Protein AF-0000000084819857 (afdb_homodimer)

Solvent-accessible surface area (backbone atoms only — not comparable to full-atom values): 53706 Å² total; per-residue (Å²): 134,80,64,45,78,39,84,32,80,41,81,44,63,75,41,21,24,34,29,23,31,36,30,19,53,96,88,33,72,36,30,34,29,38,13,31,47,68,47,36,47,53,42,47,65,92,36,48,79,43,61,69,42,72,61,62,89,67,51,56,64,20,39,85,42,35,44,23,53,19,67,49,33,38,26,27,37,64,51,56,93,50,94,71,74,72,68,69,86,32,48,29,71,61,9,44,12,24,25,37,42,31,53,49,61,84,57,52,96,73,26,23,24,26,37,39,38,32,52,34,41,77,47,39,36,67,60,44,66,65,61,84,64,29,53,43,48,26,43,59,70,51,73,30,67,43,31,40,35,22,47,28,42,44,26,18,63,62,8,20,49,47,32,68,55,54,42,54,51,17,57,77,70,75,48,65,52,52,39,32,24,57,47,35,49,50,44,43,50,51,41,42,49,74,46,30,53,72,76,37,26,18,49,86,36,25,24,32,24,17,35,32,38,7,7,42,45,27,51,50,52,49,49,21,39,72,69,66,40,60,78,90,72,56,58,72,43,30,35,30,21,37,48,24,28,60,61,72,68,55,31,42,58,74,64,36,32,56,42,40,53,51,52,40,46,75,71,68,43,63,87,80,50,56,53,70,56,44,51,54,55,60,54,66,50,58,69,66,61,70,40,60,54,40,76,76,43,79,56,50,53,35,49,63,51,55,68,57,62,65,44,52,76,61,50,63,54,36,34,61,73,10,52,47,19,35,52,30,50,75,69,61,42,34,38,39,36,34,44,42,70,29,31,25,57,49,50,31,63,61,82,56,50,57,81,36,65,67,35,42,52,47,51,45,44,19,72,38,35,59,69,54,44,52,51,52,47,40,71,63,26,37,94,80,62,40,82,47,86,91,43,90,46,47,48,52,42,46,7,48,51,49,24,26,55,40,25,66,19,14,32,41,28,48,51,52,15,25,42,69,20,64,38,42,43,26,71,33,37,40,44,38,38,31,53,48,64,58,73,38,43,43,86,81,43,58,70,90,45,56,26,17,61,72,51,57,53,34,66,80,34,53,16,36,87,35,70,83,30,61,49,73,67,53,47,62,57,41,45,65,58,40,46,36,51,26,27,48,55,65,68,45,86,46,88,58,74,22,72,43,87,54,36,20,22,26,38,37,69,88,52,48,73,49,69,38,76,50,87,55,47,67,61,6,39,50,54,28,44,64,60,65,44,137,134,81,63,45,78,38,84,32,82,41,80,42,64,74,40,22,24,35,29,23,30,35,30,20,54,98,87,34,70,36,30,32,29,39,13,31,46,67,47,36,48,50,43,46,66,93,35,47,80,42,60,69,42,72,61,62,90,67,50,57,65,20,38,83,44,35,46,23,53,19,68,50,33,39,26,28,37,65,52,57,93,52,93,71,75,73,69,70,86,31,47,29,70,60,9,46,13,25,27,37,41,33,55,51,60,85,59,53,96,74,26,24,24,27,38,39,39,32,52,33,41,76,46,39,38,64,62,42,67,66,63,85,64,31,52,42,48,26,45,60,70,51,73,30,67,44,32,40,35,22,48,29,44,43,26,17,63,61,7,20,49,46,33,68,55,54,42,53,52,16,57,76,70,75,48,63,53,53,40,32,24,56,47,33,49,49,44,44,49,50,39,42,48,74,46,30,52,71,75,39,25,18,49,86,34,26,25,32,23,18,35,32,38,7,7,43,45,27,51,50,53,48,50,20,38,74,69,67,40,61,77,90,72,57,58,72,43,30,35,30,20,37,48,24,27,60,63,71,67,56,28,41,59,74,63,36,32,56,42,39,52,52,52,42,46,75,71,70,42,62,87,81,50,56,54,68,56,45,52,52,55,59,56,68,50,60,68,65,59,68,38,60,55,40,79,76,43,77,55,52,51,35,49,62,52,53,70,58,61,65,42,53,76,62,49,63,53,36,34,61,73,10,53,49,18,35,53,30,51,75,70,61,41,34,38,37,35,34,41,41,70,29,31,25,57,50,50,30,63,64,82,58,48,56,81,36,66,68,36,43,53,49,53,45,43,20,72,38,33,57,70,54,43,51,51,53,48,39,70,64,25,38,94,81,61,41,82,48,86,91,41,90,45,47,48,52,41,44,6,48,53,48,23,26,54,40,25,66,20,13,32,41,29,48,50,53,15,26,42,69,20,63,38,42,44,26,71,31,37,39,43,38,37,32,53,46,65,57,74,39,44,44,86,79,43,60,69,90,47,56,26,17,61,73,50,56,52,34,66,80,35,52,18,36,86,34,69,83,31,61,50,73,67,50,47,63,54,40,43,64,59,41,43,36,51,25,28,48,54,65,67,45,86,46,88,56,74,22,73,43,87,54,36,20,24,26,40,35,70,88,52,49,75,50,67,40,75,50,87,54,46,68,62,4,40,50,52,30,44,64,61,65,45,136

InterPro domains:
  IPR002018 Carboxylesterase, type B [PF00135] (15-490)
  IPR029058 Alpha/Beta hydrolase fold [G3DSA:3.40.50.1820] (5-531)
  IPR029058 Alpha/Beta hydrolase fold [SSF53474] (15-528)

Sequence (1068 aa):
MAYQQQSYTFDAGRLGLIEGLSLSLRNEPAVRYFGGLPYALPPTGEYRFRAPRKLPKEFKYGTVSNPGRFTGGTAICPQPPARTPQNKALFDEDCLQLNMWIPAEPAPKKGWPVCVYFHGGFLQVGSANWGPASLGPLLKESAFRAIMVFPAYRLNAFGFLAGEELASEAKKNGETHSNMGLWDQRTALEWTYTNISVFGGDPSNITAAGYSAGGFSAFQQLAHELYCVPEEARIIKRIAMLSNGPGVAPKTLAEQQKQFNEYITRLGISLELPSAEKLNALRSLPYLKLVEVQRDMEIHEFRLVDDGAFLPKNLMSKVDDGDFGKKMKQAGITLLSGECKDEHTIYRTWRTPENSYDAVFSRFCAEFPESAVQKLMGHYCGADKELPSDYDDWKDFFGQTYANLQVHALQRGLHNALFRGGLVPGVDVLRYRFDKRLRCIDGTYPPELGVTHSSDVPIWFWGANFSGGLTDQEKSWLGGWNLGFAAFVKGDGVIWGPKQHKEMRRWRSDGETDVWTDDKWQMGLEIWDLLNKPMAYQQQSYTFDAGRLGLIEGLSLSLRNEPAVRYFGGLPYALPPTGEYRFRAPRKLPKEFKYGTVSNPGRFTGGTAICPQPPARTPQNKALFDEDCLQLNMWIPAEPAPKKGWPVCVYFHGGFLQVGSANWGPASLGPLLKESAFRAIMVFPAYRLNAFGFLAGEELASEAKKNGETHSNMGLWDQRTALEWTYTNISVFGGDPSNITAAGYSAGGFSAFQQLAHELYCVPEEARIIKRIAMLSNGPGVAPKTLAEQQKQFNEYITRLGISLELPSAEKLNALRSLPYLKLVEVQRDMEIHEFRLVDDGAFLPKNLMSKVDDGDFGKKMKQAGITLLSGECKDEHTIYRTWRTPENSYDAVFSRFCAEFPESAVQKLMGHYCGADKELPSDYDDWKDFFGQTYANLQVHALQRGLHNALFRGGLVPGVDVLRYRFDKRLRCIDGTYPPELGVTHSSDVPIWFWGANFSGGLTDQEKSWLGGWNLGFAAFVKGDGVIWGPKQHKEMRRWRSDGETDVWTDDKWQMGLEIWDLLNKP

Nearest PDB structures (foldseek):
  6o66-assembly1_B-2  TM=7.717E-01  e=3.064E-30  Homo sapiens
  4m0e-assembly1_B  TM=7.641E-01  e=4.035E-29  Homo sapiens
  4bc0-assembly1_A  TM=7.576E-01  e=7.577E-29  Mus musculus
  4bdt-assembly1_A  TM=7.453E-01  e=6.381E-29  Homo sapiens
  3dl4-assembly1_B  TM=7.456E-01  e=2.830E-28  Mus musculus

Structure (mmCIF, N/CA/C/O backbone):
data_AF-0000000084819857-model_v1
#
loop_
_entity.id
_entity.type
_entity.pdbx_description
1 polymer Carboxylesterase
#
loop_
_atom_site.group_PDB
_atom_site.id
_atom_site.type_symbol
_atom_site.label_atom_id
_atom_site.label_alt_id
_atom_site.label_comp_id
_atom_site.label_asym_id
_atom_site.label_entity_id
_atom_site.label_seq_id
_atom_site.pdbx_PDB_ins_code
_atom_site.Cartn_x
_atom_site.Cartn_y
_atom_site.Cartn_z
_atom_site.occupancy
_atom_site.B_iso_or_equiv
_atom_site.auth_seq_id
_atom_site.auth_comp_id
_atom_site.auth_asym_id
_atom_site.auth_atom_id
_atom_site.pdbx_PDB_model_num
ATOM 1 N N . MET A 1 1 ? -2.238 8.297 36.688 1 58.94 1 MET A N 1
ATOM 2 C CA . MET A 1 1 ? -2.348 6.852 36.531 1 58.94 1 MET A CA 1
ATOM 3 C C . MET A 1 1 ? -1.824 6.41 35.188 1 58.94 1 MET A C 1
ATOM 5 O O . MET A 1 1 ? -2.082 7.066 34.156 1 58.94 1 MET A O 1
ATOM 9 N N . ALA A 1 2 ? -1.107 5.336 35.188 1 81.12 2 ALA A N 1
ATOM 10 C CA . ALA A 1 2 ? -0.393 4.895 34 1 81.12 2 ALA A CA 1
ATOM 11 C C . ALA A 1 2 ? -1.264 3.971 33.125 1 81.12 2 ALA A C 1
ATOM 13 O O . ALA A 1 2 ? -1.899 3.053 33.656 1 81.12 2 ALA A O 1
ATOM 14 N N . TYR A 1 3 ? -1.539 4.375 31.906 1 91.38 3 TYR A N 1
ATOM 15 C CA . TYR A 1 3 ? -2.291 3.547 30.984 1 91.38 3 TYR A CA 1
ATOM 16 C C . TYR A 1 3 ? -1.487 2.314 30.578 1 91.38 3 TYR A C 1
ATOM 18 O O . TYR A 1 3 ? -0.295 2.414 30.266 1 91.38 3 TYR A O 1
ATOM 26 N N . GLN A 1 4 ? -2.121 1.183 30.703 1 94.94 4 GLN A N 1
ATOM 27 C CA . GLN A 1 4 ? -1.509 -0.047 30.219 1 94.94 4 GLN A CA 1
ATOM 28 C C . GLN A 1 4 ? -1.741 -0.218 28.719 1 94.94 4 GLN A C 1
ATOM 30 O O . GLN A 1 4 ? -2.846 0.019 28.219 1 94.94 4 GLN A O 1
ATOM 35 N N . GLN A 1 5 ? -0.672 -0.521 28.047 1 95.5 5 GLN A N 1
ATOM 36 C CA . GLN A 1 5 ? -0.746 -0.646 26.594 1 95.5 5 GLN A CA 1
ATOM 37 C C . GLN A 1 5 ? -0.718 -2.111 26.156 1 95.5 5 GLN A C 1
ATOM 39 O O . GLN A 1 5 ? 0.084 -2.896 26.672 1 95.5 5 GLN A O 1
ATOM 44 N N . GLN A 1 6 ? -1.634 -2.533 25.312 1 96.56 6 GLN A N 1
ATOM 45 C CA . GLN A 1 6 ? -1.665 -3.871 24.734 1 96.56 6 GLN A CA 1
ATOM 46 C C . GLN A 1 6 ? -1.947 -3.814 23.234 1 96.56 6 GLN A C 1
ATOM 48 O O . GLN A 1 6 ? -2.615 -2.893 22.75 1 96.56 6 GLN A O 1
ATOM 53 N N . SER A 1 7 ? -1.341 -4.781 22.562 1 96.06 7 SER A N 1
ATOM 54 C CA . SER A 1 7 ? -1.654 -4.891 21.141 1 96.06 7 SER A CA 1
ATOM 55 C C . SER A 1 7 ? -3.148 -5.102 20.906 1 96.06 7 SER A C 1
ATOM 57 O O . SER A 1 7 ? -3.814 -5.754 21.719 1 96.06 7 SER A O 1
ATOM 59 N N . TYR A 1 8 ? -3.652 -4.512 19.859 1 96.69 8 TYR A N 1
ATOM 60 C CA . TYR A 1 8 ? -5.062 -4.57 19.5 1 96.69 8 TYR A CA 1
ATOM 61 C C . TYR A 1 8 ? -5.23 -4.836 18.016 1 96.69 8 TYR A C 1
ATOM 63 O O . TYR A 1 8 ? -4.914 -3.982 17.188 1 96.69 8 TYR A O 1
ATOM 71 N N . THR A 1 9 ? -5.688 -6.035 17.625 1 96.12 9 THR A N 1
ATOM 72 C CA . THR A 1 9 ? -5.965 -6.352 16.234 1 96.12 9 THR A CA 1
ATOM 73 C C . THR A 1 9 ? -7.363 -5.875 15.836 1 96.12 9 THR A C 1
ATOM 75 O O . THR A 1 9 ? -8.352 -6.254 16.453 1 96.12 9 THR A O 1
ATOM 78 N N . PHE A 1 10 ? -7.434 -5.062 14.828 1 97.31 10 PHE A N 1
ATOM 79 C CA . PHE A 1 10 ? -8.68 -4.449 14.383 1 97.31 10 PHE A CA 1
ATOM 80 C C . PHE A 1 10 ? -9.016 -4.883 12.961 1 97.31 10 PHE A C 1
ATOM 82 O O . PHE A 1 10 ? -8.234 -4.656 12.039 1 97.31 10 PHE A O 1
ATOM 89 N N . ASP A 1 11 ? -10.133 -5.586 12.734 1 96.38 11 ASP A N 1
ATOM 90 C CA . ASP A 1 11 ? -10.648 -5.863 11.398 1 96.38 11 ASP A CA 1
ATOM 91 C C . ASP A 1 11 ? -11.32 -4.629 10.805 1 96.38 11 ASP A C 1
ATOM 93 O O . ASP A 1 11 ? -12.508 -4.383 11.047 1 96.38 11 ASP A O 1
ATOM 97 N N . ALA A 1 12 ? -10.68 -3.873 9.969 1 96.44 12 ALA A N 1
ATOM 98 C CA . ALA A 1 12 ? -11.141 -2.602 9.414 1 96.44 12 ALA A CA 1
ATOM 99 C C . ALA A 1 12 ? -11.898 -2.814 8.109 1 96.44 12 ALA A C 1
ATOM 101 O O . ALA A 1 12 ? -11.977 -1.909 7.273 1 96.44 12 ALA A O 1
ATOM 102 N N . GLY A 1 13 ? -12.336 -4.09 7.832 1 93.25 13 GLY A N 1
ATOM 103 C CA . GLY A 1 13 ? -13.117 -4.371 6.637 1 93.25 13 GLY A CA 1
ATOM 104 C C . GLY A 1 13 ? -12.359 -4.102 5.352 1 93.25 13 GLY A C 1
ATOM 105 O O . GLY A 1 13 ? -11.305 -4.688 5.113 1 93.25 13 GLY A O 1
ATOM 106 N N . ARG A 1 14 ? -12.836 -3.088 4.609 1 92.44 14 ARG A N 1
ATOM 107 C CA . ARG A 1 14 ? -12.289 -2.807 3.287 1 92.44 14 ARG A CA 1
ATOM 108 C C . ARG A 1 14 ? -10.859 -2.277 3.383 1 92.44 14 ARG A C 1
ATOM 110 O O . ARG A 1 14 ? -10.125 -2.277 2.395 1 92.44 14 ARG A O 1
ATOM 117 N N . LEU A 1 15 ? -10.469 -1.809 4.578 1 96.25 15 LEU A N 1
ATOM 118 C CA . LEU A 1 15 ? -9.125 -1.258 4.762 1 96.25 15 LEU A CA 1
ATOM 119 C C . LEU A 1 15 ? -8.156 -2.336 5.223 1 96.25 15 LEU A C 1
ATOM 121 O O . LEU A 1 15 ? -6.961 -2.07 5.395 1 96.25 15 LEU A O 1
ATOM 125 N N . GLY A 1 16 ? -8.703 -3.555 5.426 1 95.94 16 GLY A N 1
ATOM 126 C CA . GLY A 1 16 ? -7.855 -4.676 5.805 1 95.94 16 GLY A CA 1
ATOM 127 C C . GLY A 1 16 ? -7.711 -4.84 7.305 1 95.94 16 GLY A C 1
ATOM 128 O O . GLY A 1 16 ? -8.43 -4.195 8.078 1 95.94 16 GLY A O 1
ATOM 129 N N . LEU A 1 17 ? -6.762 -5.773 7.734 1 96.56 17 LEU A N 1
ATOM 130 C CA . LEU A 1 17 ? -6.492 -6.031 9.141 1 96.56 17 LEU A CA 1
ATOM 131 C C . LEU A 1 17 ? -5.348 -5.16 9.648 1 96.56 17 LEU A C 1
ATOM 133 O O . LEU A 1 17 ? -4.297 -5.07 9.008 1 96.56 17 LEU A O 1
ATOM 137 N N . ILE A 1 18 ? -5.605 -4.477 10.773 1 97.38 18 ILE A N 1
ATOM 138 C CA . ILE A 1 18 ? -4.652 -3.514 11.305 1 97.38 18 ILE A CA 1
ATOM 139 C C . ILE A 1 18 ? -4.363 -3.832 12.773 1 97.38 18 ILE A C 1
ATOM 141 O O . ILE A 1 18 ? -5.258 -4.254 13.508 1 97.38 18 ILE A O 1
ATOM 145 N N . GLU A 1 19 ? -3.141 -3.729 13.148 1 97.69 19 GLU A N 1
ATOM 146 C CA . GLU A 1 19 ? -2.738 -3.842 14.547 1 97.69 19 GLU A CA 1
ATOM 147 C C . GLU A 1 19 ? -2.439 -2.473 15.148 1 97.69 19 GLU A C 1
ATOM 149 O O . GLU A 1 19 ? -1.558 -1.756 14.672 1 97.69 19 GLU A O 1
ATOM 154 N N . GLY A 1 20 ? -3.23 -2.012 16.062 1 98.19 20 GLY A N 1
ATOM 155 C CA . GLY A 1 20 ? -2.992 -0.828 16.875 1 98.19 20 GLY A CA 1
ATOM 156 C C . GLY A 1 20 ? -2.779 -1.144 18.344 1 98.19 20 GLY A C 1
ATOM 157 O O . GLY A 1 20 ? -2.203 -2.178 18.688 1 98.19 20 GLY A O 1
ATOM 158 N N . LEU A 1 21 ? -3.066 -0.213 19.219 1 98.38 21 LEU A N 1
ATOM 159 C CA . LEU A 1 21 ? -2.928 -0.397 20.656 1 98.38 21 LEU A CA 1
ATOM 160 C C . LEU A 1 21 ? -4.262 -0.175 21.375 1 98.38 21 LEU A C 1
ATOM 162 O O . LEU A 1 21 ? -5.074 0.638 20.922 1 98.38 21 LEU A O 1
ATOM 166 N N . SER A 1 22 ? -4.48 -0.923 22.375 1 98 22 SER A N 1
ATOM 167 C CA . SER A 1 22 ? -5.516 -0.646 23.359 1 98 22 SER A CA 1
ATOM 168 C C . SER A 1 22 ? -4.918 -0.128 24.656 1 98 22 SER A C 1
ATOM 170 O O . SER A 1 22 ? -4.082 -0.794 25.266 1 98 22 SER A O 1
ATOM 172 N N . LEU A 1 23 ? -5.262 1.064 24.984 1 97.38 23 LEU A N 1
ATOM 173 C CA . LEU A 1 23 ? -4.848 1.666 26.25 1 97.38 23 LEU A CA 1
ATOM 174 C C . LEU A 1 23 ? -5.91 1.474 27.312 1 97.38 23 LEU A C 1
ATOM 176 O O . LEU A 1 23 ? -7.062 1.879 27.141 1 97.38 23 LEU A O 1
ATOM 180 N N . SER A 1 24 ? -5.551 0.865 28.422 1 96.44 24 SER A N 1
ATOM 181 C CA . SER A 1 24 ? -6.523 0.554 29.453 1 96.44 24 SER A CA 1
ATOM 182 C C . SER A 1 24 ? -6.199 1.285 30.75 1 96.44 24 SER A C 1
ATOM 184 O O . SER A 1 24 ? -5.027 1.535 31.062 1 96.44 24 SER A O 1
ATOM 186 N N . LEU A 1 25 ? -7.172 1.686 31.391 1 92.44 25 LEU A N 1
ATOM 187 C CA . LEU A 1 25 ? -7.121 2.244 32.75 1 92.44 25 LEU A CA 1
ATOM 188 C C . LEU A 1 25 ? -7.875 1.356 33.719 1 92.44 25 LEU A C 1
ATOM 190 O O . LEU A 1 25 ? -9.055 1.068 33.531 1 92.44 25 LEU A O 1
ATOM 194 N N . ARG A 1 26 ? -7.422 0.788 34.812 1 90.31 26 ARG A N 1
ATOM 195 C CA . ARG A 1 26 ? -8 -0.132 35.812 1 90.31 26 ARG A CA 1
ATOM 196 C C . ARG A 1 26 ? -8.578 -1.363 35.125 1 90.31 26 ARG A C 1
ATOM 198 O O . ARG A 1 26 ? -9.734 -1.72 35.344 1 90.31 26 ARG A O 1
ATOM 205 N N . ASN A 1 27 ? -7.793 -1.732 34.031 1 88.5 27 ASN A N 1
ATOM 206 C CA . ASN A 1 27 ? -8.078 -2.975 33.312 1 88.5 27 ASN A CA 1
ATOM 207 C C . ASN A 1 27 ? -9.297 -2.832 32.406 1 88.5 27 ASN A C 1
ATOM 209 O O . ASN A 1 27 ? -9.875 -3.832 31.969 1 88.5 27 ASN A O 1
ATOM 213 N N . GLU A 1 28 ? -9.641 -1.652 32.219 1 93.19 28 GLU A N 1
ATOM 214 C CA . GLU A 1 28 ? -10.711 -1.377 31.281 1 93.19 28 GLU A CA 1
ATOM 215 C C . GLU A 1 28 ? -10.195 -0.568 30.094 1 93.19 28 GLU A C 1
ATOM 217 O O . GLU A 1 28 ? -9.477 0.417 30.266 1 93.19 28 GLU A O 1
ATOM 222 N N . PRO A 1 29 ? -10.586 -1.015 28.906 1 94.69 29 PRO A N 1
ATOM 223 C CA . PRO A 1 29 ? -10.141 -0.253 27.734 1 94.69 29 PRO A CA 1
ATOM 224 C C . PRO A 1 29 ? -10.625 1.192 27.75 1 94.69 29 PRO A C 1
ATOM 226 O O . PRO A 1 29 ? -11.805 1.446 28.016 1 94.69 29 PRO A O 1
ATOM 229 N N . ALA A 1 30 ? -9.742 2.113 27.547 1 96.5 30 ALA A N 1
ATOM 230 C CA . ALA A 1 30 ? -10.055 3.539 27.609 1 96.5 30 ALA A CA 1
ATOM 231 C C . ALA A 1 30 ? -9.945 4.176 26.219 1 96.5 30 ALA A C 1
ATOM 233 O O . ALA A 1 30 ? -10.844 4.91 25.797 1 96.5 30 ALA A O 1
ATOM 234 N N . VAL A 1 31 ? -8.867 3.867 25.578 1 97.81 31 VAL A N 1
ATOM 235 C CA . VAL A 1 31 ? -8.586 4.496 24.281 1 97.81 31 VAL A CA 1
ATOM 236 C C . VAL A 1 31 ? -7.98 3.467 23.328 1 97.81 31 VAL A C 1
ATOM 238 O O . VAL A 1 31 ? -7.188 2.619 23.75 1 97.81 31 VAL A O 1
ATOM 241 N N . ARG A 1 32 ? -8.422 3.443 22.078 1 98.44 32 ARG A N 1
ATOM 242 C CA . ARG A 1 32 ? -7.734 2.748 21 1 98.44 32 ARG A CA 1
ATOM 243 C C . ARG A 1 32 ? -6.824 3.699 20.234 1 98.44 32 ARG A C 1
ATOM 245 O O . ARG A 1 32 ? -7.18 4.859 20 1 98.44 32 ARG A O 1
ATOM 252 N N . TYR A 1 33 ? -5.727 3.221 19.891 1 98.56 33 TYR A N 1
ATOM 253 C CA . TYR A 1 33 ? -4.73 4.051 19.219 1 98.56 33 TYR A CA 1
ATOM 254 C C . TYR A 1 33 ? -4.211 3.367 17.969 1 98.56 33 TYR A C 1
ATOM 256 O O . TYR A 1 33 ? -3.863 2.186 17.984 1 98.56 33 TYR A O 1
ATOM 264 N N . PHE A 1 34 ? -4.238 4.051 16.844 1 98.62 34 PHE A N 1
ATOM 265 C CA . PHE A 1 34 ? -3.549 3.697 15.609 1 98.62 34 PHE A CA 1
ATOM 266 C C . PHE A 1 34 ? -2.559 4.785 15.211 1 98.62 34 PHE A C 1
ATOM 268 O O . PHE A 1 34 ? -2.947 5.93 14.984 1 98.62 34 PHE A O 1
ATOM 275 N N . GLY A 1 35 ? -1.29 4.461 15.141 1 98.5 35 GLY A N 1
ATOM 276 C CA . GLY A 1 35 ? -0.261 5.453 14.867 1 98.5 35 GLY A CA 1
ATOM 277 C C . GLY A 1 35 ? 0.469 5.215 13.562 1 98.5 35 GLY A C 1
ATOM 278 O O . GLY A 1 35 ? 0.985 4.121 13.32 1 98.5 35 GLY A O 1
ATOM 279 N N . GLY A 1 36 ? 0.5 6.297 12.734 1 98.25 36 GLY A N 1
ATOM 280 C CA . GLY A 1 36 ? 1.284 6.266 11.508 1 98.25 36 GLY A CA 1
ATOM 281 C C . GLY A 1 36 ? 0.553 5.625 10.344 1 98.25 36 GLY A C 1
ATOM 282 O O . GLY A 1 36 ? 1.165 4.941 9.523 1 98.25 36 GLY A O 1
ATOM 283 N N . LEU A 1 37 ? -0.723 5.727 10.258 1 97.94 37 LEU A N 1
ATOM 284 C CA . LEU A 1 37 ? -1.486 5.262 9.109 1 97.94 37 LEU A CA 1
ATOM 285 C C . LEU A 1 37 ? -1.261 6.168 7.902 1 97.94 37 LEU A C 1
ATOM 287 O O . LEU A 1 37 ? -1.541 7.367 7.957 1 97.94 37 LEU A O 1
ATOM 291 N N . PRO A 1 38 ? -0.714 5.625 6.805 1 98.12 38 PRO A N 1
ATOM 292 C CA . PRO A 1 38 ? -0.615 6.473 5.613 1 98.12 38 PRO A CA 1
ATOM 293 C C . PRO A 1 38 ? -1.977 6.957 5.117 1 98.12 38 PRO A C 1
ATOM 295 O O . PRO A 1 38 ? -2.93 6.18 5.059 1 98.12 38 PRO A O 1
ATOM 298 N N . TYR A 1 39 ? -2.139 8.203 4.824 1 98.5 39 TYR A N 1
ATOM 299 C CA . TYR A 1 39 ? -3.369 8.719 4.23 1 98.5 39 TYR A CA 1
ATOM 300 C C . TYR A 1 39 ? -3.158 9.078 2.766 1 98.5 39 TYR A C 1
ATOM 302 O O . TYR A 1 39 ? -4.113 9.406 2.057 1 98.5 39 TYR A O 1
ATOM 310 N N . ALA A 1 40 ? -1.928 9 2.275 1 98.44 40 ALA A N 1
ATOM 311 C CA . ALA A 1 40 ? -1.536 9.289 0.899 1 98.44 40 ALA A CA 1
ATOM 312 C C . ALA A 1 40 ? -0.297 8.492 0.502 1 98.44 40 ALA A C 1
ATOM 314 O O . ALA A 1 40 ? 0.35 7.871 1.351 1 98.44 40 ALA A O 1
ATOM 315 N N . LEU A 1 41 ? 0.003 8.445 -0.82 1 97.81 41 LEU A N 1
ATOM 316 C CA . LEU A 1 41 ? 1.219 7.809 -1.319 1 97.81 41 LEU A CA 1
ATOM 317 C C . LEU A 1 41 ? 2.451 8.625 -0.948 1 97.81 41 LEU A C 1
ATOM 319 O O . LEU A 1 41 ? 2.355 9.836 -0.731 1 97.81 41 LEU A O 1
ATOM 323 N N . PRO A 1 42 ? 3.643 8.039 -0.864 1 97.12 42 PRO A N 1
ATOM 324 C CA . PRO A 1 42 ? 4.855 8.773 -0.491 1 97.12 42 PRO A CA 1
ATOM 325 C C . PRO A 1 42 ? 5.191 9.891 -1.471 1 97.12 42 PRO A C 1
ATOM 327 O O . PRO A 1 42 ? 5.199 9.68 -2.686 1 97.12 42 PRO A O 1
ATOM 330 N N . PRO A 1 43 ? 5.398 11.023 -0.957 1 97.38 43 PRO A N 1
ATOM 331 C CA . PRO A 1 43 ? 5.844 12.133 -1.808 1 97.38 43 PRO A CA 1
ATOM 332 C C . PRO A 1 43 ? 7.355 12.148 -2.012 1 97.38 43 PRO A C 1
ATOM 334 O O . PRO A 1 43 ? 7.992 13.188 -1.847 1 97.38 43 PRO A O 1
ATOM 337 N N . THR A 1 44 ? 7.969 11.102 -2.414 1 95.88 44 THR A N 1
ATOM 338 C CA . THR A 1 44 ? 9.414 10.93 -2.529 1 95.88 44 THR A CA 1
ATOM 339 C C . THR A 1 44 ? 9.82 10.75 -3.99 1 95.88 44 THR A C 1
ATOM 341 O O . THR A 1 44 ? 8.961 10.648 -4.871 1 95.88 44 THR A O 1
ATOM 344 N N . GLY A 1 45 ? 11.125 10.805 -4.273 1 94.19 45 GLY A N 1
ATOM 345 C CA . GLY A 1 45 ? 11.625 10.625 -5.629 1 94.19 45 GLY A CA 1
ATOM 346 C C . GLY A 1 45 ? 11.094 11.664 -6.598 1 94.19 45 GLY A C 1
ATOM 347 O O . GLY A 1 45 ? 11.172 12.867 -6.34 1 94.19 45 GLY A O 1
ATOM 348 N N . GLU A 1 46 ? 10.477 11.172 -7.66 1 95.38 46 GLU A N 1
ATOM 349 C CA . GLU A 1 46 ? 9.992 12.086 -8.688 1 95.38 46 GLU A CA 1
ATOM 350 C C . GLU A 1 46 ? 8.781 12.875 -8.195 1 95.38 46 GLU A C 1
ATOM 352 O O . GLU A 1 46 ? 8.383 13.867 -8.812 1 95.38 46 GLU A O 1
ATOM 357 N N . TYR A 1 47 ? 8.203 12.453 -7.023 1 96.94 47 TYR A N 1
ATOM 358 C CA . TYR A 1 47 ? 7.008 13.125 -6.516 1 96.94 47 TYR A CA 1
ATOM 359 C C . TYR A 1 47 ? 7.363 14.125 -5.422 1 96.94 47 TYR A C 1
ATOM 361 O O . TYR A 1 47 ? 6.484 14.773 -4.855 1 96.94 47 TYR A O 1
ATOM 369 N N . ARG A 1 48 ? 8.742 14.273 -5.062 1 96.94 48 ARG A N 1
ATOM 370 C CA . ARG A 1 48 ? 9.188 15.336 -4.168 1 96.94 48 ARG A CA 1
ATOM 371 C C . ARG A 1 48 ? 8.789 16.703 -4.711 1 96.94 48 ARG A C 1
ATOM 373 O O . ARG A 1 48 ? 9.008 17 -5.891 1 96.94 48 ARG A O 1
ATOM 380 N N . PHE A 1 49 ? 8.094 17.531 -3.861 1 98.12 49 PHE A N 1
ATOM 381 C CA . PHE A 1 49 ? 7.664 18.906 -4.125 1 98.12 49 PHE A CA 1
ATOM 382 C C . PHE A 1 49 ? 6.445 18.922 -5.035 1 98.12 49 PHE A C 1
ATOM 384 O O . PHE A 1 49 ? 6.117 19.953 -5.621 1 98.12 49 PHE A O 1
ATOM 391 N N . ARG A 1 50 ? 5.828 17.797 -5.238 1 97.69 50 ARG A N 1
ATOM 392 C CA . ARG A 1 50 ? 4.617 17.734 -6.051 1 97.69 50 ARG A CA 1
ATOM 393 C C . ARG A 1 50 ? 3.387 17.5 -5.184 1 97.69 50 ARG A C 1
ATOM 395 O O . ARG A 1 50 ? 3.508 17.219 -3.986 1 97.69 50 ARG A O 1
ATOM 402 N N . ALA A 1 51 ? 2.221 17.625 -5.762 1 97.81 51 ALA A N 1
ATOM 403 C CA . ALA A 1 51 ? 0.958 17.438 -5.055 1 97.81 51 ALA A CA 1
ATOM 404 C C . ALA A 1 51 ? 0.871 16.031 -4.457 1 97.81 51 ALA A C 1
ATOM 406 O O . ALA A 1 51 ? 1.373 15.07 -5.039 1 97.81 51 ALA A O 1
ATOM 407 N N . PRO A 1 52 ? 0.306 15.953 -3.25 1 98.12 52 PRO A N 1
ATOM 408 C CA . PRO A 1 52 ? 0.095 14.602 -2.709 1 98.12 52 PRO A CA 1
ATOM 409 C C . PRO A 1 52 ? -0.804 13.75 -3.596 1 98.12 52 PRO A C 1
ATOM 411 O O . PRO A 1 52 ? -1.706 14.266 -4.254 1 98.12 52 PRO A O 1
ATOM 414 N N . ARG A 1 53 ? -0.559 12.453 -3.66 1 97.56 53 ARG A N 1
ATOM 415 C CA . ARG A 1 53 ? -1.364 11.484 -4.395 1 97.56 53 ARG A CA 1
ATOM 416 C C . ARG A 1 53 ? -2.193 10.625 -3.443 1 97.56 53 ARG A C 1
ATOM 418 O O . ARG A 1 53 ? -1.659 10.047 -2.496 1 97.56 53 ARG A O 1
ATOM 425 N N . LYS A 1 54 ? -3.465 10.539 -3.682 1 97.44 54 LYS A N 1
ATOM 426 C CA . LYS A 1 54 ? -4.363 9.758 -2.838 1 97.44 54 LYS A CA 1
ATOM 427 C C . LYS A 1 54 ? -4.02 8.273 -2.9 1 97.44 54 LYS A C 1
ATOM 429 O O . LYS A 1 54 ? -3.434 7.805 -3.879 1 97.44 54 LYS A O 1
ATOM 434 N N . LEU A 1 55 ? -4.328 7.52 -1.837 1 97.31 55 LEU A N 1
ATOM 435 C CA . LEU A 1 55 ? -4.238 6.062 -1.873 1 97.31 55 LEU A CA 1
ATOM 436 C C . LEU A 1 55 ? -5.188 5.484 -2.92 1 97.31 55 LEU A C 1
ATOM 438 O O . LEU A 1 55 ? -6.277 6.02 -3.139 1 97.31 55 LEU A O 1
ATOM 442 N N . PRO A 1 56 ? -4.734 4.391 -3.613 1 94.81 56 PRO A N 1
ATOM 443 C CA . PRO A 1 56 ? -5.621 3.779 -4.605 1 94.81 56 PRO A CA 1
ATOM 444 C C . PRO A 1 56 ? -6.914 3.242 -3.992 1 94.81 56 PRO A C 1
ATOM 446 O O . PRO A 1 56 ? -6.938 2.889 -2.811 1 94.81 56 PRO A O 1
ATOM 449 N N . LYS A 1 57 ? -7.926 3.078 -4.918 1 91.38 57 LYS A N 1
ATOM 450 C CA . LYS A 1 57 ? -9.172 2.453 -4.492 1 91.38 57 LYS A CA 1
ATOM 451 C C . LYS A 1 57 ? -8.945 1.014 -4.039 1 91.38 57 LYS A C 1
ATOM 453 O O . LYS A 1 57 ? -8.172 0.279 -4.664 1 91.38 57 LYS A O 1
ATOM 458 N N . GLU A 1 58 ? -9.57 0.568 -2.943 1 90.5 58 GLU A N 1
ATOM 459 C CA . GLU A 1 58 ? -9.516 -0.77 -2.361 1 90.5 58 GLU A CA 1
ATOM 460 C C . GLU A 1 58 ? -8.148 -1.05 -1.74 1 90.5 58 GLU A C 1
ATOM 462 O O . GLU A 1 58 ? -7.766 -2.209 -1.575 1 90.5 58 GLU A O 1
ATOM 467 N N . PHE A 1 59 ? -7.367 0.116 -1.489 1 93.75 59 PHE A N 1
ATOM 468 C CA . PHE A 1 59 ? -6.125 -0.012 -0.738 1 93.75 59 PHE A CA 1
ATOM 469 C C . PHE A 1 59 ? -6.375 -0.684 0.607 1 93.75 59 PHE A C 1
ATOM 471 O O . PHE A 1 59 ? -7.379 -0.413 1.267 1 93.75 59 PHE A O 1
ATOM 478 N N . LYS A 1 60 ? -5.457 -1.57 1.053 1 95.69 60 LYS A N 1
ATOM 479 C CA . LYS A 1 60 ? -5.512 -2.213 2.361 1 95.69 60 LYS A CA 1
ATOM 480 C C . LYS A 1 60 ? -4.219 -1.984 3.143 1 95.69 60 LYS A C 1
ATOM 482 O O . LYS A 1 60 ? -3.129 -2.006 2.568 1 95.69 60 LYS A O 1
ATOM 487 N N . TYR A 1 61 ? -4.359 -1.792 4.465 1 96.69 61 TYR A N 1
ATOM 488 C CA . TYR A 1 61 ? -3.211 -1.527 5.324 1 96.69 61 TYR A CA 1
ATOM 489 C C . TYR A 1 61 ? -2.514 -2.824 5.719 1 96.69 61 TYR A C 1
ATOM 491 O O . TYR A 1 61 ? -1.352 -2.811 6.129 1 96.69 61 TYR A O 1
ATOM 499 N N . GLY A 1 62 ? -3.193 -3.902 5.691 1 95.06 62 GLY A N 1
ATOM 500 C CA . GLY A 1 62 ? -2.705 -5.219 6.059 1 95.06 62 GLY A CA 1
ATOM 501 C C . GLY A 1 62 ? -3.627 -6.344 5.625 1 95.06 62 GLY A C 1
ATOM 502 O O . GLY A 1 62 ? -4.746 -6.094 5.176 1 95.06 62 GLY A O 1
ATOM 503 N N . THR A 1 63 ? -3.115 -7.523 5.66 1 92.88 63 THR A N 1
ATOM 504 C CA . THR A 1 63 ? -3.875 -8.703 5.262 1 92.88 63 THR A CA 1
ATOM 505 C C . THR A 1 63 ? -4.113 -9.625 6.457 1 92.88 63 THR A C 1
ATOM 507 O O . THR A 1 63 ? -3.588 -9.383 7.547 1 92.88 63 THR A O 1
ATOM 510 N N . VAL A 1 64 ? -4.84 -10.625 6.215 1 91.56 64 VAL A N 1
ATOM 511 C CA . VAL A 1 64 ? -5.141 -11.594 7.262 1 91.56 64 VAL A CA 1
ATOM 512 C C . VAL A 1 64 ? -3.865 -12.328 7.668 1 91.56 64 VAL A C 1
ATOM 514 O O . VAL A 1 64 ? -3.678 -12.656 8.844 1 91.56 64 VAL A O 1
ATOM 517 N N . SER A 1 65 ? -2.975 -12.516 6.719 1 92.56 65 SER A N 1
ATOM 518 C CA . SER A 1 65 ? -1.748 -13.258 6.984 1 92.56 65 SER A CA 1
ATOM 519 C C . SER A 1 65 ? -0.678 -12.359 7.594 1 92.56 65 SER A C 1
ATOM 521 O O . SER A 1 65 ? 0.203 -12.836 8.312 1 92.56 65 SER A O 1
ATOM 523 N N . ASN A 1 66 ? -0.708 -11.102 7.258 1 94.88 66 ASN A N 1
ATOM 524 C CA . ASN A 1 66 ? 0.218 -10.094 7.77 1 94.88 66 ASN A CA 1
ATOM 525 C C . ASN A 1 66 ? -0.498 -8.789 8.094 1 94.88 66 ASN A C 1
ATOM 527 O O . ASN A 1 66 ? -0.463 -7.844 7.305 1 94.88 66 ASN A O 1
ATOM 531 N N . PRO A 1 67 ? -1.14 -8.719 9.328 1 95.81 67 PRO A N 1
ATOM 532 C CA . PRO A 1 67 ? -1.775 -7.453 9.695 1 95.81 67 PRO A CA 1
ATOM 533 C C . PRO A 1 67 ? -0.798 -6.277 9.688 1 95.81 67 PRO A C 1
ATOM 535 O O . PRO A 1 67 ? 0.361 -6.434 10.078 1 95.81 67 PRO A O 1
ATOM 538 N N . GLY A 1 68 ? -1.296 -5.078 9.141 1 96.88 68 GLY A N 1
ATOM 539 C CA . GLY A 1 68 ? -0.456 -3.889 9.172 1 96.88 68 GLY A CA 1
ATOM 540 C C . GLY A 1 68 ? -0.21 -3.373 10.578 1 96.88 68 GLY A C 1
ATOM 541 O O . GLY A 1 68 ? -1.155 -3.162 11.344 1 96.88 68 GLY A O 1
ATOM 542 N N . ARG A 1 69 ? 1.002 -3.252 10.977 1 96.38 69 ARG A N 1
ATOM 543 C CA . ARG A 1 69 ? 1.354 -2.773 12.305 1 96.38 69 ARG A CA 1
ATOM 544 C C . ARG A 1 69 ? 1.409 -1.251 12.344 1 96.38 69 ARG A C 1
ATOM 546 O O . ARG A 1 69 ? 2.188 -0.633 11.617 1 96.38 69 ARG A O 1
ATOM 553 N N . PHE A 1 70 ? 0.562 -0.635 13.164 1 98 70 PHE A N 1
ATOM 554 C CA . PHE A 1 70 ? 0.49 0.809 13.344 1 98 70 PHE A CA 1
ATOM 555 C C . PHE A 1 70 ? 0.447 1.165 14.828 1 98 70 PHE A C 1
ATOM 557 O O . PHE A 1 70 ? -0.44 1.897 15.273 1 98 70 PHE A O 1
ATOM 564 N N . THR A 1 71 ? 1.422 0.7 15.57 1 97.31 71 THR A N 1
ATOM 565 C CA . THR A 1 71 ? 1.513 0.875 17.016 1 97.31 71 THR A CA 1
ATOM 566 C C . THR A 1 71 ? 2.461 2.018 17.359 1 97.31 71 THR A C 1
ATOM 568 O O . THR A 1 71 ? 2.543 2.432 18.516 1 97.31 71 THR A O 1
ATOM 571 N N . GLY A 1 72 ? 3.219 2.531 16.391 1 96.19 72 GLY A N 1
ATOM 572 C CA . GLY A 1 72 ? 4.121 3.648 16.609 1 96.19 72 GLY A CA 1
ATOM 573 C C . GLY A 1 72 ? 3.475 4.996 16.359 1 96.19 72 GLY A C 1
ATOM 574 O O . GLY A 1 72 ? 2.398 5.281 16.891 1 96.19 72 GLY A O 1
ATOM 575 N N . GLY A 1 73 ? 4.145 5.879 15.672 1 97.75 73 GLY A N 1
ATOM 576 C CA . GLY A 1 73 ? 3.678 7.184 15.234 1 97.75 73 GLY A CA 1
ATOM 577 C C . GLY A 1 73 ? 3.951 7.449 13.766 1 97.75 73 GLY A C 1
ATOM 578 O O . GLY A 1 73 ? 4.293 6.535 13.016 1 97.75 73 GLY A O 1
ATOM 579 N N . THR A 1 74 ? 3.736 8.602 13.352 1 98.38 74 THR A N 1
ATOM 580 C CA . THR A 1 74 ? 4.07 9 11.992 1 98.38 74 THR A CA 1
ATOM 581 C C . THR A 1 74 ? 5.574 9.195 11.836 1 98.38 74 THR A C 1
ATOM 583 O O . THR A 1 74 ? 6.281 9.406 12.82 1 98.38 74 THR A O 1
ATOM 586 N N . ALA A 1 75 ? 6.055 9.102 10.609 1 97.88 75 ALA A N 1
ATOM 587 C CA . ALA A 1 75 ? 7.336 9.734 10.305 1 97.88 75 ALA A CA 1
ATOM 588 C C . ALA A 1 75 ? 7.254 11.25 10.477 1 97.88 75 ALA A C 1
ATOM 590 O O . ALA A 1 75 ? 6.16 11.82 10.516 1 97.88 75 ALA A O 1
ATOM 591 N N . ILE A 1 76 ? 8.383 11.781 10.75 1 98.12 76 ILE A N 1
ATOM 592 C CA . ILE A 1 76 ? 8.469 13.234 10.914 1 98.12 76 ILE A CA 1
ATOM 593 C C . ILE A 1 76 ? 9.086 13.859 9.672 1 98.12 76 ILE A C 1
ATOM 595 O O . ILE A 1 76 ? 10.148 13.43 9.219 1 98.12 76 ILE A O 1
ATOM 599 N N . CYS A 1 77 ? 8.367 14.797 9.039 1 98.19 77 CYS A N 1
ATOM 600 C CA . CYS A 1 77 ? 8.953 15.516 7.914 1 98.19 77 CYS A CA 1
ATOM 601 C C . CYS A 1 77 ? 10.312 16.094 8.289 1 98.19 77 CYS A C 1
ATOM 603 O O . CYS A 1 77 ? 10.453 16.75 9.328 1 98.19 77 CYS A O 1
ATOM 605 N N . PRO A 1 78 ? 11.336 15.898 7.461 1 98 78 PRO A N 1
ATOM 606 C CA . PRO A 1 78 ? 12.617 16.531 7.766 1 98 78 PRO A CA 1
ATOM 607 C C . PRO A 1 78 ? 12.508 18.031 7.957 1 98 78 PRO A C 1
ATOM 609 O O . PRO A 1 78 ? 11.828 18.719 7.18 1 98 78 PRO A O 1
ATOM 612 N N . GLN A 1 79 ? 13.148 18.547 9 1 97.75 79 GLN A N 1
ATOM 613 C CA . GLN A 1 79 ? 12.922 19.938 9.414 1 97.75 79 GLN A CA 1
ATOM 614 C C . GLN A 1 79 ? 14.133 20.484 10.156 1 97.75 79 GLN A C 1
ATOM 616 O O . GLN A 1 79 ? 14.969 19.734 10.641 1 97.75 79 GLN A O 1
ATOM 621 N N . PRO A 1 80 ? 14.266 21.859 10.195 1 96.38 80 PRO A N 1
ATOM 622 C CA . PRO A 1 80 ? 15.344 22.469 10.969 1 96.38 80 PRO A CA 1
ATOM 623 C C . PRO A 1 80 ? 15.164 22.297 12.477 1 96.38 80 PRO A C 1
ATOM 625 O O . PRO A 1 80 ? 14.109 21.844 12.93 1 96.38 80 PRO A O 1
ATOM 628 N N . PRO A 1 81 ? 16.172 22.625 13.234 1 93.81 81 PRO A N 1
ATOM 629 C CA . PRO A 1 81 ? 16.047 22.531 14.688 1 93.81 81 PRO A CA 1
ATOM 630 C C . PRO A 1 81 ? 14.938 23.422 15.25 1 93.81 81 PRO A C 1
ATOM 632 O O . PRO A 1 81 ? 14.758 24.547 14.781 1 93.81 81 PRO A O 1
ATOM 635 N N . ALA A 1 82 ? 14.211 22.891 16.156 1 90.62 82 ALA A N 1
ATOM 636 C CA . ALA A 1 82 ? 13.125 23.609 16.828 1 90.62 82 ALA A CA 1
ATOM 637 C C . ALA A 1 82 ? 13.375 23.688 18.328 1 90.62 82 ALA A C 1
ATOM 639 O O . ALA A 1 82 ? 14.352 23.141 18.844 1 90.62 82 ALA A O 1
ATOM 640 N N . ARG A 1 83 ? 12.555 24.469 18.953 1 84.44 83 ARG A N 1
ATOM 641 C CA . ARG A 1 83 ? 12.641 24.578 20.406 1 84.44 83 ARG A CA 1
ATOM 642 C C . ARG A 1 83 ? 12.484 23.219 21.062 1 84.44 83 ARG A C 1
ATOM 644 O O . ARG A 1 83 ? 13.25 22.859 21.969 1 84.44 83 ARG A O 1
ATOM 651 N N . THR A 1 84 ? 11.492 22.547 20.609 1 82.31 84 THR A N 1
ATOM 652 C CA . THR A 1 84 ? 11.352 21.156 21 1 82.31 84 THR A CA 1
ATOM 653 C C . THR A 1 84 ? 12.016 20.234 19.984 1 82.31 84 THR A C 1
ATOM 655 O O . THR A 1 84 ? 11.523 20.078 18.859 1 82.31 84 THR A O 1
ATOM 658 N N . PRO A 1 85 ? 13.078 19.703 20.391 1 88.44 85 PRO A N 1
ATOM 659 C CA . PRO A 1 85 ? 13.789 18.844 19.422 1 88.44 85 PRO A CA 1
ATOM 660 C C . PRO A 1 85 ? 12.969 17.641 19 1 88.44 85 PRO A C 1
ATOM 662 O O . PRO A 1 85 ? 12.281 17.031 19.812 1 88.44 85 PRO A O 1
ATOM 665 N N . GLN A 1 86 ? 13.031 17.359 17.75 1 92.56 86 GLN A N 1
ATOM 666 C CA . GLN A 1 86 ? 12.375 16.172 17.203 1 92.56 86 GLN A CA 1
ATOM 667 C C . GLN A 1 86 ? 13.352 15.008 17.109 1 92.56 86 GLN A C 1
ATOM 669 O O . GLN A 1 86 ? 14.562 15.211 16.969 1 92.56 86 GLN A O 1
ATOM 674 N N . ASN A 1 87 ? 12.844 13.805 17.172 1 93.88 87 ASN A N 1
ATOM 675 C CA . ASN A 1 87 ? 13.656 12.609 16.984 1 93.88 87 ASN A CA 1
ATOM 676 C C . ASN A 1 87 ? 14.07 12.43 15.531 1 93.88 87 ASN A C 1
ATOM 678 O O . ASN A 1 87 ? 13.297 11.914 14.719 1 93.88 87 ASN A O 1
ATOM 682 N N . LYS A 1 88 ? 15.328 12.695 15.273 1 94.81 88 LYS A N 1
ATOM 683 C CA . LYS A 1 88 ? 15.828 12.672 13.906 1 94.81 88 LYS A CA 1
ATOM 684 C C . LYS A 1 88 ? 15.758 11.266 13.32 1 94.81 88 LYS A C 1
ATOM 686 O O . LYS A 1 88 ? 15.711 11.094 12.102 1 94.81 88 LYS A O 1
ATOM 691 N N . ALA A 1 89 ? 15.734 10.297 14.164 1 94.5 89 ALA A N 1
ATOM 692 C CA . ALA A 1 89 ? 15.664 8.914 13.703 1 94.5 89 ALA A CA 1
ATOM 693 C C . ALA A 1 89 ? 14.352 8.641 12.984 1 94.5 89 ALA A C 1
ATOM 695 O O . ALA A 1 89 ? 14.242 7.676 12.227 1 94.5 89 ALA A O 1
ATOM 696 N N . LEU A 1 90 ? 13.344 9.516 13.164 1 96.38 90 LEU A N 1
ATOM 697 C CA . LEU A 1 90 ? 12.031 9.336 12.562 1 96.38 90 LEU A CA 1
ATOM 698 C C . LEU A 1 90 ? 11.859 10.25 11.352 1 96.38 90 LEU A C 1
ATOM 700 O O . LEU A 1 90 ? 10.789 10.289 10.742 1 96.38 90 LEU A O 1
ATOM 704 N N . PHE A 1 91 ? 12.898 11.016 10.992 1 96.81 91 PHE A N 1
ATOM 705 C CA . PHE A 1 91 ? 12.805 11.867 9.812 1 96.81 91 PHE A CA 1
ATOM 706 C C . PHE A 1 91 ? 12.641 11.023 8.555 1 96.81 91 PHE A C 1
ATOM 708 O O . PHE A 1 91 ? 13.43 10.109 8.305 1 96.81 91 PHE A O 1
ATOM 715 N N . ASP A 1 92 ? 11.633 11.281 7.832 1 96.44 92 ASP A N 1
ATOM 716 C CA . ASP A 1 92 ? 11.336 10.633 6.559 1 96.44 92 ASP A CA 1
ATOM 717 C C . ASP A 1 92 ? 10.445 11.516 5.691 1 96.44 92 ASP A C 1
ATOM 719 O O . ASP A 1 92 ? 9.445 12.055 6.168 1 96.44 92 ASP A O 1
ATOM 723 N N . GLU A 1 93 ? 10.836 11.695 4.434 1 95.94 93 GLU A N 1
ATOM 724 C CA . GLU A 1 93 ? 9.984 12.469 3.539 1 95.94 93 GLU A CA 1
ATOM 725 C C . GLU A 1 93 ? 8.633 11.797 3.34 1 95.94 93 GLU A C 1
ATOM 727 O O . GLU A 1 93 ? 7.637 12.469 3.047 1 95.94 93 GLU A O 1
ATOM 732 N N . ASP A 1 94 ? 8.617 10.445 3.488 1 96.31 94 ASP A N 1
ATOM 733 C CA . ASP A 1 94 ? 7.352 9.719 3.473 1 96.31 94 ASP A CA 1
ATOM 734 C C . ASP A 1 94 ? 6.605 9.883 4.793 1 96.31 94 ASP A C 1
ATOM 736 O O . ASP A 1 94 ? 6.406 8.914 5.527 1 96.31 94 ASP A O 1
ATOM 740 N N . CYS A 1 95 ? 6.129 11.078 5.047 1 97.81 95 CYS A N 1
ATOM 741 C CA . CYS A 1 95 ? 5.559 11.406 6.348 1 97.81 95 CYS A CA 1
ATOM 742 C C . CYS A 1 95 ? 4.051 11.617 6.246 1 97.81 95 CYS A C 1
ATOM 744 O O . CYS A 1 95 ? 3.4 11.984 7.227 1 97.81 95 CYS A O 1
ATOM 746 N N . LEU A 1 96 ? 3.43 11.422 5.047 1 98.44 96 LEU A N 1
ATOM 747 C CA . LEU A 1 96 ? 1.994 11.625 4.887 1 98.44 96 LEU A CA 1
ATOM 748 C C . LEU A 1 96 ? 1.207 10.516 5.582 1 98.44 96 LEU A C 1
ATOM 750 O O . LEU A 1 96 ? 0.599 9.672 4.922 1 98.44 96 LEU A O 1
ATOM 754 N N . GLN A 1 97 ? 1.228 10.602 6.879 1 98.69 97 GLN A N 1
ATOM 755 C CA . GLN A 1 97 ? 0.624 9.633 7.793 1 98.69 97 GLN A CA 1
ATOM 756 C C . GLN A 1 97 ? -0.146 10.344 8.906 1 98.69 97 GLN A C 1
ATOM 758 O O . GLN A 1 97 ? -0.006 11.555 9.094 1 98.69 97 GLN A O 1
ATOM 763 N N . LEU A 1 98 ? -1.027 9.57 9.562 1 98.75 98 LEU A N 1
ATOM 764 C CA . LEU A 1 98 ? -1.763 10.211 10.648 1 98.75 98 LEU A CA 1
ATOM 765 C C . LEU A 1 98 ? -1.85 9.289 11.859 1 98.75 98 LEU A C 1
ATOM 767 O O . LEU A 1 98 ? -1.692 8.07 11.734 1 98.75 98 LEU A O 1
ATOM 771 N N . ASN A 1 99 ? -1.94 9.852 13 1 98.81 99 ASN A N 1
ATOM 772 C CA . ASN A 1 99 ? -2.262 9.188 14.258 1 98.81 99 ASN A CA 1
ATOM 773 C C . ASN A 1 99 ? -3.729 9.367 14.633 1 98.81 99 ASN A C 1
ATOM 775 O O . ASN A 1 99 ? -4.301 10.438 14.406 1 98.81 99 ASN A O 1
ATOM 779 N N . MET A 1 100 ? -4.27 8.359 15.234 1 98.75 100 MET A N 1
ATOM 780 C CA . MET A 1 100 ? -5.676 8.445 15.617 1 98.75 100 MET A CA 1
ATOM 781 C C . MET A 1 100 ? -5.898 7.887 17.016 1 98.75 100 MET A C 1
ATOM 783 O O . MET A 1 100 ? -5.348 6.84 17.359 1 98.75 100 MET A O 1
ATOM 787 N N . TRP A 1 101 ? -6.562 8.586 17.828 1 98.75 101 TRP A N 1
ATOM 788 C CA . TRP A 1 101 ? -7.051 8.148 19.141 1 98.75 101 TRP A CA 1
ATOM 789 C C . TRP A 1 101 ? -8.57 8.039 19.141 1 98.75 101 TRP A C 1
ATOM 791 O O . TRP A 1 101 ? -9.266 8.977 18.75 1 98.75 101 TRP A O 1
ATOM 801 N N . ILE A 1 102 ? -9.078 6.93 19.547 1 98.69 102 ILE A N 1
ATOM 802 C CA . ILE A 1 102 ? -10.5 6.629 19.484 1 98.69 102 ILE A CA 1
ATOM 803 C C . ILE A 1 102 ? -10.992 6.203 20.875 1 98.69 102 ILE A C 1
ATOM 805 O O . ILE A 1 102 ? -10.414 5.309 21.5 1 98.69 102 ILE A O 1
ATOM 809 N N . PRO A 1 103 ? -12.07 6.844 21.359 1 98.06 103 PRO A N 1
ATOM 810 C CA . PRO A 1 103 ? -12.633 6.305 22.609 1 98.06 103 PRO A CA 1
ATOM 811 C C . PRO A 1 103 ? -12.977 4.82 22.5 1 98.06 103 PRO A C 1
ATOM 813 O O . PRO A 1 103 ? -13.5 4.375 21.469 1 98.06 103 PRO A O 1
ATOM 816 N N . ALA A 1 104 ? -12.625 4.07 23.484 1 96.75 104 ALA A N 1
ATOM 817 C CA . ALA A 1 104 ? -12.828 2.623 23.438 1 96.75 104 ALA A CA 1
ATOM 818 C C . ALA A 1 104 ? -14.281 2.258 23.734 1 96.75 104 ALA A C 1
ATOM 820 O O . ALA A 1 104 ? -14.719 1.138 23.453 1 96.75 104 ALA A O 1
ATOM 821 N N . GLU A 1 105 ? -15.023 3.145 24.328 1 95.31 105 GLU A N 1
ATOM 822 C CA . GLU A 1 105 ? -16.438 2.883 24.594 1 95.31 105 GLU A CA 1
ATOM 823 C C . GLU A 1 105 ? -17.234 2.822 23.297 1 95.31 105 GLU A C 1
ATOM 825 O O . GLU A 1 105 ? -16.766 3.26 22.25 1 95.31 105 GLU A O 1
ATOM 830 N N . PRO A 1 106 ? -18.422 2.215 23.344 1 94.81 106 PRO A N 1
ATOM 831 C CA . PRO A 1 106 ? -19.234 2.135 22.125 1 94.81 106 PRO A CA 1
ATOM 832 C C . PRO A 1 106 ? -19.547 3.508 21.547 1 94.81 106 PRO A C 1
ATOM 834 O O . PRO A 1 106 ? -19.891 4.438 22.281 1 94.81 106 PRO A O 1
ATOM 837 N N . ALA A 1 107 ? -19.359 3.607 20.328 1 95.94 107 ALA A N 1
ATOM 838 C CA . ALA A 1 107 ? -19.641 4.867 19.641 1 95.94 107 ALA A CA 1
ATOM 839 C C . ALA A 1 107 ? -21.125 5.18 19.625 1 95.94 107 ALA A C 1
ATOM 841 O O . ALA A 1 107 ? -21.953 4.273 19.688 1 95.94 107 ALA A O 1
ATOM 842 N N . PRO A 1 108 ? -21.5 6.434 19.562 1 96.31 108 PRO A N 1
ATOM 843 C CA . PRO A 1 108 ? -22.906 6.789 19.344 1 96.31 108 PRO A CA 1
ATOM 844 C C . PRO A 1 108 ? -23.438 6.258 18.016 1 96.31 108 PRO A C 1
ATOM 846 O O . PRO A 1 108 ? -22.656 5.84 17.156 1 96.31 108 PRO A O 1
ATOM 849 N N . LYS A 1 109 ? -24.75 6.191 17.828 1 95.56 109 LYS A N 1
ATOM 850 C CA . LYS A 1 109 ? -25.406 5.629 16.656 1 95.56 109 LYS A CA 1
ATOM 851 C C . LYS A 1 109 ? -24.844 6.234 15.367 1 95.56 109 LYS A C 1
ATOM 853 O O . LYS A 1 109 ? -24.547 5.516 14.414 1 95.56 109 LYS A O 1
ATOM 858 N N . LYS A 1 110 ? -24.594 7.566 15.398 1 96.25 110 LYS A N 1
ATOM 859 C CA . LYS A 1 110 ? -24.109 8.242 14.195 1 96.25 110 LYS A CA 1
ATOM 860 C C . LYS A 1 110 ? -22.578 8.195 14.125 1 96.25 110 LYS A C 1
ATOM 862 O O . LYS A 1 110 ? -21.984 8.586 13.117 1 96.25 110 LYS A O 1
ATOM 867 N N . GLY A 1 111 ? -21.906 7.742 15.172 1 98.44 111 GLY A N 1
ATOM 868 C CA . GLY A 1 111 ? -20.469 7.754 15.289 1 98.44 111 GLY A CA 1
ATOM 869 C C . GLY A 1 111 ? -19.938 8.891 16.141 1 98.44 111 GLY A C 1
ATOM 870 O O . GLY A 1 111 ? -20.672 9.852 16.422 1 98.44 111 GLY A O 1
ATOM 871 N N . TRP A 1 112 ? -18.734 8.797 16.531 1 98.75 112 TRP A N 1
ATOM 872 C CA . TRP A 1 112 ? -18.094 9.844 17.312 1 98.75 112 TRP A CA 1
ATOM 873 C C . TRP A 1 112 ? -17.891 11.102 16.469 1 98.75 112 TRP A C 1
ATOM 875 O O . TRP A 1 112 ? -17.562 11.008 15.289 1 98.75 112 TRP A O 1
ATOM 885 N N . PRO A 1 113 ? -18.062 12.32 17.125 1 98.62 113 PRO A N 1
ATOM 886 C CA . PRO A 1 113 ? -17.484 13.484 16.453 1 98.62 113 PRO A CA 1
ATOM 887 C C . PRO A 1 113 ? -15.992 13.312 16.156 1 98.62 113 PRO A C 1
ATOM 889 O O . PRO A 1 113 ? -15.32 12.516 16.812 1 98.62 113 PRO A O 1
ATOM 892 N N . VAL A 1 114 ? -15.531 13.953 15.148 1 98.88 114 VAL A N 1
ATOM 893 C CA . VAL A 1 114 ? -14.141 13.805 14.734 1 98.88 114 VAL A CA 1
ATOM 894 C C . VAL A 1 114 ? -13.445 15.164 14.758 1 98.88 114 VAL A C 1
ATOM 896 O O . VAL A 1 114 ? -13.992 16.156 14.281 1 98.88 114 VAL A O 1
ATOM 899 N N . CYS A 1 115 ? -12.32 15.234 15.367 1 98.94 115 CYS A N 1
ATOM 900 C CA . CYS A 1 115 ? -11.492 16.438 15.398 1 98.94 115 CYS A CA 1
ATOM 901 C C . CYS A 1 115 ? -10.141 16.188 14.742 1 98.94 115 CYS A C 1
ATOM 903 O O . CYS A 1 115 ? -9.328 15.414 15.25 1 98.94 115 CYS A O 1
ATOM 905 N N . VAL A 1 116 ? -9.945 16.766 13.602 1 98.94 116 VAL A N 1
ATOM 906 C CA . VAL A 1 116 ? -8.656 16.719 12.922 1 98.94 116 VAL A CA 1
ATOM 907 C C . VAL A 1 116 ? -7.785 17.891 13.391 1 98.94 116 VAL A C 1
ATOM 909 O O . VAL A 1 116 ? -8.125 19.047 13.172 1 98.94 116 VAL A O 1
ATOM 912 N N . TYR A 1 117 ? -6.691 17.547 13.984 1 98.81 117 TYR A N 1
ATOM 913 C CA . TYR A 1 117 ? -5.859 18.547 14.656 1 98.81 117 TYR A CA 1
ATOM 914 C C . TYR A 1 117 ? -4.531 18.719 13.93 1 98.81 117 TYR A C 1
ATOM 916 O O . TYR A 1 117 ? -3.729 17.781 13.852 1 98.81 117 TYR A O 1
ATOM 924 N N . PHE A 1 118 ? -4.258 19.891 13.43 1 98.75 118 PHE A N 1
ATOM 925 C CA . PHE A 1 118 ? -2.992 20.25 12.797 1 98.75 118 PHE A CA 1
ATOM 926 C C . PHE A 1 118 ? -2.025 20.844 13.812 1 98.75 118 PHE A C 1
ATOM 928 O O . PHE A 1 118 ? -2.365 21.797 14.516 1 98.75 118 PHE A O 1
ATOM 935 N N . HIS A 1 119 ? -0.848 20.297 13.906 1 97.5 119 HIS A N 1
ATOM 936 C CA . HIS A 1 119 ? 0.133 20.781 14.867 1 97.5 119 HIS A CA 1
ATOM 937 C C . HIS A 1 119 ? 0.694 22.141 14.453 1 97.5 119 HIS A C 1
ATOM 939 O O . HIS A 1 119 ? 0.58 22.531 13.289 1 97.5 119 HIS A O 1
ATOM 945 N N . GLY A 1 120 ? 1.242 22.844 15.43 1 96.88 120 GLY A N 1
ATOM 946 C CA . GLY A 1 120 ? 1.887 24.125 15.164 1 96.88 120 GLY A CA 1
ATOM 947 C C . GLY A 1 120 ? 3.338 23.984 14.75 1 96.88 120 GLY A C 1
ATOM 948 O O . GLY A 1 120 ? 3.801 22.875 14.453 1 96.88 120 GLY A O 1
ATOM 949 N N . GLY A 1 121 ? 3.99 25.141 14.641 1 96.62 121 GLY A N 1
ATOM 950 C CA . GLY A 1 121 ? 5.402 25.141 14.297 1 96.62 121 GLY A CA 1
ATOM 951 C C . GLY A 1 121 ? 5.723 26.016 13.109 1 96.62 121 GLY A C 1
ATOM 952 O O . GLY A 1 121 ? 6.605 25.703 12.305 1 96.62 121 GLY A O 1
ATOM 953 N N . PHE A 1 122 ? 4.992 27.109 12.969 1 96.31 122 PHE A N 1
ATOM 954 C CA . PHE A 1 122 ? 5.254 28.156 11.992 1 96.31 122 PHE A CA 1
ATOM 955 C C . PHE A 1 122 ? 5.195 27.609 10.578 1 96.31 122 PHE A C 1
ATOM 957 O O . PHE A 1 122 ? 5.668 28.25 9.633 1 96.31 122 PHE A O 1
ATOM 964 N N . LEU A 1 123 ? 4.766 26.297 10.406 1 97.62 123 LEU A N 1
ATOM 965 C CA . LEU A 1 123 ? 4.816 25.547 9.156 1 97.62 123 LEU A CA 1
ATOM 966 C C . LEU A 1 123 ? 6.25 25.172 8.805 1 97.62 123 LEU A C 1
ATOM 968 O O . LEU A 1 123 ? 6.531 24.766 7.668 1 97.62 123 LEU A O 1
ATOM 972 N N . GLN A 1 124 ? 7.176 25.344 9.805 1 97.75 124 GLN A N 1
ATOM 973 C CA . GLN A 1 124 ? 8.594 25.047 9.625 1 97.75 124 GLN A CA 1
ATOM 974 C C . GLN A 1 124 ? 8.977 23.75 10.344 1 97.75 124 GLN A C 1
ATOM 976 O O . GLN A 1 124 ? 9.828 23 9.875 1 97.75 124 GLN A O 1
ATOM 981 N N . VAL A 1 125 ? 8.391 23.594 11.469 1 97.5 125 VAL A N 1
ATOM 982 C CA . VAL A 1 125 ? 8.766 22.484 12.344 1 97.5 125 VAL A CA 1
ATOM 983 C C . VAL A 1 125 ? 7.527 21.906 13.008 1 97.5 125 VAL A C 1
ATOM 985 O O . VAL A 1 125 ? 6.43 22.469 12.891 1 97.5 125 VAL A O 1
ATOM 988 N N . GLY A 1 126 ? 7.711 20.781 13.625 1 97.12 126 GLY A N 1
ATOM 989 C CA . GLY A 1 126 ? 6.633 20.172 14.383 1 97.12 126 GLY A CA 1
ATOM 990 C C . GLY A 1 126 ? 6.414 18.703 14.031 1 97.12 126 GLY A C 1
ATOM 991 O O . GLY A 1 126 ? 7.121 18.156 13.188 1 97.12 126 GLY A O 1
ATOM 992 N N . SER A 1 127 ? 5.492 18.109 14.727 1 96.75 127 SER A N 1
ATOM 993 C CA . SER A 1 127 ? 5.203 16.688 14.562 1 96.75 127 SER A CA 1
ATOM 994 C C . SER A 1 127 ? 3.787 16.359 15.016 1 96.75 127 SER A C 1
ATOM 996 O O . SER A 1 127 ? 3.229 17.047 15.875 1 96.75 127 SER A O 1
ATOM 998 N N . ALA A 1 128 ? 3.242 15.328 14.391 1 97.69 128 ALA A N 1
ATOM 999 C CA . ALA A 1 128 ? 1.926 14.828 14.773 1 97.69 128 ALA A CA 1
ATOM 1000 C C . ALA A 1 128 ? 2.037 13.797 15.898 1 97.69 128 ALA A C 1
ATOM 1002 O O . ALA A 1 128 ? 1.025 13.281 16.375 1 97.69 128 ALA A O 1
ATOM 1003 N N . ASN A 1 129 ? 3.236 13.539 16.359 1 97.19 129 ASN A N 1
ATOM 1004 C CA . ASN A 1 129 ? 3.465 12.414 17.25 1 97.19 129 ASN A CA 1
ATOM 1005 C C . ASN A 1 129 ? 3.322 12.828 18.719 1 97.19 129 ASN A C 1
ATOM 1007 O O . ASN A 1 129 ? 4.07 13.688 19.203 1 97.19 129 ASN A O 1
ATOM 1011 N N . TRP A 1 130 ? 2.285 12.281 19.25 1 95 130 TRP A N 1
ATOM 1012 C CA . TRP A 1 130 ? 2.121 12.25 20.703 1 95 130 TRP A CA 1
ATOM 1013 C C . TRP A 1 130 ? 2.133 10.812 21.219 1 95 130 TRP A C 1
ATOM 1015 O O . TRP A 1 130 ? 1.905 9.867 20.453 1 95 130 TRP A O 1
ATOM 1025 N N . GLY A 1 131 ? 2.643 10.547 22.344 1 93.44 131 GLY A N 1
ATOM 1026 C CA . GLY A 1 131 ? 2.598 9.188 22.859 1 93.44 131 GLY A CA 1
ATOM 1027 C C . GLY A 1 131 ? 1.203 8.594 22.859 1 93.44 131 GLY A C 1
ATOM 1028 O O . GLY A 1 131 ? 0.215 9.312 23.047 1 93.44 131 GLY A O 1
ATOM 1029 N N . PRO A 1 132 ? 1.054 7.305 22.625 1 95.5 132 PRO A N 1
ATOM 1030 C CA . PRO A 1 132 ? -0.254 6.652 22.547 1 95.5 132 PRO A CA 1
ATOM 1031 C C . PRO A 1 132 ? -1.156 6.969 23.734 1 95.5 132 PRO A C 1
ATOM 1033 O O . PRO A 1 132 ? -2.375 7.082 23.578 1 95.5 132 PRO A O 1
ATOM 1036 N N . ALA A 1 133 ? -0.577 7.148 24.875 1 95.06 133 ALA A N 1
ATOM 1037 C CA . ALA A 1 133 ? -1.371 7.328 26.078 1 95.06 133 ALA A CA 1
ATOM 1038 C C . ALA A 1 133 ? -1.668 8.805 26.328 1 95.06 133 ALA A C 1
ATOM 1040 O O . ALA A 1 133 ? -2.443 9.141 27.234 1 95.06 133 ALA A O 1
ATOM 1041 N N . SER A 1 134 ? -1.143 9.68 25.5 1 94.75 134 SER A N 1
ATOM 1042 C CA . SER A 1 134 ? -1.144 11.109 25.766 1 94.75 134 SER A CA 1
ATOM 1043 C C . SER A 1 134 ? -2.564 11.656 25.859 1 94.75 134 SER A C 1
ATOM 1045 O O . SER A 1 134 ? -2.842 12.539 26.672 1 94.75 134 SER A O 1
ATOM 1047 N N . LEU A 1 135 ? -3.484 11.125 25.047 1 96.88 135 LEU A N 1
ATOM 1048 C CA . LEU A 1 135 ? -4.824 11.695 25.016 1 96.88 135 LEU A CA 1
ATOM 1049 C C . LEU A 1 135 ? -5.785 10.891 25.891 1 96.88 135 LEU A C 1
ATOM 1051 O O . LEU A 1 135 ? -6.992 11.148 25.891 1 96.88 135 LEU A O 1
ATOM 1055 N N . GLY A 1 136 ? -5.277 9.938 26.656 1 95 136 GLY A N 1
ATOM 1056 C CA . GLY A 1 136 ? -6.09 9.172 27.594 1 95 136 GLY A CA 1
ATOM 1057 C C . GLY A 1 136 ? -6.926 10.047 28.516 1 95 136 GLY A C 1
ATOM 1058 O O . GLY A 1 136 ? -8.148 9.898 28.578 1 95 136 GLY A O 1
ATOM 1059 N N . PRO A 1 137 ? -6.281 10.977 29.219 1 94.56 137 PRO A N 1
ATOM 1060 C CA . PRO A 1 137 ? -7.023 11.859 30.125 1 94.56 137 PRO A CA 1
ATOM 1061 C C . PRO A 1 137 ? -8.133 12.633 29.406 1 94.56 137 PRO A C 1
ATOM 1063 O O . PRO A 1 137 ? -9.242 12.758 29.938 1 94.56 137 PRO A O 1
ATOM 1066 N N . LEU A 1 138 ? -7.871 13.117 28.219 1 97.12 138 LEU A N 1
ATOM 1067 C CA . LEU A 1 138 ? -8.859 13.906 27.5 1 97.12 138 LEU A CA 1
ATOM 1068 C C . LEU A 1 138 ? -10.062 13.047 27.109 1 97.12 138 LEU A C 1
ATOM 1070 O O . LEU A 1 138 ? -11.211 13.469 27.25 1 97.12 138 LEU A O 1
ATOM 1074 N N . LEU A 1 139 ? -9.812 11.82 26.656 1 97 139 LEU A N 1
ATOM 1075 C CA . LEU A 1 139 ? -10.852 11.008 26.031 1 97 139 LEU A CA 1
ATOM 1076 C C . LEU A 1 139 ? -11.578 10.156 27.062 1 97 139 LEU A C 1
ATOM 1078 O O . LEU A 1 139 ? -12.664 9.641 26.781 1 97 139 LEU A O 1
ATOM 1082 N N . LYS A 1 140 ? -10.969 10.008 28.203 1 94.31 140 LYS A N 1
ATOM 1083 C CA . LYS A 1 140 ? -11.578 9.094 29.156 1 94.31 140 LYS A CA 1
ATOM 1084 C C . LYS A 1 140 ? -11.938 9.82 30.453 1 94.31 140 LYS A C 1
ATOM 1086 O O . LYS A 1 140 ? -12.891 9.445 31.141 1 94.31 140 LYS A O 1
ATOM 1091 N N . GLU A 1 141 ? -11.242 10.891 30.781 1 92.62 141 GLU A N 1
ATOM 1092 C CA . GLU A 1 141 ? -11.383 11.461 32.125 1 92.62 141 GLU A CA 1
ATOM 1093 C C . GLU A 1 141 ? -12.047 12.828 32.062 1 92.62 141 GLU A C 1
ATOM 1095 O O . GLU A 1 141 ? -12.195 13.492 33.094 1 92.62 141 GLU A O 1
ATOM 1100 N N . SER A 1 142 ? -12.375 13.32 30.969 1 96.19 142 SER A N 1
ATOM 1101 C CA . SER A 1 142 ? -13.039 14.609 30.812 1 96.19 142 SER A CA 1
ATOM 1102 C C . SER A 1 142 ? -14.375 14.461 30.094 1 96.19 142 SER A C 1
ATOM 1104 O O . SER A 1 142 ? -14.867 13.344 29.906 1 96.19 142 SER A O 1
ATOM 1106 N N . ALA A 1 143 ? -15.023 15.602 29.734 1 96.81 143 ALA A N 1
ATOM 1107 C CA . ALA A 1 143 ? -16.297 15.578 29.031 1 96.81 143 ALA A CA 1
ATOM 1108 C C . ALA A 1 143 ? -16.094 15.367 27.531 1 96.81 143 ALA A C 1
ATOM 1110 O O . ALA A 1 143 ? -17.031 15.047 26.797 1 96.81 143 ALA A O 1
ATOM 1111 N N . PHE A 1 144 ? -14.898 15.5 27.109 1 97.75 144 PHE A N 1
ATOM 1112 C CA . PHE A 1 144 ? -14.578 15.461 25.688 1 97.75 144 PHE A CA 1
ATOM 1113 C C . PHE A 1 144 ? -14.578 14.031 25.156 1 97.75 144 PHE A C 1
ATOM 1115 O O . PHE A 1 144 ? -13.852 13.172 25.688 1 97.75 144 PHE A O 1
ATOM 1122 N N . ARG A 1 145 ? -15.445 13.75 24.203 1 97.44 145 ARG A N 1
ATOM 1123 C CA . ARG A 1 145 ? -15.523 12.453 23.531 1 97.44 145 ARG A CA 1
ATOM 1124 C C . ARG A 1 145 ? -15.539 12.617 22.016 1 97.44 145 ARG A C 1
ATOM 1126 O O . ARG A 1 145 ? -16.578 12.969 21.453 1 97.44 145 ARG A O 1
ATOM 1133 N N . ALA A 1 146 ? -14.453 12.336 21.406 1 98.62 146 ALA A N 1
ATOM 1134 C CA . ALA A 1 146 ? -14.32 12.422 19.953 1 98.62 146 ALA A CA 1
ATOM 1135 C C . ALA A 1 146 ? -13.125 11.617 19.453 1 98.62 146 ALA A C 1
ATOM 1137 O O . ALA A 1 146 ? -12.242 11.25 20.25 1 98.62 146 ALA A O 1
ATOM 1138 N N . ILE A 1 147 ? -13.18 11.234 18.219 1 98.81 147 ILE A N 1
ATOM 1139 C CA . ILE A 1 147 ? -11.969 10.711 17.578 1 98.81 147 ILE A CA 1
ATOM 1140 C C . ILE A 1 147 ? -11.016 11.867 17.266 1 98.81 147 ILE A C 1
ATOM 1142 O O . ILE A 1 147 ? -11.422 12.875 16.688 1 98.81 147 ILE A O 1
ATOM 1146 N N . MET A 1 148 ? -9.805 11.758 17.766 1 98.88 148 MET A N 1
ATOM 1147 C CA . MET A 1 148 ? -8.758 12.727 17.453 1 98.88 148 MET A CA 1
ATOM 1148 C C . MET A 1 148 ? -7.863 12.211 16.328 1 98.88 148 MET A C 1
ATOM 1150 O O . MET A 1 148 ? -7.34 11.094 16.406 1 98.88 148 MET A O 1
ATOM 1154 N N . VAL A 1 149 ? -7.719 12.953 15.273 1 98.94 149 VAL A N 1
ATOM 1155 C CA . VAL A 1 149 ? -6.863 12.609 14.148 1 98.94 149 VAL A CA 1
ATOM 1156 C C . VAL A 1 149 ? -5.742 13.641 14.008 1 98.94 149 VAL A C 1
ATOM 1158 O O . VAL A 1 149 ? -6.008 14.828 13.812 1 98.94 149 VAL A O 1
ATOM 1161 N N . PHE A 1 150 ? -4.492 13.227 14.156 1 98.88 150 PHE A N 1
ATOM 1162 C CA . PHE A 1 150 ? -3.324 14.086 14.016 1 98.88 150 PHE A CA 1
ATOM 1163 C C . PHE A 1 150 ? -2.537 13.734 12.758 1 98.88 150 PHE A C 1
ATOM 1165 O O . PHE A 1 150 ? -1.715 12.812 12.773 1 98.88 150 PHE A O 1
ATOM 1172 N N . PRO A 1 151 ? -2.709 14.438 11.719 1 98.88 151 PRO A N 1
ATOM 1173 C CA . PRO A 1 151 ? -1.932 14.156 10.508 1 98.88 151 PRO A CA 1
ATOM 1174 C C . PRO A 1 151 ? -0.566 14.836 10.516 1 98.88 151 PRO A C 1
ATOM 1176 O O . PRO A 1 151 ? -0.447 15.984 10.961 1 98.88 151 PRO A O 1
ATOM 1179 N N . ALA A 1 152 ? 0.449 14.094 10.102 1 98.75 152 ALA A N 1
ATOM 1180 C CA . ALA A 1 152 ? 1.706 14.703 9.68 1 98.75 152 ALA A CA 1
ATOM 1181 C C . ALA A 1 152 ? 1.613 15.211 8.25 1 98.75 152 ALA A C 1
ATOM 1183 O O . ALA A 1 152 ? 0.813 14.711 7.453 1 98.75 152 ALA A O 1
ATOM 1184 N N . TYR A 1 153 ? 2.277 16.156 7.945 1 98.75 153 TYR A N 1
ATOM 1185 C CA . TYR A 1 153 ? 2.295 16.766 6.617 1 98.75 153 TYR A CA 1
ATOM 1186 C C . TYR A 1 153 ? 3.65 17.406 6.324 1 98.75 153 TYR A C 1
ATOM 1188 O O . TYR A 1 153 ? 4.48 17.547 7.227 1 98.75 153 TYR A O 1
ATOM 1196 N N . ARG A 1 154 ? 3.965 17.719 5.113 1 98.69 154 ARG A N 1
ATOM 1197 C CA . ARG A 1 154 ? 5.25 18.281 4.711 1 98.69 154 ARG A CA 1
ATOM 1198 C C . ARG A 1 154 ? 5.402 19.719 5.223 1 98.69 154 ARG A C 1
ATOM 1200 O O . ARG A 1 154 ? 4.441 20.484 5.219 1 98.69 154 ARG A O 1
ATOM 1207 N N . LEU A 1 155 ? 6.559 20.078 5.594 1 98.44 155 LEU A N 1
ATOM 1208 C CA . LEU A 1 155 ? 6.883 21.344 6.242 1 98.44 155 LEU A CA 1
ATOM 1209 C C . LEU A 1 155 ? 7.984 22.078 5.488 1 98.44 155 LEU A C 1
ATOM 1211 O O . LEU A 1 155 ? 8.602 21.516 4.578 1 98.44 155 LEU A O 1
ATOM 1215 N N . ASN A 1 156 ? 8.188 23.344 5.844 1 98 156 ASN A N 1
ATOM 1216 C CA . ASN A 1 156 ? 9.273 24.188 5.332 1 98 156 ASN A CA 1
ATOM 1217 C C . ASN A 1 156 ? 9.43 24.031 3.822 1 98 156 ASN A C 1
ATOM 1219 O O . ASN A 1 156 ? 8.445 24.125 3.08 1 98 156 ASN A O 1
ATOM 1223 N N . ALA A 1 157 ? 10.594 23.75 3.34 1 98.19 157 ALA A N 1
ATOM 1224 C CA . ALA A 1 157 ? 10.789 23.703 1.893 1 98.19 157 ALA A CA 1
ATOM 1225 C C . ALA A 1 157 ? 10.016 22.547 1.265 1 98.19 157 ALA A C 1
ATOM 1227 O O . ALA A 1 157 ? 9.531 22.656 0.134 1 98.19 157 ALA A O 1
ATOM 1228 N N . PHE A 1 158 ? 9.82 21.484 2.035 1 98.5 158 PHE A N 1
ATOM 1229 C CA . PHE A 1 158 ? 9.133 20.312 1.494 1 98.5 158 PHE A CA 1
ATOM 1230 C C . PHE A 1 158 ? 7.656 20.625 1.259 1 98.5 158 PHE A C 1
ATOM 1232 O O . PHE A 1 158 ? 7.055 20.094 0.315 1 98.5 158 PHE A O 1
ATOM 1239 N N . GLY A 1 159 ? 7.062 21.438 2.102 1 98.44 159 GLY A N 1
ATOM 1240 C CA . GLY A 1 159 ? 5.637 21.703 2.025 1 98.44 159 GLY A CA 1
ATOM 1241 C C . GLY A 1 159 ? 5.309 23.016 1.341 1 98.44 159 GLY A C 1
ATOM 1242 O O . GLY A 1 159 ? 4.188 23.219 0.868 1 98.44 159 GLY A O 1
ATOM 1243 N N . PHE A 1 160 ? 6.355 23.953 1.194 1 98.25 160 PHE A N 1
ATOM 1244 C CA . PHE A 1 160 ? 5.941 25.297 0.833 1 98.25 160 PHE A CA 1
ATOM 1245 C C . PHE A 1 160 ? 6.945 25.938 -0.119 1 98.25 160 PHE A C 1
ATOM 1247 O O . PHE A 1 160 ? 6.973 27.156 -0.274 1 98.25 160 PHE A O 1
ATOM 1254 N N . LEU A 1 161 ? 7.77 25.125 -0.707 1 98 161 LEU A N 1
ATOM 1255 C CA . LEU A 1 161 ? 8.602 25.625 -1.794 1 98 161 LEU A CA 1
ATOM 1256 C C . LEU A 1 161 ? 7.75 26.016 -2.992 1 98 161 LEU A C 1
ATOM 1258 O O . LEU A 1 161 ? 6.801 25.328 -3.346 1 98 161 LEU A O 1
ATOM 1262 N N . ALA A 1 162 ? 8.078 27.172 -3.57 1 97.81 162 ALA A N 1
ATOM 1263 C CA . ALA A 1 162 ? 7.359 27.641 -4.75 1 97.81 162 ALA A CA 1
ATOM 1264 C C . ALA A 1 162 ? 8.289 28.391 -5.691 1 97.81 162 ALA A C 1
ATOM 1266 O O . ALA A 1 162 ? 9.188 29.109 -5.246 1 97.81 162 ALA A O 1
ATOM 1267 N N . GLY A 1 163 ? 8.109 28.219 -6.926 1 97.5 163 GLY A N 1
ATOM 1268 C CA . GLY A 1 163 ? 8.859 28.875 -7.988 1 97.5 163 GLY A CA 1
ATOM 1269 C C . GLY A 1 163 ? 8.297 28.594 -9.367 1 97.5 163 GLY A C 1
ATOM 1270 O O . GLY A 1 163 ? 7.449 27.719 -9.539 1 97.5 163 GLY A O 1
ATOM 1271 N N . GLU A 1 164 ? 8.75 29.406 -10.297 1 97.44 164 GLU A N 1
ATOM 1272 C CA . GLU A 1 164 ? 8.266 29.297 -11.664 1 97.44 164 GLU A CA 1
ATOM 1273 C C . GLU A 1 164 ? 8.57 27.922 -12.242 1 97.44 164 GLU A C 1
ATOM 1275 O O . GLU A 1 164 ? 7.793 27.391 -13.047 1 97.44 164 GLU A O 1
ATOM 1280 N N . GLU A 1 165 ? 9.703 27.312 -11.883 1 98.12 165 GLU A N 1
ATOM 1281 C CA . GLU A 1 165 ? 10.094 25.984 -12.352 1 98.12 165 GLU A CA 1
ATOM 1282 C C . GLU A 1 165 ? 9.078 24.938 -11.93 1 98.12 165 GLU A C 1
ATOM 1284 O O . GLU A 1 165 ? 8.648 24.109 -12.75 1 98.12 165 GLU A O 1
ATOM 1289 N N . LEU A 1 166 ? 8.664 24.953 -10.68 1 98.12 166 LEU A N 1
ATOM 1290 C CA . LEU A 1 166 ? 7.691 24 -10.148 1 98.12 166 LEU A CA 1
ATOM 1291 C C . LEU A 1 166 ? 6.312 24.25 -10.758 1 98.12 166 LEU A C 1
ATOM 1293 O O . LEU A 1 166 ? 5.594 23.297 -11.07 1 98.12 166 LEU A O 1
ATOM 1297 N N . ALA A 1 167 ? 5.938 25.531 -10.914 1 97.44 167 ALA A N 1
ATOM 1298 C CA . ALA A 1 167 ? 4.645 25.875 -11.492 1 97.44 167 ALA A CA 1
ATOM 1299 C C . ALA A 1 167 ? 4.527 25.375 -12.93 1 97.44 167 ALA A C 1
ATOM 1301 O O . ALA A 1 167 ? 3.482 24.859 -13.336 1 97.44 167 ALA A O 1
ATOM 1302 N N . SER A 1 168 ? 5.586 25.594 -13.68 1 97.31 168 SER A N 1
ATOM 1303 C CA . SER A 1 168 ? 5.594 25.156 -15.078 1 97.31 168 SER A CA 1
ATOM 1304 C C . SER A 1 168 ? 5.477 23.641 -15.188 1 97.31 168 SER A C 1
ATOM 1306 O O . SER A 1 168 ? 4.758 23.125 -16.047 1 97.31 168 SER A O 1
ATOM 1308 N N . GLU A 1 169 ? 6.164 22.906 -14.344 1 97.81 169 GLU A N 1
ATOM 1309 C CA . GLU A 1 169 ? 6.078 21.453 -14.328 1 97.81 169 GLU A CA 1
ATOM 1310 C C . GLU A 1 169 ? 4.668 20.984 -13.977 1 97.81 169 GLU A C 1
ATOM 1312 O O . GLU A 1 169 ? 4.137 20.078 -14.609 1 97.81 169 GLU A O 1
ATOM 1317 N N . ALA A 1 170 ? 4.109 21.547 -12.969 1 97.56 170 ALA A N 1
ATOM 1318 C CA . ALA A 1 170 ? 2.764 21.172 -12.539 1 97.56 170 ALA A CA 1
ATOM 1319 C C . ALA A 1 170 ? 1.749 21.391 -13.656 1 97.56 170 ALA A C 1
ATOM 1321 O O . ALA A 1 170 ? 0.873 20.547 -13.875 1 97.56 170 ALA A O 1
ATOM 1322 N N . LYS A 1 171 ? 1.92 22.531 -14.312 1 96.44 171 LYS A N 1
ATOM 1323 C CA . LYS A 1 171 ? 1.021 22.828 -15.422 1 96.44 171 LYS A CA 1
ATOM 1324 C C . LYS A 1 171 ? 1.121 21.766 -16.516 1 96.44 171 LYS A C 1
ATOM 1326 O O . LYS A 1 171 ? 0.102 21.312 -17.031 1 96.44 171 LYS A O 1
ATOM 1331 N N . LYS A 1 172 ? 2.309 21.359 -16.859 1 96.69 172 LYS A N 1
ATOM 1332 C CA . LYS A 1 172 ? 2.543 20.344 -17.875 1 96.69 172 LYS A CA 1
ATOM 1333 C C . LYS A 1 172 ? 1.919 19.016 -17.484 1 96.69 172 LYS A C 1
ATOM 1335 O O . LYS A 1 172 ? 1.446 18.266 -18.328 1 96.69 172 LYS A O 1
ATOM 1340 N N . ASN A 1 173 ? 1.907 18.719 -16.172 1 96 173 ASN A N 1
ATOM 1341 C CA . ASN A 1 173 ? 1.43 17.438 -15.672 1 96 173 ASN A CA 1
ATOM 1342 C C . ASN A 1 173 ? -0.036 17.5 -15.258 1 96 173 ASN A C 1
ATOM 1344 O O . ASN A 1 173 ? -0.6 16.516 -14.781 1 96 173 ASN A O 1
ATOM 1348 N N . GLY A 1 174 ? -0.702 18.641 -15.375 1 95.94 174 GLY A N 1
ATOM 1349 C CA . GLY A 1 174 ? -2.07 18.812 -14.914 1 95.94 174 GLY A CA 1
ATOM 1350 C C . GLY A 1 174 ? -2.207 18.75 -13.406 1 95.94 174 GLY A C 1
ATOM 1351 O O . GLY A 1 174 ? -3.188 18.219 -12.891 1 95.94 174 GLY A O 1
ATOM 1352 N N . GLU A 1 175 ? -1.216 19.156 -12.695 1 95.94 175 GLU A N 1
ATOM 1353 C CA . GLU A 1 175 ? -1.154 19.141 -11.234 1 95.94 175 GLU A CA 1
ATOM 1354 C C . GLU A 1 175 ? -1.212 20.562 -10.672 1 95.94 175 GLU A C 1
ATOM 1356 O O . GLU A 1 175 ? -1.159 21.547 -11.414 1 95.94 175 GLU A O 1
ATOM 1361 N N . THR A 1 176 ? -1.415 20.672 -9.406 1 93.94 176 THR A N 1
ATOM 1362 C CA . THR A 1 176 ? -1.289 21.938 -8.688 1 93.94 176 THR A CA 1
ATOM 1363 C C . THR A 1 176 ? 0.165 22.203 -8.305 1 93.94 176 THR A C 1
ATOM 1365 O O . THR A 1 176 ? 0.999 21.297 -8.359 1 93.94 176 THR A O 1
ATOM 1368 N N . HIS A 1 177 ? 0.391 23.469 -8.117 1 92.25 177 HIS A N 1
ATOM 1369 C CA . HIS A 1 177 ? 1.72 23.859 -7.664 1 92.25 177 HIS A CA 1
ATOM 1370 C C . HIS A 1 177 ? 1.647 24.625 -6.348 1 92.25 177 HIS A C 1
ATOM 1372 O O . HIS A 1 177 ? 0.575 25.094 -5.953 1 92.25 177 HIS A O 1
ATOM 1378 N N . SER A 1 178 ? 2.674 24.609 -5.551 1 95.75 178 SER A N 1
ATOM 1379 C CA . SER A 1 178 ? 2.848 25.391 -4.328 1 95.75 178 SER A CA 1
ATOM 1380 C C . SER A 1 178 ? 1.926 24.891 -3.221 1 95.75 178 SER A C 1
ATOM 1382 O O . SER A 1 178 ? 0.987 24.141 -3.482 1 95.75 178 SER A O 1
ATOM 1384 N N . ASN A 1 179 ? 2.154 25.266 -1.988 1 98.44 179 ASN A N 1
ATOM 1385 C CA . ASN A 1 179 ? 1.362 25.016 -0.787 1 98.44 179 ASN A CA 1
ATOM 1386 C C . ASN A 1 179 ? 1.097 23.531 -0.578 1 98.44 179 ASN A C 1
ATOM 1388 O O . ASN A 1 179 ? -0.025 23.141 -0.254 1 98.44 179 ASN A O 1
ATOM 1392 N N . MET A 1 180 ? 2.123 22.719 -0.863 1 98.62 180 MET A N 1
ATOM 1393 C CA . MET A 1 180 ? 1.96 21.281 -0.76 1 98.62 180 MET A CA 1
ATOM 1394 C C . MET A 1 180 ? 1.607 20.875 0.667 1 98.62 180 MET A C 1
ATOM 1396 O O . MET A 1 180 ? 0.876 19.906 0.878 1 98.62 180 MET A O 1
ATOM 1400 N N . GLY A 1 181 ? 2.107 21.641 1.703 1 98.69 181 GLY A N 1
ATOM 1401 C CA . GLY A 1 181 ? 1.719 21.359 3.076 1 98.69 181 GLY A CA 1
ATOM 1402 C C . GLY A 1 181 ? 0.222 21.469 3.307 1 98.69 181 GLY A C 1
ATOM 1403 O O . GLY A 1 181 ? -0.357 20.656 4.035 1 98.69 181 GLY A O 1
ATOM 1404 N N . LEU A 1 182 ? -0.403 22.406 2.699 1 98.75 182 LEU A N 1
ATOM 1405 C CA . LEU A 1 182 ? -1.85 22.562 2.812 1 98.75 182 LEU A CA 1
ATOM 1406 C C . LEU A 1 182 ? -2.572 21.453 2.051 1 98.75 182 LEU A C 1
ATOM 1408 O O . LEU A 1 182 ? -3.6 20.953 2.508 1 98.75 182 LEU A O 1
ATOM 1412 N N . TRP A 1 183 ? -2.02 21.141 0.891 1 98.75 183 TRP A N 1
ATOM 1413 C CA . TRP A 1 183 ? -2.611 20.062 0.113 1 98.75 183 TRP A CA 1
ATOM 1414 C C . TRP A 1 183 ? -2.523 18.734 0.867 1 98.75 183 TRP A C 1
ATOM 1416 O O . TRP A 1 183 ? -3.43 17.906 0.781 1 98.75 183 TRP A O 1
ATOM 1426 N N . ASP A 1 184 ? -1.355 18.531 1.527 1 98.81 184 ASP A N 1
ATOM 1427 C CA . ASP A 1 184 ? -1.243 17.344 2.375 1 98.81 184 ASP A CA 1
ATOM 1428 C C . ASP A 1 184 ? -2.35 17.312 3.428 1 98.81 184 ASP A C 1
ATOM 1430 O O . ASP A 1 184 ? -3 16.281 3.623 1 98.81 184 ASP A O 1
ATOM 1434 N N . GLN A 1 185 ? -2.574 18.391 4.102 1 98.88 185 GLN A N 1
ATOM 1435 C CA . GLN A 1 185 ? -3.611 18.516 5.121 1 98.88 185 GLN A CA 1
ATOM 1436 C C . GLN A 1 185 ? -4.992 18.234 4.531 1 98.88 185 GLN A C 1
ATOM 1438 O O . GLN A 1 185 ? -5.816 17.562 5.152 1 98.88 185 GLN A O 1
ATOM 1443 N N . ARG A 1 186 ? -5.23 18.797 3.342 1 98.69 186 ARG A N 1
ATOM 1444 C CA . ARG A 1 186 ? -6.496 18.562 2.654 1 98.69 186 ARG A CA 1
ATOM 1445 C C . ARG A 1 186 ? -6.699 17.078 2.369 1 98.69 186 ARG A C 1
ATOM 1447 O O . ARG A 1 186 ? -7.789 16.547 2.586 1 98.69 186 ARG A O 1
ATOM 1454 N N . THR A 1 187 ? -5.637 16.469 1.906 1 98.69 187 THR A N 1
ATOM 1455 C CA . THR A 1 187 ? -5.707 15.031 1.613 1 98.69 187 THR A CA 1
ATOM 1456 C C . THR A 1 187 ? -6 14.234 2.881 1 98.69 187 THR A C 1
ATOM 1458 O O . THR A 1 187 ? -6.746 13.258 2.842 1 98.69 187 THR A O 1
ATOM 1461 N N . ALA A 1 188 ? -5.422 14.641 4.016 1 98.88 188 ALA A N 1
ATOM 1462 C CA . ALA A 1 188 ? -5.695 13.992 5.297 1 98.88 188 ALA A CA 1
ATOM 1463 C C . ALA A 1 188 ? -7.156 14.172 5.703 1 98.88 188 ALA A C 1
ATOM 1465 O O . ALA A 1 188 ? -7.785 13.234 6.203 1 98.88 188 ALA A O 1
ATOM 1466 N N . LEU A 1 189 ? -7.707 15.352 5.496 1 98.81 189 LEU A N 1
ATOM 1467 C CA . LEU A 1 189 ? -9.109 15.617 5.785 1 98.81 189 LEU A CA 1
ATOM 1468 C C . LEU A 1 189 ? -10.016 14.734 4.934 1 98.81 189 LEU A C 1
ATOM 1470 O O . LEU A 1 189 ? -10.984 14.156 5.441 1 98.81 189 LEU A O 1
ATOM 1474 N N . GLU A 1 190 ? -9.711 14.656 3.693 1 98.62 190 GLU A N 1
ATOM 1475 C CA . GLU A 1 190 ? -10.516 13.852 2.779 1 98.62 190 GLU A CA 1
ATOM 1476 C C . GLU A 1 190 ? -10.422 12.367 3.129 1 98.62 190 GLU A C 1
ATOM 1478 O O . GLU A 1 190 ? -11.422 11.648 3.057 1 98.62 190 GLU A O 1
ATOM 1483 N N . TRP A 1 191 ? -9.203 11.914 3.42 1 98.69 191 TRP A N 1
ATOM 1484 C CA . TRP A 1 191 ? -9.047 10.539 3.887 1 98.69 191 TRP A CA 1
ATOM 1485 C C . TRP A 1 191 ? -9.914 10.281 5.113 1 98.69 191 TRP A C 1
ATOM 1487 O O . TRP A 1 191 ? -10.57 9.242 5.207 1 98.69 191 TRP A O 1
ATOM 1497 N N . THR A 1 192 ? -9.859 11.203 6.098 1 98.88 192 THR A N 1
ATOM 1498 C CA . THR A 1 192 ? -10.656 11.086 7.309 1 98.88 192 THR A CA 1
ATOM 1499 C C . THR A 1 192 ? -12.148 10.992 6.973 1 98.88 192 THR A C 1
ATOM 1501 O O . THR A 1 192 ? -12.844 10.102 7.453 1 98.88 192 THR A O 1
ATOM 1504 N N . TYR A 1 193 ? -12.609 11.875 6.141 1 98.62 193 TYR A N 1
ATOM 1505 C CA . TYR A 1 193 ? -14.008 11.891 5.727 1 98.62 193 TYR A CA 1
ATOM 1506 C C . TYR A 1 193 ? -14.406 10.547 5.125 1 98.62 193 TYR A C 1
ATOM 1508 O O . TYR A 1 193 ? -15.453 9.992 5.465 1 98.62 193 TYR A O 1
ATOM 1516 N N . THR A 1 194 ? -13.547 10.016 4.316 1 98 194 THR A N 1
ATOM 1517 C CA . THR A 1 194 ? -13.852 8.812 3.547 1 98 194 THR A CA 1
ATOM 1518 C C . THR A 1 194 ? -13.812 7.574 4.434 1 98 194 THR A C 1
ATOM 1520 O O . THR A 1 194 ? -14.57 6.625 4.227 1 98 194 THR A O 1
ATOM 1523 N N . ASN A 1 195 ? -12.984 7.59 5.496 1 98.31 195 ASN A N 1
ATOM 1524 C CA . ASN A 1 195 ? -12.648 6.324 6.133 1 98.31 195 ASN A CA 1
ATOM 1525 C C . ASN A 1 195 ? -13.062 6.312 7.602 1 98.31 195 ASN A C 1
ATOM 1527 O O . ASN A 1 195 ? -13.117 5.25 8.227 1 98.31 195 ASN A O 1
ATOM 1531 N N . ILE A 1 196 ? -13.406 7.402 8.195 1 98.62 196 ILE A N 1
ATOM 1532 C CA . ILE A 1 196 ? -13.477 7.516 9.648 1 98.62 196 ILE A CA 1
ATOM 1533 C C . ILE A 1 196 ? -14.633 6.66 10.172 1 98.62 196 ILE A C 1
ATOM 1535 O O . ILE A 1 196 ? -14.633 6.262 11.344 1 98.62 196 ILE A O 1
ATOM 1539 N N . SER A 1 197 ? -15.664 6.383 9.328 1 98.38 197 SER A N 1
ATOM 1540 C CA . SER A 1 197 ? -16.781 5.551 9.75 1 98.38 197 SER A CA 1
ATOM 1541 C C . SER A 1 197 ? -16.328 4.137 10.086 1 98.38 197 SER A C 1
ATOM 1543 O O . SER A 1 197 ? -16.906 3.477 10.953 1 98.38 197 SER A O 1
ATOM 1545 N N . VAL A 1 198 ? -15.281 3.664 9.406 1 97.44 198 VAL A N 1
ATOM 1546 C CA . VAL A 1 198 ? -14.711 2.348 9.664 1 97.44 198 VAL A CA 1
ATOM 1547 C C . VAL A 1 198 ? -14.227 2.275 11.109 1 97.44 198 VAL A C 1
ATOM 1549 O O . VAL A 1 198 ? -14.273 1.214 11.742 1 97.44 198 VAL A O 1
ATOM 1552 N N . PHE A 1 199 ? -13.852 3.436 11.68 1 98.19 199 PHE A N 1
ATOM 1553 C CA . PHE A 1 199 ? -13.273 3.502 13.016 1 98.19 199 PHE A CA 1
ATOM 1554 C C . PHE A 1 199 ? -14.305 4 14.031 1 98.19 199 PHE A C 1
ATOM 1556 O O . PHE A 1 199 ? -13.953 4.344 15.156 1 98.19 199 PHE A O 1
ATOM 1563 N N . GLY A 1 200 ? -15.57 4.152 13.562 1 98.12 200 GLY A N 1
ATOM 1564 C CA . GLY A 1 200 ? -16.641 4.543 14.469 1 98.12 200 GLY A CA 1
ATOM 1565 C C . GLY A 1 200 ? -16.875 6.043 14.5 1 98.12 200 GLY A C 1
ATOM 1566 O O . GLY A 1 200 ? -17.562 6.547 15.391 1 98.12 200 GLY A O 1
ATOM 1567 N N . GLY A 1 201 ? -16.25 6.762 13.602 1 98.75 201 GLY A N 1
ATOM 1568 C CA . GLY A 1 201 ? -16.422 8.203 13.547 1 98.75 201 GLY A CA 1
ATOM 1569 C C . GLY A 1 201 ? -17.562 8.633 12.656 1 98.75 201 GLY A C 1
ATOM 1570 O O . GLY A 1 201 ? -18.016 7.871 11.797 1 98.75 201 GLY A O 1
ATOM 1571 N N . ASP A 1 202 ? -18.109 9.797 12.875 1 98.69 202 ASP A N 1
ATOM 1572 C CA . ASP A 1 202 ? -19.156 10.414 12.07 1 98.69 202 ASP A CA 1
ATOM 1573 C C . ASP A 1 202 ? -18.578 11.344 11.008 1 98.69 202 ASP A C 1
ATOM 1575 O O . ASP A 1 202 ? -18.125 12.445 11.32 1 98.69 202 ASP A O 1
ATOM 1579 N N . PRO A 1 203 ? -18.562 10.961 9.75 1 98.31 203 PRO A N 1
ATOM 1580 C CA . PRO A 1 203 ? -17.969 11.812 8.711 1 98.31 203 PRO A CA 1
ATOM 1581 C C . PRO A 1 203 ? -18.719 13.125 8.531 1 98.31 203 PRO A C 1
ATOM 1583 O O . PRO A 1 203 ? -18.203 14.055 7.902 1 98.31 203 PRO A O 1
ATOM 1586 N N . SER A 1 204 ? -19.938 13.211 9.039 1 97.88 204 SER A N 1
ATOM 1587 C CA . SER A 1 204 ? -20.719 14.43 8.891 1 97.88 204 SER A CA 1
ATOM 1588 C C . SER A 1 204 ? -20.453 15.406 10.023 1 97.88 204 SER A C 1
ATOM 1590 O O . SER A 1 204 ? -21.047 16.484 10.086 1 97.88 204 SER A O 1
ATOM 1592 N N . ASN A 1 205 ? -19.594 15.102 10.93 1 98.44 205 ASN A N 1
ATOM 1593 C CA . ASN A 1 205 ? -19.266 15.922 12.086 1 98.44 205 ASN A CA 1
ATOM 1594 C C . ASN A 1 205 ? -17.75 16.047 12.281 1 98.44 205 ASN A C 1
ATOM 1596 O O . ASN A 1 205 ? -17.203 15.5 13.234 1 98.44 205 ASN A O 1
ATOM 1600 N N . ILE A 1 206 ? -17.094 16.812 11.43 1 98.81 206 ILE A N 1
ATOM 1601 C CA . ILE A 1 206 ? -15.648 16.953 11.453 1 98.81 206 ILE A CA 1
ATOM 1602 C C . ILE A 1 206 ? -15.266 18.391 11.812 1 98.81 206 ILE A C 1
ATOM 1604 O O . ILE A 1 206 ? -15.719 19.328 11.164 1 98.81 206 ILE A O 1
ATOM 1608 N N . THR A 1 207 ? -14.523 18.562 12.859 1 98.88 207 THR A N 1
ATOM 1609 C CA . THR A 1 207 ? -13.875 19.797 13.25 1 98.88 207 THR A CA 1
ATOM 1610 C C . THR A 1 207 ? -12.43 19.844 12.742 1 98.88 207 THR A C 1
ATOM 1612 O O . THR A 1 207 ? -11.664 18.906 12.961 1 98.88 207 THR A O 1
ATOM 1615 N N . ALA A 1 208 ? -12.102 20.859 12.008 1 98.88 208 ALA A N 1
ATOM 1616 C CA . ALA A 1 208 ? -10.695 21.141 11.734 1 98.88 208 ALA A CA 1
ATOM 1617 C C . ALA A 1 208 ? -10.102 22.062 12.797 1 98.88 208 ALA A C 1
ATOM 1619 O O . ALA A 1 208 ? -10.586 23.188 12.992 1 98.88 208 ALA A O 1
ATOM 1620 N N . ALA A 1 209 ? -9.117 21.594 13.477 1 98.75 209 ALA A N 1
ATOM 1621 C CA . ALA A 1 209 ? -8.539 22.344 14.594 1 98.75 209 ALA A CA 1
ATOM 1622 C C . ALA A 1 209 ? -7.016 22.375 14.5 1 98.75 209 ALA A C 1
ATOM 1624 O O . ALA A 1 209 ? -6.414 21.562 13.797 1 98.75 209 ALA A O 1
ATOM 1625 N N . GLY A 1 210 ? -6.449 23.281 15.164 1 98.38 210 GLY A N 1
ATOM 1626 C CA . GLY A 1 210 ? -5 23.312 15.281 1 98.38 210 GLY A CA 1
ATOM 1627 C C . GLY A 1 210 ? -4.5 24.406 16.188 1 98.38 210 GLY A C 1
ATOM 1628 O O . GLY A 1 210 ? -5.285 25.234 16.672 1 98.38 210 GLY A O 1
ATOM 1629 N N . TYR A 1 211 ? -3.289 24.344 16.516 1 98 211 TYR A N 1
ATOM 1630 C CA . TYR A 1 211 ? -2.623 25.328 17.359 1 98 211 TYR A CA 1
ATOM 1631 C C . TYR A 1 211 ? -1.584 26.109 16.562 1 98 211 TYR A C 1
ATOM 1633 O O . TYR A 1 211 ? -0.835 25.531 15.773 1 98 211 TYR A O 1
ATOM 1641 N N . SER A 1 212 ? -1.562 27.438 16.812 1 97.62 212 SER A N 1
ATOM 1642 C CA . SER A 1 212 ? -0.591 28.297 16.125 1 97.62 212 SER A CA 1
ATOM 1643 C C . SER A 1 212 ? -0.686 28.125 14.617 1 97.62 212 SER A C 1
ATOM 1645 O O . SER A 1 212 ? -1.769 28.25 14.039 1 97.62 212 SER A O 1
ATOM 1647 N N . ALA A 1 213 ? 0.424 27.641 13.969 1 97.38 213 ALA A N 1
ATOM 1648 C CA . ALA A 1 213 ? 0.396 27.391 12.531 1 97.38 213 ALA A CA 1
ATOM 1649 C C . ALA A 1 213 ? -0.688 26.375 12.164 1 97.38 213 ALA A C 1
ATOM 1651 O O . ALA A 1 213 ? -1.258 26.422 11.078 1 97.38 213 ALA A O 1
ATOM 1652 N N . GLY A 1 214 ? -1.016 25.5 13.094 1 98.19 214 GLY A N 1
ATOM 1653 C CA . GLY A 1 214 ? -2.107 24.562 12.867 1 98.19 214 GLY A CA 1
ATOM 1654 C C . GLY A 1 214 ? -3.467 25.234 12.828 1 98.19 214 GLY A C 1
ATOM 1655 O O . GLY A 1 214 ? -4.34 24.828 12.055 1 98.19 214 GLY A O 1
ATOM 1656 N N . GLY A 1 215 ? -3.646 26.219 13.758 1 98.25 215 GLY A N 1
ATOM 1657 C CA . GLY A 1 215 ? -4.859 27.016 13.672 1 98.25 215 GLY A CA 1
ATOM 1658 C C . GLY A 1 215 ? -4.965 27.812 12.383 1 98.25 215 GLY A C 1
ATOM 1659 O O . GLY A 1 215 ? -6.043 27.906 11.797 1 98.25 215 GLY A O 1
ATOM 1660 N N . PHE A 1 216 ? -3.834 28.391 11.969 1 97.62 216 PHE A N 1
ATOM 1661 C CA . PHE A 1 216 ? -3.738 29.078 10.68 1 97.62 216 PHE A CA 1
ATOM 1662 C C . PHE A 1 216 ? -4.121 28.125 9.547 1 97.62 216 PHE A C 1
ATOM 1664 O O . PHE A 1 216 ? -4.855 28.516 8.633 1 97.62 216 PHE A O 1
ATOM 1671 N N . SER A 1 217 ? -3.711 26.859 9.617 1 98.31 217 SER A N 1
ATOM 1672 C CA . SER A 1 217 ? -4.031 25.828 8.625 1 98.31 217 SER A CA 1
ATOM 1673 C C . SER A 1 217 ? -5.527 25.547 8.602 1 98.31 217 SER A C 1
ATOM 1675 O O . SER A 1 217 ? -6.109 25.359 7.531 1 98.31 217 SER A O 1
ATOM 1677 N N . ALA A 1 218 ? -6.113 25.438 9.773 1 98.62 218 ALA A N 1
ATOM 1678 C CA . ALA A 1 218 ? -7.551 25.188 9.836 1 98.62 218 ALA A CA 1
ATOM 1679 C C . ALA A 1 218 ? -8.328 26.281 9.094 1 98.62 218 ALA A C 1
ATOM 1681 O O . ALA A 1 218 ? -9.273 25.984 8.359 1 98.62 218 ALA A O 1
ATOM 1682 N N . PHE A 1 219 ? -7.898 27.516 9.266 1 98.25 219 PHE A N 1
ATOM 1683 C CA . PHE A 1 219 ? -8.516 28.641 8.562 1 98.25 219 PHE A CA 1
ATOM 1684 C C . PHE A 1 219 ? -8.352 28.484 7.055 1 98.25 219 PHE A C 1
ATOM 1686 O O . PHE A 1 219 ? -9.312 28.672 6.301 1 98.25 219 PHE A O 1
ATOM 1693 N N . GLN A 1 220 ? -7.133 28.172 6.621 1 98.25 220 GLN A N 1
ATOM 1694 C CA . GLN A 1 220 ? -6.875 28.031 5.195 1 98.25 220 GLN A CA 1
ATOM 1695 C C . GLN A 1 220 ? -7.707 26.891 4.598 1 98.25 220 GLN A C 1
ATOM 1697 O O . GLN A 1 220 ? -8.188 27 3.467 1 98.25 220 GLN A O 1
ATOM 1702 N N . GLN A 1 221 ? -7.832 25.828 5.32 1 98.56 221 GLN A N 1
ATOM 1703 C CA . GLN A 1 221 ? -8.641 24.703 4.859 1 98.56 221 GLN A CA 1
ATOM 1704 C C . GLN A 1 221 ? -10.094 25.109 4.672 1 98.56 221 GLN A C 1
ATOM 1706 O O . GLN A 1 221 ? -10.742 24.703 3.697 1 98.56 221 GLN A O 1
ATOM 1711 N N . LEU A 1 222 ? -10.617 25.859 5.609 1 98.5 222 LEU A N 1
ATOM 1712 C CA . LEU A 1 222 ? -11.992 26.312 5.484 1 98.5 222 LEU A CA 1
ATOM 1713 C C . LEU A 1 222 ? -12.148 27.25 4.293 1 98.5 222 LEU A C 1
ATOM 1715 O O . LEU A 1 222 ? -13.125 27.156 3.543 1 98.5 222 LEU A O 1
ATOM 1719 N N . ALA A 1 223 ? -11.203 28.203 4.16 1 98.12 223 ALA A N 1
ATOM 1720 C CA . ALA A 1 223 ? -11.25 29.125 3.021 1 98.12 223 ALA A CA 1
ATOM 1721 C C . ALA A 1 223 ? -11.266 28.359 1.702 1 98.12 223 ALA A C 1
ATOM 1723 O O . ALA A 1 223 ? -12.039 28.688 0.796 1 98.12 223 ALA A O 1
ATOM 1724 N N . HIS A 1 224 ? -10.383 27.391 1.641 1 98.19 224 HIS A N 1
ATOM 1725 C CA . HIS A 1 224 ? -10.352 26.531 0.462 1 98.19 224 HIS A CA 1
ATOM 1726 C C . HIS A 1 224 ? -11.711 25.891 0.202 1 98.19 224 HIS A C 1
ATOM 1728 O O . HIS A 1 224 ? -12.203 25.906 -0.93 1 98.19 224 HIS A O 1
ATOM 1734 N N . GLU A 1 225 ? -12.328 25.391 1.224 1 97.31 225 GLU A N 1
ATOM 1735 C CA . GLU A 1 225 ? -13.594 24.688 1.082 1 97.31 225 GLU A CA 1
ATOM 1736 C C . GLU A 1 225 ? -14.719 25.641 0.674 1 97.31 225 GLU A C 1
ATOM 1738 O O . GLU A 1 225 ? -15.602 25.266 -0.1 1 97.31 225 GLU A O 1
ATOM 1743 N N . LEU A 1 226 ? -14.711 26.781 1.188 1 97.75 226 LEU A N 1
ATOM 1744 C CA . LEU A 1 226 ? -15.797 27.719 0.961 1 97.75 226 LEU A CA 1
ATOM 1745 C C . LEU A 1 226 ? -15.719 28.312 -0.442 1 97.75 226 LEU A C 1
ATOM 1747 O O . LEU A 1 226 ? -16.75 28.703 -1.014 1 97.75 226 LEU A O 1
ATOM 1751 N N . TYR A 1 227 ? -14.523 28.359 -0.993 1 97.81 227 TYR A N 1
ATOM 1752 C CA . TYR A 1 227 ? -14.391 29.141 -2.219 1 97.81 227 TYR A CA 1
ATOM 1753 C C . TYR A 1 227 ? -13.93 28.266 -3.377 1 97.81 227 TYR A C 1
ATOM 1755 O O . TYR A 1 227 ? -14.156 28.594 -4.543 1 97.81 227 TYR A O 1
ATOM 1763 N N . CYS A 1 228 ? -13.211 27.156 -3.082 1 96.81 228 CYS A N 1
ATOM 1764 C CA . CYS A 1 228 ? -12.547 26.438 -4.164 1 96.81 228 CYS A CA 1
ATOM 1765 C C . CYS A 1 228 ? -13.117 25.031 -4.32 1 96.81 228 CYS A C 1
ATOM 1767 O O . CYS A 1 228 ? -12.695 24.281 -5.195 1 96.81 228 CYS A O 1
ATOM 1769 N N . VAL A 1 229 ? -13.992 24.688 -3.475 1 95.81 229 VAL A N 1
ATOM 1770 C CA . VAL A 1 229 ? -14.594 23.359 -3.492 1 95.81 229 VAL A CA 1
ATOM 1771 C C . VAL A 1 229 ? -16.109 23.484 -3.633 1 95.81 229 VAL A C 1
ATOM 1773 O O . VAL A 1 229 ? -16.734 24.375 -3.029 1 95.81 229 VAL A O 1
ATOM 1776 N N . PRO A 1 230 ? -16.781 22.609 -4.457 1 96.19 230 PRO A N 1
ATOM 1777 C CA . PRO A 1 230 ? -18.25 22.609 -4.516 1 96.19 230 PRO A CA 1
ATOM 1778 C C . PRO A 1 230 ? -18.891 22.328 -3.158 1 96.19 230 PRO A C 1
ATOM 1780 O O . PRO A 1 230 ? -18.344 21.578 -2.355 1 96.19 230 PRO A O 1
ATOM 1783 N N . GLU A 1 231 ? -20.062 22.828 -2.963 1 95.12 231 GLU A N 1
ATOM 1784 C CA . GLU A 1 231 ? -20.75 22.766 -1.677 1 95.12 231 GLU A CA 1
ATOM 1785 C C . GLU A 1 231 ? -20.953 21.312 -1.231 1 95.12 231 GLU A C 1
ATOM 1787 O O . GLU A 1 231 ? -20.797 21 -0.05 1 95.12 231 GLU A O 1
ATOM 1792 N N . GLU A 1 232 ? -21.219 20.453 -2.174 1 94 232 GLU A N 1
ATOM 1793 C CA . GLU A 1 232 ? -21.562 19.062 -1.861 1 94 232 GLU A CA 1
ATOM 1794 C C . GLU A 1 232 ? -20.328 18.297 -1.378 1 94 232 GLU A C 1
ATOM 1796 O O . GLU A 1 232 ? -20.469 17.234 -0.774 1 94 232 GLU A O 1
ATOM 1801 N N . ALA A 1 233 ? -19.156 18.859 -1.589 1 94.56 233 ALA A N 1
ATOM 1802 C CA . ALA A 1 233 ? -17.922 18.172 -1.244 1 94.56 233 ALA A CA 1
ATOM 1803 C C . ALA A 1 233 ? -17.312 18.734 0.037 1 94.56 233 ALA A C 1
ATOM 1805 O O . ALA A 1 233 ? -16.234 18.312 0.455 1 94.56 233 ALA A O 1
ATOM 1806 N N . ARG A 1 234 ? -18 19.656 0.694 1 96.88 234 ARG A N 1
ATOM 1807 C CA . ARG A 1 234 ? -17.469 20.266 1.904 1 96.88 234 ARG A CA 1
ATOM 1808 C C . ARG A 1 234 ? -17.5 19.297 3.078 1 96.88 234 ARG A C 1
ATOM 1810 O O . ARG A 1 234 ? -18.469 18.547 3.234 1 96.88 234 ARG A O 1
ATOM 1817 N N . ILE A 1 235 ? -16.422 19.312 3.881 1 97.81 235 ILE A N 1
ATOM 1818 C CA . ILE A 1 235 ? -16.203 18.328 4.945 1 97.81 235 ILE A CA 1
ATOM 1819 C C . ILE A 1 235 ? -16.234 19.031 6.301 1 97.81 235 ILE A C 1
ATOM 1821 O O . ILE A 1 235 ? -16.781 18.5 7.273 1 97.81 235 ILE A O 1
ATOM 1825 N N . ILE A 1 236 ? -15.805 20.234 6.43 1 98.62 236 ILE A N 1
ATOM 1826 C CA . ILE A 1 236 ? -15.547 20.922 7.691 1 98.62 236 ILE A CA 1
ATOM 1827 C C . ILE A 1 236 ? -16.844 21.516 8.234 1 98.62 236 ILE A C 1
ATOM 1829 O O . ILE A 1 236 ? -17.547 22.234 7.516 1 98.62 236 ILE A O 1
ATOM 1833 N N . LYS A 1 237 ? -17.156 21.234 9.484 1 98 237 LYS A N 1
ATOM 1834 C CA . LYS A 1 237 ? -18.375 21.766 10.094 1 98 237 LYS A CA 1
ATOM 1835 C C . LYS A 1 237 ? -18.062 22.906 11.055 1 98 237 LYS A C 1
ATOM 1837 O O . LYS A 1 237 ? -18.906 23.766 11.312 1 98 237 LYS A O 1
ATOM 1842 N N . ARG A 1 238 ? -16.938 22.922 11.609 1 98 238 ARG A N 1
ATOM 1843 C CA . ARG A 1 238 ? -16.469 23.984 12.492 1 98 238 ARG A CA 1
ATOM 1844 C C . ARG A 1 238 ? -14.945 24.016 12.555 1 98 238 ARG A C 1
ATOM 1846 O O . ARG A 1 238 ? -14.281 23.047 12.18 1 98 238 ARG A O 1
ATOM 1853 N N . ILE A 1 239 ? -14.312 25.141 12.992 1 98.56 239 ILE A N 1
ATOM 1854 C CA . ILE A 1 239 ? -12.859 25.234 13.07 1 98.56 239 ILE A CA 1
ATOM 1855 C C . ILE A 1 239 ? -12.461 25.766 14.445 1 98.56 239 ILE A C 1
ATOM 1857 O O . ILE A 1 239 ? -13.156 26.609 15.023 1 98.56 239 ILE A O 1
ATOM 1861 N N . ALA A 1 240 ? -11.422 25.266 14.992 1 98.75 240 ALA A N 1
ATOM 1862 C CA . ALA A 1 240 ? -10.734 25.812 16.156 1 98.75 240 ALA A CA 1
ATOM 1863 C C . ALA A 1 240 ? -9.359 26.359 15.797 1 98.75 240 ALA A C 1
ATOM 1865 O O . ALA A 1 240 ? -8.477 25.609 15.391 1 98.75 240 ALA A O 1
ATOM 1866 N N . MET A 1 241 ? -9.219 27.641 15.859 1 98.44 241 MET A N 1
ATOM 1867 C CA . MET A 1 241 ? -7.961 28.344 15.625 1 98.44 241 MET A CA 1
ATOM 1868 C C . MET A 1 241 ? -7.312 28.75 16.938 1 98.44 241 MET A C 1
ATOM 1870 O O . MET A 1 241 ? -7.418 29.906 17.359 1 98.44 241 MET A O 1
ATOM 1874 N N . LEU A 1 242 ? -6.527 27.875 17.484 1 98.56 242 LEU A N 1
ATOM 1875 C CA . LEU A 1 242 ? -5.98 28.094 18.812 1 98.56 242 LEU A CA 1
ATOM 1876 C C . LEU A 1 242 ? -4.699 28.922 18.734 1 98.56 242 LEU A C 1
ATOM 1878 O O . LEU A 1 242 ? -3.697 28.469 18.172 1 98.56 242 LEU A O 1
ATOM 1882 N N . SER A 1 243 ? -4.742 30.109 19.266 1 97.69 243 SER A N 1
ATOM 1883 C CA . SER A 1 243 ? -3.604 31 19.438 1 97.69 243 SER A CA 1
ATOM 1884 C C . SER A 1 243 ? -2.979 31.375 18.094 1 97.69 243 SER A C 1
ATOM 1886 O O . SER A 1 243 ? -1.767 31.234 17.922 1 97.69 243 SER A O 1
ATOM 1888 N N . ASN A 1 244 ? -3.803 31.734 17.141 1 95.12 244 ASN A N 1
ATOM 1889 C CA . ASN A 1 244 ? -3.332 32.219 15.852 1 95.12 244 ASN A CA 1
ATOM 1890 C C . ASN A 1 244 ? -4.426 33 15.109 1 95.12 244 ASN A C 1
ATOM 1892 O O . ASN A 1 244 ? -5.59 32.969 15.5 1 95.12 244 ASN A O 1
ATOM 1896 N N . GLY A 1 245 ? -4.043 33.812 14.117 1 90.06 245 GLY A N 1
ATOM 1897 C CA . GLY A 1 245 ? -4.988 34.531 13.281 1 90.06 245 GLY A CA 1
ATOM 1898 C C . GLY A 1 245 ? -4.43 34.875 11.906 1 90.06 245 GLY A C 1
ATOM 1899 O O . GLY A 1 245 ? -3.225 35.094 11.758 1 90.06 245 GLY A O 1
ATOM 1900 N N . PRO A 1 246 ? -5.215 34.75 10.945 1 92 246 PRO A N 1
ATOM 1901 C CA . PRO A 1 246 ? -4.809 35.25 9.625 1 92 246 PRO A CA 1
ATOM 1902 C C . PRO A 1 246 ? -4.836 36.781 9.531 1 92 246 PRO A C 1
ATOM 1904 O O . PRO A 1 246 ? -5.273 37.438 10.469 1 92 246 PRO A O 1
ATOM 1907 N N . GLY A 1 247 ? -4.191 37.344 8.453 1 92.81 247 GLY A N 1
ATOM 1908 C CA . GLY A 1 247 ? -4.418 38.75 8.312 1 92.81 247 GLY A CA 1
ATOM 1909 C C . GLY A 1 247 ? -3.439 39.438 7.363 1 92.81 247 GLY A C 1
ATOM 1910 O O . GLY A 1 247 ? -3.637 40.594 6.973 1 92.81 247 GLY A O 1
ATOM 1911 N N . VAL A 1 248 ? -2.373 38.75 7.125 1 94.75 248 VAL A N 1
ATOM 1912 C CA . VAL A 1 248 ? -1.442 39.25 6.117 1 94.75 248 VAL A CA 1
ATOM 1913 C C . VAL A 1 248 ? -1.544 38.406 4.855 1 94.75 248 VAL A C 1
ATOM 1915 O O . VAL A 1 248 ? -1.474 37.156 4.922 1 94.75 248 VAL A O 1
ATOM 1918 N N . ALA A 1 249 ? -1.797 39.062 3.734 1 94.56 249 ALA A N 1
ATOM 1919 C CA . ALA A 1 249 ? -1.839 38.312 2.475 1 94.56 249 ALA A CA 1
ATOM 1920 C C . ALA A 1 249 ? -0.518 37.594 2.217 1 94.56 249 ALA A C 1
ATOM 1922 O O . ALA A 1 249 ? 0.555 38.156 2.492 1 94.56 249 ALA A O 1
ATOM 1923 N N . PRO A 1 250 ? -0.585 36.344 1.691 1 95.31 250 PRO A N 1
ATOM 1924 C CA . PRO A 1 250 ? 0.661 35.656 1.377 1 95.31 250 PRO A CA 1
ATOM 1925 C C . PRO A 1 250 ? 1.436 36.312 0.235 1 95.31 250 PRO A C 1
ATOM 1927 O O . PRO A 1 250 ? 0.864 37.062 -0.542 1 95.31 250 PRO A O 1
ATOM 1930 N N . LYS A 1 251 ? 2.686 35.969 0.161 1 95.62 251 LYS A N 1
ATOM 1931 C CA . LYS A 1 251 ? 3.521 36.438 -0.948 1 95.62 251 LYS A CA 1
ATOM 1932 C C . LYS A 1 251 ? 3.014 35.875 -2.279 1 95.62 251 LYS A C 1
ATOM 1934 O O . LYS A 1 251 ? 2.475 34.75 -2.332 1 95.62 251 LYS A O 1
ATOM 1939 N N . THR A 1 252 ? 3.193 36.656 -3.328 1 94.31 252 THR A N 1
ATOM 1940 C CA . THR A 1 252 ? 2.914 36.188 -4.676 1 94.31 252 THR A CA 1
ATOM 1941 C C . THR A 1 252 ? 4.008 35.219 -5.148 1 94.31 252 THR A C 1
ATOM 1943 O O . THR A 1 252 ? 5.07 35.125 -4.527 1 94.31 252 THR A O 1
ATOM 1946 N N . LEU A 1 253 ? 3.725 34.5 -6.223 1 94.88 253 LEU A N 1
ATOM 1947 C CA . LEU A 1 253 ? 4.73 33.594 -6.785 1 94.88 253 LEU A CA 1
ATOM 1948 C C . LEU A 1 253 ? 5.973 34.375 -7.207 1 94.88 253 LEU A C 1
ATOM 1950 O O . LEU A 1 253 ? 7.094 33.875 -7.059 1 94.88 253 LEU A O 1
ATOM 1954 N N . ALA A 1 254 ? 5.766 35.562 -7.703 1 92.12 254 ALA A N 1
ATOM 1955 C CA . ALA A 1 254 ? 6.879 36.406 -8.133 1 92.12 254 ALA A CA 1
ATOM 1956 C C . ALA A 1 254 ? 7.773 36.781 -6.957 1 92.12 254 ALA A C 1
ATOM 1958 O O . ALA A 1 254 ? 9 36.781 -7.078 1 92.12 254 ALA A O 1
ATOM 1959 N N . GLU A 1 255 ? 7.137 37.094 -5.863 1 92.19 255 GLU A N 1
ATOM 1960 C CA . GLU A 1 255 ? 7.891 37.438 -4.656 1 92.19 255 GLU A CA 1
ATOM 1961 C C . GLU A 1 255 ? 8.625 36.219 -4.121 1 92.19 255 GLU A C 1
ATOM 1963 O O . GLU A 1 255 ? 9.75 36.312 -3.613 1 92.19 255 GLU A O 1
ATOM 1968 N N . GLN A 1 256 ? 7.996 35.094 -4.266 1 95.06 256 GLN A N 1
ATOM 1969 C CA . GLN A 1 256 ? 8.562 33.875 -3.744 1 95.06 256 GLN A CA 1
ATOM 1970 C C . GLN A 1 256 ? 9.719 33.375 -4.617 1 95.06 256 GLN A C 1
ATOM 1972 O O . GLN A 1 256 ? 10.555 32.594 -4.168 1 95.06 256 GLN A O 1
ATOM 1977 N N . GLN A 1 257 ? 9.742 33.844 -5.941 1 97.31 257 GLN A N 1
ATOM 1978 C CA . GLN A 1 257 ? 10.805 33.406 -6.852 1 97.31 257 GLN A CA 1
ATOM 1979 C C . GLN A 1 257 ? 12.18 33.781 -6.305 1 97.31 257 GLN A C 1
ATOM 1981 O O . GLN A 1 257 ? 13.148 33.062 -6.52 1 97.31 257 GLN A O 1
ATOM 1986 N N . LYS A 1 258 ? 12.258 34.906 -5.582 1 96.19 258 LYS A N 1
ATOM 1987 C CA . LYS A 1 258 ? 13.516 35.312 -4.973 1 96.19 258 LYS A CA 1
ATOM 1988 C C . LYS A 1 258 ? 14.008 34.281 -3.971 1 96.19 258 LYS A C 1
ATOM 1990 O O . LYS A 1 258 ? 15.203 33.969 -3.928 1 96.19 258 LYS A O 1
ATOM 1995 N N . GLN A 1 259 ? 13.125 33.812 -3.158 1 97.31 259 GLN A N 1
ATOM 1996 C CA . GLN A 1 259 ? 13.461 32.75 -2.186 1 97.31 259 GLN A CA 1
ATOM 1997 C C . GLN A 1 259 ? 13.891 31.469 -2.879 1 97.31 259 GLN A C 1
ATOM 1999 O O . GLN A 1 259 ? 14.859 30.828 -2.461 1 97.31 259 GLN A O 1
ATOM 2004 N N . PHE A 1 260 ? 13.18 31.062 -3.951 1 98.31 260 PHE A N 1
ATOM 2005 C CA . PHE A 1 260 ? 13.508 29.875 -4.715 1 98.31 260 PHE A CA 1
ATOM 2006 C C . PHE A 1 260 ? 14.922 29.969 -5.289 1 98.31 260 PHE A C 1
ATOM 2008 O O . PHE A 1 260 ? 15.711 29.031 -5.168 1 98.31 260 PHE A O 1
ATOM 2015 N N . ASN A 1 261 ? 15.203 31.156 -5.902 1 98.5 261 ASN A N 1
ATOM 2016 C CA . ASN A 1 261 ? 16.516 31.391 -6.504 1 98.5 261 ASN A CA 1
ATOM 2017 C C . ASN A 1 261 ? 17.625 31.312 -5.461 1 98.5 261 ASN A C 1
ATOM 2019 O O . ASN A 1 261 ? 18.672 30.719 -5.707 1 98.5 261 ASN A O 1
ATOM 2023 N N . GLU A 1 262 ? 17.328 31.953 -4.324 1 98.12 262 GLU A N 1
ATOM 2024 C CA . GLU A 1 262 ? 18.328 31.891 -3.254 1 98.12 262 GLU A CA 1
ATOM 2025 C C . GLU A 1 262 ? 18.562 30.453 -2.801 1 98.12 262 GLU A C 1
ATOM 2027 O O . GLU A 1 262 ? 19.703 30.031 -2.617 1 98.12 262 GLU A O 1
ATOM 2032 N N . TYR A 1 263 ? 17.516 29.688 -2.639 1 98.31 263 TYR A N 1
ATOM 2033 C CA . TYR A 1 263 ? 17.547 28.312 -2.146 1 98.31 263 TYR A CA 1
ATOM 2034 C C . TYR A 1 263 ? 18.375 27.422 -3.068 1 98.31 263 TYR A C 1
ATOM 2036 O O . TYR A 1 263 ? 19.312 26.75 -2.621 1 98.31 263 TYR A O 1
ATOM 2044 N N . ILE A 1 264 ? 18.062 27.422 -4.398 1 98.38 264 ILE A N 1
ATOM 2045 C CA . ILE A 1 264 ? 18.734 26.484 -5.301 1 98.38 264 ILE A CA 1
ATOM 2046 C C . ILE A 1 264 ? 20.188 26.922 -5.516 1 98.38 264 ILE A C 1
ATOM 2048 O O . ILE A 1 264 ? 21.078 26.078 -5.676 1 98.38 264 ILE A O 1
ATOM 2052 N N . THR A 1 265 ? 20.469 28.281 -5.484 1 98.44 265 THR A N 1
ATOM 2053 C CA . THR A 1 265 ? 21.844 28.766 -5.617 1 98.44 265 THR A CA 1
ATOM 2054 C C . THR A 1 265 ? 22.688 28.312 -4.438 1 98.44 265 THR A C 1
ATOM 2056 O O . THR A 1 265 ? 23.828 27.859 -4.621 1 98.44 265 THR A O 1
ATOM 2059 N N . ARG A 1 266 ? 22.141 28.422 -3.258 1 98.19 266 ARG A N 1
ATOM 2060 C CA . ARG A 1 266 ? 22.875 28 -2.064 1 98.19 266 ARG A CA 1
ATOM 2061 C C . ARG A 1 266 ? 23.094 26.484 -2.057 1 98.19 266 ARG A C 1
ATOM 2063 O O . ARG A 1 266 ? 24.047 26 -1.447 1 98.19 266 ARG A O 1
ATOM 2070 N N . LEU A 1 267 ? 22.281 25.734 -2.752 1 98.44 267 LEU A N 1
ATOM 2071 C CA . LEU A 1 267 ? 22.422 24.281 -2.859 1 98.44 267 LEU A CA 1
ATOM 2072 C C . LEU A 1 267 ? 23.391 23.906 -3.977 1 98.44 267 LEU A C 1
ATOM 2074 O O . LEU A 1 267 ? 23.594 22.719 -4.246 1 98.44 267 LEU A O 1
ATOM 2078 N N . GLY A 1 268 ? 23.891 24.875 -4.668 1 97.94 268 GLY A N 1
ATOM 2079 C CA . GLY A 1 268 ? 24.891 24.656 -5.703 1 97.94 268 GLY A CA 1
ATOM 2080 C C . GLY A 1 268 ? 24.297 24.406 -7.07 1 97.94 268 GLY A C 1
ATOM 2081 O O . GLY A 1 268 ? 24.953 23.875 -7.965 1 97.94 268 GLY A O 1
ATOM 2082 N N . ILE A 1 269 ? 23.078 24.703 -7.266 1 98.56 269 ILE A N 1
ATOM 2083 C CA . ILE A 1 269 ? 22.406 24.516 -8.547 1 98.56 269 ILE A CA 1
ATOM 2084 C C . ILE A 1 269 ? 22.391 25.828 -9.32 1 98.56 269 ILE A C 1
ATOM 2086 O O . ILE A 1 269 ? 21.875 26.844 -8.828 1 98.56 269 ILE A O 1
ATOM 2090 N N . SER A 1 270 ? 22.844 25.875 -10.523 1 98.12 270 SER A N 1
ATOM 2091 C CA . SER A 1 270 ? 22.969 27.094 -11.328 1 98.12 270 SER A CA 1
ATOM 2092 C C . SER A 1 270 ? 21.594 27.578 -11.789 1 98.12 270 SER A C 1
ATOM 2094 O O . SER A 1 270 ? 20.766 26.781 -12.234 1 98.12 270 SER A O 1
ATOM 2096 N N . LEU A 1 271 ? 21.375 28.844 -11.719 1 97.69 271 LEU A N 1
ATOM 2097 C CA . LEU A 1 271 ? 20.141 29.453 -12.188 1 97.69 271 LEU A CA 1
ATOM 2098 C C . LEU A 1 271 ? 20.031 29.391 -13.703 1 97.69 271 LEU A C 1
ATOM 2100 O O . LEU A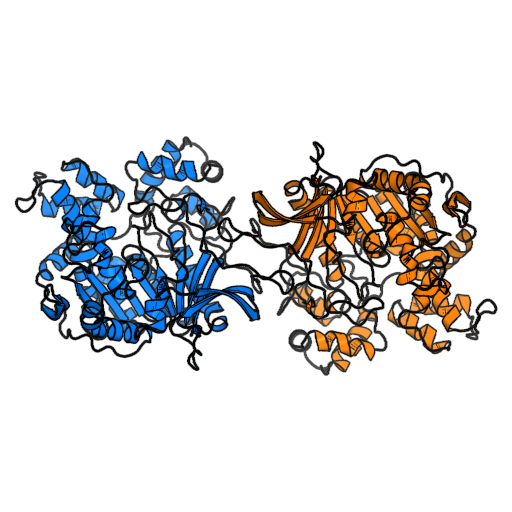 1 271 ? 18.953 29.594 -14.266 1 97.69 271 LEU A O 1
ATOM 2104 N N . GLU A 1 272 ? 21.125 29.031 -14.352 1 97.62 272 GLU A N 1
ATOM 2105 C CA . GLU A 1 272 ? 21.188 29.047 -15.812 1 97.62 272 GLU A CA 1
ATOM 2106 C C . GLU A 1 272 ? 20.688 27.719 -16.391 1 97.62 272 GLU A C 1
ATOM 2108 O O . GLU A 1 272 ? 20.391 27.641 -17.594 1 97.62 272 GLU A O 1
ATOM 2113 N N . LEU A 1 273 ? 20.594 26.734 -15.602 1 97.88 273 LEU A N 1
ATOM 2114 C CA . LEU A 1 273 ? 20.109 25.438 -16.078 1 97.88 273 LEU A CA 1
ATOM 2115 C C . LEU A 1 273 ? 18.641 25.547 -16.5 1 97.88 273 LEU A C 1
ATOM 2117 O O . LEU A 1 273 ? 17.891 26.344 -15.953 1 97.88 273 LEU A O 1
ATOM 2121 N N . PRO A 1 274 ? 18.297 24.672 -17.5 1 97.81 274 PRO A N 1
ATOM 2122 C CA . PRO A 1 274 ? 16.859 24.578 -17.797 1 97.81 274 PRO A CA 1
ATOM 2123 C C . PRO A 1 274 ? 16.047 24.141 -16.594 1 97.81 274 PRO A C 1
ATOM 2125 O O . PRO A 1 274 ? 16.547 23.391 -15.734 1 97.81 274 PRO A O 1
ATOM 2128 N N . SER A 1 275 ? 14.805 24.562 -16.578 1 97.69 275 SER A N 1
ATOM 2129 C CA . SER A 1 275 ? 13.906 24.328 -15.445 1 97.69 275 SER A CA 1
ATOM 2130 C C . SER A 1 275 ? 13.891 22.859 -15.039 1 97.69 275 SER A C 1
ATOM 2132 O O . SER A 1 275 ? 14 22.531 -13.859 1 97.69 275 SER A O 1
ATOM 2134 N N . ALA A 1 276 ? 13.742 22 -16.031 1 97.44 276 ALA A N 1
ATOM 2135 C CA . ALA A 1 276 ? 13.648 20.578 -15.758 1 97.44 276 ALA A CA 1
ATOM 2136 C C . ALA A 1 276 ? 14.922 20.047 -15.102 1 97.44 276 ALA A C 1
ATOM 2138 O O . ALA A 1 276 ? 14.867 19.188 -14.227 1 97.44 276 ALA A O 1
ATOM 2139 N N . GLU A 1 277 ? 16.062 20.531 -15.508 1 98.06 277 GLU A N 1
ATOM 2140 C CA . GLU A 1 277 ? 17.344 20.109 -14.953 1 98.06 277 GLU A CA 1
ATOM 2141 C C . GLU A 1 277 ? 17.531 20.641 -13.531 1 98.06 277 GLU A C 1
ATOM 2143 O O . GLU A 1 277 ? 18.109 19.953 -12.68 1 98.06 277 GLU A O 1
ATOM 2148 N N . LYS A 1 278 ? 17.109 21.906 -13.305 1 98.44 278 LYS A N 1
ATOM 2149 C CA . LYS A 1 278 ? 17.125 22.453 -11.953 1 98.44 278 LYS A CA 1
ATOM 2150 C C . LYS A 1 278 ? 16.344 21.578 -10.984 1 98.44 278 LYS A C 1
ATOM 2152 O O . LYS A 1 278 ? 16.844 21.25 -9.906 1 98.44 278 LYS A O 1
ATOM 2157 N N . LEU A 1 279 ? 15.141 21.156 -11.43 1 98.38 279 LEU A N 1
ATOM 2158 C CA . LEU A 1 279 ? 14.266 20.359 -10.57 1 98.38 279 LEU A CA 1
ATOM 2159 C C . LEU A 1 279 ? 14.828 18.969 -10.359 1 98.38 279 LEU A C 1
ATOM 2161 O O . LEU A 1 279 ? 14.734 18.406 -9.266 1 98.38 279 LEU A O 1
ATOM 2165 N N . ASN A 1 280 ? 15.367 18.344 -11.422 1 98.12 280 ASN A N 1
ATOM 2166 C CA . ASN A 1 280 ? 16 17.031 -11.281 1 98.12 280 ASN A CA 1
ATOM 2167 C C . ASN A 1 280 ? 17.156 17.078 -10.289 1 98.12 280 ASN A C 1
ATOM 2169 O O . ASN A 1 280 ? 17.328 16.156 -9.477 1 98.12 280 ASN A O 1
ATOM 2173 N N . ALA A 1 281 ? 17.984 18.156 -10.406 1 98.12 281 ALA A N 1
ATOM 2174 C CA . ALA A 1 281 ? 19.094 18.328 -9.477 1 98.12 281 ALA A CA 1
ATOM 2175 C C . ALA A 1 281 ? 18.609 18.484 -8.039 1 98.12 281 ALA A C 1
ATOM 2177 O O . ALA A 1 281 ? 19.156 17.875 -7.117 1 98.12 281 ALA A O 1
ATOM 2178 N N . LEU A 1 282 ? 17.594 19.266 -7.852 1 98.19 282 LEU A N 1
ATOM 2179 C CA . LEU A 1 282 ? 17 19.516 -6.539 1 98.19 282 LEU A CA 1
ATOM 2180 C C . LEU A 1 282 ? 16.469 18.219 -5.934 1 98.19 282 LEU A C 1
ATOM 2182 O O . LEU A 1 282 ? 16.672 17.953 -4.746 1 98.19 282 LEU A O 1
ATOM 2186 N N . ARG A 1 283 ? 15.773 17.375 -6.695 1 97.81 283 ARG A N 1
ATOM 2187 C CA . ARG A 1 283 ? 15.148 16.141 -6.238 1 97.81 283 ARG A CA 1
ATOM 2188 C C . ARG A 1 283 ? 16.203 15.07 -5.945 1 97.81 283 ARG A C 1
ATOM 2190 O O . ARG A 1 283 ? 15.938 14.117 -5.215 1 97.81 283 ARG A O 1
ATOM 2197 N N . SER A 1 284 ? 17.375 15.227 -6.48 1 97 284 SER A N 1
ATOM 2198 C CA . SER A 1 284 ? 18.422 14.219 -6.316 1 97 284 SER A CA 1
ATOM 2199 C C . SER A 1 284 ? 19.188 14.43 -5.016 1 97 284 SER A C 1
ATOM 2201 O O . SER A 1 284 ? 19.938 13.547 -4.582 1 97 284 SER A O 1
ATOM 2203 N N . LEU A 1 285 ? 19.016 15.57 -4.348 1 97.94 285 LEU A N 1
ATOM 2204 C CA . LEU A 1 285 ? 19.781 15.898 -3.154 1 97.94 285 LEU A CA 1
ATOM 2205 C C . LEU A 1 285 ? 19.234 15.164 -1.935 1 97.94 285 LEU A C 1
ATOM 2207 O O . LEU A 1 285 ? 18.031 14.984 -1.801 1 97.94 285 LEU A O 1
ATOM 2211 N N . PRO A 1 286 ? 20.125 14.758 -0.966 1 96.81 286 PRO A N 1
ATOM 2212 C CA . PRO A 1 286 ? 19.641 14.227 0.311 1 96.81 286 PRO A CA 1
ATOM 2213 C C . PRO A 1 286 ? 18.812 15.25 1.09 1 96.81 286 PRO A C 1
ATOM 2215 O O . PRO A 1 286 ? 19.141 16.438 1.09 1 96.81 286 PRO A O 1
ATOM 2218 N N . TYR A 1 287 ? 17.797 14.781 1.75 1 96.44 287 TYR A N 1
ATOM 2219 C CA . TYR A 1 287 ? 16.875 15.703 2.389 1 96.44 287 TYR A CA 1
ATOM 2220 C C . TYR A 1 287 ? 17.562 16.516 3.48 1 96.44 287 TYR A C 1
ATOM 2222 O O . TYR A 1 287 ? 17.156 17.641 3.775 1 96.44 287 TYR A O 1
ATOM 2230 N N . LEU A 1 288 ? 18.625 16.031 4.086 1 96.44 288 LEU A N 1
ATOM 2231 C CA . LEU A 1 288 ? 19.312 16.781 5.129 1 96.44 288 LEU A CA 1
ATOM 2232 C C . LEU A 1 288 ? 19.984 18.031 4.555 1 96.44 288 LEU A C 1
ATOM 2234 O O . LEU A 1 288 ? 20.047 19.062 5.219 1 96.44 288 LEU A O 1
ATOM 2238 N N . LYS A 1 289 ? 20.484 17.906 3.365 1 97.81 289 LYS A N 1
ATOM 2239 C CA . LYS A 1 289 ? 21.078 19.062 2.707 1 97.81 289 LYS A CA 1
ATOM 2240 C C . LYS A 1 289 ? 20.031 20.141 2.436 1 97.81 289 LYS A C 1
ATOM 2242 O O . LYS A 1 289 ? 20.312 21.328 2.572 1 97.81 289 LYS A O 1
ATOM 2247 N N . LEU A 1 290 ? 18.875 19.672 2.051 1 98.31 290 LEU A N 1
ATOM 2248 C CA . LEU A 1 290 ? 17.781 20.578 1.758 1 98.31 290 LEU A CA 1
ATOM 2249 C C . LEU A 1 290 ? 17.375 21.359 3.004 1 98.31 290 LEU A C 1
ATOM 2251 O O . LEU A 1 290 ? 16.922 22.516 2.908 1 98.31 290 LEU A O 1
ATOM 2255 N N . VAL A 1 291 ? 17.531 20.766 4.191 1 98 291 VAL A N 1
ATOM 2256 C CA . VAL A 1 291 ? 17.141 21.375 5.453 1 98 291 VAL A CA 1
ATOM 2257 C C . VAL A 1 291 ? 18.266 22.281 5.961 1 98 291 VAL A C 1
ATOM 2259 O O . VAL A 1 291 ? 18.016 23.422 6.352 1 98 291 VAL A O 1
ATOM 2262 N N . GLU A 1 292 ? 19.484 21.844 5.895 1 97.25 292 GLU A N 1
ATOM 2263 C CA . GLU A 1 292 ? 20.625 22.516 6.5 1 97.25 292 GLU A CA 1
ATOM 2264 C C . GLU A 1 292 ? 20.891 23.859 5.828 1 97.25 292 GLU A C 1
ATOM 2266 O O . GLU A 1 292 ? 21.266 24.828 6.488 1 97.25 292 GLU A O 1
ATOM 2271 N N . VAL A 1 293 ? 20.656 23.938 4.578 1 98.06 293 VAL A N 1
ATOM 2272 C CA . VAL A 1 293 ? 20.984 25.125 3.807 1 98.06 293 VAL A CA 1
ATOM 2273 C C . VAL A 1 293 ? 20.094 26.297 4.234 1 98.06 293 VAL A C 1
ATOM 2275 O O . VAL A 1 293 ? 20.453 27.453 4.043 1 98.06 293 VAL A O 1
ATOM 2278 N N . GLN A 1 294 ? 18.969 26.016 4.848 1 96.94 294 GLN A N 1
ATOM 2279 C CA . GLN A 1 294 ? 17.984 27.031 5.195 1 96.94 294 GLN A CA 1
ATOM 2280 C C . GLN A 1 294 ? 18.531 28 6.238 1 96.94 294 GLN A C 1
ATOM 2282 O O . GLN A 1 294 ? 18.156 29.172 6.277 1 96.94 294 GLN A O 1
ATOM 2287 N N . ARG A 1 295 ? 19.453 27.609 7.043 1 93.5 295 ARG A N 1
ATOM 2288 C CA . ARG A 1 295 ? 20.031 28.422 8.102 1 93.5 295 ARG A CA 1
ATOM 2289 C C . ARG A 1 295 ? 20.844 29.578 7.52 1 93.5 295 ARG A C 1
ATOM 2291 O O . ARG A 1 295 ? 20.984 30.625 8.148 1 93.5 295 ARG A O 1
ATOM 2298 N N . ASP A 1 296 ? 21.297 29.359 6.352 1 94.12 296 ASP A N 1
ATOM 2299 C CA . ASP A 1 296 ? 22.188 30.328 5.73 1 94.12 296 ASP A CA 1
ATOM 2300 C C . ASP A 1 296 ? 21.422 31.25 4.789 1 94.12 296 ASP A C 1
ATOM 2302 O O . ASP A 1 296 ? 22.016 32.094 4.117 1 94.12 296 ASP A O 1
ATOM 2306 N N . MET A 1 297 ? 20.156 31.078 4.746 1 96.75 297 MET A N 1
ATOM 2307 C CA . MET A 1 297 ? 19.344 31.875 3.826 1 96.75 297 MET A CA 1
ATOM 2308 C C . MET A 1 297 ? 18.922 33.188 4.473 1 96.75 297 MET A C 1
ATOM 2310 O O . MET A 1 297 ? 18.703 33.25 5.68 1 96.75 297 MET A O 1
ATOM 2314 N N . GLU A 1 298 ? 18.719 34.188 3.609 1 94.69 298 GLU A N 1
ATOM 2315 C CA . GLU A 1 298 ? 18.109 35.469 4.039 1 94.69 298 GLU A CA 1
ATOM 2316 C C . GLU A 1 298 ? 16.594 35.312 4.164 1 94.69 298 GLU A C 1
ATOM 2318 O O . GLU A 1 298 ? 16.016 35.719 5.168 1 94.69 298 GLU A O 1
ATOM 2323 N N . ILE A 1 299 ? 15.984 34.812 3.168 1 95.62 299 ILE A N 1
ATOM 2324 C CA . ILE A 1 299 ? 14.547 34.531 3.195 1 95.62 299 ILE A CA 1
ATOM 2325 C C . ILE A 1 299 ? 14.305 33.094 3.611 1 95.62 299 ILE A C 1
ATOM 2327 O O . ILE A 1 299 ? 13.938 32.25 2.781 1 95.62 299 ILE A O 1
ATOM 2331 N N . HIS A 1 300 ? 14.422 32.812 4.84 1 94.88 300 HIS A N 1
ATOM 2332 C CA . HIS A 1 300 ? 14.602 31.453 5.352 1 94.88 300 HIS A CA 1
ATOM 2333 C C . HIS A 1 300 ? 13.266 30.828 5.75 1 94.88 300 HIS A C 1
ATOM 2335 O O . HIS A 1 300 ? 13.203 29.656 6.102 1 94.88 300 HIS A O 1
ATOM 2341 N N . GLU A 1 301 ? 12.117 31.609 5.781 1 95.75 301 GLU A N 1
ATOM 2342 C CA . GLU A 1 301 ? 10.812 31.047 6.152 1 95.75 301 GLU A CA 1
ATOM 2343 C C . GLU A 1 301 ? 10.023 30.625 4.918 1 95.75 301 GLU A C 1
ATOM 2345 O O . GLU A 1 301 ? 9.602 31.484 4.129 1 95.75 301 GLU A O 1
ATOM 2350 N N . PHE A 1 302 ? 9.82 29.344 4.738 1 96.88 302 PHE A N 1
ATOM 2351 C CA . PHE A 1 302 ? 8.969 28.844 3.666 1 96.88 302 PHE A CA 1
ATOM 2352 C C . PHE A 1 302 ? 7.512 28.812 4.102 1 96.88 302 PHE A C 1
ATOM 2354 O O . PHE A 1 302 ? 7.129 28 4.949 1 96.88 302 PHE A O 1
ATOM 2361 N N . ARG A 1 303 ? 6.703 29.641 3.525 1 94.56 303 ARG A N 1
ATOM 2362 C CA . ARG A 1 303 ? 5.309 29.797 3.922 1 94.56 303 ARG A CA 1
ATOM 2363 C C . ARG A 1 303 ? 4.391 29.797 2.703 1 94.56 303 ARG A C 1
ATOM 2365 O O . ARG A 1 303 ? 4.832 29.531 1.586 1 94.56 303 ARG A O 1
ATOM 2372 N N . LEU A 1 304 ? 3.156 30.125 2.883 1 95.31 304 LEU A N 1
ATOM 2373 C CA . LEU A 1 304 ? 2.119 30.062 1.858 1 95.31 304 LEU A CA 1
ATOM 2374 C C . LEU A 1 304 ? 2.396 31.062 0.743 1 95.31 304 LEU A C 1
ATOM 2376 O O . LEU A 1 304 ? 2.994 32.125 0.981 1 95.31 304 LEU A O 1
ATOM 2380 N N . VAL A 1 305 ? 1.979 30.656 -0.357 1 95.31 305 VAL A N 1
ATOM 2381 C CA . VAL A 1 305 ? 2.002 31.516 -1.541 1 95.31 305 VAL A CA 1
ATOM 2382 C C . VAL A 1 305 ? 0.579 31.719 -2.055 1 95.31 305 VAL A C 1
ATOM 2384 O O . VAL A 1 305 ? -0.254 30.812 -1.98 1 95.31 305 VAL A O 1
ATOM 2387 N N . ASP A 1 306 ? 0.36 32.969 -2.453 1 94.56 306 ASP A N 1
ATOM 2388 C CA . ASP A 1 306 ? -0.914 33.25 -3.105 1 94.56 306 ASP A CA 1
ATOM 2389 C C . ASP A 1 306 ? -0.965 32.625 -4.504 1 94.56 306 ASP A C 1
ATOM 2391 O O . ASP A 1 306 ? -0.703 33.312 -5.496 1 94.56 306 ASP A O 1
ATOM 2395 N N . ASP A 1 307 ? -1.411 31.391 -4.605 1 91.38 307 ASP A N 1
ATOM 2396 C CA . ASP A 1 307 ? -1.27 30.625 -5.836 1 91.38 307 ASP A CA 1
ATOM 2397 C C . ASP A 1 307 ? -2.568 30.625 -6.641 1 91.38 307 ASP A C 1
ATOM 2399 O O . ASP A 1 307 ? -2.58 30.266 -7.816 1 91.38 307 ASP A O 1
ATOM 2403 N N . GLY A 1 308 ? -3.691 31.047 -5.988 1 91.5 308 GLY A N 1
ATOM 2404 C CA . GLY A 1 308 ? -4.969 31.109 -6.684 1 91.5 308 GLY A CA 1
ATOM 2405 C C . GLY A 1 308 ? -5.578 29.734 -6.914 1 91.5 308 GLY A C 1
ATOM 2406 O O . GLY A 1 308 ? -6.535 29.594 -7.68 1 91.5 308 GLY A O 1
ATOM 2407 N N . ALA A 1 309 ? -5.016 28.719 -6.379 1 94.19 309 ALA A N 1
ATOM 2408 C CA . ALA A 1 309 ? -5.508 27.359 -6.516 1 94.19 309 ALA A CA 1
ATOM 2409 C C . ALA A 1 309 ? -6.008 26.812 -5.176 1 94.19 309 ALA A C 1
ATOM 2411 O O . ALA A 1 309 ? -7.215 26.641 -4.98 1 94.19 309 ALA A O 1
ATOM 2412 N N . PHE A 1 310 ? -5.176 26.688 -4.262 1 97.19 310 PHE A N 1
ATOM 2413 C CA . PHE A 1 310 ? -5.625 26.297 -2.93 1 97.19 310 PHE A CA 1
ATOM 2414 C C . PHE A 1 310 ? -6.289 27.484 -2.225 1 97.19 310 PHE A C 1
ATOM 2416 O O . PHE A 1 310 ? -7.32 27.312 -1.569 1 97.19 310 PHE A O 1
ATOM 2423 N N . LEU A 1 311 ? -5.594 28.594 -2.27 1 95.94 311 LEU A N 1
ATOM 2424 C CA . LEU A 1 311 ? -6.133 29.828 -1.709 1 95.94 311 LEU A CA 1
ATOM 2425 C C . LEU A 1 311 ? -6.941 30.594 -2.754 1 95.94 311 LEU A C 1
ATOM 2427 O O . LEU A 1 311 ? -6.465 30.812 -3.869 1 95.94 311 LEU A O 1
ATOM 2431 N N . PRO A 1 312 ? -8.102 31 -2.373 1 94.75 312 PRO A N 1
ATOM 2432 C CA . PRO A 1 312 ? -8.859 31.828 -3.314 1 94.75 312 PRO A CA 1
ATOM 2433 C C . PRO A 1 312 ? -8.195 33.188 -3.586 1 94.75 312 PRO A C 1
ATOM 2435 O O . PRO A 1 312 ? -7.527 33.719 -2.707 1 94.75 312 PRO A O 1
ATOM 2438 N N . LYS A 1 313 ? -8.422 33.688 -4.781 1 91.56 313 LYS A N 1
ATOM 2439 C CA . LYS A 1 313 ? -7.914 35 -5.113 1 91.56 313 LYS A CA 1
ATOM 2440 C C . LYS A 1 313 ? -8.5 36.062 -4.188 1 91.56 313 LYS A C 1
ATOM 2442 O O . LYS A 1 313 ? -9.688 36.031 -3.879 1 91.56 313 LYS A O 1
ATOM 2447 N N . ASN A 1 314 ? -7.652 36.938 -3.664 1 93 314 ASN A N 1
ATOM 2448 C CA . ASN A 1 314 ? -8.055 38.062 -2.84 1 93 314 ASN A CA 1
ATOM 2449 C C . ASN A 1 314 ? -8.727 37.594 -1.548 1 93 314 ASN A C 1
ATOM 2451 O O . ASN A 1 314 ? -9.75 38.156 -1.146 1 93 314 ASN A O 1
ATOM 2455 N N . LEU A 1 315 ? -8.211 36.562 -0.974 1 96 315 LEU A N 1
ATOM 2456 C CA . LEU A 1 315 ? -8.797 35.969 0.23 1 96 315 LEU A CA 1
ATOM 2457 C C . LEU A 1 315 ? -8.961 37.031 1.322 1 96 315 LEU A C 1
ATOM 2459 O O . LEU A 1 315 ? -10.031 37.125 1.924 1 96 315 LEU A O 1
ATOM 2463 N N . MET A 1 316 ? -7.938 37.875 1.616 1 95.25 316 MET A N 1
ATOM 2464 C CA . MET A 1 316 ? -8.008 38.812 2.74 1 95.25 316 MET A CA 1
ATOM 2465 C C . MET A 1 316 ? -9 39.906 2.461 1 95.25 316 MET A C 1
ATOM 2467 O O . MET A 1 316 ? -9.656 40.406 3.381 1 95.25 316 MET A O 1
ATOM 2471 N N . SER A 1 317 ? -9.125 40.25 1.185 1 95 317 SER A N 1
ATOM 2472 C CA . SER A 1 317 ? -10.18 41.188 0.829 1 95 317 SER A CA 1
ATOM 2473 C C . SER A 1 317 ? -11.562 40.594 1.079 1 95 317 SER A C 1
ATOM 2475 O O . SER A 1 317 ? -12.461 41.281 1.553 1 95 317 SER A O 1
ATOM 2477 N N . LYS A 1 318 ? -11.711 39.312 0.772 1 96.5 318 LYS A N 1
ATOM 2478 C CA . LYS A 1 318 ? -12.977 38.625 0.991 1 96.5 318 LYS A CA 1
ATOM 2479 C C . LYS A 1 318 ? -13.289 38.5 2.48 1 96.5 318 LYS A C 1
ATOM 2481 O O . LYS A 1 318 ? -14.453 38.438 2.873 1 96.5 318 LYS A O 1
ATOM 2486 N N . VAL A 1 319 ? -12.281 38.375 3.27 1 97.5 319 VAL A N 1
ATOM 2487 C CA . VAL A 1 319 ? -12.469 38.344 4.719 1 97.5 319 VAL A CA 1
ATOM 2488 C C . VAL A 1 319 ? -12.859 39.75 5.211 1 97.5 319 VAL A C 1
ATOM 2490 O O . VAL A 1 319 ? -13.852 39.906 5.918 1 97.5 319 VAL A O 1
ATOM 2493 N N . ASP A 1 320 ? -12.086 40.719 4.816 1 96.19 320 ASP A N 1
ATOM 2494 C CA . ASP A 1 320 ? -12.234 42.062 5.32 1 96.19 320 ASP A CA 1
ATOM 2495 C C . ASP A 1 320 ? -13.617 42.625 4.996 1 96.19 320 ASP A C 1
ATOM 2497 O O . ASP A 1 320 ? -14.211 43.344 5.805 1 96.19 320 ASP A O 1
ATOM 2501 N N . ASP A 1 321 ? -14.086 42.344 3.842 1 95.25 321 ASP A N 1
ATOM 2502 C CA . ASP A 1 321 ? -15.344 42.938 3.414 1 95.25 321 ASP A CA 1
ATOM 2503 C C . ASP A 1 321 ? -16.547 42.156 3.961 1 95.25 321 ASP A C 1
ATOM 2505 O O . ASP A 1 321 ? -17.688 42.5 3.652 1 95.25 321 ASP A O 1
ATOM 2509 N N . GLY A 1 322 ? -16.344 41.094 4.707 1 96.88 322 GLY A N 1
ATOM 2510 C CA . GLY A 1 322 ? -17.406 40.375 5.391 1 96.88 322 GLY A CA 1
ATOM 2511 C C . GLY A 1 322 ? -17.922 39.188 4.605 1 96.88 322 GLY A C 1
ATOM 2512 O O . GLY A 1 322 ? -18.719 38.406 5.117 1 96.88 322 GLY A O 1
ATOM 2513 N N . ASP A 1 323 ? -17.469 39 3.383 1 98.06 323 ASP A N 1
ATOM 2514 C CA . ASP A 1 323 ? -17.938 37.906 2.541 1 98.06 323 ASP A CA 1
ATOM 2515 C C . ASP A 1 323 ? -17.609 36.531 3.172 1 98.06 323 ASP A C 1
ATOM 2517 O O . ASP A 1 323 ? -18.438 35.625 3.131 1 98.06 323 ASP A O 1
ATOM 2521 N N . PHE A 1 324 ? -16.438 36.375 3.668 1 98 324 PHE A N 1
ATOM 2522 C CA . PHE A 1 324 ? -16.047 35.125 4.336 1 98 324 PHE A CA 1
ATOM 2523 C C . PHE A 1 324 ? -16.984 34.812 5.484 1 98 324 PHE A C 1
ATOM 2525 O O . PHE A 1 324 ? -17.422 33.656 5.629 1 98 324 PHE A O 1
ATOM 2532 N N . GLY A 1 325 ? -17.297 35.812 6.328 1 98.31 325 GLY A N 1
ATOM 2533 C CA . GLY A 1 325 ? -18.25 35.625 7.422 1 98.31 325 GLY A CA 1
ATOM 2534 C C . GLY A 1 325 ? -19.625 35.25 6.949 1 98.31 325 GLY A C 1
ATOM 2535 O O . GLY A 1 325 ? -20.281 34.406 7.57 1 98.31 325 GLY A O 1
ATOM 2536 N N . LYS A 1 326 ? -20.047 35.844 5.879 1 98.5 326 LYS A N 1
ATOM 2537 C CA . LYS A 1 326 ? -21.359 35.531 5.309 1 98.5 326 LYS A CA 1
ATOM 2538 C C . LYS A 1 326 ? -21.406 34.062 4.871 1 98.5 326 LYS A C 1
ATOM 2540 O O . LYS A 1 326 ? -22.391 33.375 5.117 1 98.5 326 LYS A O 1
ATOM 2545 N N . LYS A 1 327 ? -20.344 33.625 4.199 1 98 327 LYS A N 1
ATOM 2546 C CA . LYS A 1 327 ? -20.281 32.25 3.74 1 98 327 LYS A CA 1
ATOM 2547 C C . LYS A 1 327 ? -20.234 31.266 4.918 1 98 327 LYS A C 1
ATOM 2549 O O . LYS A 1 327 ? -20.797 30.172 4.855 1 98 327 LYS A O 1
ATOM 2554 N N . MET A 1 328 ? -19.5 31.641 5.949 1 98.44 328 MET A N 1
ATOM 2555 C CA . MET A 1 328 ? -19.469 30.812 7.156 1 98.44 328 MET A CA 1
ATOM 2556 C C . MET A 1 328 ? -20.875 30.672 7.754 1 98.44 328 MET A C 1
ATOM 2558 O O . MET A 1 328 ? -21.297 29.578 8.117 1 98.44 328 MET A O 1
ATOM 2562 N N . LYS A 1 329 ? -21.516 31.812 7.832 1 97.88 329 LYS A N 1
ATOM 2563 C CA . LYS A 1 329 ? -22.859 31.828 8.406 1 97.88 329 LYS A CA 1
ATOM 2564 C C . LYS A 1 329 ? -23.812 30.953 7.602 1 97.88 329 LYS A C 1
ATOM 2566 O O . LYS A 1 329 ? -24.562 30.156 8.172 1 97.88 329 LYS A O 1
ATOM 2571 N N . GLN A 1 330 ? -23.75 31.094 6.312 1 97.25 330 GLN A N 1
ATOM 2572 C CA . GLN A 1 330 ? -24.594 30.312 5.422 1 97.25 330 GLN A CA 1
ATOM 2573 C C . GLN A 1 330 ? -24.312 28.812 5.566 1 97.25 330 GLN A C 1
ATOM 2575 O O . GLN A 1 330 ? -25.219 27.984 5.488 1 97.25 330 GLN A O 1
ATOM 2580 N N . ALA A 1 331 ? -23.078 28.469 5.773 1 96.88 331 ALA A N 1
ATOM 2581 C CA . ALA A 1 331 ? -22.672 27.078 5.859 1 96.88 331 ALA A CA 1
ATOM 2582 C C . ALA A 1 331 ? -22.828 26.531 7.281 1 96.88 331 ALA A C 1
ATOM 2584 O O . ALA A 1 331 ? -22.625 25.344 7.531 1 96.88 331 ALA A O 1
ATOM 2585 N N . GLY A 1 332 ? -23.156 27.406 8.234 1 96.31 332 GLY A N 1
ATOM 2586 C CA . GLY A 1 332 ? -23.344 26.984 9.617 1 96.31 332 GLY A CA 1
ATOM 2587 C C . GLY A 1 332 ? -22.047 26.672 10.328 1 96.31 332 GLY A C 1
ATOM 2588 O O . GLY A 1 332 ? -22 25.797 11.188 1 96.31 332 GLY A O 1
ATOM 2589 N N . ILE A 1 333 ? -20.984 27.375 9.914 1 97.88 333 ILE A N 1
ATOM 2590 C CA . ILE A 1 333 ? -19.656 27.109 10.461 1 97.88 333 ILE A CA 1
ATOM 2591 C C . ILE A 1 333 ? -19.422 27.969 11.703 1 97.88 333 ILE A C 1
ATOM 2593 O O . ILE A 1 333 ? -19.625 29.188 11.672 1 97.88 333 ILE A O 1
ATOM 2597 N N . THR A 1 334 ? -18.969 27.328 12.797 1 98.12 334 THR A N 1
ATOM 2598 C CA . THR A 1 334 ? -18.594 28.047 14.016 1 98.12 334 THR A CA 1
ATOM 2599 C C . THR A 1 334 ? -17.094 28.047 14.219 1 98.12 334 THR A C 1
ATOM 2601 O O . THR A 1 334 ? -16.391 27.203 13.648 1 98.12 334 THR A O 1
ATOM 2604 N N . LEU A 1 335 ? -16.594 29.031 14.977 1 98.56 335 LEU A N 1
ATOM 2605 C CA . LEU A 1 335 ? -15.164 29.25 15.18 1 98.56 335 LEU A CA 1
ATOM 2606 C C . LEU A 1 335 ? -14.844 29.375 16.656 1 98.56 335 LEU A C 1
ATOM 2608 O O . LEU A 1 335 ? -15.523 30.109 17.391 1 98.56 335 LEU A O 1
ATOM 2612 N N . LEU A 1 336 ? -13.922 28.594 17.141 1 98.75 336 LEU A N 1
ATOM 2613 C CA . LEU A 1 336 ? -13.273 28.781 18.438 1 98.75 336 LEU A CA 1
ATOM 2614 C C . LEU A 1 336 ? -11.867 29.359 18.25 1 98.75 336 LEU A C 1
ATOM 2616 O O . LEU A 1 336 ? -11.047 28.797 17.531 1 98.75 336 LEU A O 1
ATOM 2620 N N . SER A 1 337 ? -11.586 30.531 18.812 1 98.25 337 SER A N 1
ATOM 2621 C CA . SER A 1 337 ? -10.297 31.188 18.609 1 98.25 337 SER A CA 1
ATOM 2622 C C . SER A 1 337 ? -9.938 32.062 19.797 1 98.25 337 SER A C 1
ATOM 2624 O O . SER A 1 337 ? -10.82 32.562 20.484 1 98.25 337 SER A O 1
ATOM 2626 N N . GLY A 1 338 ? -8.688 32.25 20.047 1 97.69 338 GLY A N 1
ATOM 2627 C CA . GLY A 1 338 ? -8.305 33.125 21.141 1 97.69 338 GLY A CA 1
ATOM 2628 C C . GLY A 1 338 ? -6.805 33.219 21.312 1 97.69 338 GLY A C 1
ATOM 2629 O O . GLY A 1 338 ? -6.051 33.125 20.344 1 97.69 338 GLY A O 1
ATOM 2630 N N . GLU A 1 339 ? -6.375 33.625 22.531 1 98.06 339 GLU A N 1
ATOM 2631 C CA . GLU A 1 339 ? -4.992 34.062 22.734 1 98.06 339 GLU A CA 1
ATOM 2632 C C . GLU A 1 339 ? -4.559 33.812 24.188 1 98.06 339 GLU A C 1
ATOM 2634 O O . GLU A 1 339 ? -5.398 33.656 25.078 1 98.06 339 GLU A O 1
ATOM 2639 N N . CYS A 1 340 ? -3.264 33.75 24.359 1 98.25 340 CYS A N 1
ATOM 2640 C CA . CYS A 1 340 ? -2.621 33.875 25.656 1 98.25 340 CYS A CA 1
ATOM 2641 C C . CYS A 1 340 ? -2.129 35.281 25.922 1 98.25 340 CYS A C 1
ATOM 2643 O O . CYS A 1 340 ? -1.709 35.969 25 1 98.25 340 CYS A O 1
ATOM 2645 N N . LYS A 1 341 ? -2.068 35.625 27.141 1 97.62 341 LYS A N 1
ATOM 2646 C CA . LYS A 1 341 ? -1.76 37 27.562 1 97.62 341 LYS A CA 1
ATOM 2647 C C . LYS A 1 341 ? -0.382 37.406 27.062 1 97.62 341 LYS A C 1
ATOM 2649 O O . LYS A 1 341 ? -0.195 38.562 26.641 1 97.62 341 LYS A O 1
ATOM 2654 N N . ASP A 1 342 ? 0.579 36.562 27.094 1 97.94 342 ASP A N 1
ATOM 2655 C CA . ASP A 1 342 ? 1.973 36.938 26.859 1 97.94 342 ASP A CA 1
ATOM 2656 C C . ASP A 1 342 ? 2.535 36.188 25.656 1 97.94 342 ASP A C 1
ATOM 2658 O O . ASP A 1 342 ? 3.654 35.656 25.703 1 97.94 342 ASP A O 1
ATOM 2662 N N . GLU A 1 343 ? 1.779 36.188 24.547 1 97.69 343 GLU A N 1
ATOM 2663 C CA . GLU A 1 343 ? 2.191 35.469 23.328 1 97.69 343 GLU A CA 1
ATOM 2664 C C . GLU A 1 343 ? 3.598 35.875 22.906 1 97.69 343 GLU A C 1
ATOM 2666 O O . GLU A 1 343 ? 4.375 35.031 22.438 1 97.69 343 GLU A O 1
ATOM 2671 N N . HIS A 1 344 ? 4.047 37.125 23.078 1 97.31 344 HIS A N 1
ATOM 2672 C CA . HIS A 1 344 ? 5.227 37.75 22.5 1 97.31 344 HIS A CA 1
ATOM 2673 C C . HIS A 1 344 ? 6.508 37.188 23.078 1 97.31 344 HIS A C 1
ATOM 2675 O O . HIS A 1 344 ? 7.57 37.25 22.453 1 97.31 344 HIS A O 1
ATOM 2681 N N . THR A 1 345 ? 6.402 36.5 24.25 1 96.81 345 THR A N 1
ATOM 2682 C CA . THR A 1 345 ? 7.621 36.031 24.906 1 96.81 345 THR A CA 1
ATOM 2683 C C . THR A 1 345 ? 8.211 34.844 24.156 1 96.81 345 THR A C 1
ATOM 2685 O O . THR A 1 345 ? 9.438 34.719 24.062 1 96.81 345 THR A O 1
ATOM 2688 N N . ILE A 1 346 ? 7.348 34 23.641 1 94.94 346 ILE A N 1
ATOM 2689 C CA . ILE A 1 346 ? 7.844 32.875 22.844 1 94.94 346 ILE A CA 1
ATOM 2690 C C . ILE A 1 346 ? 8.07 33.312 21.406 1 94.94 346 ILE A C 1
ATOM 2692 O O . ILE A 1 346 ? 9.031 32.875 20.766 1 94.94 346 ILE A O 1
ATOM 2696 N N . TYR A 1 347 ? 7.203 34.156 20.828 1 95.56 347 TYR A N 1
ATOM 2697 C CA . TYR A 1 347 ? 7.375 34.625 19.453 1 95.56 347 TYR A CA 1
ATOM 2698 C C . TYR A 1 347 ? 8.711 35.344 19.281 1 95.56 347 TYR A C 1
ATOM 2700 O O . TYR A 1 347 ? 9.336 35.25 18.234 1 95.56 347 TYR A O 1
ATOM 2708 N N . ARG A 1 348 ? 9.188 35.969 20.344 1 95.81 348 ARG A N 1
ATOM 2709 C CA . ARG A 1 348 ? 10.445 36.688 20.297 1 95.81 348 ARG A CA 1
ATOM 2710 C C . ARG A 1 348 ? 11.625 35.75 20.094 1 95.81 348 ARG A C 1
ATOM 2712 O O . ARG A 1 348 ? 12.68 36.156 19.609 1 95.81 348 ARG A O 1
ATOM 2719 N N . THR A 1 349 ? 11.398 34.531 20.391 1 93.25 349 THR A N 1
ATOM 2720 C CA . THR A 1 349 ? 12.531 33.594 20.469 1 93.25 349 THR A CA 1
ATOM 2721 C C . THR A 1 349 ? 12.719 32.875 19.141 1 93.25 349 THR A C 1
ATOM 2723 O O . THR A 1 349 ? 13.727 32.188 18.953 1 93.25 349 THR A O 1
ATOM 2726 N N . TRP A 1 350 ? 11.805 32.906 18.219 1 93.12 350 TRP A N 1
ATOM 2727 C CA . TRP A 1 350 ? 11.945 32.219 16.938 1 93.12 350 TRP A CA 1
ATOM 2728 C C . TRP A 1 350 ? 12.766 33.031 15.953 1 93.12 350 TRP A C 1
ATOM 2730 O O . TRP A 1 350 ? 12.289 34.062 15.43 1 93.12 350 TRP A O 1
ATOM 2740 N N . ARG A 1 351 ? 13.977 32.594 15.664 1 93.44 351 ARG A N 1
ATOM 2741 C CA . ARG A 1 351 ? 14.906 33.25 14.766 1 93.44 351 ARG A CA 1
ATOM 2742 C C . ARG A 1 351 ? 14.953 34.75 15.055 1 93.44 351 ARG A C 1
ATOM 2744 O O . ARG A 1 351 ? 14.75 35.562 14.164 1 93.44 351 ARG A O 1
ATOM 2751 N N . THR A 1 352 ? 15.289 35.062 16.234 1 96 352 THR A N 1
ATOM 2752 C CA . THR A 1 352 ? 15.344 36.438 16.719 1 96 352 THR A CA 1
ATOM 2753 C C . THR A 1 352 ? 16.359 37.219 15.914 1 96 352 THR A C 1
ATOM 2755 O O . THR A 1 352 ? 17.531 36.844 15.805 1 96 352 THR A O 1
ATOM 2758 N N . PRO A 1 353 ? 15.891 38.312 15.32 1 97.31 353 PRO A N 1
ATOM 2759 C CA . PRO A 1 353 ? 16.828 39.156 14.57 1 97.31 353 PRO A CA 1
ATOM 2760 C C . PRO A 1 353 ? 17.812 39.875 15.477 1 97.31 353 PRO A C 1
ATOM 2762 O O . PRO A 1 353 ? 17.594 39.969 16.688 1 97.31 353 PRO A O 1
ATOM 2765 N N . GLU A 1 354 ? 18.922 40.438 14.852 1 97.5 354 GLU A N 1
ATOM 2766 C CA . GLU A 1 354 ? 19.812 41.344 15.555 1 97.5 354 GLU A CA 1
ATOM 2767 C C . GLU A 1 354 ? 19.094 42.594 16.031 1 97.5 354 GLU A C 1
ATOM 2769 O O . GLU A 1 354 ? 18 42.906 15.539 1 97.5 354 GLU A O 1
ATOM 2774 N N . ASN A 1 355 ? 19.703 43.281 17.047 1 98.06 355 ASN A N 1
ATOM 2775 C CA . ASN A 1 355 ? 19.078 44.438 17.703 1 98.06 355 ASN A CA 1
ATOM 2776 C C . ASN A 1 355 ? 19.203 45.719 16.859 1 98.06 355 ASN A C 1
ATOM 2778 O O . ASN A 1 355 ? 19.812 46.688 17.297 1 98.06 355 ASN A O 1
ATOM 2782 N N . SER A 1 356 ? 18.609 45.688 15.672 1 98.31 356 SER A N 1
ATOM 2783 C CA . SER A 1 356 ? 18.625 46.844 14.789 1 98.31 356 SER A CA 1
ATOM 2784 C C . SER A 1 356 ? 17.375 46.906 13.922 1 98.31 356 SER A C 1
ATOM 2786 O O . SER A 1 356 ? 16.719 45.875 13.711 1 98.31 356 SER A O 1
ATOM 2788 N N . TYR A 1 357 ? 17.078 48.094 13.43 1 98.19 357 TYR A N 1
ATOM 2789 C CA . TYR A 1 357 ? 15.953 48.281 12.531 1 98.19 357 TYR A CA 1
ATOM 2790 C C . TYR A 1 357 ? 16.047 47.375 11.312 1 98.19 357 TYR A C 1
ATOM 2792 O O . TYR A 1 357 ? 15.086 46.719 10.953 1 98.19 357 TYR A O 1
ATOM 2800 N N . ASP A 1 358 ? 17.203 47.375 10.695 1 98 358 ASP A N 1
ATOM 2801 C CA . ASP A 1 358 ? 17.406 46.688 9.438 1 98 358 ASP A CA 1
ATOM 2802 C C . ASP A 1 358 ? 17.234 45.156 9.633 1 98 358 ASP A C 1
ATOM 2804 O O . ASP A 1 358 ? 16.703 44.469 8.766 1 98 358 ASP A O 1
ATOM 2808 N N . ALA A 1 359 ? 17.688 44.719 10.734 1 98.06 359 ALA A N 1
ATOM 2809 C CA . ALA A 1 359 ? 17.562 43.281 11.016 1 98.06 359 ALA A CA 1
ATOM 2810 C C . ALA A 1 359 ? 16.109 42.875 11.227 1 98.06 359 ALA A C 1
ATOM 2812 O O . ALA A 1 359 ? 15.68 41.812 10.758 1 98.06 359 ALA A O 1
ATOM 2813 N N . VAL A 1 360 ? 15.383 43.656 11.922 1 98.5 360 VAL A N 1
ATOM 2814 C CA . VAL A 1 360 ? 13.977 43.375 12.164 1 98.5 360 VAL A CA 1
ATOM 2815 C C . VAL A 1 360 ? 13.203 43.438 10.844 1 98.5 360 VAL A C 1
ATOM 2817 O O . VAL A 1 360 ? 12.359 42.594 10.57 1 98.5 360 VAL A O 1
ATOM 2820 N N . PHE A 1 361 ? 13.516 44.469 10.031 1 98.12 361 PHE A N 1
ATOM 2821 C CA . PHE A 1 361 ? 12.883 44.625 8.727 1 98.12 361 PHE A CA 1
ATOM 2822 C C . PHE A 1 361 ? 13.125 43.375 7.863 1 98.12 361 PHE A C 1
ATOM 2824 O O . PHE A 1 361 ? 12.18 42.812 7.301 1 98.12 361 PHE A O 1
ATOM 2831 N N . SER A 1 362 ? 14.352 42.969 7.812 1 97.38 362 SER A N 1
ATOM 2832 C CA . SER A 1 362 ? 14.727 41.812 7.016 1 97.38 362 SER A CA 1
ATOM 2833 C C . SER A 1 362 ? 14.055 40.531 7.535 1 97.38 362 SER A C 1
ATOM 2835 O O . SER A 1 362 ? 13.641 39.688 6.75 1 97.38 362 SER A O 1
ATOM 2837 N N . ARG A 1 363 ? 13.969 40.438 8.812 1 97.69 363 ARG A N 1
ATOM 2838 C CA . ARG A 1 363 ? 13.336 39.281 9.438 1 97.69 363 ARG A CA 1
ATOM 2839 C C . ARG A 1 363 ? 11.859 39.219 9.078 1 97.69 363 ARG A C 1
ATOM 2841 O O . ARG A 1 363 ? 11.344 38.125 8.766 1 97.69 363 ARG A O 1
ATOM 2848 N N . PHE A 1 364 ? 11.148 40.281 9.125 1 97.94 364 PHE A N 1
ATOM 2849 C CA . PHE A 1 364 ? 9.742 40.281 8.75 1 97.94 364 PHE A CA 1
ATOM 2850 C C . PHE A 1 364 ? 9.578 40 7.262 1 97.94 364 PHE A C 1
ATOM 2852 O O . PHE A 1 364 ? 8.641 39.312 6.859 1 97.94 364 PHE A O 1
ATOM 2859 N N . CYS A 1 365 ? 10.547 40.438 6.457 1 96.62 365 CYS A N 1
ATOM 2860 C CA . CYS A 1 365 ? 10.469 40.219 5.016 1 96.62 365 CYS A CA 1
ATOM 2861 C C . CYS A 1 365 ? 10.711 38.781 4.672 1 96.62 365 CYS A C 1
ATOM 2863 O O . CYS A 1 365 ? 10.352 38.312 3.584 1 96.62 365 CYS A O 1
ATOM 2865 N N . ALA A 1 366 ? 11.328 38.062 5.598 1 95.88 366 ALA A N 1
ATOM 2866 C CA . ALA A 1 366 ? 11.516 36.625 5.379 1 95.88 366 ALA A CA 1
ATOM 2867 C C . ALA A 1 366 ? 10.195 35.875 5.469 1 95.88 366 ALA A C 1
ATOM 2869 O O . ALA A 1 366 ? 10.062 34.75 4.945 1 95.88 366 ALA A O 1
ATOM 2870 N N . GLU A 1 367 ? 9.188 36.438 6.082 1 95 367 GLU A N 1
ATOM 2871 C CA . GLU A 1 367 ? 7.918 35.75 6.305 1 95 367 GLU A CA 1
ATOM 2872 C C . GLU A 1 367 ? 6.785 36.438 5.535 1 95 367 GLU A C 1
ATOM 2874 O O . GLU A 1 367 ? 5.895 35.75 5.02 1 95 367 GLU A O 1
ATOM 2879 N N . PHE A 1 368 ? 6.816 37.75 5.422 1 96.19 368 PHE A N 1
ATOM 2880 C CA . PHE A 1 368 ? 5.695 38.5 4.883 1 96.19 368 PHE A CA 1
ATOM 2881 C C . PHE A 1 368 ? 6.109 39.281 3.627 1 96.19 368 PHE A C 1
ATOM 2883 O O . PHE A 1 368 ? 7.301 39.469 3.385 1 96.19 368 PHE A O 1
ATOM 2890 N N . PRO A 1 369 ? 5.141 39.625 2.818 1 95.75 369 PRO A N 1
ATOM 2891 C CA . PRO A 1 369 ? 5.473 40.469 1.671 1 95.75 369 PRO A CA 1
ATOM 2892 C C . PRO A 1 369 ? 6.148 41.781 2.08 1 95.75 369 PRO A C 1
ATOM 2894 O O . PRO A 1 369 ? 5.77 42.406 3.082 1 95.75 369 PRO A O 1
ATOM 2897 N N . GLU A 1 370 ? 7.086 42.188 1.284 1 96.25 370 GLU A N 1
ATOM 2898 C CA . GLU A 1 370 ? 7.855 43.375 1.589 1 96.25 370 GLU A CA 1
ATOM 2899 C C . GLU A 1 370 ? 6.945 44.594 1.72 1 96.25 370 GLU A C 1
ATOM 2901 O O . GLU A 1 370 ? 7.176 45.469 2.568 1 96.25 370 GLU A O 1
ATOM 2906 N N . SER A 1 371 ? 5.941 44.688 0.894 1 95.94 371 SER A N 1
ATOM 2907 C CA . SER A 1 371 ? 5.02 45.812 0.937 1 95.94 371 SER A CA 1
ATOM 2908 C C . SER A 1 371 ? 4.301 45.906 2.279 1 95.94 371 SER A C 1
ATOM 2910 O O . SER A 1 371 ? 4.117 46.969 2.83 1 95.94 371 SER A O 1
ATOM 2912 N N . ALA A 1 372 ? 3.871 44.781 2.824 1 96.69 372 ALA A N 1
ATOM 2913 C CA . ALA A 1 372 ? 3.223 44.75 4.133 1 96.69 372 ALA A CA 1
ATOM 2914 C C . ALA A 1 372 ? 4.191 45.156 5.238 1 96.69 372 ALA A C 1
ATOM 2916 O O . ALA A 1 372 ? 3.811 45.875 6.172 1 96.69 372 ALA A O 1
ATOM 2917 N N . VAL A 1 373 ? 5.441 44.75 5.094 1 97.75 373 VAL A N 1
ATOM 2918 C CA . VAL A 1 373 ? 6.457 45.062 6.094 1 97.75 373 VAL A CA 1
ATOM 2919 C C . VAL A 1 373 ? 6.75 46.562 6.082 1 97.75 373 VAL A C 1
ATOM 2921 O O . VAL A 1 373 ? 6.918 47.188 7.137 1 97.75 373 VAL A O 1
ATOM 2924 N N . GLN A 1 374 ? 6.836 47.062 4.902 1 97.38 374 GLN A N 1
ATOM 2925 C CA . GLN A 1 374 ? 7.062 48.5 4.773 1 97.38 374 GLN A CA 1
ATOM 2926 C C . GLN A 1 374 ? 5.953 49.312 5.461 1 97.38 374 GLN A C 1
ATOM 2928 O O . GLN A 1 374 ? 6.23 50.25 6.191 1 97.38 374 GLN A O 1
ATOM 2933 N N . LYS A 1 375 ? 4.734 48.875 5.234 1 97.5 375 LYS A N 1
ATOM 2934 C CA . LYS A 1 375 ? 3.607 49.562 5.883 1 97.5 375 LYS A CA 1
ATOM 2935 C C . LYS A 1 375 ? 3.695 49.438 7.402 1 97.5 375 LYS A C 1
ATOM 2937 O O . LYS A 1 375 ? 3.506 50.406 8.125 1 97.5 375 LYS A O 1
ATOM 2942 N N . LEU A 1 376 ? 3.977 48.312 7.902 1 97.81 376 LEU A N 1
ATOM 2943 C CA . LEU A 1 376 ? 4.027 48 9.328 1 97.81 376 LEU A CA 1
ATOM 2944 C C . LEU A 1 376 ? 5.133 48.781 10.016 1 97.81 376 LEU A C 1
ATOM 2946 O O . LEU A 1 376 ? 4.895 49.438 11.031 1 97.81 376 LEU A O 1
ATOM 2950 N N . MET A 1 377 ? 6.34 48.688 9.438 1 98.12 377 MET A N 1
ATOM 2951 C CA . MET A 1 377 ? 7.496 49.375 10.016 1 98.12 377 MET A CA 1
ATOM 2952 C C . MET A 1 377 ? 7.336 50.875 9.93 1 98.12 377 MET A C 1
ATOM 2954 O O . MET A 1 377 ? 7.758 51.594 10.836 1 98.12 377 MET A O 1
ATOM 2958 N N . GLY A 1 378 ? 6.766 51.281 8.797 1 97.44 378 GLY A N 1
ATOM 2959 C CA . GLY A 1 378 ? 6.473 52.719 8.688 1 97.44 378 GLY A CA 1
ATOM 2960 C C . GLY A 1 378 ? 5.508 53.219 9.75 1 97.44 378 GLY A C 1
ATOM 2961 O O . GLY A 1 378 ? 5.668 54.312 10.273 1 97.44 378 GLY A O 1
ATOM 2962 N N . HIS A 1 379 ? 4.516 52.469 10.031 1 96.62 379 HIS A N 1
ATOM 2963 C CA . HIS A 1 379 ? 3.508 52.812 11.031 1 96.62 379 HIS A CA 1
ATOM 2964 C C . HIS A 1 379 ? 4.125 52.906 12.422 1 96.62 379 HIS A C 1
ATOM 2966 O O . HIS A 1 379 ? 3.824 53.844 13.164 1 96.62 379 HIS A O 1
ATOM 2972 N N . TYR A 1 380 ? 4.988 52 12.836 1 96.88 380 TYR A N 1
ATOM 2973 C CA . TYR A 1 380 ? 5.527 51.969 14.195 1 96.88 380 TYR A CA 1
ATOM 2974 C C . TYR A 1 380 ? 6.723 52.906 14.344 1 96.88 380 TYR A C 1
ATOM 2976 O O . TYR A 1 380 ? 6.883 53.562 15.375 1 96.88 380 TYR A O 1
ATOM 2984 N N . CYS A 1 381 ? 7.543 53 13.289 1 97.56 381 CYS A N 1
ATOM 2985 C CA . CYS A 1 381 ? 8.867 53.562 13.461 1 97.56 381 CYS A CA 1
ATOM 2986 C C . CYS A 1 381 ? 8.969 54.906 12.742 1 97.56 381 CYS A C 1
ATOM 2988 O O . CYS A 1 381 ? 9.883 55.688 13.016 1 97.56 381 CYS A O 1
ATOM 2990 N N . GLY A 1 382 ? 8.078 55.156 11.828 1 95.75 382 GLY A N 1
ATOM 2991 C CA . GLY A 1 382 ? 8.094 56.406 11.07 1 95.75 382 GLY A CA 1
ATOM 2992 C C . GLY A 1 382 ? 9.18 56.438 10.016 1 95.75 382 GLY A C 1
ATOM 2993 O O . GLY A 1 382 ? 9.867 55.438 9.781 1 95.75 382 GLY A O 1
ATOM 2994 N N . ALA A 1 383 ? 9.266 57.625 9.461 1 94.12 383 ALA A N 1
ATOM 2995 C CA . ALA A 1 383 ? 10.219 57.812 8.375 1 94.12 383 ALA A CA 1
ATOM 2996 C C . ALA A 1 383 ? 11.656 57.75 8.883 1 94.12 383 ALA A C 1
ATOM 2998 O O . ALA A 1 383 ? 12.562 57.344 8.156 1 94.12 383 ALA A O 1
ATOM 2999 N N . ASP A 1 384 ? 11.836 58.031 10.109 1 95.25 384 ASP A N 1
ATOM 3000 C CA . ASP A 1 384 ? 13.188 58.125 10.672 1 95.25 384 ASP A CA 1
ATOM 3001 C C . ASP A 1 384 ? 13.664 56.75 11.188 1 95.25 384 ASP A C 1
ATOM 3003 O O . ASP A 1 384 ? 14.773 56.656 11.703 1 95.25 384 ASP A O 1
ATOM 3007 N N . LYS A 1 385 ? 12.812 55.719 11.141 1 96.94 385 LYS A N 1
ATOM 3008 C CA . LYS A 1 385 ? 13.172 54.344 11.5 1 96.94 385 LYS A CA 1
ATOM 3009 C C . LYS A 1 385 ? 13.633 54.281 12.953 1 96.94 385 LYS A C 1
ATOM 3011 O O . LYS A 1 385 ? 14.641 53.625 13.25 1 96.94 385 LYS A O 1
ATOM 3016 N N . GLU A 1 386 ? 12.906 54.969 13.797 1 96.94 386 GLU A N 1
ATOM 3017 C CA . GLU A 1 386 ? 13.258 55 15.211 1 96.94 386 GLU A CA 1
ATOM 3018 C C . GLU A 1 386 ? 12.484 53.938 16 1 96.94 386 GLU A C 1
ATOM 3020 O O . GLU A 1 386 ? 11.328 53.656 15.695 1 96.94 386 GLU A O 1
ATOM 3025 N N . LEU A 1 387 ? 13.188 53.406 16.969 1 97.69 387 LEU A N 1
ATOM 3026 C CA . LEU A 1 387 ? 12.5 52.5 17.875 1 97.69 387 LEU A CA 1
ATOM 3027 C C . LEU A 1 387 ? 11.398 53.219 18.641 1 97.69 387 LEU A C 1
ATOM 3029 O O . LEU A 1 387 ? 11.664 54.219 19.312 1 97.69 387 LEU A O 1
ATOM 3033 N N . PRO A 1 388 ? 10.188 52.781 18.562 1 96.31 388 PRO A N 1
ATOM 3034 C CA . PRO A 1 388 ? 9.156 53.438 19.344 1 96.31 388 PRO A CA 1
ATOM 3035 C C . PRO A 1 388 ? 9.438 53.438 20.844 1 96.31 388 PRO A C 1
ATOM 3037 O O . PRO A 1 388 ? 9.969 52.438 21.359 1 96.31 388 PRO A O 1
ATOM 3040 N N . SER A 1 389 ? 8.992 54.375 21.609 1 95 389 SER A N 1
ATOM 3041 C CA . SER A 1 389 ? 9.359 54.594 23 1 95 389 SER A CA 1
ATOM 3042 C C . SER A 1 389 ? 8.805 53.5 23.906 1 95 389 SER A C 1
ATOM 3044 O O . SER A 1 389 ? 9.328 53.281 25 1 95 389 SER A O 1
ATOM 3046 N N . ASP A 1 390 ? 7.836 52.875 23.5 1 94.31 390 ASP A N 1
ATOM 3047 C CA . ASP A 1 390 ? 7.152 51.906 24.344 1 94.31 390 ASP A CA 1
ATOM 3048 C C . ASP A 1 390 ? 7.895 50.562 24.359 1 94.31 390 ASP A C 1
ATOM 3050 O O . ASP A 1 390 ? 7.516 49.656 25.078 1 94.31 390 ASP A O 1
ATOM 3054 N N . TYR A 1 391 ? 8.938 50.438 23.594 1 97.19 391 TYR A N 1
ATOM 3055 C CA . TYR A 1 391 ? 9.672 49.188 23.5 1 97.19 391 TYR A CA 1
ATOM 3056 C C . TYR A 1 391 ? 11.078 49.312 24.062 1 97.19 391 TYR A C 1
ATOM 3058 O O . TYR A 1 391 ? 11.711 50.375 23.922 1 97.19 391 TYR A O 1
ATOM 3066 N N . ASP A 1 392 ? 11.609 48.25 24.656 1 97.31 392 ASP A N 1
ATOM 3067 C CA . ASP A 1 392 ? 12.906 48.281 25.312 1 97.31 392 ASP A CA 1
ATOM 3068 C C . ASP A 1 392 ? 14.039 48.281 24.281 1 97.31 392 ASP A C 1
ATOM 3070 O O . ASP A 1 392 ? 15.047 48.969 24.469 1 97.31 392 ASP A O 1
ATOM 3074 N N . ASP A 1 393 ? 14.008 47.469 23.344 1 98.06 393 ASP A N 1
ATOM 3075 C CA . ASP A 1 393 ? 14.961 47.344 22.234 1 98.06 393 ASP A CA 1
ATOM 3076 C C . ASP A 1 393 ? 14.32 46.719 21.016 1 98.06 393 ASP A C 1
ATOM 3078 O O . ASP A 1 393 ? 13.102 46.5 20.984 1 98.06 393 ASP A O 1
ATOM 3082 N N . TRP A 1 394 ? 15.055 46.5 20 1 98.06 394 TRP A N 1
ATOM 3083 C CA . TRP A 1 394 ? 14.5 46 18.734 1 98.06 394 TRP A CA 1
ATOM 3084 C C . TRP A 1 394 ? 14.039 44.562 18.875 1 98.06 394 TRP A C 1
ATOM 3086 O O . TRP A 1 394 ? 13.125 44.125 18.172 1 98.06 394 TRP A O 1
ATOM 3096 N N . LYS A 1 395 ? 14.648 43.812 19.75 1 97.88 395 LYS A N 1
ATOM 3097 C CA . LYS A 1 395 ? 14.219 42.438 19.984 1 97.88 395 LYS A CA 1
ATOM 3098 C C . LYS A 1 395 ? 12.859 42.406 20.672 1 97.88 395 LYS A C 1
ATOM 3100 O O . LYS A 1 395 ? 12.023 41.531 20.359 1 97.88 395 LYS A O 1
ATOM 3105 N N . ASP A 1 396 ? 12.75 43.312 21.609 1 97.62 396 ASP A N 1
ATOM 3106 C CA . ASP A 1 396 ? 11.453 43.438 22.266 1 97.62 396 ASP A CA 1
ATOM 3107 C C . ASP A 1 396 ? 10.391 43.875 21.25 1 97.62 396 ASP A C 1
ATOM 3109 O O . ASP A 1 396 ? 9.273 43.344 21.25 1 97.62 396 ASP A O 1
ATOM 3113 N N . PHE A 1 397 ? 10.758 44.875 20.406 1 98.38 397 PHE A N 1
ATOM 3114 C CA . PHE A 1 397 ? 9.867 45.344 19.344 1 98.38 397 PHE A CA 1
ATOM 3115 C C . PHE A 1 397 ? 9.469 44.188 18.422 1 98.38 397 PHE A C 1
ATOM 3117 O O . PHE A 1 397 ? 8.289 44 18.125 1 98.38 397 PHE A O 1
ATOM 3124 N N . PHE A 1 398 ? 10.414 43.375 18.031 1 98.06 398 PHE A N 1
ATOM 3125 C CA . PHE A 1 398 ? 10.18 42.219 17.172 1 98.06 398 PHE A CA 1
ATOM 3126 C C . PHE A 1 398 ? 9.18 41.281 17.812 1 98.06 398 PHE A C 1
ATOM 3128 O O . PHE A 1 398 ? 8.18 40.906 17.188 1 98.06 398 PHE A O 1
ATOM 3135 N N . GLY A 1 399 ? 9.414 40.844 19.047 1 98.06 399 GLY A N 1
ATOM 3136 C CA . GLY A 1 399 ? 8.555 39.875 19.719 1 98.06 399 GLY A CA 1
ATOM 3137 C C . GLY A 1 399 ? 7.113 40.344 19.828 1 98.06 399 GLY A C 1
ATOM 3138 O O . GLY A 1 399 ? 6.191 39.562 19.562 1 98.06 399 GLY A O 1
ATOM 3139 N N . GLN A 1 400 ? 6.93 41.594 20.203 1 97.62 400 GLN A N 1
ATOM 3140 C CA . GLN A 1 400 ? 5.586 42.156 20.375 1 97.62 400 GLN A CA 1
ATOM 3141 C C . GLN A 1 400 ? 4.871 42.281 19.031 1 97.62 400 GLN A C 1
ATOM 3143 O O . GLN A 1 400 ? 3.699 41.938 18.906 1 97.62 400 GLN A O 1
ATOM 3148 N N . THR A 1 401 ? 5.605 42.812 18.062 1 97.88 401 THR A N 1
ATOM 3149 C CA . THR A 1 401 ? 5 43.031 16.75 1 97.88 401 THR A CA 1
ATOM 3150 C C . THR A 1 401 ? 4.695 41.719 16.062 1 97.88 401 THR A C 1
ATOM 3152 O O . THR A 1 401 ? 3.648 41.562 15.43 1 97.88 401 THR A O 1
ATOM 3155 N N . TYR A 1 402 ? 5.629 40.781 16.25 1 97.75 402 TYR A N 1
ATOM 3156 C CA . TYR A 1 402 ? 5.418 39.469 15.688 1 97.75 402 TYR A CA 1
ATOM 3157 C C . TYR A 1 402 ? 4.184 38.812 16.297 1 97.75 402 TYR A C 1
ATOM 3159 O O . TYR A 1 402 ? 3.375 38.219 15.57 1 97.75 402 TYR A O 1
ATOM 3167 N N . ALA A 1 403 ? 3.979 38.875 17.562 1 97.94 403 ALA A N 1
ATOM 3168 C CA . ALA A 1 403 ? 2.801 38.344 18.234 1 97.94 403 ALA A CA 1
ATOM 3169 C C . ALA A 1 403 ? 1.532 39.062 17.781 1 97.94 403 ALA A C 1
ATOM 3171 O O . ALA A 1 403 ? 0.468 38.438 17.688 1 97.94 403 ALA A O 1
ATOM 3172 N N . ASN A 1 404 ? 1.653 40.375 17.547 1 97.44 404 ASN A N 1
ATOM 3173 C CA . ASN A 1 404 ? 0.518 41.125 17.016 1 97.44 404 ASN A CA 1
ATOM 3174 C C . ASN A 1 404 ? 0.095 40.625 15.648 1 97.44 404 ASN A C 1
ATOM 3176 O O . ASN A 1 404 ? -1.098 40.469 15.375 1 97.44 404 ASN A O 1
ATOM 3180 N N . LEU A 1 405 ? 1.056 40.312 14.852 1 97.31 405 LEU A N 1
ATOM 3181 C CA . LEU A 1 405 ? 0.776 39.875 13.492 1 97.31 405 LEU A CA 1
ATOM 3182 C C . LEU A 1 405 ? 0.243 38.438 13.5 1 97.31 405 LEU A C 1
ATOM 3184 O O . LEU A 1 405 ? -0.584 38.062 12.656 1 97.31 405 LEU A O 1
ATOM 3188 N N . GLN A 1 406 ? 0.701 37.656 14.445 1 97 406 GLN A N 1
ATOM 3189 C CA . GLN A 1 406 ? 0.362 36.219 14.461 1 97 406 GLN A CA 1
ATOM 3190 C C . GLN A 1 406 ? -0.927 35.969 15.234 1 97 406 GLN A C 1
ATOM 3192 O O . GLN A 1 406 ? -1.662 35.031 14.945 1 97 406 GLN A O 1
ATOM 3197 N N . VAL A 1 407 ? -1.173 36.781 16.266 1 98.06 407 VAL A N 1
ATOM 3198 C CA . VAL A 1 407 ? -2.268 36.438 17.172 1 98.06 407 VAL A CA 1
ATOM 3199 C C . VAL A 1 407 ? -3.029 37.688 17.578 1 98.06 407 VAL A C 1
ATOM 3201 O O . VAL A 1 407 ? -4.094 37.969 17.031 1 98.06 407 VAL A O 1
ATOM 3204 N N . HIS A 1 408 ? -2.385 38.594 18.328 1 97.44 408 HIS A N 1
ATOM 3205 C CA . HIS A 1 408 ? -3.08 39.625 19.125 1 97.44 408 HIS A CA 1
ATOM 3206 C C . HIS A 1 408 ? -3.852 40.594 18.234 1 97.44 408 HIS A C 1
ATOM 3208 O O . HIS A 1 408 ? -5.066 40.719 18.359 1 97.44 408 HIS A O 1
ATOM 3214 N N . ALA A 1 409 ? -3.203 41.188 17.266 1 97 409 ALA A N 1
ATOM 3215 C CA . ALA A 1 409 ? -3.852 42.219 16.5 1 97 409 ALA A CA 1
ATOM 3216 C C . ALA A 1 409 ? -4.719 41.656 15.391 1 97 409 ALA A C 1
ATOM 3218 O O . ALA A 1 409 ? -5.91 41.969 15.297 1 97 409 ALA A O 1
ATOM 3219 N N . LEU A 1 410 ? -4.188 40.781 14.688 1 95.31 410 LEU A N 1
ATOM 3220 C CA . LEU A 1 410 ? -4.855 40.375 13.453 1 95.31 410 LEU A CA 1
ATOM 3221 C C . LEU A 1 410 ? -6.051 39.469 13.75 1 95.31 410 LEU A C 1
ATOM 3223 O O . LEU A 1 410 ? -7 39.406 12.969 1 95.31 410 LEU A O 1
ATOM 3227 N N . GLN A 1 411 ? -6.055 38.75 14.844 1 97 411 GLN A N 1
ATOM 3228 C CA . GLN A 1 411 ? -7.246 38 15.242 1 97 411 GLN A CA 1
ATOM 3229 C C . GLN A 1 411 ? -8.445 38.938 15.406 1 97 411 GLN A C 1
ATOM 3231 O O . GLN A 1 411 ? -9.57 38.562 15.07 1 97 411 GLN A O 1
ATOM 3236 N N . ARG A 1 412 ? -8.203 40.094 15.945 1 97.88 412 ARG A N 1
ATOM 3237 C CA . ARG A 1 412 ? -9.273 41.031 16.203 1 97.88 412 ARG A CA 1
ATOM 3238 C C . ARG A 1 412 ? -9.844 41.594 14.898 1 97.88 412 ARG A C 1
ATOM 3240 O O . ARG A 1 412 ? -11.047 41.812 14.781 1 97.88 412 ARG A O 1
ATOM 3247 N N . GLY A 1 413 ? -8.945 41.812 13.93 1 97.12 413 GLY A N 1
ATOM 3248 C CA . GLY A 1 413 ? -9.43 42.188 12.617 1 97.12 413 GLY A CA 1
ATOM 3249 C C . GLY A 1 413 ? -10.289 41.125 11.961 1 97.12 413 GLY A C 1
ATOM 3250 O O . GLY A 1 413 ? -11.32 41.438 11.359 1 97.12 413 GLY A O 1
ATOM 3251 N N . LEU A 1 414 ? -9.875 39.875 12.086 1 98.06 414 LEU A N 1
ATOM 3252 C CA . LEU A 1 414 ? -10.656 38.75 11.57 1 98.06 414 LEU A CA 1
ATOM 3253 C C . LEU A 1 414 ? -12.031 38.719 12.219 1 98.06 414 LEU A C 1
ATOM 3255 O O . LEU A 1 414 ? -13.047 38.625 11.531 1 98.06 414 LEU A O 1
ATOM 3259 N N . HIS A 1 415 ? -12.078 38.75 13.578 1 98.19 415 HIS A N 1
ATOM 3260 C CA . HIS A 1 415 ? -13.344 38.656 14.305 1 98.19 415 HIS A CA 1
ATOM 3261 C C . HIS A 1 415 ? -14.289 39.781 13.914 1 98.19 415 HIS A C 1
ATOM 3263 O O . HIS A 1 415 ? -15.484 39.562 13.711 1 98.19 415 HIS A O 1
ATOM 3269 N N . ASN A 1 416 ? -13.703 40.938 13.828 1 97.81 416 ASN A N 1
ATOM 3270 C CA . ASN A 1 416 ? -14.523 42.094 13.406 1 97.81 416 ASN A CA 1
ATOM 3271 C C . ASN A 1 416 ? -15.164 41.844 12.047 1 97.81 416 ASN A C 1
ATOM 3273 O O . ASN A 1 416 ? -16.344 42.125 11.844 1 97.81 416 ASN A O 1
ATOM 3277 N N . ALA A 1 417 ? -14.375 41.375 11.125 1 97.69 417 ALA A N 1
ATOM 3278 C CA . ALA A 1 417 ? -14.859 41.094 9.781 1 97.69 417 ALA A CA 1
ATOM 3279 C C . ALA A 1 417 ? -15.93 40 9.805 1 97.69 417 ALA A C 1
ATOM 3281 O O . ALA A 1 417 ? -16.906 40.062 9.055 1 97.69 417 ALA A O 1
ATOM 3282 N N . LEU A 1 418 ? -15.758 38.969 10.617 1 98.38 418 LEU A N 1
ATOM 3283 C CA . LEU A 1 418 ? -16.734 37.906 10.727 1 98.38 418 LEU A CA 1
ATOM 3284 C C . LEU A 1 418 ? -18.062 38.406 11.266 1 98.38 418 LEU A C 1
ATOM 3286 O O . LEU A 1 418 ? -19.125 38 10.789 1 98.38 418 LEU A O 1
ATOM 3290 N N . PHE A 1 419 ? -17.984 39.281 12.266 1 98.12 419 PHE A N 1
ATOM 3291 C CA . PHE A 1 419 ? -19.188 39.875 12.82 1 98.12 419 PHE A CA 1
ATOM 3292 C C . PHE A 1 419 ? -19.891 40.719 11.789 1 98.12 419 PHE A C 1
ATOM 3294 O O . PHE A 1 419 ? -21.125 40.75 11.703 1 98.12 419 PHE A O 1
ATOM 3301 N N . ARG A 1 420 ? -19.125 41.438 11 1 96.38 420 ARG A N 1
ATOM 3302 C CA . ARG A 1 420 ? -19.688 42.188 9.898 1 96.38 420 ARG A CA 1
ATOM 3303 C C . ARG A 1 420 ? -20.406 41.281 8.914 1 96.38 420 ARG A C 1
ATOM 3305 O O . ARG A 1 420 ? -21.375 41.688 8.273 1 96.38 420 ARG A O 1
ATOM 3312 N N . GLY A 1 421 ? -19.891 40.125 8.805 1 97.44 421 GLY A N 1
ATOM 3313 C CA . GLY A 1 421 ? -20.484 39.156 7.914 1 97.44 421 GLY A CA 1
ATOM 3314 C C . GLY A 1 421 ? -21.719 38.469 8.5 1 97.44 421 GLY A C 1
ATOM 3315 O O . GLY A 1 421 ? -22.344 37.656 7.832 1 97.44 421 GLY A O 1
ATOM 3316 N N . GLY A 1 422 ? -22 38.719 9.727 1 97.88 422 GLY A N 1
ATOM 3317 C CA . GLY A 1 422 ? -23.25 38.25 10.281 1 97.88 422 GLY A CA 1
ATOM 3318 C C . GLY A 1 422 ? -23.078 37.219 11.375 1 97.88 422 GLY A C 1
ATOM 3319 O O . GLY A 1 422 ? -24.062 36.75 11.969 1 97.88 422 GLY A O 1
ATOM 3320 N N . LEU A 1 423 ? -21.906 36.844 11.672 1 98.38 423 LEU A N 1
ATOM 3321 C CA . LEU A 1 423 ? -21.688 35.875 12.742 1 98.38 423 LEU A CA 1
ATOM 3322 C C . LEU A 1 423 ? -21.938 36.5 14.109 1 98.38 423 LEU A C 1
ATOM 3324 O O . LEU A 1 423 ? -21.641 37.656 14.32 1 98.38 423 LEU A O 1
ATOM 3328 N N . VAL A 1 424 ? -22.406 35.688 15.062 1 98.19 424 VAL A N 1
ATOM 3329 C CA . VAL A 1 424 ? -22.859 36.188 16.359 1 98.19 424 VAL A CA 1
ATOM 3330 C C . VAL A 1 424 ? -21.828 35.875 17.438 1 98.19 424 VAL A C 1
ATOM 3332 O O . VAL A 1 424 ? -21.469 34.719 17.609 1 98.19 424 VAL A O 1
ATOM 3335 N N . PRO A 1 425 ? -21.344 36.938 18.156 1 97.94 425 PRO A N 1
ATOM 3336 C CA . PRO A 1 425 ? -20.406 36.688 19.25 1 97.94 425 PRO A CA 1
ATOM 3337 C C . PRO A 1 425 ? -20.984 35.75 20.312 1 97.94 425 PRO A C 1
ATOM 3339 O O . PRO A 1 425 ? -22.141 35.906 20.703 1 97.94 425 PRO A O 1
ATOM 3342 N N . GLY A 1 426 ? -20.188 34.812 20.703 1 97.25 426 GLY A N 1
ATOM 3343 C CA . GLY A 1 426 ? -20.578 33.906 21.766 1 97.25 426 GLY A CA 1
ATOM 3344 C C . GLY A 1 426 ? -21.422 32.75 21.281 1 97.25 426 GLY A C 1
ATOM 3345 O O . GLY A 1 426 ? -21.688 31.812 22.031 1 97.25 426 GLY A O 1
ATOM 3346 N N . VAL A 1 427 ? -21.812 32.812 20.031 1 97.5 427 VAL A N 1
ATOM 3347 C CA . VAL A 1 427 ? -22.625 31.75 19.438 1 97.5 427 VAL A CA 1
ATOM 3348 C C . VAL A 1 427 ? -21.891 31.141 18.25 1 97.5 427 VAL A C 1
ATOM 3350 O O . VAL A 1 427 ? -21.469 29.984 18.297 1 97.5 427 VAL A O 1
ATOM 3353 N N . ASP A 1 428 ? -21.609 31.984 17.234 1 98 428 ASP A N 1
ATOM 3354 C CA . ASP A 1 428 ? -20.906 31.516 16.047 1 98 428 ASP A CA 1
ATOM 3355 C C . ASP A 1 428 ? -19.391 31.625 16.234 1 98 428 ASP A C 1
ATOM 3357 O O . ASP A 1 428 ? -18.625 30.875 15.609 1 98 428 ASP A O 1
ATOM 3361 N N . VAL A 1 429 ? -18.953 32.625 17 1 98.44 429 VAL A N 1
ATOM 3362 C CA . VAL A 1 429 ? -17.547 32.875 17.266 1 98.44 429 VAL A CA 1
ATOM 3363 C C . VAL A 1 429 ? -17.281 32.875 18.766 1 98.44 429 VAL A C 1
ATOM 3365 O O . VAL A 1 429 ? -17.781 33.719 19.5 1 98.44 429 VAL A O 1
ATOM 3368 N N . LEU A 1 430 ? -16.578 31.906 19.172 1 98.69 430 LEU A N 1
ATOM 3369 C CA . LEU A 1 430 ? -16.219 31.719 20.578 1 98.69 430 LEU A CA 1
ATOM 3370 C C . LEU A 1 430 ? -14.797 32.188 20.844 1 98.69 430 LEU A C 1
ATOM 3372 O O . LEU A 1 430 ? -13.844 31.453 20.594 1 98.69 430 LEU A O 1
ATOM 3376 N N . ARG A 1 431 ? -14.641 33.344 21.453 1 98.5 431 ARG A N 1
ATOM 3377 C CA . ARG A 1 431 ? -13.328 33.938 21.703 1 98.5 431 ARG A CA 1
ATOM 3378 C C . ARG A 1 431 ? -12.867 33.625 23.125 1 98.5 431 ARG A C 1
ATOM 3380 O O . ARG A 1 431 ? -13.672 33.594 24.062 1 98.5 431 ARG A O 1
ATOM 3387 N N . TYR A 1 432 ? -11.547 33.469 23.297 1 98.44 432 TYR A N 1
ATOM 3388 C CA . TYR A 1 432 ? -11.031 33.188 24.641 1 98.44 432 TYR A CA 1
ATOM 3389 C C . TYR A 1 432 ? -9.75 33.969 24.891 1 98.44 432 TYR A C 1
ATOM 3391 O O . TYR A 1 432 ? -9.062 34.375 23.953 1 98.44 432 TYR A O 1
ATOM 3399 N N . ARG A 1 433 ? -9.461 34.188 26.109 1 98.19 433 ARG A N 1
ATOM 3400 C CA . ARG A 1 433 ? -8.219 34.781 26.625 1 98.19 433 ARG A CA 1
ATOM 3401 C C . ARG A 1 433 ? -7.773 34.062 27.891 1 98.19 433 ARG A C 1
ATOM 3403 O O . ARG A 1 433 ? -8.578 33.844 28.812 1 98.19 433 ARG A O 1
ATOM 3410 N N . PHE A 1 434 ? -6.527 33.625 27.906 1 98.56 434 PHE A N 1
ATOM 3411 C CA . PHE A 1 434 ? -5.98 33 29.109 1 98.56 434 PHE A CA 1
ATOM 3412 C C . PHE A 1 434 ? -4.988 33.938 29.797 1 98.56 434 PHE A C 1
ATOM 3414 O O . PHE A 1 434 ? -4.016 34.375 29.188 1 98.56 434 PHE A O 1
ATOM 3421 N N . ASP A 1 435 ? -5.191 34.188 31.047 1 98.12 435 ASP A N 1
ATOM 3422 C CA . ASP A 1 435 ? -4.328 35.031 31.859 1 98.12 435 ASP A CA 1
ATOM 3423 C C . ASP A 1 435 ? -3.633 34.25 32.969 1 98.12 435 ASP A C 1
ATOM 3425 O O . ASP A 1 435 ? -2.971 34.812 33.812 1 98.12 435 ASP A O 1
ATOM 3429 N N . LYS A 1 436 ? -3.795 32.938 32.875 1 97.06 436 LYS A N 1
ATOM 3430 C CA . LYS A 1 436 ? -3.15 32.062 33.844 1 97.06 436 LYS A CA 1
ATOM 3431 C C . LYS A 1 436 ? -2.393 30.938 33.156 1 97.06 436 LYS A C 1
ATOM 3433 O O . LYS A 1 436 ? -2.76 30.516 32.062 1 97.06 436 LYS A O 1
ATOM 3438 N N . ARG A 1 437 ? -1.362 30.562 33.875 1 94.94 437 ARG A N 1
ATOM 3439 C CA . ARG A 1 437 ? -0.508 29.484 33.375 1 94.94 437 ARG A CA 1
ATOM 3440 C C . ARG A 1 437 ? -0.661 28.219 34.219 1 94.94 437 ARG A C 1
ATOM 3442 O O . ARG A 1 437 ? -0.767 28.297 35.438 1 94.94 437 ARG A O 1
ATOM 3449 N N . LEU A 1 438 ? -0.671 27.094 33.594 1 95.38 438 LEU A N 1
ATOM 3450 C CA . LEU A 1 438 ? -0.741 25.812 34.281 1 95.38 438 LEU A CA 1
ATOM 3451 C C . LEU A 1 438 ? 0.619 25.422 34.844 1 95.38 438 LEU A C 1
ATOM 3453 O O . LEU A 1 438 ? 1.655 25.719 34.25 1 95.38 438 LEU A O 1
ATOM 3457 N N . ARG A 1 439 ? 0.637 24.625 35.812 1 94 439 ARG A N 1
ATOM 3458 C CA . ARG A 1 439 ? 1.867 24.203 36.469 1 94 439 ARG A CA 1
ATOM 3459 C C . ARG A 1 439 ? 2.625 23.203 35.625 1 94 439 ARG A C 1
ATOM 3461 O O . ARG A 1 439 ? 3.857 23.172 35.594 1 94 439 ARG A O 1
ATOM 3468 N N . CYS A 1 440 ? 1.915 22.375 34.906 1 94.31 440 CYS A N 1
ATOM 3469 C CA . CYS A 1 440 ? 2.533 21.281 34.156 1 94.31 440 CYS A CA 1
ATOM 3470 C C . CYS A 1 440 ? 3.408 21.797 33.031 1 94.31 440 CYS A C 1
ATOM 3472 O O . CYS A 1 440 ? 4.238 21.062 32.5 1 94.31 440 CYS A O 1
ATOM 3474 N N . ILE A 1 441 ? 3.305 23.078 32.656 1 93.75 441 ILE A N 1
ATOM 3475 C CA . ILE A 1 441 ? 4.055 23.641 31.547 1 93.75 441 ILE A CA 1
ATOM 3476 C C . ILE A 1 441 ? 5.414 24.141 32.031 1 93.75 441 ILE A C 1
ATOM 3478 O O . ILE A 1 441 ? 6.309 24.422 31.234 1 93.75 441 ILE A O 1
ATOM 3482 N N . ASP A 1 442 ? 5.605 24.203 33.312 1 92.25 442 ASP A N 1
ATOM 3483 C CA . ASP A 1 442 ? 6.773 24.844 33.906 1 92.25 442 ASP A CA 1
ATOM 3484 C C . ASP A 1 442 ? 8.055 24.125 33.531 1 92.25 442 ASP A C 1
ATOM 3486 O O . ASP A 1 442 ? 9.117 24.734 33.406 1 92.25 442 ASP A O 1
ATOM 3490 N N . GLY A 1 443 ? 7.957 22.844 33.375 1 87 443 GLY A N 1
ATOM 3491 C CA . GLY A 1 443 ? 9.133 22.078 33 1 87 443 GLY A CA 1
ATOM 3492 C C . GLY A 1 443 ? 9.547 22.328 31.547 1 87 443 GLY A C 1
ATOM 3493 O O . GLY A 1 443 ? 10.719 22.172 31.203 1 87 443 GLY A O 1
ATOM 3494 N N . THR A 1 444 ? 8.68 22.719 30.703 1 88.06 444 THR A N 1
ATOM 3495 C CA . THR A 1 444 ? 8.93 22.953 29.281 1 88.06 444 THR A CA 1
ATOM 3496 C C . THR A 1 444 ? 9.219 24.422 29 1 88.06 444 THR A C 1
ATOM 3498 O O . THR A 1 444 ? 10.109 24.75 28.219 1 88.06 444 THR A O 1
ATOM 3501 N N . TYR A 1 445 ? 8.43 25.266 29.625 1 90.19 445 TYR A N 1
ATOM 3502 C CA . TYR A 1 445 ? 8.586 26.719 29.484 1 90.19 445 TYR A CA 1
ATOM 3503 C C . TYR A 1 445 ? 8.852 27.375 30.828 1 90.19 445 TYR A C 1
ATOM 3505 O O . TYR A 1 445 ? 8.016 27.297 31.734 1 90.19 445 TYR A O 1
ATOM 3513 N N . PRO A 1 446 ? 9.945 28.047 30.875 1 91.5 446 PRO A N 1
ATOM 3514 C CA . PRO A 1 446 ? 10.258 28.734 32.125 1 91.5 446 PRO A CA 1
ATOM 3515 C C . PRO A 1 446 ? 9.156 29.688 32.594 1 91.5 446 PRO A C 1
ATOM 3517 O O . PRO A 1 446 ? 8.578 30.391 31.75 1 91.5 446 PRO A O 1
ATOM 3520 N N . PRO A 1 447 ? 8.875 29.719 33.875 1 93.81 447 PRO A N 1
ATOM 3521 C CA . PRO A 1 447 ? 7.801 30.562 34.406 1 93.81 447 PRO A CA 1
ATOM 3522 C C . PRO A 1 447 ? 7.969 32.031 34.031 1 93.81 447 PRO A C 1
ATOM 3524 O O . PRO A 1 447 ? 6.98 32.75 33.906 1 93.81 447 PRO A O 1
ATOM 3527 N N . GLU A 1 448 ? 9.172 32.5 33.781 1 93.38 448 GLU A N 1
ATOM 3528 C CA . GLU A 1 448 ? 9.461 33.906 33.438 1 93.38 448 GLU A CA 1
ATOM 3529 C C . GLU A 1 448 ? 8.844 34.312 32.125 1 93.38 448 GLU A C 1
ATOM 3531 O O . GLU A 1 448 ? 8.656 35.5 31.828 1 93.38 448 GLU A O 1
ATOM 3536 N N . LEU A 1 449 ? 8.469 33.344 31.344 1 95.25 449 LEU A N 1
ATOM 3537 C CA . LEU A 1 449 ? 7.879 33.625 30.047 1 95.25 449 LEU A CA 1
ATOM 3538 C C . LEU A 1 449 ? 6.398 33.969 30.188 1 95.25 449 LEU A C 1
ATOM 3540 O O . LEU A 1 449 ? 5.773 34.438 29.219 1 95.25 449 LEU A O 1
ATOM 3544 N N . GLY A 1 450 ? 5.793 33.75 31.422 1 96.81 450 GLY A N 1
ATOM 3545 C CA . GLY A 1 450 ? 4.406 34.094 31.672 1 96.81 450 GLY A CA 1
ATOM 3546 C C . GLY A 1 450 ? 3.422 33.156 31 1 96.81 450 GLY A C 1
ATOM 3547 O O . GLY A 1 450 ? 3.693 31.969 30.844 1 96.81 450 GLY A O 1
ATOM 3548 N N . VAL A 1 451 ? 2.201 33.719 30.734 1 97.88 451 VAL A N 1
ATOM 3549 C CA . VAL A 1 451 ? 1.182 32.969 30 1 97.88 451 VAL A CA 1
ATOM 3550 C C . VAL A 1 451 ? 1.456 33.094 28.5 1 97.88 451 VAL A C 1
ATOM 3552 O O . VAL A 1 451 ? 0.772 33.844 27.797 1 97.88 451 VAL A O 1
ATOM 3555 N N . THR A 1 452 ? 2.379 32.344 28.047 1 96.12 452 THR A N 1
ATOM 3556 C CA . THR A 1 452 ? 2.992 32.5 26.734 1 96.12 452 THR A CA 1
ATOM 3557 C C . THR A 1 452 ? 2.367 31.562 25.719 1 96.12 452 THR A C 1
ATOM 3559 O O . THR A 1 452 ? 1.475 30.781 26.047 1 96.12 452 THR A O 1
ATOM 3562 N N . HIS A 1 453 ? 2.83 31.75 24.469 1 95.5 453 HIS A N 1
ATOM 3563 C CA . HIS A 1 453 ? 2.391 30.891 23.375 1 95.5 453 HIS A CA 1
ATOM 3564 C C . HIS A 1 453 ? 2.615 29.422 23.703 1 95.5 453 HIS A C 1
ATOM 3566 O O . HIS A 1 453 ? 3.695 29.031 24.156 1 95.5 453 HIS A O 1
ATOM 3572 N N . SER A 1 454 ? 1.619 28.531 23.562 1 93.44 454 SER A N 1
ATOM 3573 C CA . SER A 1 454 ? 1.612 27.094 23.766 1 93.44 454 SER A CA 1
ATOM 3574 C C . SER A 1 454 ? 1.35 26.734 25.234 1 93.44 454 SER A C 1
ATOM 3576 O O . SER A 1 454 ? 1.138 25.562 25.562 1 93.44 454 SER A O 1
ATOM 3578 N N . SER A 1 455 ? 1.361 27.75 26.094 1 94.56 455 SER A N 1
ATOM 3579 C CA . SER A 1 455 ? 1.137 27.453 27.516 1 94.56 455 SER A CA 1
ATOM 3580 C C . SER A 1 455 ? -0.288 26.969 27.75 1 94.56 455 SER A C 1
ATOM 3582 O O . SER A 1 455 ? -0.582 26.391 28.797 1 94.56 455 SER A O 1
ATOM 3584 N N . ASP A 1 456 ? -1.19 27.172 26.828 1 96.38 456 ASP A N 1
ATOM 3585 C CA . ASP A 1 456 ? -2.592 26.797 27 1 96.38 456 ASP A CA 1
ATOM 3586 C C . ASP A 1 456 ? -2.898 25.469 26.344 1 96.38 456 ASP A C 1
ATOM 3588 O O . ASP A 1 456 ? -4.016 24.953 26.438 1 96.38 456 ASP A O 1
ATOM 3592 N N . VAL A 1 457 ? -1.917 24.844 25.641 1 95.69 457 VAL A N 1
ATOM 3593 C CA . VAL A 1 457 ? -2.148 23.578 24.953 1 95.69 457 VAL A CA 1
ATOM 3594 C C . VAL A 1 457 ? -2.713 22.547 25.922 1 95.69 457 VAL A C 1
ATOM 3596 O O . VAL A 1 457 ? -3.729 21.906 25.641 1 95.69 457 VAL A O 1
ATOM 3599 N N . PRO A 1 458 ? -2.135 22.375 27.141 1 96.25 458 PRO A N 1
ATOM 3600 C CA . PRO A 1 458 ? -2.664 21.359 28.062 1 96.25 458 PRO A CA 1
ATOM 3601 C C . PRO A 1 458 ? -4.055 21.703 28.578 1 96.25 458 PRO A C 1
ATOM 3603 O O . PRO A 1 458 ? -4.734 20.844 29.141 1 96.25 458 PRO A O 1
ATOM 3606 N N . ILE A 1 459 ? -4.5 22.953 28.469 1 97.31 459 ILE A N 1
ATOM 3607 C CA . ILE A 1 459 ? -5.867 23.297 28.844 1 97.31 459 ILE A CA 1
ATOM 3608 C C . ILE A 1 459 ? -6.848 22.594 27.906 1 97.31 459 ILE A C 1
ATOM 3610 O O . ILE A 1 459 ? -7.801 21.953 28.359 1 97.31 459 ILE A O 1
ATOM 3614 N N . TRP A 1 460 ? -6.582 22.625 26.641 1 97.62 460 TRP A N 1
ATOM 3615 C CA . TRP A 1 460 ? -7.469 22.062 25.625 1 97.62 460 TRP A CA 1
ATOM 3616 C C . TRP A 1 460 ? -7.379 20.531 25.594 1 97.62 460 TRP A C 1
ATOM 3618 O O . TRP A 1 460 ? -8.352 19.859 25.25 1 97.62 460 TRP A O 1
ATOM 3628 N N . PHE A 1 461 ? -6.242 20 26.031 1 97.5 461 PHE A N 1
ATOM 3629 C CA . PHE A 1 461 ? -6.035 18.562 25.922 1 97.5 461 PHE A CA 1
ATOM 3630 C C . PHE A 1 461 ? -5.984 17.906 27.297 1 97.5 461 PHE A C 1
ATOM 3632 O O . PHE A 1 461 ? -5.473 16.797 27.438 1 97.5 461 PHE A O 1
ATOM 3639 N N . TRP A 1 462 ? -6.41 18.609 28.266 1 97.31 462 TRP A N 1
ATOM 3640 C CA . TRP A 1 462 ? -6.625 18.125 29.625 1 97.31 462 TRP A CA 1
ATOM 3641 C C . TRP A 1 462 ? -5.332 17.562 30.203 1 97.31 462 TRP A C 1
ATOM 3643 O O . TRP A 1 462 ? -5.309 16.422 30.703 1 97.31 462 TRP A O 1
ATOM 3653 N N . GLY A 1 463 ? -4.254 18.297 29.969 1 94.69 463 GLY A N 1
ATOM 3654 C CA . GLY A 1 463 ? -2.967 17.953 30.547 1 94.69 463 GLY A CA 1
ATOM 3655 C C . GLY A 1 463 ? -2.131 17.047 29.688 1 94.69 463 GLY A C 1
ATOM 3656 O O . GLY A 1 463 ? -1.016 16.672 30.047 1 94.69 463 GLY A O 1
ATOM 3657 N N . ALA A 1 464 ? -2.574 16.656 28.5 1 89.62 464 ALA A N 1
ATOM 3658 C CA . ALA A 1 464 ? -1.911 15.68 27.656 1 89.62 464 ALA A CA 1
ATOM 3659 C C . ALA A 1 464 ? -0.48 16.109 27.344 1 89.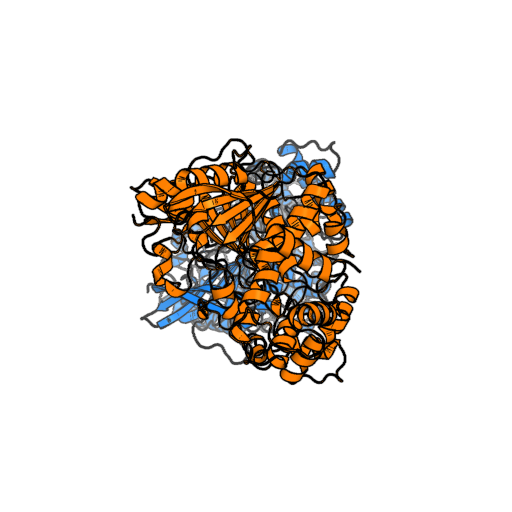62 464 ALA A C 1
ATOM 3661 O O . ALA A 1 464 ? -0.206 17.297 27.156 1 89.62 464 ALA A O 1
ATOM 3662 N N . ASN A 1 465 ? 0.457 15.102 27.234 1 81.88 465 ASN A N 1
ATOM 3663 C CA . ASN A 1 465 ? 1.831 15.203 26.75 1 81.88 465 ASN A CA 1
ATOM 3664 C C . ASN A 1 465 ? 2.705 16.016 27.703 1 81.88 465 ASN A C 1
ATOM 3666 O O . ASN A 1 465 ? 3.809 16.422 27.344 1 81.88 465 ASN A O 1
ATOM 3670 N N . PHE A 1 466 ? 2.137 16.391 28.938 1 88 466 PHE A N 1
ATOM 3671 C CA . PHE A 1 466 ? 2.953 17.125 29.891 1 88 466 PHE A CA 1
ATOM 3672 C C . PHE A 1 466 ? 3.029 16.391 31.219 1 88 466 PHE A C 1
ATOM 3674 O O . PHE A 1 466 ? 2.027 15.859 31.703 1 88 466 PHE A O 1
ATOM 3681 N N . SER A 1 467 ? 4.242 16.406 31.75 1 84 467 SER A N 1
ATOM 3682 C CA . SER A 1 467 ? 4.504 15.672 33 1 84 467 SER A CA 1
ATOM 3683 C C . SER A 1 467 ? 3.65 16.203 34.125 1 84 467 SER A C 1
ATOM 3685 O O . SER A 1 467 ? 3.555 17.406 34.344 1 84 467 SER A O 1
ATOM 3687 N N . GLY A 1 468 ? 2.984 15.32 34.781 1 87.31 468 GLY A N 1
ATOM 3688 C CA . GLY A 1 468 ? 2.191 15.648 35.969 1 87.31 468 GLY A CA 1
ATOM 3689 C C . GLY A 1 468 ? 0.749 15.984 35.625 1 87.31 468 GLY A C 1
ATOM 3690 O O . GLY A 1 468 ? -0.113 15.984 36.5 1 87.31 468 GLY A O 1
ATOM 3691 N N . GLY A 1 469 ? 0.454 16.375 34.375 1 93.12 469 GLY A N 1
ATOM 3692 C CA . GLY A 1 469 ? -0.901 16.703 33.938 1 93.12 469 GLY A CA 1
ATOM 3693 C C . GLY A 1 469 ? -1.527 17.812 34.781 1 93.12 469 GLY A C 1
ATOM 3694 O O . GLY A 1 469 ? -0.823 18.688 35.281 1 93.12 469 GLY A O 1
ATOM 3695 N N . LEU A 1 470 ? -2.859 17.891 34.781 1 96.38 470 LEU A N 1
ATOM 3696 C CA . LEU A 1 470 ? -3.598 18.891 35.531 1 96.38 470 LEU A CA 1
ATOM 3697 C C . LEU A 1 470 ? -3.729 18.484 37 1 96.38 470 LEU A C 1
ATOM 3699 O O . LEU A 1 470 ? -3.965 17.312 37.312 1 96.38 470 LEU A O 1
ATOM 3703 N N . THR A 1 471 ? -3.539 19.375 37.906 1 95.56 471 THR A N 1
ATOM 3704 C CA . THR A 1 471 ? -3.857 19.141 39.281 1 95.56 471 THR A CA 1
ATOM 3705 C C . THR A 1 471 ? -5.367 19.078 39.5 1 95.56 471 THR A C 1
ATOM 3707 O O . THR A 1 471 ? -6.137 19.5 38.625 1 95.56 471 THR A O 1
ATOM 3710 N N . ASP A 1 472 ? -5.781 18.594 40.688 1 96 472 ASP A N 1
ATOM 3711 C CA . ASP A 1 472 ? -7.207 18.547 41 1 96 472 ASP A CA 1
ATOM 3712 C C . ASP A 1 472 ? -7.82 19.938 41 1 96 472 ASP A C 1
ATOM 3714 O O . ASP A 1 472 ? -8.945 20.141 40.562 1 96 472 ASP A O 1
ATOM 3718 N N . GLN A 1 473 ? -7.145 20.844 41.531 1 96.94 473 GLN A N 1
ATOM 3719 C CA . GLN A 1 473 ? -7.617 22.219 41.562 1 96.94 473 GLN A CA 1
ATOM 3720 C C . GLN A 1 473 ? -7.777 22.766 40.156 1 96.94 473 GLN A C 1
ATOM 3722 O O . GLN A 1 473 ? -8.766 23.453 39.844 1 96.94 473 GLN A O 1
ATOM 3727 N N . GLU A 1 474 ? -6.809 22.547 39.312 1 97.12 474 GLU A N 1
ATOM 3728 C CA . GLU A 1 474 ? -6.871 23.016 37.938 1 97.12 474 GLU A CA 1
ATOM 3729 C C . GLU A 1 474 ? -8.016 22.344 37.188 1 97.12 474 GLU A C 1
ATOM 3731 O O . GLU A 1 474 ? -8.68 22.984 36.375 1 97.12 474 GLU A O 1
ATOM 3736 N N . LYS A 1 475 ? -8.211 21.062 37.406 1 97.31 475 LYS A N 1
ATOM 3737 C CA . LYS A 1 475 ? -9.352 20.391 36.812 1 97.31 475 LYS A CA 1
ATOM 3738 C C . LYS A 1 475 ? -10.664 21.047 37.219 1 97.31 475 LYS A C 1
ATOM 3740 O O . LYS A 1 475 ? -11.578 21.188 36.406 1 97.31 475 LYS A O 1
ATOM 3745 N N . SER A 1 476 ? -10.711 21.406 38.469 1 97.12 476 SER A N 1
ATOM 3746 C CA . SER A 1 476 ? -11.906 22.094 38.969 1 97.12 476 SER A CA 1
ATOM 3747 C C . SER A 1 476 ? -12.086 23.438 38.281 1 97.12 476 SER A C 1
ATOM 3749 O O . SER A 1 476 ? -13.188 23.797 37.875 1 97.12 476 SER A O 1
ATOM 3751 N N . TRP A 1 477 ? -11.023 24.234 38.156 1 97.62 477 TRP A N 1
ATOM 3752 C CA . TRP A 1 477 ? -11.062 25.547 37.531 1 97.62 477 TRP A CA 1
ATOM 3753 C C . TRP A 1 477 ? -11.469 25.438 36.062 1 97.62 477 TRP A C 1
ATOM 3755 O O . TRP A 1 477 ? -12.203 26.297 35.562 1 97.62 477 TRP A O 1
ATOM 3765 N N . LEU A 1 478 ? -11.031 24.344 35.375 1 97.75 478 LEU A N 1
ATOM 3766 C CA . LEU A 1 478 ? -11.086 24.281 33.938 1 97.75 478 LEU A CA 1
ATOM 3767 C C . LEU A 1 478 ? -12.25 23.406 33.469 1 97.75 478 LEU A C 1
ATOM 3769 O O . LEU A 1 478 ? -12.438 23.203 32.281 1 97.75 478 LEU A O 1
ATOM 3773 N N . GLY A 1 479 ? -13.023 22.844 34.438 1 97.44 479 GLY A N 1
ATOM 3774 C CA . GLY A 1 479 ? -14.148 21.984 34.094 1 97.44 479 GLY A CA 1
ATOM 3775 C C . GLY A 1 479 ? -15.086 22.625 33.094 1 97.44 479 GLY A C 1
ATOM 3776 O O . GLY A 1 479 ? -15.477 21.969 32.125 1 97.44 479 GLY A O 1
ATOM 3777 N N . GLY A 1 480 ? -15.453 23.875 33.312 1 97.06 480 GLY A N 1
ATOM 3778 C CA . GLY A 1 480 ? -16.344 24.578 32.406 1 97.06 480 GLY A CA 1
ATOM 3779 C C . GLY A 1 480 ? -15.742 24.797 31.031 1 97.06 480 GLY A C 1
ATOM 3780 O O . GLY A 1 480 ? -16.453 24.766 30.016 1 97.06 480 GLY A O 1
ATOM 3781 N N . TRP A 1 481 ? -14.469 25.062 30.938 1 98 481 TRP A N 1
ATOM 3782 C CA . TRP A 1 481 ? -13.773 25.219 29.672 1 98 481 TRP A CA 1
ATOM 3783 C C . TRP A 1 481 ? -13.805 23.906 28.875 1 98 481 TRP A C 1
ATOM 3785 O O . TRP A 1 481 ? -14.039 23.922 27.672 1 98 481 TRP A O 1
ATOM 3795 N N . ASN A 1 482 ? -13.555 22.797 29.578 1 97.94 482 ASN A N 1
ATOM 3796 C CA . ASN A 1 482 ? -13.586 21.469 28.953 1 97.94 482 ASN A CA 1
ATOM 3797 C C . ASN A 1 482 ? -14.984 21.141 28.438 1 97.94 482 ASN A C 1
ATOM 3799 O O . ASN A 1 482 ? -15.141 20.594 27.344 1 97.94 482 ASN A O 1
ATOM 3803 N N . LEU A 1 483 ? -16.016 21.406 29.234 1 97.94 483 LEU A N 1
ATOM 3804 C CA . LEU A 1 483 ? -17.391 21.172 28.828 1 97.94 483 LEU A CA 1
ATOM 3805 C C . LEU A 1 483 ? -17.734 21.953 27.578 1 97.94 483 LEU A C 1
ATOM 3807 O O . LEU A 1 483 ? -18.406 21.438 26.672 1 97.94 483 LEU A O 1
ATOM 3811 N N . GLY A 1 484 ? -17.328 23.219 27.562 1 97.81 484 GLY A N 1
ATOM 3812 C CA . GLY A 1 484 ? -17.562 24.047 26.391 1 97.81 484 GLY A CA 1
ATOM 3813 C C . GLY A 1 484 ? -16.875 23.516 25.141 1 97.81 484 GLY A C 1
ATOM 3814 O O . GLY A 1 484 ? -17.484 23.469 24.078 1 97.81 484 GLY A O 1
ATOM 3815 N N . PHE A 1 485 ? -15.648 23.156 25.297 1 98.12 485 PHE A N 1
ATOM 3816 C CA . PHE A 1 485 ? -14.883 22.625 24.172 1 98.12 485 PHE A CA 1
ATOM 3817 C C . PHE A 1 485 ? -15.492 21.312 23.672 1 98.12 485 PHE A C 1
ATOM 3819 O O . PHE A 1 485 ? -15.594 21.109 22.453 1 98.12 485 PHE A O 1
ATOM 3826 N N . ALA A 1 486 ? -15.867 20.406 24.547 1 98.31 486 ALA A N 1
ATOM 3827 C CA . ALA A 1 486 ? -16.516 19.141 24.203 1 98.31 486 ALA A CA 1
ATOM 3828 C C . ALA A 1 486 ? -17.797 19.391 23.422 1 98.31 486 ALA A C 1
ATOM 3830 O O . ALA A 1 486 ? -18.031 18.75 22.391 1 98.31 486 ALA A O 1
ATOM 3831 N N . ALA A 1 487 ? -18.625 20.328 23.922 1 98.31 487 ALA A N 1
ATOM 3832 C CA . ALA A 1 487 ? -19.875 20.656 23.234 1 98.31 487 ALA A CA 1
ATOM 3833 C C . ALA A 1 487 ? -19.594 21.234 21.844 1 98.31 487 ALA A C 1
ATOM 3835 O O . ALA A 1 487 ? -20.312 20.938 20.891 1 98.31 487 ALA A O 1
ATOM 3836 N N . PHE A 1 488 ? -18.641 22.078 21.75 1 98.25 488 PHE A N 1
ATOM 3837 C CA . PHE A 1 488 ? -18.234 22.688 20.484 1 98.25 488 PHE A CA 1
ATOM 3838 C C . PHE A 1 488 ? -17.891 21.609 19.469 1 98.25 488 PHE A C 1
ATOM 3840 O O . PHE A 1 488 ? -18.438 21.594 18.359 1 98.25 488 PHE A O 1
ATOM 3847 N N . VAL A 1 489 ? -16.984 20.625 19.812 1 98.56 489 VAL A N 1
ATOM 3848 C CA . VAL A 1 489 ? -16.531 19.578 18.891 1 98.56 489 VAL A CA 1
ATOM 3849 C C . VAL A 1 489 ? -17.672 18.625 18.578 1 98.56 489 VAL A C 1
ATOM 3851 O O . VAL A 1 489 ? -17.766 18.125 17.453 1 98.56 489 VAL A O 1
ATOM 3854 N N . LYS A 1 490 ? -18.562 18.453 19.516 1 97.44 490 LYS A N 1
ATOM 3855 C CA . LYS A 1 490 ? -19.734 17.594 19.297 1 97.44 490 LYS A CA 1
ATOM 3856 C C . LYS A 1 490 ? -20.719 18.25 18.328 1 97.44 490 LYS A C 1
ATOM 3858 O O . LYS A 1 490 ? -21.484 17.562 17.656 1 97.44 490 LYS A O 1
ATOM 3863 N N . GLY A 1 491 ? -20.688 19.594 18.266 1 96.31 491 GLY A N 1
ATOM 3864 C CA . GLY A 1 491 ? -21.609 20.344 17.422 1 96.31 491 GLY A CA 1
ATOM 3865 C C . GLY A 1 491 ? -22.828 20.828 18.156 1 96.31 491 GLY A C 1
ATOM 3866 O O . GLY A 1 491 ? -23.828 21.203 17.531 1 96.31 491 GLY A O 1
ATOM 3867 N N . ASP A 1 492 ? -22.719 20.859 19.453 1 95.56 492 ASP A N 1
ATOM 3868 C CA . ASP A 1 492 ? -23.828 21.344 20.266 1 95.56 492 ASP A CA 1
ATOM 3869 C C . ASP A 1 492 ? -23.703 22.844 20.531 1 95.56 492 ASP A C 1
ATOM 3871 O O . ASP A 1 492 ? -22.641 23.438 20.297 1 95.56 492 ASP A O 1
ATOM 3875 N N . GLY A 1 493 ? -24.828 23.391 20.953 1 94.62 493 GLY A N 1
ATOM 3876 C CA . GLY A 1 493 ? -24.734 24.75 21.453 1 94.62 493 GLY A CA 1
ATOM 3877 C C . GLY A 1 493 ? -23.859 24.875 22.688 1 94.62 493 GLY A C 1
ATOM 3878 O O . GLY A 1 493 ? -23.859 24 23.547 1 94.62 493 GLY A O 1
ATOM 3879 N N . VAL A 1 494 ? -23.078 25.969 22.719 1 96 494 VAL A N 1
ATOM 3880 C CA . VAL A 1 494 ? -22.125 26.172 23.812 1 96 494 VAL A CA 1
ATOM 3881 C C . VAL A 1 494 ? -22.531 27.406 24.609 1 96 494 VAL A C 1
ATOM 3883 O O . VAL A 1 494 ? -22.828 28.453 24.031 1 96 494 VAL A O 1
ATOM 3886 N N . ILE A 1 495 ? -22.578 27.281 25.859 1 94.25 495 ILE A N 1
ATOM 3887 C CA . ILE A 1 495 ? -22.688 28.453 26.719 1 94.25 495 ILE A CA 1
ATOM 3888 C C . ILE A 1 495 ? -21.297 29.031 26.969 1 94.25 495 ILE A C 1
ATOM 3890 O O . ILE A 1 495 ? -20.641 28.672 27.953 1 94.25 495 ILE A O 1
ATOM 3894 N N . TRP A 1 496 ? -20.969 30.078 26.172 1 97.31 496 TRP A N 1
ATOM 3895 C CA . TRP A 1 496 ? -19.578 30.531 26.172 1 97.31 496 TRP A CA 1
ATOM 3896 C C . TRP A 1 496 ? -19.438 31.797 27 1 97.31 496 TRP A C 1
ATOM 3898 O O . TRP A 1 496 ? -18.375 32.031 27.578 1 97.31 496 TRP A O 1
ATOM 3908 N N . GLY A 1 497 ? -20.531 32.594 27.094 1 96.19 497 GLY A N 1
ATOM 3909 C CA . GLY A 1 497 ? -20.5 33.781 27.953 1 96.19 497 GLY A CA 1
ATOM 3910 C C . GLY A 1 497 ? -20.578 35.062 27.203 1 96.19 497 GLY A C 1
ATOM 3911 O O . GLY A 1 497 ? -21.531 35.844 27.375 1 96.19 497 GLY A O 1
ATOM 3912 N N . PRO A 1 498 ? -19.562 35.5 26.344 1 97.25 498 PRO A N 1
ATOM 3913 C CA . PRO A 1 498 ? -19.562 36.781 25.609 1 97.25 498 PRO A CA 1
ATOM 3914 C C . PRO A 1 498 ? -20.812 36.969 24.75 1 97.25 498 PRO A C 1
ATOM 3916 O O . PRO A 1 498 ? -21.312 36.031 24.156 1 97.25 498 PRO A O 1
ATOM 3919 N N . LYS A 1 499 ? -21.344 38.219 24.703 1 96.75 499 LYS A N 1
ATOM 3920 C CA . LYS A 1 499 ? -22.531 38.531 23.922 1 96.75 499 LYS A CA 1
ATOM 3921 C C . LYS A 1 499 ? -22.266 39.719 22.984 1 96.75 499 LYS A C 1
ATOM 3923 O O . LYS A 1 499 ? -23.062 39.969 22.078 1 96.75 499 LYS A O 1
ATOM 3928 N N . GLN A 1 500 ? -21.156 40.344 23.281 1 97.06 500 GLN A N 1
ATOM 3929 C CA . GLN A 1 500 ? -20.797 41.531 22.484 1 97.06 500 GLN A CA 1
ATOM 3930 C C . GLN A 1 500 ? -19.516 41.281 21.703 1 97.06 500 GLN A C 1
ATOM 3932 O O . GLN A 1 500 ? -18.688 40.469 22.078 1 97.06 500 GLN A O 1
ATOM 3937 N N . HIS A 1 501 ? -19.328 42.062 20.625 1 96.5 501 HIS A N 1
ATOM 3938 C CA . HIS A 1 501 ? -18.234 41.844 19.672 1 96.5 501 HIS A CA 1
ATOM 3939 C C . HIS A 1 501 ? -16.875 42.031 20.359 1 96.5 501 HIS A C 1
ATOM 3941 O O . HIS A 1 501 ? -15.906 41.375 19.953 1 96.5 501 HIS A O 1
ATOM 3947 N N . LYS A 1 502 ? -16.797 42.812 21.406 1 97.19 502 LYS A N 1
ATOM 3948 C CA . LYS A 1 502 ? -15.492 43.094 22 1 97.19 502 LYS A CA 1
ATOM 3949 C C . LYS A 1 502 ? -15.25 42.219 23.234 1 97.19 502 LYS A C 1
ATOM 3951 O O . LYS A 1 502 ? -14.289 42.438 23.969 1 97.19 502 LYS A O 1
ATOM 3956 N N . GLU A 1 503 ? -16.094 41.312 23.438 1 97.94 503 GLU A N 1
ATOM 3957 C CA . GLU A 1 503 ? -15.969 40.5 24.641 1 97.94 503 GLU A CA 1
ATOM 3958 C C . GLU A 1 503 ? -15.305 39.156 24.328 1 97.94 503 GLU A C 1
ATOM 3960 O O . GLU A 1 503 ? -15.383 38.656 23.203 1 97.94 503 GLU A O 1
ATOM 3965 N N . MET A 1 504 ? -14.641 38.625 25.344 1 97.81 504 MET A N 1
ATOM 3966 C CA . MET A 1 504 ? -14.023 37.281 25.312 1 97.81 504 MET A CA 1
ATOM 3967 C C . MET A 1 504 ? -14.195 36.562 26.641 1 97.81 504 MET A C 1
ATOM 3969 O O . MET A 1 504 ? -14.242 37.219 27.688 1 97.81 504 MET A O 1
ATOM 3973 N N . ARG A 1 505 ? -14.344 35.25 26.531 1 98.5 505 ARG A N 1
ATOM 3974 C CA . ARG A 1 505 ? -14.234 34.438 27.75 1 98.5 505 ARG A CA 1
ATOM 3975 C C . ARG A 1 505 ? -12.805 34.438 28.281 1 98.5 505 ARG A C 1
ATOM 3977 O O . ARG A 1 505 ? -11.859 34.188 27.516 1 98.5 505 ARG A O 1
ATOM 3984 N N . ARG A 1 506 ? -12.609 34.688 29.594 1 98.69 506 ARG A N 1
ATOM 3985 C CA . ARG A 1 506 ? -11.25 34.781 30.094 1 98.69 506 ARG A CA 1
ATOM 3986 C C . ARG A 1 506 ? -11.047 33.906 31.328 1 98.69 506 ARG A C 1
ATOM 3988 O O . ARG A 1 506 ? -11.898 33.875 32.219 1 98.69 506 ARG A O 1
ATOM 3995 N N . TRP A 1 507 ? -9.992 33.125 31.312 1 98.62 507 TRP A N 1
ATOM 3996 C CA . TRP A 1 507 ? -9.484 32.5 32.531 1 98.62 507 TRP A CA 1
ATOM 3997 C C . TRP A 1 507 ? -8.5 33.406 33.25 1 98.62 507 TRP A C 1
ATOM 3999 O O . TRP A 1 507 ? -7.363 33.562 32.781 1 98.62 507 TRP A O 1
ATOM 4009 N N . ARG A 1 508 ? -8.859 33.844 34.375 1 98 508 ARG A N 1
ATOM 4010 C CA . ARG A 1 508 ? -8.125 34.906 35.094 1 98 508 ARG A CA 1
ATOM 4011 C C . ARG A 1 508 ? -6.957 34.312 35.875 1 98 508 ARG A C 1
ATOM 4013 O O . ARG A 1 508 ? -6.938 33.125 36.156 1 98 508 ARG A O 1
ATOM 4020 N N . SER A 1 509 ? -6.086 35.188 36.281 1 96.62 509 SER A N 1
ATOM 4021 C CA . SER A 1 509 ? -4.879 34.812 37.031 1 96.62 509 SER A CA 1
ATOM 4022 C C . SER A 1 509 ? -5.219 34.156 38.375 1 96.62 509 SER A C 1
ATOM 4024 O O . SER A 1 509 ? -4.43 33.375 38.906 1 96.62 509 SER A O 1
ATOM 4026 N N . ASP A 1 510 ? -6.355 34.438 38.938 1 96.19 510 ASP A N 1
ATOM 4027 C CA . ASP A 1 510 ? -6.727 33.906 40.25 1 96.19 510 ASP A CA 1
ATOM 4028 C C . ASP A 1 510 ? -7.477 32.562 40.094 1 96.19 510 ASP A C 1
ATOM 4030 O O . ASP A 1 510 ? -7.941 32 41.094 1 96.19 510 ASP A O 1
ATOM 4034 N N . GLY A 1 511 ? -7.727 32.156 38.875 1 96.31 511 GLY A N 1
ATOM 4035 C CA . GLY A 1 511 ? -8.336 30.859 38.656 1 96.31 511 GLY A CA 1
ATOM 4036 C C . GLY A 1 511 ? -9.812 30.953 38.281 1 96.31 511 GLY A C 1
ATOM 4037 O O . GLY A 1 511 ? -10.414 29.953 37.875 1 96.31 511 GLY A O 1
ATOM 4038 N N . GLU A 1 512 ? -10.344 32.125 38.344 1 97.19 512 GLU A N 1
ATOM 4039 C CA . GLU A 1 512 ? -11.75 32.281 38 1 97.19 512 GLU A CA 1
ATOM 4040 C C . GLU A 1 512 ? -11.914 32.594 36.531 1 97.19 512 GLU A C 1
ATOM 4042 O O . GLU A 1 512 ? -10.961 33 35.844 1 97.19 512 GLU A O 1
ATOM 4047 N N . THR A 1 513 ? -13.102 32.281 36 1 98.06 513 THR A N 1
ATOM 4048 C CA . THR A 1 513 ? -13.453 32.594 34.625 1 98.06 513 THR A CA 1
ATOM 4049 C C . THR A 1 513 ? -14.453 33.75 34.531 1 98.06 513 THR A C 1
ATOM 4051 O O . THR A 1 513 ? -15.383 33.812 35.344 1 98.06 513 THR A O 1
ATOM 4054 N N . ASP A 1 514 ? -14.234 34.656 33.656 1 98.06 514 ASP A N 1
ATOM 4055 C CA . ASP A 1 514 ? -15.172 35.75 33.469 1 98.06 514 ASP A CA 1
ATOM 4056 C C . ASP A 1 514 ? -15.25 36.156 31.984 1 98.06 514 ASP A C 1
ATOM 4058 O O . ASP A 1 514 ? -14.742 35.438 31.109 1 98.06 514 ASP A O 1
ATOM 4062 N N . VAL A 1 515 ? -16.094 37.156 31.641 1 98.25 515 VAL A N 1
ATOM 4063 C CA . VAL A 1 515 ? -16.141 37.812 30.328 1 98.25 515 VAL A CA 1
ATOM 4064 C C . VAL A 1 515 ? -15.336 39.094 30.359 1 98.25 515 VAL A C 1
ATOM 4066 O O . VAL A 1 515 ? -15.633 40 31.141 1 98.25 515 VAL A O 1
ATOM 4069 N N . TRP A 1 516 ? -14.336 39.125 29.609 1 97.44 516 TRP A N 1
ATOM 4070 C CA . TRP A 1 516 ? -13.422 40.281 29.562 1 97.44 516 TRP A CA 1
ATOM 4071 C C . TRP A 1 516 ? -13.766 41.188 28.375 1 97.44 516 TRP A C 1
ATOM 4073 O O . TRP A 1 516 ? -13.969 40.719 27.266 1 97.44 516 TRP A O 1
ATOM 4083 N N . THR A 1 517 ? -13.883 42.5 28.672 1 97.69 517 THR A N 1
ATOM 4084 C CA . THR A 1 517 ? -13.953 43.469 27.578 1 97.69 517 THR A CA 1
ATOM 4085 C C . THR A 1 517 ? -12.578 43.719 26.984 1 97.69 517 THR A C 1
ATOM 4087 O O . THR A 1 517 ? -11.688 44.25 27.656 1 97.69 517 THR A O 1
ATOM 4090 N N . ASP A 1 518 ? -12.398 43.406 25.781 1 97.06 518 ASP A N 1
ATOM 4091 C CA . ASP A 1 518 ? -11.125 43.406 25.047 1 97.06 518 ASP A CA 1
ATOM 4092 C C . ASP A 1 518 ? -10.594 44.812 24.891 1 97.06 518 ASP A C 1
ATOM 4094 O O . ASP A 1 518 ? -10.969 45.531 23.953 1 97.06 518 ASP A O 1
ATOM 4098 N N . ASP A 1 519 ? -9.633 45.188 25.641 1 94.94 519 ASP A N 1
ATOM 4099 C CA . ASP A 1 519 ? -9.109 46.531 25.625 1 94.94 519 ASP A CA 1
ATOM 4100 C C . ASP A 1 519 ? -8.086 46.719 24.516 1 94.94 519 ASP A C 1
ATOM 4102 O O . ASP A 1 519 ? -7.504 47.812 24.375 1 94.94 519 ASP A O 1
ATOM 4106 N N . LYS A 1 520 ? -7.816 45.75 23.719 1 96.19 520 LYS A N 1
ATOM 4107 C CA . LYS A 1 520 ? -6.887 45.844 22.594 1 96.19 520 LYS A CA 1
ATOM 4108 C C . LYS A 1 520 ? -7.629 45.812 21.25 1 96.19 520 LYS A C 1
ATOM 4110 O O . LYS A 1 520 ? -7.008 45.719 20.203 1 96.19 520 LYS A O 1
ATOM 4115 N N . TRP A 1 521 ? -8.945 45.875 21.312 1 97.31 521 TRP A N 1
ATOM 4116 C CA . TRP A 1 521 ? -9.789 45.719 20.125 1 97.31 521 TRP A CA 1
ATOM 4117 C C . TRP A 1 521 ? -9.438 46.781 19.078 1 97.31 521 TRP A C 1
ATOM 4119 O O . TRP A 1 521 ? -9.18 46.469 17.922 1 97.31 521 TRP A O 1
ATOM 4129 N N . GLN A 1 522 ? -9.336 48.062 19.516 1 96.62 522 GLN A N 1
ATOM 4130 C CA . GLN A 1 522 ? -9.086 49.156 18.594 1 96.62 522 GLN A CA 1
ATOM 4131 C C . GLN A 1 522 ? -7.68 49.062 18 1 96.62 522 GLN A C 1
ATOM 4133 O O . GLN A 1 522 ? -7.484 49.344 16.812 1 96.62 522 GLN A O 1
ATOM 4138 N N . MET A 1 523 ? -6.766 48.781 18.812 1 95.38 523 MET A N 1
ATOM 4139 C CA . MET A 1 523 ? -5.402 48.594 18.312 1 95.38 523 MET A CA 1
ATOM 4140 C C . MET A 1 523 ? -5.355 47.5 17.234 1 95.38 523 MET A C 1
ATOM 4142 O O . MET A 1 523 ? -4.688 47.656 16.219 1 95.38 523 MET A O 1
ATOM 4146 N N . GLY A 1 524 ? -6.043 46.375 17.5 1 96.81 524 GLY A N 1
ATOM 4147 C CA . GLY A 1 524 ? -6.105 45.312 16.531 1 96.81 524 GLY A CA 1
ATOM 4148 C C . GLY A 1 524 ? -6.707 45.719 15.203 1 96.81 524 GLY A C 1
ATOM 4149 O O . GLY A 1 524 ? -6.191 45.375 14.141 1 96.81 524 GLY A O 1
ATOM 4150 N N . LEU A 1 525 ? -7.766 46.5 15.242 1 97.44 525 LEU A N 1
ATOM 4151 C CA . LEU A 1 525 ? -8.43 46.938 14.023 1 97.44 525 LEU A CA 1
ATOM 4152 C C . LEU A 1 525 ? -7.527 47.875 13.227 1 97.44 525 LEU A C 1
ATOM 4154 O O . LEU A 1 525 ? -7.531 47.844 12 1 97.44 525 LEU A O 1
ATOM 4158 N N . GLU A 1 526 ? -6.766 48.656 13.914 1 97.19 526 GLU A N 1
ATOM 4159 C CA . GLU A 1 526 ? -5.852 49.594 13.242 1 97.19 526 GLU A CA 1
ATOM 4160 C C . GLU A 1 526 ? -4.781 48.844 12.461 1 97.19 526 GLU A C 1
ATOM 4162 O O . GLU A 1 526 ? -4.477 49.188 11.32 1 97.19 526 GLU A O 1
ATOM 4167 N N . ILE A 1 527 ? -4.223 47.906 13.094 1 97.12 527 ILE A N 1
ATOM 4168 C CA . ILE A 1 527 ? -3.189 47.094 12.43 1 97.12 527 ILE A CA 1
ATOM 4169 C C . ILE A 1 527 ? -3.801 46.344 11.266 1 97.12 527 ILE A C 1
ATOM 4171 O O . ILE A 1 527 ? -3.193 46.219 10.195 1 97.12 527 ILE A O 1
ATOM 4175 N N . TRP A 1 528 ? -5 45.719 11.453 1 97.69 528 TRP A N 1
ATOM 4176 C CA . TRP A 1 528 ? -5.703 45 10.383 1 97.69 528 TRP A CA 1
ATOM 4177 C C . TRP A 1 528 ? -5.934 45.938 9.188 1 97.69 528 TRP A C 1
ATOM 4179 O O . TRP A 1 528 ? -5.664 45.562 8.047 1 97.69 528 TRP A O 1
ATOM 4189 N N . ASP A 1 529 ? -6.43 47.125 9.477 1 97.19 529 ASP A N 1
ATOM 4190 C CA . ASP A 1 529 ? -6.723 48.094 8.422 1 97.19 529 ASP A CA 1
ATOM 4191 C C . ASP A 1 529 ? -5.445 48.5 7.691 1 97.19 529 ASP A C 1
ATOM 4193 O O . ASP A 1 529 ? -5.449 48.688 6.473 1 97.19 529 ASP A O 1
ATOM 4197 N N . LEU A 1 530 ? -4.41 48.719 8.469 1 97 530 LEU A N 1
ATOM 4198 C CA . LEU A 1 530 ? -3.117 49.094 7.902 1 97 530 LEU A CA 1
ATOM 4199 C C . LEU A 1 530 ? -2.68 48.094 6.844 1 97 530 LEU A C 1
ATOM 4201 O O . LEU A 1 530 ? -2.145 48.469 5.801 1 97 530 LEU A O 1
ATOM 4205 N N . LEU A 1 531 ? -2.914 46.812 7.078 1 96.38 531 LEU A N 1
ATOM 4206 C CA . LEU A 1 531 ? -2.342 45.75 6.254 1 96.38 531 LEU A CA 1
ATOM 4207 C C . LEU A 1 531 ? -3.322 45.312 5.172 1 96.38 531 LEU A C 1
ATOM 4209 O O . LEU A 1 531 ? -2.918 44.719 4.16 1 96.38 531 LEU A O 1
ATOM 4213 N N . ASN A 1 532 ? -4.652 45.469 5.348 1 94.62 532 ASN A N 1
ATOM 4214 C CA . ASN A 1 532 ? -5.621 44.875 4.445 1 94.62 532 ASN A CA 1
ATOM 4215 C C . ASN A 1 532 ? -6.465 45.906 3.727 1 94.62 532 ASN A C 1
ATOM 4217 O O . ASN A 1 532 ? -7.254 45.562 2.842 1 94.62 532 ASN A O 1
ATOM 4221 N N . LYS A 1 533 ? -6.309 47.125 4.086 1 90.38 533 LYS A N 1
ATOM 4222 C CA . LYS A 1 533 ? -7.012 48.188 3.369 1 90.38 533 LYS A CA 1
ATOM 4223 C C . LYS A 1 533 ? -6.047 49 2.533 1 90.38 533 LYS A C 1
ATOM 4225 O O . LYS A 1 533 ? -4.859 49.094 2.854 1 90.38 533 LYS A O 1
ATOM 4230 N N . PRO A 1 534 ? -6.578 49.594 1.372 1 79.75 534 PRO A N 1
ATOM 4231 C CA . PRO A 1 534 ? -5.719 50.406 0.515 1 79.75 534 PRO A CA 1
ATOM 4232 C C . PRO A 1 534 ? -5.207 51.688 1.221 1 79.75 534 PRO A C 1
ATOM 4234 O O . PRO A 1 534 ? -5.867 52.188 2.123 1 79.75 534 PRO A O 1
ATOM 4237 N N . MET B 1 1 ? 18.141 -30.766 11.328 1 58.38 1 MET B N 1
ATOM 4238 C CA . MET B 1 1 ? 18.484 -29.703 12.258 1 58.38 1 MET B CA 1
ATOM 4239 C C . MET B 1 1 ? 17.484 -28.562 12.164 1 58.38 1 MET B C 1
ATOM 4241 O O . MET B 1 1 ? 17.016 -28.219 11.078 1 58.38 1 MET B O 1
ATOM 4245 N N . ALA B 1 2 ? 17.062 -28.078 13.328 1 81.38 2 ALA B N 1
ATOM 4246 C CA . ALA B 1 2 ? 15.984 -27.094 13.406 1 81.38 2 ALA B CA 1
ATOM 4247 C C . ALA B 1 2 ? 16.531 -25.672 13.211 1 81.38 2 ALA B C 1
ATOM 4249 O O . ALA B 1 2 ? 17.547 -25.312 13.812 1 81.38 2 ALA B O 1
ATOM 4250 N N . TYR B 1 3 ? 16.094 -24.969 12.117 1 91.31 3 TYR B N 1
ATOM 4251 C CA . TYR B 1 3 ? 16.453 -23.578 11.875 1 91.31 3 TYR B CA 1
ATOM 4252 C C . TYR B 1 3 ? 15.867 -22.672 12.945 1 91.31 3 TYR B C 1
ATOM 4254 O O . TYR B 1 3 ? 14.695 -22.797 13.305 1 91.31 3 TYR B O 1
ATOM 4262 N N . GLN B 1 4 ? 16.75 -21.906 13.539 1 94.81 4 GLN B N 1
ATOM 4263 C CA . GLN B 1 4 ? 16.281 -20.875 14.469 1 94.81 4 GLN B CA 1
ATOM 4264 C C . GLN B 1 4 ? 15.789 -19.641 13.734 1 94.81 4 GLN B C 1
ATOM 4266 O O . GLN B 1 4 ? 16.422 -19.188 12.773 1 94.81 4 GLN B O 1
ATOM 4271 N N . GLN B 1 5 ? 14.641 -19.188 14.125 1 95.5 5 GLN B N 1
ATOM 4272 C CA . GLN B 1 5 ? 14.031 -18.047 13.453 1 95.5 5 GLN B CA 1
ATOM 4273 C C . GLN B 1 5 ? 14.141 -16.781 14.297 1 95.5 5 GLN B C 1
ATOM 4275 O O . GLN B 1 5 ? 13.891 -16.812 15.508 1 95.5 5 GLN B O 1
ATOM 4280 N N . GLN B 1 6 ? 14.609 -15.68 13.742 1 96.5 6 GLN B N 1
ATOM 4281 C CA . GLN B 1 6 ? 14.672 -14.375 14.398 1 96.5 6 GLN B CA 1
ATOM 4282 C C . GLN B 1 6 ? 14.164 -13.273 13.477 1 96.5 6 GLN B C 1
ATOM 4284 O O . GLN B 1 6 ? 14.289 -13.375 12.25 1 96.5 6 GLN B O 1
ATOM 4289 N N . SER B 1 7 ? 13.555 -12.305 14.141 1 96.06 7 SER B N 1
ATOM 4290 C CA . SER B 1 7 ? 13.156 -11.141 13.352 1 96.06 7 SER B CA 1
ATOM 4291 C C . SER B 1 7 ? 14.352 -10.492 12.672 1 96.06 7 SER B C 1
ATOM 4293 O O . SER B 1 7 ? 15.461 -10.484 13.219 1 96.06 7 SER B O 1
ATOM 4295 N N . TYR B 1 8 ? 14.148 -10 11.484 1 96.56 8 TYR B N 1
ATOM 4296 C CA . TYR B 1 8 ? 15.172 -9.375 10.656 1 96.56 8 TYR B CA 1
ATOM 4297 C C . TYR B 1 8 ? 14.641 -8.094 10.023 1 96.56 8 TYR B C 1
ATOM 4299 O O . TYR B 1 8 ? 13.766 -8.133 9.156 1 96.56 8 TYR B O 1
ATOM 4307 N N . THR B 1 9 ? 15.102 -6.922 10.469 1 96.06 9 THR B N 1
ATOM 4308 C CA . THR B 1 9 ? 14.727 -5.652 9.859 1 96.06 9 THR B CA 1
ATOM 4309 C C . THR B 1 9 ? 15.602 -5.355 8.641 1 96.06 9 THR B C 1
ATOM 4311 O O . THR B 1 9 ? 16.828 -5.312 8.75 1 96.06 9 THR B O 1
ATOM 4314 N N . PHE B 1 10 ? 14.992 -5.152 7.523 1 97.38 10 PHE B N 1
ATOM 4315 C CA . PHE B 1 10 ? 15.68 -4.945 6.258 1 97.38 10 PHE B CA 1
ATOM 4316 C C . PHE B 1 10 ? 15.375 -3.559 5.695 1 97.38 10 PHE B C 1
ATOM 4318 O O . PHE B 1 10 ? 14.219 -3.227 5.449 1 97.38 10 PHE B O 1
ATOM 4325 N N . ASP B 1 11 ? 16.359 -2.676 5.547 1 96.31 11 ASP B N 1
ATOM 4326 C CA . ASP B 1 11 ? 16.219 -1.416 4.824 1 96.31 11 ASP B CA 1
ATOM 4327 C C . ASP B 1 11 ? 16.219 -1.646 3.316 1 96.31 11 ASP B C 1
ATOM 4329 O O . ASP B 1 11 ? 17.266 -1.713 2.689 1 96.31 11 ASP B O 1
ATOM 4333 N N . ALA B 1 12 ? 15.086 -1.69 2.668 1 96.44 12 ALA B N 1
ATOM 4334 C CA . ALA B 1 12 ? 14.914 -2.021 1.255 1 96.44 12 ALA B CA 1
ATOM 4335 C C . ALA B 1 12 ? 14.961 -0.768 0.387 1 96.44 12 ALA B C 1
ATOM 4337 O O . ALA B 1 12 ? 14.398 -0.743 -0.711 1 96.44 12 ALA B O 1
ATOM 4338 N N . GLY B 1 13 ? 15.5 0.36 0.947 1 93.25 13 GLY B N 1
ATOM 4339 C CA . GLY B 1 13 ? 15.641 1.581 0.172 1 93.25 13 GLY B CA 1
ATOM 4340 C C . GLY B 1 13 ? 14.32 2.152 -0.293 1 93.25 13 GLY B C 1
ATOM 4341 O O . GLY B 1 13 ? 13.453 2.465 0.525 1 93.25 13 GLY B O 1
ATOM 4342 N N . ARG B 1 14 ? 14.117 2.127 -1.613 1 92.5 14 ARG B N 1
ATOM 4343 C CA . ARG B 1 14 ? 12.945 2.766 -2.211 1 92.5 14 ARG B CA 1
ATOM 4344 C C . ARG B 1 14 ? 11.672 2.018 -1.847 1 92.5 14 ARG B C 1
ATOM 4346 O O . ARG B 1 14 ? 10.57 2.559 -1.978 1 92.5 14 ARG B O 1
ATOM 4353 N N . LEU B 1 15 ? 11.812 0.757 -1.395 1 96.31 15 LEU B N 1
ATOM 4354 C CA . LEU B 1 15 ? 10.641 -0.045 -1.048 1 96.31 15 LEU B CA 1
ATOM 4355 C C . LEU B 1 15 ? 10.297 0.107 0.431 1 96.31 15 LEU B C 1
ATOM 4357 O O . LEU B 1 15 ? 9.32 -0.471 0.907 1 96.31 15 LEU B O 1
ATOM 4361 N N . GLY B 1 16 ? 11.141 0.886 1.132 1 95.94 16 GLY B N 1
ATOM 4362 C CA . GLY B 1 16 ? 10.875 1.16 2.535 1 95.94 16 GLY B CA 1
ATOM 4363 C C . GLY B 1 16 ? 11.523 0.157 3.473 1 95.94 16 GLY B C 1
ATOM 4364 O O . GLY B 1 16 ? 12.367 -0.632 3.055 1 95.94 16 GLY B O 1
ATOM 4365 N N . LEU B 1 17 ? 11.133 0.235 4.82 1 96.56 17 LEU B N 1
ATOM 4366 C CA . LEU B 1 17 ? 11.648 -0.667 5.84 1 96.56 17 LEU B CA 1
ATOM 4367 C C . LEU B 1 17 ? 10.734 -1.872 6.02 1 96.56 17 LEU B C 1
ATOM 4369 O O . LEU B 1 17 ? 9.516 -1.718 6.145 1 96.56 17 LEU B O 1
ATOM 4373 N N . ILE B 1 18 ? 11.352 -3.072 5.957 1 97.44 18 ILE B N 1
ATOM 4374 C CA . ILE B 1 18 ? 10.594 -4.316 5.988 1 97.44 18 ILE B CA 1
ATOM 4375 C C . ILE B 1 18 ? 11.125 -5.223 7.094 1 97.44 18 ILE B C 1
ATOM 4377 O O . ILE B 1 18 ? 12.336 -5.285 7.324 1 97.44 18 ILE B O 1
ATOM 4381 N N . GLU B 1 19 ? 10.242 -5.82 7.816 1 97.69 19 GLU B N 1
ATOM 4382 C CA . GLU B 1 19 ? 10.609 -6.848 8.789 1 97.69 19 GLU B CA 1
ATOM 4383 C C . GLU B 1 19 ? 10.336 -8.242 8.25 1 97.69 19 GLU B C 1
ATOM 4385 O O . GLU B 1 19 ? 9.195 -8.578 7.918 1 97.69 19 GLU B O 1
ATOM 4390 N N . GLY B 1 20 ? 11.336 -9.016 7.984 1 98.25 20 GLY B N 1
ATOM 4391 C CA . GLY B 1 20 ? 11.258 -10.43 7.656 1 98.25 20 GLY B CA 1
ATOM 4392 C C . GLY B 1 20 ? 11.867 -11.328 8.719 1 98.25 20 GLY B C 1
ATOM 4393 O O . GLY B 1 20 ? 11.789 -11.023 9.914 1 98.25 20 GLY B O 1
ATOM 4394 N N . LEU B 1 21 ? 12.32 -12.508 8.352 1 98.38 21 LEU B N 1
ATOM 4395 C CA . LEU B 1 21 ? 12.945 -13.453 9.266 1 98.38 21 LEU B CA 1
ATOM 4396 C C . LEU B 1 21 ? 14.359 -13.797 8.812 1 98.38 21 LEU B C 1
ATOM 4398 O O . LEU B 1 21 ? 14.641 -13.828 7.613 1 98.38 21 LEU B O 1
ATOM 4402 N N . SER B 1 22 ? 15.211 -13.977 9.734 1 98 22 SER B N 1
ATOM 4403 C CA . SER B 1 22 ? 16.5 -14.633 9.531 1 98 22 SER B CA 1
ATOM 4404 C C . SER B 1 22 ? 16.5 -16.047 10.102 1 98 22 SER B C 1
ATOM 4406 O O . SER B 1 22 ? 16.25 -16.234 11.289 1 98 22 SER B O 1
ATOM 4408 N N . LEU B 1 23 ? 16.656 -16.969 9.234 1 97.38 23 LEU B N 1
ATOM 4409 C CA . LEU B 1 23 ? 16.781 -18.375 9.633 1 97.38 23 LEU B CA 1
ATOM 4410 C C . LEU B 1 23 ? 18.234 -18.766 9.789 1 97.38 23 LEU B C 1
ATOM 4412 O O . LEU B 1 23 ? 19.031 -18.641 8.852 1 97.38 23 LEU B O 1
ATOM 4416 N N . SER B 1 24 ? 18.609 -19.234 10.953 1 96.38 24 SER B N 1
ATOM 4417 C CA . SER B 1 24 ? 20.016 -19.547 11.227 1 96.38 24 SER B CA 1
ATOM 4418 C C . SER B 1 24 ? 20.188 -21.031 11.508 1 96.38 24 SER B C 1
ATOM 4420 O O . SER B 1 24 ? 19.297 -21.688 12.047 1 96.38 24 SER B O 1
ATOM 4422 N N . LEU B 1 25 ? 21.234 -21.547 11.078 1 92.31 25 LEU B N 1
ATOM 4423 C CA . LEU B 1 25 ? 21.719 -22.891 11.383 1 92.31 25 LEU B CA 1
ATOM 4424 C C . LEU B 1 25 ? 23.031 -22.828 12.148 1 92.31 25 LEU B C 1
ATOM 4426 O O . LEU B 1 25 ? 24 -22.234 11.688 1 92.31 25 LEU B O 1
ATOM 4430 N N . ARG B 1 26 ? 23.312 -23.344 13.32 1 90 26 ARG B N 1
ATOM 4431 C CA . ARG B 1 26 ? 24.484 -23.297 14.195 1 90 26 ARG B CA 1
ATOM 4432 C C . ARG B 1 26 ? 24.938 -21.875 14.445 1 90 26 ARG B C 1
ATOM 4434 O O . ARG B 1 26 ? 26.109 -21.531 14.258 1 90 26 ARG B O 1
ATOM 4441 N N . ASN B 1 27 ? 23.844 -21.016 14.531 1 88.06 27 ASN B N 1
ATOM 4442 C CA . ASN B 1 27 ? 24.016 -19.625 14.922 1 88.06 27 ASN B CA 1
ATOM 4443 C C . ASN B 1 27 ? 24.578 -18.797 13.773 1 88.06 27 ASN B C 1
ATOM 4445 O O . ASN B 1 27 ? 25.094 -17.688 13.992 1 88.06 27 ASN B O 1
ATOM 4449 N N . GLU B 1 28 ? 24.5 -19.375 12.68 1 93 28 GLU B N 1
ATOM 4450 C CA . GLU B 1 28 ? 24.875 -18.625 11.477 1 93 28 GLU B CA 1
ATOM 4451 C C . GLU B 1 28 ? 23.672 -18.422 10.562 1 93 28 GLU B C 1
ATOM 4453 O O . GLU B 1 28 ? 22.922 -19.359 10.289 1 93 28 GLU B O 1
ATOM 4458 N N . PRO B 1 29 ? 23.531 -17.188 10.094 1 94.62 29 PRO B N 1
ATOM 4459 C CA . PRO B 1 29 ? 22.406 -16.953 9.18 1 94.62 29 PRO B CA 1
ATOM 4460 C C . PRO B 1 29 ? 22.484 -17.797 7.914 1 94.62 29 PRO B C 1
ATOM 4462 O O . PRO B 1 29 ? 23.547 -17.875 7.281 1 94.62 29 PRO B O 1
ATOM 4465 N N . ALA B 1 30 ? 21.438 -18.469 7.59 1 96.44 30 ALA B N 1
ATOM 4466 C CA . ALA B 1 30 ? 21.391 -19.375 6.441 1 96.44 30 ALA B CA 1
ATOM 4467 C C . ALA B 1 30 ? 20.484 -18.828 5.344 1 96.44 30 ALA B C 1
ATOM 4469 O O . ALA B 1 30 ? 20.859 -18.797 4.172 1 96.44 30 ALA B O 1
ATOM 4470 N N . VAL B 1 31 ? 19.328 -18.406 5.762 1 97.81 31 VAL B N 1
ATOM 4471 C CA . VAL B 1 31 ? 18.312 -17.953 4.809 1 97.81 31 VAL B CA 1
ATOM 4472 C C . VAL B 1 31 ? 17.594 -16.734 5.363 1 97.81 31 VAL B C 1
ATOM 4474 O O . VAL B 1 31 ? 17.312 -16.656 6.566 1 97.81 31 VAL B O 1
ATOM 4477 N N . ARG B 1 32 ? 17.375 -15.719 4.547 1 98.44 32 ARG B N 1
ATOM 4478 C CA . ARG B 1 32 ? 16.422 -14.648 4.84 1 98.44 32 ARG B CA 1
ATOM 4479 C C . ARG B 1 32 ? 15.07 -14.93 4.215 1 98.44 32 ARG B C 1
ATOM 4481 O O . ARG B 1 32 ? 14.984 -15.445 3.098 1 98.44 32 ARG B O 1
ATOM 4488 N N . TYR B 1 33 ? 14.078 -14.625 4.934 1 98.56 33 TYR B N 1
ATOM 4489 C CA . TYR B 1 33 ? 12.727 -14.922 4.488 1 98.56 33 TYR B CA 1
ATOM 4490 C C . TYR B 1 33 ? 11.828 -13.695 4.602 1 98.56 33 TYR B C 1
ATOM 4492 O O . TYR B 1 33 ? 11.828 -13.016 5.633 1 98.56 33 TYR B O 1
ATOM 4500 N N . PHE B 1 34 ? 11.156 -13.336 3.541 1 98.62 34 PHE B N 1
ATOM 4501 C CA . PHE B 1 34 ? 10.055 -12.383 3.518 1 98.62 34 PHE B CA 1
ATOM 4502 C C . PHE B 1 34 ? 8.773 -13.039 3.023 1 98.62 34 PHE B C 1
ATOM 4504 O O . PHE B 1 34 ? 8.719 -13.539 1.896 1 98.62 34 PHE B O 1
ATOM 4511 N N . GLY B 1 35 ? 7.742 -13.07 3.84 1 98.44 35 GLY B N 1
ATOM 4512 C CA . GLY B 1 35 ? 6.512 -13.773 3.496 1 98.44 35 GLY B CA 1
ATOM 4513 C C . GLY B 1 35 ? 5.316 -12.852 3.367 1 98.44 35 GLY B C 1
ATOM 4514 O O . GLY B 1 35 ? 5.008 -12.094 4.293 1 98.44 35 GLY B O 1
ATOM 4515 N N . GLY B 1 36 ? 4.648 -12.953 2.188 1 98.25 36 GLY B N 1
ATOM 4516 C CA . GLY B 1 36 ? 3.398 -12.242 1.978 1 98.25 36 GLY B CA 1
ATOM 4517 C C . GLY B 1 36 ? 3.596 -10.82 1.5 1 98.25 36 GLY B C 1
ATOM 4518 O O . GLY B 1 36 ? 2.832 -9.922 1.87 1 98.25 36 GLY B O 1
ATOM 4519 N N . LEU B 1 37 ? 4.609 -10.523 0.764 1 98 37 LEU B N 1
ATOM 4520 C CA . LEU B 1 37 ? 4.797 -9.211 0.15 1 98 37 LEU B CA 1
ATOM 4521 C C . LEU B 1 37 ? 3.807 -9 -0.991 1 98 37 LEU B C 1
ATOM 4523 O O . LEU B 1 37 ? 3.791 -9.766 -1.956 1 98 37 LEU B O 1
ATOM 4527 N N . PRO B 1 38 ? 2.936 -7.984 -0.89 1 98.12 38 PRO B N 1
ATOM 4528 C CA . PRO B 1 38 ? 2.076 -7.715 -2.045 1 98.12 38 PRO B CA 1
ATOM 4529 C C . PRO B 1 38 ? 2.869 -7.363 -3.301 1 98.12 38 PRO B C 1
ATOM 4531 O O . PRO B 1 38 ? 3.826 -6.59 -3.236 1 98.12 38 PRO B O 1
ATOM 4534 N N . TYR B 1 39 ? 2.572 -7.93 -4.418 1 98.5 39 TYR B N 1
ATOM 4535 C CA . TYR B 1 39 ? 3.199 -7.555 -5.68 1 98.5 39 TYR B CA 1
ATOM 4536 C C . TYR B 1 39 ? 2.223 -6.789 -6.566 1 98.5 39 TYR B C 1
ATOM 4538 O O . TYR B 1 39 ? 2.605 -6.27 -7.617 1 98.5 39 TYR B O 1
ATOM 4546 N N . ALA B 1 40 ? 0.96 -6.676 -6.152 1 98.44 40 ALA B N 1
ATOM 4547 C CA . ALA B 1 40 ? -0.109 -5.973 -6.855 1 98.44 40 ALA B CA 1
ATOM 4548 C C . ALA B 1 40 ? -1.163 -5.461 -5.879 1 98.44 40 ALA B C 1
ATOM 4550 O O . ALA B 1 40 ? -1.147 -5.809 -4.699 1 98.44 40 ALA B O 1
ATOM 4551 N N . LEU B 1 41 ? -2.049 -4.547 -6.355 1 97.88 41 LEU B N 1
ATOM 4552 C CA . LEU B 1 41 ? -3.168 -4.059 -5.559 1 97.88 41 LEU B CA 1
ATOM 4553 C C . LEU B 1 41 ? -4.211 -5.152 -5.363 1 97.88 41 LEU B C 1
ATOM 4555 O O . LEU B 1 41 ? -4.309 -6.078 -6.172 1 97.88 41 LEU B O 1
ATOM 4559 N N . PRO B 1 42 ? -5.043 -5.105 -4.316 1 97.12 42 PRO B N 1
ATOM 4560 C CA . PRO B 1 42 ? -6.051 -6.137 -4.07 1 97.12 42 PRO B CA 1
ATOM 4561 C C . PRO B 1 42 ? -7.074 -6.246 -5.199 1 97.12 42 PRO B C 1
ATOM 4563 O O . PRO B 1 42 ? -7.625 -5.234 -5.637 1 97.12 42 PRO B O 1
ATOM 4566 N N . PRO B 1 43 ? -7.266 -7.41 -5.66 1 97.38 43 PRO B N 1
ATOM 4567 C CA . PRO B 1 43 ? -8.312 -7.625 -6.66 1 97.38 43 PRO B CA 1
ATOM 4568 C C . PRO B 1 43 ? -9.688 -7.848 -6.039 1 97.38 43 PRO B C 1
ATOM 4570 O O . PRO B 1 43 ? -10.383 -8.805 -6.391 1 97.38 43 PRO B O 1
ATOM 4573 N N . THR B 1 44 ? -10.164 -7.016 -5.191 1 95.81 44 THR B N 1
ATOM 4574 C CA . THR B 1 44 ? -11.398 -7.16 -4.426 1 95.81 44 THR B CA 1
ATOM 4575 C C . THR B 1 44 ? -12.414 -6.094 -4.828 1 95.81 44 THR B C 1
ATOM 4577 O O . THR B 1 44 ? -12.094 -5.191 -5.605 1 95.81 44 THR B O 1
ATOM 4580 N N . GLY B 1 45 ? -13.656 -6.23 -4.375 1 94.06 45 GLY B N 1
ATOM 4581 C CA . GLY B 1 45 ? -14.695 -5.262 -4.684 1 94.06 45 GLY B CA 1
ATOM 4582 C C . GLY B 1 45 ? -14.961 -5.121 -6.168 1 94.06 45 GLY B C 1
ATOM 4583 O O . GLY B 1 45 ? -15.18 -6.117 -6.863 1 94.06 45 GLY B O 1
ATOM 4584 N N . GLU B 1 46 ? -14.844 -3.893 -6.645 1 95.25 46 GLU B N 1
ATOM 4585 C CA . GLU B 1 46 ? -15.141 -3.645 -8.055 1 95.25 46 GLU B CA 1
ATOM 4586 C C . GLU B 1 46 ? -14.062 -4.23 -8.961 1 95.25 46 GLU B C 1
ATOM 4588 O O . GLU B 1 46 ? -14.258 -4.348 -10.172 1 95.25 46 GLU B O 1
ATOM 4593 N N . TYR B 1 47 ? -12.914 -4.652 -8.352 1 96.88 47 TYR B N 1
ATOM 4594 C CA . TYR B 1 47 ? -11.812 -5.176 -9.156 1 96.88 47 TYR B CA 1
ATOM 4595 C C . TYR B 1 47 ? -11.812 -6.699 -9.148 1 96.88 47 TYR B C 1
ATOM 4597 O O . TYR B 1 47 ? -10.938 -7.324 -9.758 1 96.88 47 TYR B O 1
ATOM 4605 N N . ARG B 1 48 ? -12.844 -7.375 -8.414 1 96.94 48 ARG B N 1
ATOM 4606 C CA . ARG B 1 48 ? -13.016 -8.82 -8.523 1 96.94 48 ARG B CA 1
ATOM 4607 C C . ARG B 1 48 ? -13.266 -9.234 -9.969 1 96.94 48 ARG B C 1
ATOM 4609 O O . ARG B 1 48 ? -14.094 -8.641 -10.656 1 96.94 48 ARG B O 1
ATOM 4616 N N . PHE B 1 49 ? -12.445 -10.219 -10.484 1 98.12 49 PHE B N 1
ATOM 4617 C CA . PHE B 1 49 ? -12.531 -10.828 -11.805 1 98.12 49 PHE B CA 1
ATOM 4618 C C . PHE B 1 49 ? -11.953 -9.906 -12.867 1 98.12 49 PHE B C 1
ATOM 4620 O O . PHE B 1 49 ? -12.211 -10.086 -14.062 1 98.12 49 PHE B O 1
ATOM 4627 N N . ARG B 1 50 ? -11.273 -8.891 -12.453 1 97.69 50 ARG B N 1
ATOM 4628 C CA . ARG B 1 50 ? -10.633 -7.977 -13.398 1 97.69 50 ARG B CA 1
ATOM 4629 C C . ARG B 1 50 ? -9.117 -8.156 -13.398 1 97.69 50 ARG B C 1
ATOM 4631 O O . ARG B 1 50 ? -8.57 -8.859 -12.547 1 97.69 50 ARG B O 1
ATOM 4638 N N . ALA B 1 51 ? -8.453 -7.559 -14.352 1 97.75 51 ALA B N 1
ATOM 4639 C CA . ALA B 1 51 ? -6.996 -7.641 -14.469 1 97.75 51 ALA B CA 1
ATOM 4640 C C . ALA B 1 51 ? -6.309 -7.129 -13.211 1 97.75 51 ALA B C 1
ATOM 4642 O O . ALA B 1 51 ? -6.793 -6.191 -12.57 1 97.75 51 ALA B O 1
ATOM 4643 N N . PRO B 1 52 ? -5.227 -7.809 -12.82 1 98.12 52 PRO B N 1
ATOM 4644 C CA . PRO B 1 52 ? -4.473 -7.266 -11.688 1 98.12 52 PRO B CA 1
ATOM 4645 C C . PRO B 1 52 ? -3.947 -5.855 -11.945 1 98.12 52 PRO B C 1
ATOM 4647 O O . PRO B 1 52 ? -3.627 -5.512 -13.086 1 98.12 52 PRO B O 1
ATOM 4650 N N . ARG B 1 53 ? -3.891 -5.012 -10.922 1 97.5 53 ARG B N 1
ATOM 4651 C CA . ARG B 1 53 ? -3.346 -3.658 -10.984 1 97.5 53 ARG B CA 1
ATOM 4652 C C . ARG B 1 53 ? -1.984 -3.586 -10.297 1 97.5 53 ARG B C 1
ATOM 4654 O O . ARG B 1 53 ? -1.838 -4.008 -9.148 1 97.5 53 ARG B O 1
ATOM 4661 N N . LYS B 1 54 ? -1.016 -3.068 -10.984 1 97.44 54 LYS B N 1
ATOM 4662 C CA . LYS B 1 54 ? 0.333 -2.945 -10.438 1 97.44 54 LYS B CA 1
ATOM 4663 C C . LYS B 1 54 ? 0.355 -2.002 -9.234 1 97.44 54 LYS B C 1
ATOM 4665 O O . LYS B 1 54 ? -0.51 -1.135 -9.102 1 97.44 54 LYS B O 1
ATOM 4670 N N . LEU B 1 55 ? 1.312 -2.195 -8.305 1 97.31 55 LEU B N 1
ATOM 4671 C CA . LEU B 1 55 ? 1.553 -1.233 -7.238 1 97.31 55 LEU B CA 1
ATOM 4672 C C . LEU B 1 55 ? 1.971 0.119 -7.805 1 97.31 55 LEU B C 1
ATOM 4674 O O . LEU B 1 55 ? 2.652 0.183 -8.828 1 97.31 55 LEU B O 1
ATOM 4678 N N . PRO B 1 56 ? 1.52 1.229 -7.137 1 94.88 56 PRO B N 1
ATOM 4679 C CA . PRO B 1 56 ? 1.924 2.549 -7.625 1 94.88 56 PRO B CA 1
ATOM 4680 C C . PRO B 1 56 ? 3.434 2.764 -7.57 1 94.88 56 PRO B C 1
ATOM 4682 O O . PRO B 1 56 ? 4.117 2.148 -6.746 1 94.88 56 PRO B O 1
ATOM 4685 N N . LYS B 1 57 ? 3.877 3.768 -8.406 1 91.25 57 LYS B N 1
ATOM 4686 C CA . LYS B 1 57 ? 5.281 4.16 -8.359 1 91.25 57 LYS B CA 1
ATOM 4687 C C . LYS B 1 57 ? 5.648 4.723 -6.992 1 91.25 57 LYS B C 1
ATOM 4689 O O . LYS B 1 57 ? 4.871 5.465 -6.391 1 91.25 57 LYS B O 1
ATOM 4694 N N . GLU B 1 58 ? 6.816 4.367 -6.434 1 90.56 58 GLU B N 1
ATOM 4695 C CA . GLU B 1 58 ? 7.379 4.816 -5.164 1 90.56 58 GLU B CA 1
ATOM 4696 C C . GLU B 1 58 ? 6.605 4.238 -3.982 1 90.56 58 GLU B C 1
ATOM 4698 O O . GLU B 1 58 ? 6.637 4.789 -2.881 1 90.56 58 GLU B O 1
ATOM 4703 N N . PHE B 1 59 ? 5.789 3.111 -4.309 1 93.81 59 PHE B N 1
ATOM 4704 C CA . PHE B 1 59 ? 5.141 2.367 -3.236 1 93.81 59 PHE B CA 1
ATOM 4705 C C . PHE B 1 59 ? 6.164 1.907 -2.203 1 93.81 59 PHE B C 1
ATOM 4707 O O . PHE B 1 59 ? 7.27 1.495 -2.557 1 93.81 59 PHE B O 1
ATOM 4714 N N . LYS B 1 60 ? 5.816 1.961 -0.909 1 95.69 60 LYS B N 1
ATOM 4715 C CA . LYS B 1 60 ? 6.652 1.463 0.18 1 95.69 60 LYS B CA 1
ATOM 4716 C C . LYS B 1 60 ? 5.895 0.451 1.035 1 95.69 60 LYS B C 1
ATOM 4718 O O . LYS B 1 60 ? 4.703 0.621 1.297 1 95.69 60 LYS B O 1
ATOM 4723 N N . TYR B 1 61 ? 6.602 -0.601 1.496 1 96.69 61 TYR B N 1
ATOM 4724 C CA . TYR B 1 61 ? 6 -1.66 2.295 1 96.69 61 TYR B CA 1
ATOM 4725 C C . TYR B 1 61 ? 5.898 -1.249 3.76 1 96.69 61 TYR B C 1
ATOM 4727 O O . TYR B 1 61 ? 5.113 -1.821 4.52 1 96.69 61 TYR B O 1
ATOM 4735 N N . GLY B 1 62 ? 6.699 -0.353 4.188 1 94.88 62 GLY B N 1
ATOM 4736 C CA . GLY B 1 62 ? 6.77 0.137 5.555 1 94.88 62 GLY B CA 1
ATOM 4737 C C . GLY B 1 62 ? 7.594 1.403 5.695 1 94.88 62 GLY B C 1
ATOM 4738 O O . GLY B 1 62 ? 8.266 1.82 4.746 1 94.88 62 GLY B O 1
ATOM 4739 N N . THR B 1 63 ? 7.449 2.033 6.812 1 92.69 63 THR B N 1
ATOM 4740 C CA . THR B 1 63 ? 8.172 3.27 7.09 1 92.69 63 THR B CA 1
ATOM 4741 C C . THR B 1 63 ? 9.164 3.074 8.234 1 92.69 63 THR B C 1
ATOM 4743 O O . THR B 1 63 ? 9.188 2.016 8.867 1 92.69 63 THR B O 1
ATOM 4746 N N . VAL B 1 64 ? 9.891 4.07 8.469 1 91.56 64 VAL B N 1
ATOM 4747 C CA . VAL B 1 64 ? 10.883 4.027 9.539 1 91.56 64 VAL B CA 1
ATOM 4748 C C . VAL B 1 64 ? 10.18 3.92 10.891 1 91.56 64 VAL B C 1
ATOM 4750 O O . VAL B 1 64 ? 10.664 3.244 11.797 1 91.56 64 VAL B O 1
ATOM 4753 N N . SER B 1 65 ? 9.008 4.512 10.992 1 92.31 65 SER B N 1
ATOM 4754 C CA . SER B 1 65 ? 8.281 4.52 12.25 1 92.31 65 SER B CA 1
ATOM 4755 C C . SER B 1 65 ? 7.465 3.244 12.43 1 92.31 65 SER B C 1
ATOM 4757 O O . SER B 1 65 ? 7.188 2.83 13.562 1 92.31 65 SER B O 1
ATOM 4759 N N . ASN B 1 66 ? 7.027 2.676 11.344 1 94.69 66 ASN B N 1
ATOM 4760 C CA . ASN B 1 66 ? 6.262 1.433 11.32 1 94.69 66 ASN B CA 1
ATOM 4761 C C . ASN B 1 66 ? 6.723 0.508 10.195 1 94.69 66 ASN B C 1
ATOM 4763 O O . ASN B 1 66 ? 6.09 0.442 9.148 1 94.69 66 ASN B O 1
ATOM 4767 N N . PRO B 1 67 ? 7.859 -0.27 10.461 1 95.81 67 PRO B N 1
ATOM 4768 C CA . PRO B 1 67 ? 8.273 -1.216 9.422 1 95.81 67 PRO B CA 1
ATOM 4769 C C . PRO B 1 67 ? 7.18 -2.211 9.055 1 95.81 67 PRO B C 1
ATOM 4771 O O . PRO B 1 67 ? 6.438 -2.666 9.93 1 95.81 67 PRO B O 1
ATOM 4774 N N . GLY B 1 68 ? 7.035 -2.494 7.68 1 96.88 68 GLY B N 1
ATOM 4775 C CA . GLY B 1 68 ? 6.07 -3.5 7.262 1 96.88 68 GLY B CA 1
ATOM 4776 C C . GLY B 1 68 ? 6.438 -4.902 7.711 1 96.88 68 GLY B C 1
ATOM 4777 O O . GLY B 1 68 ? 7.559 -5.359 7.48 1 96.88 68 GLY B O 1
ATOM 4778 N N . ARG B 1 69 ? 5.59 -5.551 8.406 1 96.44 69 ARG B N 1
ATOM 4779 C CA . ARG B 1 69 ? 5.84 -6.902 8.906 1 96.44 69 ARG B CA 1
ATOM 4780 C C . ARG B 1 69 ? 5.449 -7.949 7.863 1 96.44 69 ARG B C 1
ATOM 4782 O O . ARG B 1 69 ? 4.289 -8.023 7.457 1 96.44 69 ARG B O 1
ATOM 4789 N N . PHE B 1 70 ? 6.414 -8.734 7.406 1 98.06 70 PHE B N 1
ATOM 4790 C CA . PHE B 1 70 ? 6.223 -9.797 6.426 1 98.06 70 PHE B CA 1
ATOM 4791 C C . PHE B 1 70 ? 6.898 -11.086 6.887 1 98.06 70 PHE B C 1
ATOM 4793 O O . PHE B 1 70 ? 7.688 -11.68 6.145 1 98.06 70 PHE B O 1
ATOM 4800 N N . THR B 1 71 ? 6.551 -11.539 8.062 1 97.31 71 THR B N 1
ATOM 4801 C CA . THR B 1 71 ? 7.137 -12.719 8.695 1 97.31 71 THR B CA 1
ATOM 4802 C C . THR B 1 71 ? 6.238 -13.938 8.516 1 97.31 71 THR B C 1
ATOM 4804 O O . THR B 1 71 ? 6.633 -15.055 8.828 1 97.31 71 THR B O 1
ATOM 4807 N N . GLY B 1 72 ? 5.008 -13.758 8.023 1 96.25 72 GLY B N 1
ATOM 4808 C CA . GLY B 1 72 ? 4.094 -14.852 7.777 1 96.25 72 GLY B CA 1
ATOM 4809 C C . GLY B 1 72 ? 4.203 -15.414 6.371 1 96.25 72 GLY B C 1
ATOM 4810 O O . GLY B 1 72 ? 5.297 -15.742 5.91 1 96.25 72 GLY B O 1
ATOM 4811 N N . GLY B 1 73 ? 3.092 -15.633 5.723 1 97.69 73 GLY B N 1
ATOM 4812 C CA . GLY B 1 73 ? 2.967 -16.078 4.34 1 97.69 73 GLY B CA 1
ATOM 4813 C C . GLY B 1 73 ? 1.961 -15.266 3.547 1 97.69 73 GLY B C 1
ATOM 4814 O O . GLY B 1 73 ? 1.524 -14.195 3.99 1 97.69 73 GLY B O 1
ATOM 4815 N N . THR B 1 74 ? 1.677 -15.672 2.408 1 98.38 74 THR B N 1
ATOM 4816 C CA . THR B 1 74 ? 0.638 -15.039 1.602 1 98.38 74 THR B CA 1
ATOM 4817 C C . THR B 1 74 ? -0.749 -15.406 2.117 1 98.38 74 THR B C 1
ATOM 4819 O O . THR B 1 74 ? -0.912 -16.422 2.803 1 98.38 74 THR B O 1
ATOM 4822 N N . ALA B 1 75 ? -1.723 -14.586 1.811 1 97.88 75 ALA B N 1
ATOM 4823 C CA . ALA B 1 75 ? -3.096 -15.086 1.83 1 97.88 75 ALA B CA 1
ATOM 4824 C C . ALA B 1 75 ? -3.295 -16.188 0.792 1 97.88 75 ALA B C 1
ATOM 4826 O O . ALA B 1 75 ? -2.484 -16.344 -0.124 1 97.88 75 ALA B O 1
ATOM 4827 N N . ILE B 1 76 ? -4.25 -17 1.087 1 98.12 76 ILE B N 1
ATOM 4828 C CA . ILE B 1 76 ? -4.574 -18.078 0.174 1 98.12 76 ILE B CA 1
ATOM 4829 C C . ILE B 1 76 ? -5.852 -17.75 -0.596 1 98.12 76 ILE B C 1
ATOM 4831 O O . ILE B 1 76 ? -6.867 -17.391 0.002 1 98.12 76 ILE B O 1
ATOM 4835 N N . CYS B 1 77 ? -5.766 -17.75 -1.938 1 98.19 77 CYS B N 1
ATOM 4836 C CA . CYS B 1 77 ? -6.977 -17.547 -2.727 1 98.19 77 CYS B CA 1
ATOM 4837 C C . CYS B 1 77 ? -8.07 -18.516 -2.305 1 98.19 77 CYS B C 1
ATOM 4839 O O . CYS B 1 77 ? -7.832 -19.719 -2.184 1 98.19 77 CYS B O 1
ATOM 4841 N N . PRO B 1 78 ? -9.289 -18.016 -2.074 1 98 78 PRO B N 1
ATOM 4842 C CA . PRO B 1 78 ? -10.375 -18.953 -1.752 1 98 78 PRO B CA 1
ATOM 4843 C C . PRO B 1 78 ? -10.531 -20.062 -2.799 1 98 78 PRO B C 1
ATOM 4845 O O . PRO B 1 78 ? -10.5 -19.781 -4 1 98 78 PRO B O 1
ATOM 4848 N N . GLN B 1 79 ? -10.68 -21.297 -2.34 1 97.69 79 GLN B N 1
ATOM 4849 C CA . GLN B 1 79 ? -10.602 -22.453 -3.234 1 97.69 79 GLN B CA 1
ATOM 4850 C C . GLN B 1 79 ? -11.398 -23.625 -2.678 1 97.69 79 GLN B C 1
ATOM 4852 O O . GLN B 1 79 ? -11.688 -23.672 -1.48 1 97.69 79 GLN B O 1
ATOM 4857 N N . PRO B 1 80 ? -11.797 -24.578 -3.578 1 96.25 80 PRO B N 1
ATOM 4858 C CA . PRO B 1 80 ? -12.477 -25.781 -3.1 1 96.25 80 PRO B CA 1
ATOM 4859 C C . PRO B 1 80 ? -11.547 -26.703 -2.314 1 96.25 80 PRO B C 1
ATOM 4861 O O . PRO B 1 80 ? -10.336 -26.484 -2.273 1 96.25 80 PRO B O 1
ATOM 4864 N N . PRO B 1 81 ? -12.109 -27.703 -1.684 1 93.75 81 PRO B N 1
ATOM 4865 C CA . PRO B 1 81 ? -11.273 -28.656 -0.949 1 93.75 81 PRO B CA 1
ATOM 4866 C C . PRO B 1 81 ? -10.281 -29.391 -1.85 1 93.75 81 PRO B C 1
ATOM 4868 O O . PRO B 1 81 ? -10.617 -29.75 -2.98 1 93.75 81 PRO B O 1
ATOM 4871 N N . ALA B 1 82 ? -9.102 -29.547 -1.379 1 90.62 82 ALA B N 1
ATOM 4872 C CA . ALA B 1 82 ? -8.031 -30.234 -2.088 1 90.62 82 ALA B CA 1
ATOM 4873 C C . ALA B 1 82 ? -7.512 -31.422 -1.276 1 90.62 82 ALA B C 1
ATOM 4875 O O . ALA B 1 82 ? -7.957 -31.656 -0.149 1 90.62 82 ALA B O 1
ATOM 4876 N N . ARG B 1 83 ? -6.691 -32.156 -1.921 1 84.5 83 ARG B N 1
ATOM 4877 C CA . ARG B 1 83 ? -6.066 -33.312 -1.234 1 84.5 83 ARG B CA 1
ATOM 4878 C C . ARG B 1 83 ? -5.301 -32.844 -0.002 1 84.5 83 ARG B C 1
ATOM 4880 O O . ARG B 1 83 ? -5.414 -33.438 1.07 1 84.5 83 ARG B O 1
ATOM 4887 N N . THR B 1 84 ? -4.539 -31.828 -0.247 1 82.69 84 THR B N 1
ATOM 4888 C CA . THR B 1 84 ? -3.902 -31.156 0.881 1 82.69 84 THR B CA 1
ATOM 4889 C C . THR B 1 84 ? -4.754 -29.984 1.361 1 82.69 84 THR B C 1
ATOM 4891 O O . THR B 1 84 ? -4.859 -28.969 0.674 1 82.69 84 THR B O 1
ATOM 4894 N N . PRO B 1 85 ? -5.324 -30.172 2.471 1 88.69 85 PRO B N 1
ATOM 4895 C CA . PRO B 1 85 ? -6.191 -29.094 2.953 1 88.69 85 PRO B CA 1
ATOM 4896 C C . PRO B 1 85 ? -5.434 -27.797 3.217 1 88.69 85 PRO B C 1
ATOM 4898 O O . PRO B 1 85 ? -4.312 -27.828 3.723 1 88.69 85 PRO B O 1
ATOM 4901 N N . GLN B 1 86 ? -6.047 -26.75 2.826 1 92.56 86 GLN B N 1
ATOM 4902 C CA . GLN B 1 86 ? -5.48 -25.438 3.094 1 92.56 86 GLN B CA 1
ATOM 4903 C C . GLN B 1 86 ? -6.078 -24.828 4.355 1 92.56 86 GLN B C 1
ATOM 4905 O O . GLN B 1 86 ? -7.207 -25.156 4.73 1 92.56 86 GLN B O 1
ATOM 4910 N N . ASN B 1 87 ? -5.34 -23.953 5.004 1 93.88 87 ASN B N 1
ATOM 4911 C CA . ASN B 1 87 ? -5.832 -23.234 6.168 1 93.88 87 ASN B CA 1
ATOM 4912 C C . ASN B 1 87 ? -6.852 -22.172 5.773 1 93.88 87 ASN B C 1
ATOM 4914 O O . ASN B 1 87 ? -6.484 -21.062 5.352 1 93.88 87 ASN B O 1
ATOM 4918 N N . LYS B 1 88 ? -8.109 -22.453 6.066 1 94.75 88 LYS B N 1
ATOM 4919 C CA . LYS B 1 88 ? -9.188 -21.578 5.645 1 94.75 88 LYS B CA 1
ATOM 4920 C C . LYS B 1 88 ? -9.094 -20.203 6.324 1 94.75 88 LYS B C 1
ATOM 4922 O O . LYS B 1 88 ? -9.617 -19.219 5.82 1 94.75 88 LYS B O 1
ATOM 4927 N N . ALA B 1 89 ? -8.422 -20.172 7.43 1 94.5 89 ALA B N 1
ATOM 4928 C CA . ALA B 1 89 ? -8.273 -18.922 8.156 1 94.5 89 ALA B CA 1
ATOM 4929 C C . ALA B 1 89 ? -7.445 -17.922 7.352 1 94.5 89 ALA B C 1
ATOM 4931 O O . ALA B 1 89 ? -7.5 -16.719 7.613 1 94.5 89 ALA B O 1
ATOM 4932 N N . LEU B 1 90 ? -6.723 -18.391 6.332 1 96.25 90 LEU B N 1
ATOM 4933 C CA . LEU B 1 90 ? -5.867 -17.531 5.516 1 96.25 90 LEU B CA 1
ATOM 4934 C C . LEU B 1 90 ? -6.527 -17.219 4.176 1 96.25 90 LEU B C 1
ATOM 4936 O O . LEU B 1 90 ? -5.934 -16.562 3.324 1 96.25 90 LEU B O 1
ATOM 4940 N N . PHE B 1 91 ? -7.758 -17.719 3.945 1 96.81 91 PHE B N 1
ATOM 4941 C CA . PHE B 1 91 ? -8.445 -17.406 2.699 1 96.81 91 PHE B CA 1
ATOM 4942 C C . PHE B 1 91 ? -8.734 -15.906 2.594 1 96.81 91 PHE B C 1
ATOM 4944 O O . PHE B 1 91 ? -9.305 -15.312 3.508 1 96.81 91 PHE B O 1
ATOM 4951 N N . ASP B 1 92 ? -8.281 -15.336 1.559 1 96.44 92 ASP B N 1
ATOM 4952 C CA . ASP B 1 92 ? -8.508 -13.93 1.242 1 96.44 92 ASP B CA 1
ATOM 4953 C C . ASP B 1 92 ? -8.375 -13.672 -0.259 1 96.44 92 ASP B C 1
ATOM 4955 O O . ASP B 1 92 ? -7.426 -14.141 -0.893 1 96.44 92 ASP B O 1
ATOM 4959 N N . GLU B 1 93 ? -9.367 -12.984 -0.82 1 96 93 GLU B N 1
ATOM 4960 C CA . GLU B 1 93 ? -9.273 -12.656 -2.238 1 96 93 GLU B CA 1
ATOM 4961 C C . GLU B 1 93 ? -8.07 -11.758 -2.516 1 96 93 GLU B C 1
ATOM 4963 O O . GLU B 1 93 ? -7.531 -11.75 -3.623 1 96 93 GLU B O 1
ATOM 4968 N N . ASP B 1 94 ? -7.668 -10.969 -1.47 1 96.25 94 ASP B N 1
ATOM 4969 C CA . ASP B 1 94 ? -6.438 -10.188 -1.57 1 96.25 94 ASP B CA 1
ATOM 4970 C C . ASP B 1 94 ? -5.207 -11.07 -1.384 1 96.25 94 ASP B C 1
ATOM 4972 O O . ASP B 1 94 ? -4.465 -10.914 -0.413 1 96.25 94 ASP B O 1
ATOM 4976 N N . CYS B 1 95 ? -4.957 -11.922 -2.35 1 97.88 95 CYS B N 1
ATOM 4977 C CA . CYS B 1 95 ? -3.914 -12.93 -2.209 1 97.88 95 CYS B CA 1
ATOM 4978 C C . CYS B 1 95 ? -2.742 -12.641 -3.139 1 97.88 95 CYS B C 1
ATOM 4980 O O . CYS B 1 95 ? -1.797 -13.43 -3.221 1 97.88 95 CYS B O 1
ATOM 4982 N N . LEU B 1 96 ? -2.76 -11.516 -3.904 1 98.44 96 LEU B N 1
ATOM 4983 C CA . LEU B 1 96 ? -1.677 -11.195 -4.828 1 98.44 96 LEU B CA 1
ATOM 4984 C C . LEU B 1 96 ? -0.42 -10.781 -4.07 1 98.44 96 LEU B C 1
ATOM 4986 O O . LEU B 1 96 ? -0.031 -9.609 -4.098 1 98.44 96 LEU B O 1
ATOM 4990 N N . GLN B 1 97 ? 0.175 -11.766 -3.463 1 98.69 97 GLN B N 1
ATOM 4991 C CA . GLN B 1 97 ? 1.357 -11.641 -2.617 1 98.69 97 GLN B CA 1
ATOM 4992 C C . GLN B 1 97 ? 2.379 -12.727 -2.941 1 98.69 97 GLN B C 1
ATOM 4994 O O . GLN B 1 97 ? 2.066 -13.695 -3.639 1 98.69 97 GLN B O 1
ATOM 4999 N N . LEU B 1 98 ? 3.617 -12.484 -2.49 1 98.75 98 LEU B N 1
ATOM 5000 C CA . LEU B 1 98 ? 4.617 -13.516 -2.766 1 98.75 98 LEU B CA 1
ATOM 5001 C C . LEU B 1 98 ? 5.496 -13.758 -1.543 1 98.75 98 LEU B C 1
ATOM 5003 O O . LEU B 1 98 ? 5.582 -12.906 -0.656 1 98.75 98 LEU B O 1
ATOM 5007 N N . ASN B 1 99 ? 6 -14.922 -1.426 1 98.81 99 ASN B N 1
ATOM 5008 C CA . ASN B 1 99 ? 7.039 -15.312 -0.477 1 98.81 99 ASN B CA 1
ATOM 5009 C C . ASN B 1 99 ? 8.414 -15.359 -1.137 1 98.81 99 ASN B C 1
ATOM 5011 O O . ASN B 1 99 ? 8.539 -15.758 -2.295 1 98.81 99 ASN B O 1
ATOM 5015 N N . MET B 1 100 ? 9.391 -15 -0.37 1 98.75 100 MET B N 1
ATOM 5016 C CA . MET B 1 100 ? 10.742 -14.992 -0.927 1 98.75 100 MET B CA 1
ATOM 5017 C C . MET B 1 100 ? 11.742 -15.578 0.062 1 98.75 100 MET B C 1
ATOM 5019 O O . MET B 1 100 ? 11.695 -15.266 1.255 1 98.75 100 MET B O 1
ATOM 5023 N N . TRP B 1 101 ? 12.539 -16.469 -0.358 1 98.75 101 TRP B N 1
ATOM 5024 C CA . TRP B 1 101 ? 13.688 -17 0.367 1 98.75 101 TRP B CA 1
ATOM 5025 C C . TRP B 1 101 ? 14.992 -16.578 -0.291 1 98.75 101 TRP B C 1
ATOM 5027 O O . TRP B 1 101 ? 15.172 -16.75 -1.499 1 98.75 101 TRP B O 1
ATOM 5037 N N . ILE B 1 102 ? 15.875 -16.016 0.461 1 98.69 102 ILE B N 1
ATOM 5038 C CA . ILE B 1 102 ? 17.125 -15.453 -0.04 1 98.69 102 ILE B CA 1
ATOM 5039 C C . ILE B 1 102 ? 18.297 -16.062 0.717 1 98.69 102 ILE B C 1
ATOM 5041 O O . ILE B 1 102 ? 18.328 -16.047 1.95 1 98.69 102 ILE B O 1
ATOM 5045 N N . PRO B 1 103 ? 19.297 -16.594 -0.018 1 98.06 103 PRO B N 1
ATOM 5046 C CA . PRO B 1 103 ? 20.5 -16.984 0.711 1 98.06 103 PRO B CA 1
ATOM 5047 C C . PRO B 1 103 ? 21.094 -15.859 1.559 1 98.06 103 PRO B C 1
ATOM 5049 O O . PRO B 1 103 ? 21.141 -14.711 1.111 1 98.06 103 PRO B O 1
ATOM 5052 N N . ALA B 1 104 ? 21.438 -16.156 2.764 1 96.75 104 ALA B N 1
ATOM 5053 C CA . ALA B 1 104 ? 21.922 -15.125 3.678 1 96.75 104 ALA B CA 1
ATOM 5054 C C . ALA B 1 104 ? 23.375 -14.766 3.391 1 96.75 104 ALA B C 1
ATOM 5056 O O . ALA B 1 104 ? 23.875 -13.742 3.854 1 96.75 104 ALA B O 1
ATOM 5057 N N . GLU B 1 105 ? 24.078 -15.594 2.686 1 95.31 105 GLU B N 1
ATOM 5058 C CA . GLU B 1 105 ? 25.469 -15.289 2.324 1 95.31 105 GLU B CA 1
ATOM 5059 C C . GLU B 1 105 ? 25.531 -14.133 1.332 1 95.31 105 GLU B C 1
ATOM 5061 O O . GLU B 1 105 ? 24.531 -13.766 0.727 1 95.31 105 GLU B O 1
ATOM 5066 N N . PRO B 1 106 ? 26.703 -13.492 1.215 1 94.81 106 PRO B N 1
ATOM 5067 C CA . PRO B 1 106 ? 26.812 -12.375 0.272 1 94.81 106 PRO B CA 1
ATOM 5068 C C . PRO B 1 106 ? 26.469 -12.773 -1.16 1 94.81 106 PRO B C 1
ATOM 5070 O O . PRO B 1 106 ? 26.906 -13.828 -1.633 1 94.81 106 PRO B O 1
ATOM 5073 N N . ALA B 1 107 ? 25.703 -12.016 -1.749 1 95.88 107 ALA B N 1
ATOM 5074 C CA . ALA B 1 107 ? 25.297 -12.281 -3.127 1 95.88 107 ALA B CA 1
ATOM 5075 C C . ALA B 1 107 ? 26.469 -12.133 -4.082 1 95.88 107 ALA B C 1
ATOM 5077 O O . ALA B 1 107 ? 27.406 -11.375 -3.809 1 95.88 107 ALA B O 1
ATOM 5078 N N . PRO B 1 108 ? 26.469 -12.812 -5.199 1 96.31 108 PRO B N 1
ATOM 5079 C CA . PRO B 1 108 ? 27.453 -12.547 -6.25 1 96.31 108 PRO B CA 1
ATOM 5080 C C . PRO B 1 108 ? 27.375 -11.125 -6.789 1 96.31 108 PRO B C 1
ATOM 5082 O O . PRO B 1 108 ? 26.391 -10.414 -6.535 1 96.31 108 PRO B O 1
ATOM 5085 N N . LYS B 1 109 ? 28.406 -10.648 -7.465 1 95.5 109 LYS B N 1
ATOM 5086 C CA . LYS B 1 109 ? 28.516 -9.281 -7.965 1 95.5 109 LYS B CA 1
ATOM 5087 C C . LYS B 1 109 ? 27.281 -8.891 -8.773 1 95.5 109 LYS B C 1
ATOM 5089 O O . LYS B 1 109 ? 26.734 -7.801 -8.594 1 95.5 109 LYS B O 1
ATOM 5094 N N . LYS B 1 110 ? 26.766 -9.844 -9.594 1 96.19 110 LYS B N 1
ATOM 5095 C CA . LYS B 1 110 ? 25.625 -9.539 -10.438 1 96.19 110 LYS B CA 1
ATOM 5096 C C . LYS B 1 110 ? 24.312 -9.812 -9.695 1 96.19 110 LYS B C 1
ATOM 5098 O O . LYS B 1 110 ? 23.234 -9.477 -10.188 1 96.19 110 LYS B O 1
ATOM 5103 N N . GLY B 1 111 ? 24.359 -10.422 -8.523 1 98.38 111 GLY B N 1
ATOM 5104 C CA . GLY B 1 111 ? 23.203 -10.852 -7.773 1 98.38 111 GLY B CA 1
ATOM 5105 C C . GLY B 1 111 ? 22.906 -12.336 -7.918 1 98.38 111 GLY B C 1
ATOM 5106 O O . GLY B 1 111 ? 23.438 -12.992 -8.82 1 98.38 111 GLY B O 1
ATOM 5107 N N . TRP B 1 112 ? 22.109 -12.828 -7.059 1 98.75 112 TRP B N 1
ATOM 5108 C CA . TRP B 1 112 ? 21.703 -14.234 -7.113 1 98.75 112 TRP B CA 1
ATOM 5109 C C . TRP B 1 112 ? 20.828 -14.492 -8.336 1 98.75 112 TRP B C 1
ATOM 5111 O O . TRP B 1 112 ? 20 -13.656 -8.703 1 98.75 112 TRP B O 1
ATOM 5121 N N . PRO B 1 113 ? 21.016 -15.727 -8.977 1 98.69 113 PRO B N 1
ATOM 5122 C CA . PRO B 1 113 ? 19.922 -16.141 -9.867 1 98.69 113 PRO B CA 1
ATOM 5123 C C . PRO B 1 113 ? 18.562 -16.172 -9.164 1 98.69 113 PRO B C 1
ATOM 5125 O O . PRO B 1 113 ? 18.5 -16.281 -7.938 1 98.69 113 PRO B O 1
ATOM 5128 N N . VAL B 1 114 ? 17.547 -15.977 -9.906 1 98.88 114 VAL B N 1
ATOM 5129 C CA . VAL B 1 114 ? 16.203 -15.906 -9.328 1 98.88 114 VAL B CA 1
ATOM 5130 C C . VAL B 1 114 ? 15.32 -16.984 -9.953 1 98.88 114 VAL B C 1
ATOM 5132 O O . VAL B 1 114 ? 15.32 -17.172 -11.172 1 98.88 114 VAL B O 1
ATOM 5135 N N . CYS B 1 115 ? 14.641 -17.734 -9.148 1 98.88 115 CYS B N 1
ATOM 5136 C CA . CYS B 1 115 ? 13.68 -18.734 -9.594 1 98.88 115 CYS B CA 1
ATOM 5137 C C . CYS B 1 115 ? 12.281 -18.406 -9.086 1 98.88 115 CYS B C 1
ATOM 5139 O O . CYS B 1 115 ? 12.023 -18.453 -7.883 1 98.88 115 CYS B O 1
ATOM 5141 N N . VAL B 1 116 ? 11.43 -18.016 -9.984 1 98.94 116 VAL B N 1
ATOM 5142 C CA . VAL B 1 116 ? 10.023 -17.812 -9.664 1 98.94 116 VAL B CA 1
ATOM 5143 C C . VAL B 1 116 ? 9.25 -19.109 -9.844 1 98.94 116 VAL B C 1
ATOM 5145 O O . VAL B 1 116 ? 9.148 -19.641 -10.953 1 98.94 116 VAL B O 1
ATOM 5148 N N . TYR B 1 117 ? 8.695 -19.562 -8.766 1 98.81 117 TYR B N 1
ATOM 5149 C CA . TYR B 1 117 ? 8.086 -20.891 -8.742 1 98.81 117 TYR B CA 1
ATOM 5150 C C . TYR B 1 117 ? 6.574 -20.797 -8.586 1 98.81 117 TYR B C 1
ATOM 5152 O O . TYR B 1 117 ? 6.082 -20.312 -7.562 1 98.81 117 TYR B O 1
ATOM 5160 N N . PHE B 1 118 ? 5.832 -21.281 -9.555 1 98.75 118 PHE B N 1
ATOM 5161 C CA . PHE B 1 118 ? 4.375 -21.359 -9.508 1 98.75 118 PHE B CA 1
ATOM 5162 C C . PHE B 1 118 ? 3.916 -22.703 -8.961 1 98.75 118 PHE B C 1
ATOM 5164 O O . PHE B 1 118 ? 4.324 -23.75 -9.461 1 98.75 118 PHE B O 1
ATOM 5171 N N . HIS B 1 119 ? 3.094 -22.688 -7.941 1 97.5 119 HIS B N 1
ATOM 5172 C CA . HIS B 1 119 ? 2.623 -23.922 -7.332 1 97.5 119 HIS B CA 1
ATOM 5173 C C . HIS B 1 119 ? 1.638 -24.641 -8.242 1 97.5 119 HIS B C 1
ATOM 5175 O O . HIS B 1 119 ? 1.082 -24.047 -9.164 1 97.5 119 HIS B O 1
ATOM 5181 N N . GLY B 1 120 ? 1.484 -25.938 -8 1 96.88 120 GLY B N 1
ATOM 5182 C CA . GLY B 1 120 ? 0.521 -26.734 -8.734 1 96.88 120 GLY B CA 1
ATOM 5183 C C . GLY B 1 120 ? -0.875 -26.688 -8.141 1 96.88 120 GLY B C 1
ATOM 5184 O O . GLY B 1 120 ? -1.155 -25.859 -7.27 1 96.88 120 GLY B O 1
ATOM 5185 N N . GLY B 1 121 ? -1.741 -27.516 -8.703 1 96.62 121 GLY B N 1
ATOM 5186 C CA . GLY B 1 121 ? -3.102 -27.609 -8.195 1 96.62 121 GLY B CA 1
ATOM 5187 C C . GLY B 1 121 ? -4.152 -27.406 -9.273 1 96.62 121 GLY B C 1
ATOM 5188 O O . GLY B 1 121 ? -5.211 -26.828 -9.016 1 96.62 121 GLY B O 1
ATOM 5189 N N . PHE B 1 122 ? -3.852 -27.844 -10.477 1 96.38 122 PHE B N 1
ATOM 5190 C CA . PHE B 1 122 ? -4.785 -27.891 -11.594 1 96.38 122 PHE B CA 1
ATOM 5191 C C . PHE B 1 122 ? -5.305 -26.5 -11.93 1 96.38 122 PHE B C 1
ATOM 5193 O O . PHE B 1 122 ? -6.312 -26.359 -12.625 1 96.38 122 PHE B O 1
ATOM 5200 N N . LEU B 1 123 ? -4.719 -25.406 -11.273 1 97.62 123 LEU B N 1
ATOM 5201 C CA . LEU B 1 123 ? -5.199 -24.031 -11.344 1 97.62 123 LEU B CA 1
ATOM 5202 C C . LEU B 1 123 ? -6.492 -23.875 -10.547 1 97.62 123 LEU B C 1
ATOM 5204 O O . LEU B 1 123 ? -7.188 -22.859 -10.695 1 97.62 123 LEU B O 1
ATOM 5208 N N . GLN B 1 124 ? -6.832 -24.938 -9.734 1 97.69 124 GLN B N 1
ATOM 5209 C CA . GLN B 1 124 ? -8.039 -24.938 -8.914 1 97.69 124 GLN B CA 1
ATOM 5210 C C . GLN B 1 124 ? -7.715 -24.703 -7.445 1 97.69 124 GLN B C 1
ATOM 5212 O O . GLN B 1 124 ? -8.492 -24.078 -6.727 1 97.69 124 GLN B O 1
ATOM 5217 N N . VAL B 1 125 ? -6.629 -25.25 -7.051 1 97.5 125 VAL B N 1
ATOM 5218 C CA . VAL B 1 125 ? -6.27 -25.25 -5.637 1 97.5 125 VAL B CA 1
ATOM 5219 C C . VAL B 1 125 ? -4.762 -25.062 -5.488 1 97.5 125 VAL B C 1
ATOM 5221 O O . VAL B 1 125 ? -4.027 -25.062 -6.477 1 97.5 125 VAL B O 1
ATOM 5224 N N . GLY B 1 126 ? -4.359 -24.812 -4.277 1 97.12 126 GLY B N 1
ATOM 5225 C CA . GLY B 1 126 ? -2.939 -24.688 -3.982 1 97.12 126 GLY B CA 1
ATOM 5226 C C . GLY B 1 126 ? -2.586 -23.422 -3.221 1 97.12 126 GLY B C 1
ATOM 5227 O O . GLY B 1 126 ? -3.463 -22.625 -2.91 1 97.12 126 GLY B O 1
ATOM 5228 N N . SER B 1 127 ? -1.331 -23.328 -2.885 1 96.81 127 SER B N 1
ATOM 5229 C CA . SER B 1 127 ? -0.843 -22.203 -2.094 1 96.81 127 SER B CA 1
ATOM 5230 C C . SER B 1 127 ? 0.649 -21.984 -2.311 1 96.81 127 SER B C 1
ATOM 5232 O O . SER B 1 127 ? 1.381 -22.922 -2.641 1 96.81 127 SER B O 1
ATOM 5234 N N . ALA B 1 128 ? 1.045 -20.734 -2.156 1 97.69 128 ALA B N 1
ATOM 5235 C CA . ALA B 1 128 ? 2.459 -20.375 -2.242 1 97.69 128 ALA B CA 1
ATOM 5236 C C . ALA B 1 128 ? 3.15 -20.531 -0.892 1 97.69 128 ALA B C 1
ATOM 5238 O O . ALA B 1 128 ? 4.355 -20.312 -0.773 1 97.69 128 ALA B O 1
ATOM 5239 N N . ASN B 1 129 ? 2.422 -20.953 0.105 1 97.19 129 ASN B N 1
ATOM 5240 C CA . ASN B 1 129 ? 2.928 -20.906 1.473 1 97.19 129 ASN B CA 1
ATOM 5241 C C . ASN B 1 129 ? 3.656 -22.203 1.836 1 97.19 129 ASN B C 1
ATOM 5243 O O . ASN B 1 129 ? 3.057 -23.281 1.843 1 97.19 129 ASN B O 1
ATOM 5247 N N . TRP B 1 130 ? 4.93 -21.953 1.971 1 94.69 130 TRP B N 1
ATOM 5248 C CA . TRP B 1 130 ? 5.777 -22.953 2.627 1 94.69 130 TRP B CA 1
ATOM 5249 C C . TRP B 1 130 ? 6.355 -22.391 3.928 1 94.69 130 TRP B C 1
ATOM 5251 O O . TRP B 1 130 ? 6.414 -21.172 4.117 1 94.69 130 TRP B O 1
ATOM 5261 N N . GLY B 1 131 ? 6.492 -23.141 4.953 1 93.19 131 GLY B N 1
ATOM 5262 C CA . GLY B 1 131 ? 7.098 -22.625 6.172 1 93.19 131 GLY B CA 1
ATOM 5263 C C . GLY B 1 131 ? 8.414 -21.922 5.926 1 93.19 131 GLY B C 1
ATOM 5264 O O . GLY B 1 131 ? 9.164 -22.281 5.02 1 93.19 131 GLY B O 1
ATOM 5265 N N . PRO B 1 132 ? 8.734 -20.859 6.645 1 95.38 132 PRO B N 1
ATOM 5266 C CA . PRO B 1 132 ? 9.945 -20.062 6.441 1 95.38 132 PRO B CA 1
ATOM 5267 C C . PRO B 1 132 ? 11.203 -20.922 6.367 1 95.38 132 PRO B C 1
ATOM 5269 O O . PRO B 1 132 ? 12.133 -20.609 5.617 1 95.38 132 PRO B O 1
ATOM 5272 N N . ALA B 1 133 ? 11.234 -21.984 7.086 1 95 133 ALA B N 1
ATOM 5273 C CA . ALA B 1 133 ? 12.445 -22.797 7.18 1 95 133 ALA B CA 1
ATOM 5274 C C . ALA B 1 133 ? 12.477 -23.875 6.102 1 95 133 ALA B C 1
ATOM 5276 O O . ALA B 1 133 ? 13.484 -24.562 5.934 1 95 133 ALA B O 1
ATOM 5277 N N . SER B 1 134 ? 11.438 -23.969 5.297 1 94.75 134 SER B N 1
ATOM 5278 C CA . SER B 1 134 ? 11.234 -25.094 4.402 1 94.75 134 SER B CA 1
ATOM 5279 C C . SER B 1 134 ? 12.359 -25.188 3.373 1 94.75 134 SER B C 1
ATOM 5281 O O . SER B 1 134 ? 12.781 -26.297 3.01 1 94.75 134 SER B O 1
ATOM 5283 N N . LEU B 1 135 ? 12.867 -24.047 2.912 1 96.81 135 LEU B N 1
ATOM 5284 C CA . LEU B 1 135 ? 13.852 -24.078 1.833 1 96.81 135 LEU B CA 1
ATOM 5285 C C . LEU B 1 135 ? 15.266 -23.953 2.381 1 96.81 135 LEU B C 1
ATOM 5287 O O . LEU B 1 135 ? 16.219 -23.844 1.615 1 96.81 135 LEU B O 1
ATOM 5291 N N . GLY B 1 136 ? 15.43 -24.016 3.705 1 94.94 136 GLY B N 1
ATOM 5292 C CA . GLY B 1 136 ? 16.75 -24 4.332 1 94.94 136 GLY B CA 1
ATOM 5293 C C . GLY B 1 136 ? 17.688 -25.031 3.76 1 94.94 136 GLY B C 1
ATOM 5294 O O . GLY B 1 136 ? 18.781 -24.703 3.307 1 94.94 136 GLY B O 1
ATOM 5295 N N . PRO B 1 137 ? 17.266 -26.297 3.742 1 94.56 137 PRO B N 1
ATOM 5296 C CA . PRO B 1 137 ? 18.141 -27.344 3.205 1 94.56 137 PRO B CA 1
ATOM 5297 C C . PRO B 1 137 ? 18.547 -27.094 1.758 1 94.56 137 PRO B C 1
ATOM 5299 O O . PRO B 1 137 ? 19.719 -27.297 1.398 1 94.56 137 PRO B O 1
ATOM 5302 N N . LEU B 1 138 ? 17.641 -26.625 0.94 1 97.06 138 LEU B N 1
ATOM 5303 C CA . LEU B 1 138 ? 17.953 -26.391 -0.467 1 97.06 138 LEU B CA 1
ATOM 5304 C C . LEU B 1 138 ? 18.969 -25.266 -0.621 1 97.06 138 LEU B C 1
ATOM 5306 O O . LEU B 1 138 ? 19.922 -25.375 -1.401 1 97.06 138 LEU B O 1
ATOM 5310 N N . LEU B 1 139 ? 18.812 -24.188 0.163 1 97 139 LEU B N 1
ATOM 5311 C CA . LEU B 1 139 ? 19.578 -22.969 -0.074 1 97 139 LEU B CA 1
ATOM 5312 C C . LEU B 1 139 ? 20.891 -22.984 0.701 1 97 139 LEU B C 1
ATOM 5314 O O . LEU B 1 139 ? 21.797 -22.188 0.413 1 97 139 LEU B O 1
ATOM 5318 N N . LYS B 1 140 ? 20.953 -23.844 1.662 1 94.38 140 LYS B N 1
ATOM 5319 C CA . LYS B 1 140 ? 22.156 -23.797 2.504 1 94.38 140 LYS B CA 1
ATOM 5320 C C . LYS B 1 140 ? 22.906 -25.125 2.463 1 94.38 140 LYS B C 1
ATOM 5322 O O . LYS B 1 140 ? 24.141 -25.141 2.615 1 94.38 140 LYS B O 1
ATOM 5327 N N . GLU B 1 141 ? 22.234 -26.219 2.18 1 92.75 141 GLU B N 1
ATOM 5328 C CA . GLU B 1 141 ? 22.875 -27.516 2.367 1 92.75 141 GLU B CA 1
ATOM 5329 C C . GLU B 1 141 ? 23.094 -28.219 1.033 1 92.75 141 GLU B C 1
ATOM 5331 O O . GLU B 1 141 ? 23.547 -29.359 0.998 1 92.75 141 GLU B O 1
ATOM 5336 N N . SER B 1 142 ? 22.719 -27.672 -0.035 1 96.19 142 SER B N 1
ATOM 5337 C CA . SER B 1 142 ? 22.922 -28.25 -1.36 1 96.19 142 SER B CA 1
ATOM 5338 C C . SER B 1 142 ? 23.734 -27.328 -2.258 1 96.19 142 SER B C 1
ATOM 5340 O O . SER B 1 142 ? 24.312 -26.344 -1.785 1 96.19 142 SER B O 1
ATOM 5342 N N . ALA B 1 143 ? 23.828 -27.656 -3.572 1 96.75 143 ALA B N 1
ATOM 5343 C CA . ALA B 1 143 ? 24.562 -26.828 -4.531 1 96.75 143 ALA B CA 1
ATOM 5344 C C . ALA B 1 143 ? 23.703 -25.672 -5.023 1 96.75 143 ALA B C 1
ATOM 5346 O O . ALA B 1 143 ? 24.219 -24.719 -5.609 1 96.75 143 ALA B O 1
ATOM 5347 N N . PHE B 1 144 ? 22.469 -25.719 -4.742 1 97.75 144 PHE B N 1
ATOM 5348 C CA . PHE B 1 144 ? 21.516 -24.75 -5.27 1 97.75 144 PHE B CA 1
ATOM 5349 C C . PHE B 1 144 ? 21.594 -23.438 -4.5 1 97.75 144 PHE B C 1
ATOM 5351 O O . PHE B 1 144 ? 21.438 -23.422 -3.275 1 97.75 144 PHE B O 1
ATOM 5358 N N . ARG B 1 145 ? 21.922 -22.375 -5.191 1 97.44 145 ARG B N 1
ATOM 5359 C CA . ARG B 1 145 ? 21.953 -21.016 -4.633 1 97.44 145 ARG B CA 1
ATOM 5360 C C . ARG B 1 145 ? 21.188 -20.047 -5.523 1 97.44 145 ARG B C 1
ATOM 5362 O O . ARG B 1 145 ? 21.703 -19.625 -6.562 1 97.44 145 ARG B O 1
ATOM 5369 N N . ALA B 1 146 ? 20.047 -19.656 -5.098 1 98.62 146 ALA B N 1
ATOM 5370 C CA . ALA B 1 146 ? 19.219 -18.703 -5.824 1 98.62 146 ALA B CA 1
ATOM 5371 C C . ALA B 1 146 ? 18.156 -18.094 -4.91 1 98.62 146 ALA B C 1
ATOM 5373 O O . ALA B 1 146 ? 17.875 -18.625 -3.834 1 98.62 146 ALA B O 1
ATOM 5374 N N . ILE B 1 147 ? 17.672 -16.953 -5.273 1 98.81 147 ILE B N 1
ATOM 5375 C CA . ILE B 1 147 ? 16.469 -16.438 -4.629 1 98.81 147 ILE B CA 1
ATOM 5376 C C . ILE B 1 147 ? 15.25 -17.188 -5.148 1 98.81 147 ILE B C 1
ATOM 5378 O O . ILE B 1 147 ? 15.078 -17.344 -6.359 1 98.81 147 ILE B O 1
ATOM 5382 N N . MET B 1 148 ? 14.492 -17.75 -4.234 1 98.88 148 MET B N 1
ATOM 5383 C CA . MET B 1 148 ? 13.234 -18.406 -4.582 1 98.88 148 MET B CA 1
ATOM 5384 C C . MET B 1 148 ? 12.055 -17.469 -4.332 1 98.88 148 MET B C 1
ATOM 5386 O O . MET B 1 148 ? 11.906 -16.922 -3.238 1 98.88 148 MET B O 1
ATOM 5390 N N . VAL B 1 149 ? 11.25 -17.234 -5.32 1 98.94 149 VAL B N 1
ATOM 5391 C CA . VAL B 1 149 ? 10.055 -16.406 -5.223 1 98.94 149 VAL B CA 1
ATOM 5392 C C . VAL B 1 149 ? 8.812 -17.25 -5.488 1 98.94 149 VAL B C 1
ATOM 5394 O O . VAL B 1 149 ? 8.664 -17.812 -6.566 1 98.94 149 VAL B O 1
ATOM 5397 N N . PHE B 1 150 ? 7.926 -17.359 -4.512 1 98.88 150 PHE B N 1
ATOM 5398 C CA . PHE B 1 150 ? 6.672 -18.109 -4.629 1 98.88 150 PHE B CA 1
ATOM 5399 C C . PHE B 1 150 ? 5.48 -17.156 -4.617 1 98.88 150 PHE B C 1
ATOM 5401 O O . PHE B 1 150 ? 5.008 -16.75 -3.551 1 98.88 150 PHE B O 1
ATOM 5408 N N . PRO B 1 151 ? 4.961 -16.828 -5.73 1 98.88 151 PRO B N 1
ATOM 5409 C CA . PRO B 1 151 ? 3.781 -15.961 -5.75 1 98.88 151 PRO B CA 1
ATOM 5410 C C . PRO B 1 151 ? 2.475 -16.734 -5.574 1 98.88 151 PRO B C 1
ATOM 5412 O O . PRO B 1 151 ? 2.324 -17.828 -6.117 1 98.88 151 PRO B O 1
ATOM 5415 N N . ALA B 1 152 ? 1.594 -16.188 -4.742 1 98.75 152 ALA B N 1
ATOM 5416 C CA . ALA B 1 152 ? 0.188 -16.578 -4.781 1 98.75 152 ALA B CA 1
ATOM 5417 C C . ALA B 1 152 ? -0.552 -15.859 -5.906 1 98.75 152 ALA B C 1
ATOM 5419 O O . ALA B 1 152 ? -0.153 -14.766 -6.32 1 98.75 152 ALA B O 1
ATOM 5420 N N . TYR B 1 153 ? -1.477 -16.422 -6.422 1 98.75 153 TYR B N 1
ATOM 5421 C CA . TYR B 1 153 ? -2.277 -15.875 -7.512 1 98.75 153 TYR B CA 1
ATOM 5422 C C . TYR B 1 153 ? -3.707 -16.391 -7.453 1 98.75 153 TYR B C 1
ATOM 5424 O O . TYR B 1 153 ? -4.004 -17.328 -6.711 1 98.75 153 TYR B O 1
ATOM 5432 N N . ARG B 1 154 ? -4.633 -15.812 -8.141 1 98.69 154 ARG B N 1
ATOM 5433 C CA . ARG B 1 154 ? -6.043 -16.203 -8.117 1 98.69 154 ARG B CA 1
ATOM 5434 C C . ARG B 1 154 ? -6.25 -17.547 -8.82 1 98.69 154 ARG B C 1
ATOM 5436 O O . ARG B 1 154 ? -5.617 -17.812 -9.836 1 98.69 154 ARG B O 1
ATOM 5443 N N . LEU B 1 155 ? -7.133 -18.312 -8.328 1 98.44 155 LEU B N 1
ATOM 5444 C CA . LEU B 1 155 ? -7.379 -19.672 -8.758 1 98.44 155 LEU B CA 1
ATOM 5445 C C . LEU B 1 155 ? -8.844 -19.875 -9.125 1 98.44 155 LEU B C 1
ATOM 5447 O O . LEU B 1 155 ? -9.68 -19 -8.867 1 98.44 155 LEU B O 1
ATOM 5451 N N . ASN B 1 156 ? -9.141 -21.016 -9.766 1 97.88 156 ASN B N 1
ATOM 5452 C CA . ASN B 1 156 ? -10.492 -21.453 -10.094 1 97.88 156 ASN B CA 1
ATOM 5453 C C . ASN B 1 156 ? -11.328 -20.312 -10.664 1 97.88 156 ASN B C 1
ATOM 5455 O O . ASN B 1 156 ? -10.883 -19.609 -11.578 1 97.88 156 ASN B O 1
ATOM 5459 N N . ALA B 1 157 ? -12.477 -20.047 -10.125 1 98.12 157 ALA B N 1
ATOM 5460 C CA . ALA B 1 157 ? -13.336 -19.031 -10.727 1 98.12 157 ALA B CA 1
ATOM 5461 C C . ALA B 1 157 ? -12.727 -17.641 -10.586 1 98.12 157 ALA B C 1
ATOM 5463 O O . ALA B 1 157 ? -12.898 -16.797 -11.461 1 98.12 157 ALA B O 1
ATOM 5464 N N . PHE B 1 158 ? -11.938 -17.453 -9.539 1 98.5 158 PHE B N 1
ATOM 5465 C CA . PHE B 1 158 ? -11.352 -16.125 -9.305 1 98.5 158 PHE B CA 1
ATOM 5466 C C . PHE B 1 158 ? -10.289 -15.812 -10.352 1 98.5 158 PHE B C 1
ATOM 5468 O O . PHE B 1 158 ? -10.125 -14.656 -10.742 1 98.5 158 PHE B O 1
ATOM 5475 N N . GLY B 1 159 ? -9.57 -16.812 -10.805 1 98.38 159 GLY B N 1
ATOM 5476 C CA . GLY B 1 159 ? -8.469 -16.594 -11.727 1 98.38 159 GLY B CA 1
ATOM 5477 C C . GLY B 1 159 ? -8.828 -16.891 -13.172 1 98.38 159 GLY B C 1
ATOM 5478 O O . GLY B 1 159 ? -8.164 -16.422 -14.094 1 98.38 159 GLY B O 1
ATOM 5479 N N . PHE B 1 160 ? -10 -17.656 -13.406 1 98.25 160 PHE B N 1
ATOM 5480 C CA . PHE B 1 160 ? -10.141 -18.188 -14.758 1 98.25 160 PHE B CA 1
ATOM 5481 C C . PHE B 1 160 ? -11.594 -18.156 -15.203 1 98.25 160 PHE B C 1
ATOM 5483 O O . PHE B 1 160 ? -11.977 -18.859 -16.141 1 98.25 160 PHE B O 1
ATOM 5490 N N . LEU B 1 161 ? -12.391 -17.391 -14.508 1 98 161 LEU B N 1
ATOM 5491 C CA . LEU B 1 161 ? -13.734 -17.141 -15 1 98 161 LEU B CA 1
ATOM 5492 C C . LEU B 1 161 ? -13.695 -16.344 -16.312 1 98 161 LEU B C 1
ATOM 5494 O O . LEU B 1 161 ? -12.906 -15.406 -16.453 1 98 161 LEU B O 1
ATOM 5498 N N . ALA B 1 162 ? -14.523 -16.766 -17.266 1 97.81 162 ALA B N 1
ATOM 5499 C CA . ALA B 1 162 ? -14.602 -16.062 -18.547 1 97.81 162 ALA B CA 1
ATOM 5500 C C . ALA B 1 162 ? -16.016 -16.094 -19.094 1 97.81 162 ALA B C 1
ATOM 5502 O O . ALA B 1 162 ? -16.719 -17.094 -18.953 1 97.81 162 ALA B O 1
ATOM 5503 N N . GLY B 1 163 ? -16.422 -15.055 -19.672 1 97.5 163 GLY B N 1
ATOM 5504 C CA . GLY B 1 163 ? -17.734 -14.898 -20.312 1 97.5 163 GLY B CA 1
ATOM 5505 C C . GLY B 1 163 ? -17.875 -13.594 -21.078 1 97.5 163 GLY B C 1
ATOM 5506 O O . GLY B 1 163 ? -17.031 -12.695 -20.938 1 97.5 163 GLY B O 1
ATOM 5507 N N . GLU B 1 164 ? -18.875 -13.586 -21.906 1 97.44 164 GLU B N 1
ATOM 5508 C CA . GLU B 1 164 ? -19.109 -12.414 -22.75 1 97.44 164 GLU B CA 1
ATOM 5509 C C . GLU B 1 164 ? -19.328 -11.164 -21.891 1 97.44 164 GLU B C 1
ATOM 5511 O O . GLU B 1 164 ? -18.953 -10.062 -22.297 1 97.44 164 GLU B O 1
ATOM 5516 N N . GLU B 1 165 ? -19.984 -11.289 -20.734 1 98.12 165 GLU B N 1
ATOM 5517 C CA . GLU B 1 165 ? -20.234 -10.172 -19.828 1 98.12 165 GLU B CA 1
ATOM 5518 C C . GLU B 1 165 ? -18.922 -9.539 -19.344 1 98.12 165 GLU B C 1
ATOM 5520 O O . GLU B 1 165 ? -18.781 -8.32 -19.375 1 98.12 165 GLU B O 1
ATOM 5525 N N . LEU B 1 166 ? -17.969 -10.352 -18.938 1 98.12 166 LEU B N 1
ATOM 5526 C CA . LEU B 1 166 ? -16.672 -9.883 -18.469 1 98.12 166 LEU B CA 1
ATOM 5527 C C . LEU B 1 166 ? -15.867 -9.289 -19.609 1 98.12 166 LEU B C 1
ATOM 5529 O O . LEU B 1 166 ? -15.195 -8.266 -19.438 1 98.12 166 LEU B O 1
ATOM 5533 N N . ALA B 1 167 ? -15.922 -9.922 -20.797 1 97.5 167 ALA B N 1
ATOM 5534 C CA . ALA B 1 167 ? -15.195 -9.438 -21.969 1 97.5 167 ALA B CA 1
ATOM 5535 C C . ALA B 1 167 ? -15.688 -8.047 -22.375 1 97.5 167 ALA B C 1
ATOM 5537 O O . ALA B 1 167 ? -14.883 -7.176 -22.719 1 97.5 167 ALA B O 1
ATOM 5538 N N . SER B 1 168 ? -16.984 -7.898 -22.391 1 97.31 168 SER B N 1
ATOM 5539 C CA . SER B 1 168 ? -17.578 -6.617 -22.766 1 97.31 168 SER B CA 1
ATOM 5540 C C . SER B 1 168 ? -17.188 -5.516 -21.781 1 97.31 168 SER B C 1
ATOM 5542 O O . SER B 1 168 ? -16.875 -4.395 -22.203 1 97.31 168 SER B O 1
ATOM 5544 N N . GLU B 1 169 ? -17.188 -5.809 -20.5 1 97.81 169 GLU B N 1
ATOM 5545 C CA . GLU B 1 169 ? -16.766 -4.836 -19.5 1 97.81 169 GLU B CA 1
ATOM 5546 C C . GLU B 1 169 ? -15.305 -4.453 -19.672 1 97.81 169 GLU B C 1
ATOM 5548 O O . GLU B 1 169 ? -14.953 -3.275 -19.594 1 97.81 169 GLU B O 1
ATOM 5553 N N . ALA B 1 170 ? -14.469 -5.41 -19.844 1 97.56 170 ALA B N 1
ATOM 5554 C CA . ALA B 1 170 ? -13.047 -5.168 -20.016 1 97.56 170 ALA B CA 1
ATOM 5555 C C . ALA B 1 170 ? -12.781 -4.266 -21.219 1 97.56 170 ALA B C 1
ATOM 5557 O O . ALA B 1 170 ? -11.961 -3.35 -21.156 1 97.56 170 ALA B O 1
ATOM 5558 N N . LYS B 1 171 ? -13.5 -4.574 -22.281 1 96.44 171 LYS B N 1
ATOM 5559 C CA . LYS B 1 17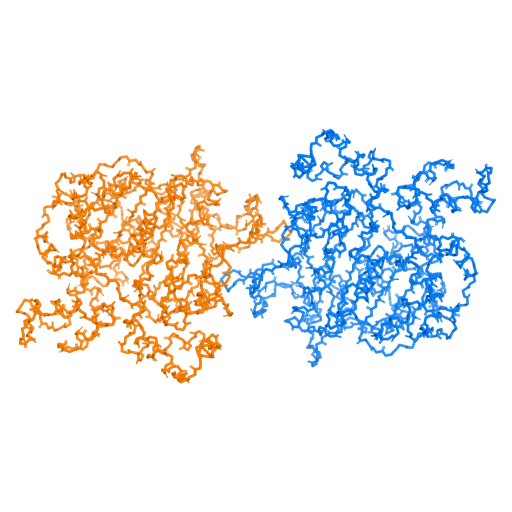1 ? -13.359 -3.768 -23.484 1 96.44 171 LYS B CA 1
ATOM 5560 C C . LYS B 1 171 ? -13.727 -2.311 -23.219 1 96.44 171 LYS B C 1
ATOM 5562 O O . LYS B 1 171 ? -13.016 -1.397 -23.641 1 96.44 171 LYS B O 1
ATOM 5567 N N . LYS B 1 172 ? -14.805 -2.074 -22.516 1 96.62 172 LYS B N 1
ATOM 5568 C CA . LYS B 1 172 ? -15.258 -0.729 -22.188 1 96.62 172 LYS B CA 1
ATOM 5569 C C . LYS B 1 172 ? -14.227 0.004 -21.328 1 96.62 172 LYS B C 1
ATOM 5571 O O . LYS B 1 172 ? -14.07 1.222 -21.453 1 96.62 172 LYS B O 1
ATOM 5576 N N . ASN B 1 173 ? -13.508 -0.74 -20.484 1 95.94 173 ASN B N 1
ATOM 5577 C CA . ASN B 1 173 ? -12.562 -0.143 -19.547 1 95.94 173 ASN B CA 1
ATOM 5578 C C . ASN B 1 173 ? -11.141 -0.149 -20.094 1 95.94 173 ASN B C 1
ATOM 5580 O O . ASN B 1 173 ? -10.211 0.293 -19.422 1 95.94 173 ASN B O 1
ATOM 5584 N N . GLY B 1 174 ? -10.906 -0.654 -21.297 1 95.88 174 GLY B N 1
ATOM 5585 C CA . GLY B 1 174 ? -9.562 -0.777 -21.859 1 95.88 174 GLY B CA 1
ATOM 5586 C C . GLY B 1 174 ? -8.703 -1.79 -21.125 1 95.88 174 GLY B C 1
ATOM 5587 O O . GLY B 1 174 ? -7.5 -1.582 -20.953 1 95.88 174 GLY B O 1
ATOM 5588 N N . GLU B 1 175 ? -9.289 -2.801 -20.578 1 95.88 175 GLU B N 1
ATOM 5589 C CA . GLU B 1 175 ? -8.633 -3.852 -19.812 1 95.88 175 GLU B CA 1
ATOM 5590 C C . GLU B 1 175 ? -8.641 -5.176 -20.562 1 95.88 175 GLU B C 1
ATOM 5592 O O . GLU B 1 175 ? -9.281 -5.301 -21.609 1 95.88 175 GLU B O 1
ATOM 5597 N N . THR B 1 176 ? -7.867 -6.109 -20.109 1 93.81 176 THR B N 1
ATOM 5598 C CA . THR B 1 176 ? -7.93 -7.484 -20.594 1 93.81 176 THR B CA 1
ATOM 5599 C C . THR B 1 176 ? -9.031 -8.266 -19.891 1 93.81 176 THR B C 1
ATOM 5601 O O . THR B 1 176 ? -9.523 -7.832 -18.844 1 93.81 176 THR B O 1
ATOM 5604 N N . HIS B 1 177 ? -9.43 -9.273 -20.609 1 91.94 177 HIS B N 1
ATOM 5605 C CA . HIS B 1 177 ? -10.422 -10.156 -20.016 1 91.94 177 HIS B CA 1
ATOM 5606 C C . HIS B 1 177 ? -9.906 -11.594 -19.938 1 91.94 177 HIS B C 1
ATOM 5608 O O . HIS B 1 177 ? -8.922 -11.938 -20.594 1 91.94 177 HIS B O 1
ATOM 5614 N N . SER B 1 178 ? -10.344 -12.383 -19.016 1 95.69 178 SER B N 1
ATOM 5615 C CA . SER B 1 178 ? -10.078 -13.805 -18.875 1 95.69 178 SER B CA 1
ATOM 5616 C C . SER B 1 178 ? -8.648 -14.062 -18.422 1 95.69 178 SER B C 1
ATOM 5618 O O . SER B 1 178 ? -7.805 -13.164 -18.484 1 95.69 178 SER B O 1
ATOM 5620 N N . ASN B 1 179 ? -8.32 -15.242 -17.984 1 98.44 179 ASN B N 1
ATOM 5621 C CA . ASN B 1 179 ? -7.016 -15.766 -17.594 1 98.44 179 ASN B CA 1
ATOM 5622 C C . ASN B 1 179 ? -6.344 -14.875 -16.547 1 98.44 179 ASN B C 1
ATOM 5624 O O . ASN B 1 179 ? -5.148 -14.586 -16.641 1 98.44 179 ASN B O 1
ATOM 5628 N N . MET B 1 180 ? -7.152 -14.383 -15.602 1 98.62 180 MET B N 1
ATOM 5629 C CA . MET B 1 180 ? -6.629 -13.469 -14.594 1 98.62 180 MET B CA 1
ATOM 5630 C C . MET B 1 180 ? -5.543 -14.141 -13.758 1 98.62 180 MET B C 1
ATOM 5632 O O . MET B 1 180 ? -4.602 -13.477 -13.312 1 98.62 180 MET B O 1
ATOM 5636 N N . GLY B 1 181 ? -5.641 -15.5 -13.555 1 98.69 181 GLY B N 1
ATOM 5637 C CA . GLY B 1 181 ? -4.578 -16.203 -12.859 1 98.69 181 GLY B CA 1
ATOM 5638 C C . GLY B 1 181 ? -3.232 -16.094 -13.547 1 98.69 181 GLY B C 1
ATOM 5639 O O . GLY B 1 181 ? -2.203 -15.945 -12.883 1 98.69 181 GLY B O 1
ATOM 5640 N N . LEU B 1 182 ? -3.219 -16.141 -14.836 1 98.75 182 LEU B N 1
ATOM 5641 C CA . LEU B 1 182 ? -1.98 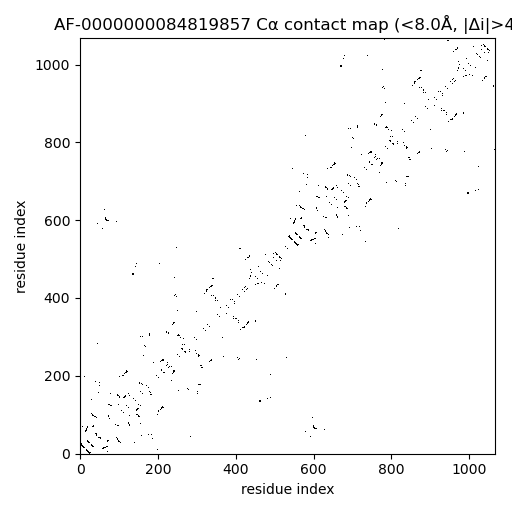-15.977 -15.594 1 98.75 182 LEU B CA 1
ATOM 5642 C C . LEU B 1 182 ? -1.487 -14.539 -15.531 1 98.75 182 LEU B C 1
ATOM 5644 O O . LEU B 1 182 ? -0.282 -14.289 -15.438 1 98.75 182 LEU B O 1
ATOM 5648 N N . TRP B 1 183 ? -2.443 -13.633 -15.617 1 98.75 183 TRP B N 1
ATOM 5649 C CA . TRP B 1 183 ? -2.072 -12.227 -15.516 1 98.75 183 TRP B CA 1
ATOM 5650 C C . TRP B 1 183 ? -1.476 -11.922 -14.141 1 98.75 183 TRP B C 1
ATOM 5652 O O . TRP B 1 183 ? -0.562 -11.102 -14.031 1 98.75 183 TRP B O 1
ATOM 5662 N N . ASP B 1 184 ? -2.088 -12.523 -13.094 1 98.81 184 ASP B N 1
ATOM 5663 C CA . ASP B 1 184 ? -1.496 -12.383 -11.766 1 98.81 184 ASP B CA 1
ATOM 5664 C C . ASP B 1 184 ? -0.046 -12.859 -11.758 1 98.81 184 ASP B C 1
ATOM 5666 O O . ASP B 1 184 ? 0.836 -12.172 -11.234 1 98.81 184 ASP B O 1
ATOM 5670 N N . GLN B 1 185 ? 0.223 -14 -12.305 1 98.88 185 GLN B N 1
ATOM 5671 C CA . GLN B 1 185 ? 1.567 -14.555 -12.383 1 98.88 185 GLN B CA 1
ATOM 5672 C C . GLN B 1 185 ? 2.506 -13.633 -13.156 1 98.88 185 GLN B C 1
ATOM 5674 O O . GLN B 1 185 ? 3.656 -13.438 -12.766 1 98.88 185 GLN B O 1
ATOM 5679 N N . ARG B 1 186 ? 2.004 -13.086 -14.266 1 98.69 186 ARG B N 1
ATOM 5680 C CA . ARG B 1 186 ? 2.787 -12.148 -15.055 1 98.69 186 ARG B CA 1
ATOM 5681 C C . ARG B 1 186 ? 3.166 -10.922 -14.234 1 98.69 186 ARG B C 1
ATOM 5683 O O . ARG B 1 186 ? 4.312 -10.469 -14.266 1 98.69 186 ARG B O 1
ATOM 5690 N N . THR B 1 187 ? 2.186 -10.445 -13.5 1 98.69 187 THR B N 1
ATOM 5691 C CA . THR B 1 187 ? 2.43 -9.281 -12.656 1 98.69 187 THR B CA 1
ATOM 5692 C C . THR B 1 187 ? 3.479 -9.594 -11.594 1 98.69 187 THR B C 1
ATOM 5694 O O . THR B 1 187 ? 4.312 -8.75 -11.273 1 98.69 187 THR B O 1
ATOM 5697 N N . ALA B 1 188 ? 3.451 -10.805 -11.039 1 98.88 188 ALA B N 1
ATOM 5698 C CA . ALA B 1 188 ? 4.453 -11.234 -10.07 1 98.88 188 ALA B CA 1
ATOM 5699 C C . ALA B 1 188 ? 5.84 -11.297 -10.703 1 98.88 188 ALA B C 1
ATOM 5701 O O . ALA B 1 188 ? 6.828 -10.891 -10.086 1 98.88 188 ALA B O 1
ATOM 5702 N N . LEU B 1 189 ? 5.934 -11.797 -11.922 1 98.81 189 LEU B N 1
ATOM 5703 C CA . LEU B 1 189 ? 7.195 -11.844 -12.648 1 98.81 189 LEU B CA 1
ATOM 5704 C C . LEU B 1 189 ? 7.746 -10.445 -12.883 1 98.81 189 LEU B C 1
ATOM 5706 O O . LEU B 1 189 ? 8.938 -10.203 -12.68 1 98.81 189 LEU B O 1
ATOM 5710 N N . GLU B 1 190 ? 6.906 -9.578 -13.297 1 98.62 190 GLU B N 1
ATOM 5711 C CA . GLU B 1 190 ? 7.32 -8.203 -13.562 1 98.62 190 GLU B CA 1
ATOM 5712 C C . GLU B 1 190 ? 7.758 -7.5 -12.281 1 98.62 190 GLU B C 1
ATOM 5714 O O . GLU B 1 190 ? 8.734 -6.742 -12.281 1 98.62 190 GLU B O 1
ATOM 5719 N N . TRP B 1 191 ? 6.98 -7.707 -11.211 1 98.69 191 TRP B N 1
ATOM 5720 C CA . TRP B 1 191 ? 7.398 -7.176 -9.922 1 98.69 191 TRP B CA 1
ATOM 5721 C C . TRP B 1 191 ? 8.781 -7.684 -9.539 1 98.69 191 TRP B C 1
ATOM 5723 O O . TRP B 1 191 ? 9.625 -6.918 -9.062 1 98.69 191 TRP B O 1
ATOM 5733 N N . THR B 1 192 ? 9 -9 -9.688 1 98.88 192 THR B N 1
ATOM 5734 C CA . THR B 1 192 ? 10.289 -9.602 -9.383 1 98.88 192 THR B CA 1
ATOM 5735 C C . THR B 1 192 ? 11.398 -8.953 -10.211 1 98.88 192 THR B C 1
ATOM 5737 O O . THR B 1 192 ? 12.43 -8.555 -9.672 1 98.88 192 THR B O 1
ATOM 5740 N N . TYR B 1 193 ? 11.18 -8.836 -11.492 1 98.62 193 TYR B N 1
ATOM 5741 C CA . TYR B 1 193 ? 12.156 -8.219 -12.383 1 98.62 193 TYR B CA 1
ATOM 5742 C C . TYR B 1 193 ? 12.508 -6.809 -11.914 1 98.62 193 TYR B C 1
ATOM 5744 O O . TYR B 1 193 ? 13.688 -6.445 -11.852 1 98.62 193 TYR B O 1
ATOM 5752 N N . THR B 1 194 ? 11.523 -6.086 -11.516 1 98 194 THR B N 1
ATOM 5753 C CA . THR B 1 194 ? 11.68 -4.676 -11.18 1 98 194 THR B CA 1
ATOM 5754 C C . THR B 1 194 ? 12.359 -4.512 -9.828 1 98 194 THR B C 1
ATOM 5756 O O . THR B 1 194 ? 13.125 -3.562 -9.625 1 98 194 THR B O 1
ATOM 5759 N N . ASN B 1 195 ? 12.18 -5.465 -8.906 1 98.31 195 ASN B N 1
ATOM 5760 C CA . ASN B 1 195 ? 12.5 -5.168 -7.52 1 98.31 195 ASN B CA 1
ATOM 5761 C C . ASN B 1 195 ? 13.57 -6.117 -6.977 1 98.31 195 ASN B C 1
ATOM 5763 O O . ASN B 1 195 ? 14.164 -5.859 -5.93 1 98.31 195 ASN B O 1
ATOM 5767 N N . ILE B 1 196 ? 13.883 -7.18 -7.641 1 98.62 196 ILE B N 1
ATOM 5768 C CA . ILE B 1 196 ? 14.625 -8.281 -7.027 1 98.62 196 ILE B CA 1
ATOM 5769 C C . ILE B 1 196 ? 16.047 -7.828 -6.711 1 98.62 196 ILE B C 1
ATOM 5771 O O . ILE B 1 196 ? 16.703 -8.406 -5.84 1 98.62 196 ILE B O 1
ATOM 5775 N N . SER B 1 197 ? 16.578 -6.801 -7.434 1 98.38 197 SER B N 1
ATOM 5776 C CA . SER B 1 197 ? 17.922 -6.297 -7.168 1 98.38 197 SER B CA 1
ATOM 5777 C C . SER B 1 197 ? 18.016 -5.715 -5.762 1 98.38 197 SER B C 1
ATOM 5779 O O . SER B 1 197 ? 19.078 -5.762 -5.141 1 98.38 197 SER B O 1
ATOM 5781 N N . VAL B 1 198 ? 16.922 -5.164 -5.258 1 97.5 198 VAL B N 1
ATOM 5782 C CA . VAL B 1 198 ? 16.875 -4.621 -3.904 1 97.5 198 VAL B CA 1
ATOM 5783 C C . VAL B 1 198 ? 17.188 -5.727 -2.895 1 97.5 198 VAL B C 1
ATOM 5785 O O . VAL B 1 198 ? 17.781 -5.465 -1.845 1 97.5 198 VAL B O 1
ATOM 5788 N N . PHE B 1 199 ? 16.875 -6.973 -3.26 1 98.19 199 PHE B N 1
ATOM 5789 C CA . PHE B 1 199 ? 17.031 -8.109 -2.361 1 98.19 199 PHE B CA 1
ATOM 5790 C C . PHE B 1 199 ? 18.266 -8.922 -2.715 1 98.19 199 PHE B C 1
ATOM 5792 O O . PHE B 1 199 ? 18.438 -10.039 -2.225 1 98.19 199 PHE B O 1
ATOM 5799 N N . GLY B 1 200 ? 19.078 -8.398 -3.67 1 98.12 200 GLY B N 1
ATOM 5800 C CA . GLY B 1 200 ? 20.328 -9.055 -4.023 1 98.12 200 GLY B CA 1
ATOM 5801 C C . GLY B 1 200 ? 20.188 -10.008 -5.191 1 98.12 200 GLY B C 1
ATOM 5802 O O . GLY B 1 200 ? 21.078 -10.82 -5.445 1 98.12 200 GLY B O 1
ATOM 5803 N N . GLY B 1 201 ? 19.062 -9.977 -5.855 1 98.75 201 GLY B N 1
ATOM 5804 C CA . GLY B 1 201 ? 18.844 -10.844 -7.004 1 98.75 201 GLY B CA 1
ATOM 5805 C C . GLY B 1 201 ? 19.281 -10.219 -8.312 1 98.75 201 GLY B C 1
ATOM 5806 O O . GLY B 1 201 ? 19.406 -8.992 -8.414 1 98.75 201 GLY B O 1
ATOM 5807 N N . ASP B 1 202 ? 19.562 -11.008 -9.305 1 98.69 202 ASP B N 1
ATOM 5808 C CA . ASP B 1 202 ? 19.922 -10.594 -10.656 1 98.69 202 ASP B CA 1
ATOM 5809 C C . ASP B 1 202 ? 18.703 -10.578 -11.57 1 98.69 202 ASP B C 1
ATOM 5811 O O . ASP B 1 202 ? 18.219 -11.625 -11.984 1 98.69 202 ASP B O 1
ATOM 5815 N N . PRO B 1 203 ? 18.172 -9.438 -11.922 1 98.31 203 PRO B N 1
ATOM 5816 C CA . PRO B 1 203 ? 16.969 -9.383 -12.766 1 98.31 203 PRO B CA 1
ATOM 5817 C C . PRO B 1 203 ? 17.219 -9.938 -14.164 1 98.31 203 PRO B C 1
ATOM 5819 O O . PRO B 1 203 ? 16.266 -10.219 -14.898 1 98.31 203 PRO B O 1
ATOM 5822 N N . SER B 1 204 ? 18.469 -10.07 -14.562 1 97.88 204 SER B N 1
ATOM 5823 C CA . SER B 1 204 ? 18.766 -10.578 -15.891 1 97.88 204 SER B CA 1
ATOM 5824 C C . SER B 1 204 ? 18.859 -12.094 -15.898 1 97.88 204 SER B C 1
ATOM 5826 O O . SER B 1 204 ? 19.156 -12.703 -16.938 1 97.88 204 SER B O 1
ATOM 5828 N N . ASN B 1 205 ? 18.641 -12.742 -14.797 1 98.44 205 ASN B N 1
ATOM 5829 C CA . ASN B 1 205 ? 18.75 -14.195 -14.648 1 98.44 205 ASN B CA 1
ATOM 5830 C C . ASN B 1 205 ? 17.547 -14.773 -13.914 1 98.44 205 ASN B C 1
ATOM 5832 O O . ASN B 1 205 ? 17.656 -15.219 -12.773 1 98.44 205 ASN B O 1
ATOM 5836 N N . ILE B 1 206 ? 16.391 -14.82 -14.578 1 98.81 206 ILE B N 1
ATOM 5837 C CA . ILE B 1 206 ? 15.148 -15.266 -13.961 1 98.81 206 ILE B CA 1
ATOM 5838 C C . ILE B 1 206 ? 14.664 -16.547 -14.625 1 98.81 206 ILE B C 1
ATOM 5840 O O . ILE B 1 206 ? 14.516 -16.609 -15.852 1 98.81 206 ILE B O 1
ATOM 5844 N N . THR B 1 207 ? 14.5 -17.594 -13.852 1 98.88 207 THR B N 1
ATOM 5845 C CA . THR B 1 207 ? 13.852 -18.828 -14.242 1 98.88 207 THR B CA 1
ATOM 5846 C C . THR B 1 207 ? 12.383 -18.828 -13.828 1 98.88 207 THR B C 1
ATOM 5848 O O . THR B 1 207 ? 12.062 -18.547 -12.672 1 98.88 207 THR B O 1
ATOM 5851 N N . ALA B 1 208 ? 11.516 -19.062 -14.773 1 98.88 208 ALA B N 1
ATOM 5852 C CA . ALA B 1 208 ? 10.133 -19.375 -14.422 1 98.88 208 ALA B CA 1
ATOM 5853 C C . ALA B 1 208 ? 9.93 -20.875 -14.273 1 98.88 208 ALA B C 1
ATOM 5855 O O . ALA B 1 208 ? 10.172 -21.641 -15.219 1 98.88 208 ALA B O 1
ATOM 5856 N N . ALA B 1 209 ? 9.547 -21.297 -13.109 1 98.75 209 ALA B N 1
ATOM 5857 C CA . ALA B 1 209 ? 9.43 -22.719 -12.82 1 98.75 209 ALA B CA 1
ATOM 5858 C C . ALA B 1 209 ? 8.102 -23.031 -12.141 1 98.75 209 ALA B C 1
ATOM 5860 O O . ALA B 1 209 ? 7.438 -22.125 -11.617 1 98.75 209 ALA B O 1
ATOM 5861 N N . GLY B 1 210 ? 7.734 -24.234 -12.188 1 98.38 210 GLY B N 1
ATOM 5862 C CA . GLY B 1 210 ? 6.566 -24.688 -11.445 1 98.38 210 GLY B CA 1
ATOM 5863 C C . GLY B 1 210 ? 6.336 -26.172 -11.539 1 98.38 210 GLY B C 1
ATOM 5864 O O . GLY B 1 210 ? 7.035 -26.875 -12.281 1 98.38 210 GLY B O 1
ATOM 5865 N N . TYR B 1 211 ? 5.492 -26.641 -10.727 1 98.06 211 TYR B N 1
ATOM 5866 C CA . TYR B 1 211 ? 5.113 -28.047 -10.695 1 98.06 211 TYR B CA 1
ATOM 5867 C C . TYR B 1 211 ? 3.672 -28.234 -11.148 1 98.06 211 TYR B C 1
ATOM 5869 O O . TYR B 1 211 ? 2.787 -27.469 -10.758 1 98.06 211 TYR B O 1
ATOM 5877 N N . SER B 1 212 ? 3.467 -29.297 -11.977 1 97.62 212 SER B N 1
ATOM 5878 C CA . SER B 1 212 ? 2.119 -29.578 -12.453 1 97.62 212 SER B CA 1
ATOM 5879 C C . SER B 1 212 ? 1.498 -28.375 -13.133 1 97.62 212 SER B C 1
ATOM 5881 O O . SER B 1 212 ? 2.098 -27.781 -14.039 1 97.62 212 SER B O 1
ATOM 5883 N N . ALA B 1 213 ? 0.365 -27.844 -12.57 1 97.38 213 ALA B N 1
ATOM 5884 C CA . ALA B 1 213 ? -0.255 -26.641 -13.125 1 97.38 213 ALA B CA 1
ATOM 5885 C C . ALA B 1 213 ? 0.717 -25.453 -13.102 1 97.38 213 ALA B C 1
ATOM 5887 O O . ALA B 1 213 ? 0.649 -24.578 -13.961 1 97.38 213 ALA B O 1
ATOM 5888 N N . GLY B 1 214 ? 1.648 -25.484 -12.172 1 98.19 214 GLY B N 1
ATOM 5889 C CA . GLY B 1 214 ? 2.674 -24.453 -12.141 1 98.19 214 GLY B CA 1
ATOM 5890 C C . GLY B 1 214 ? 3.645 -24.547 -13.305 1 98.19 214 GLY B C 1
ATOM 5891 O O . GLY B 1 214 ? 4.094 -23.516 -13.828 1 98.19 214 GLY B O 1
ATOM 5892 N N . GLY B 1 215 ? 4.016 -25.797 -13.641 1 98.25 215 GLY B N 1
ATOM 5893 C CA . GLY B 1 215 ? 4.809 -25.984 -14.844 1 98.25 215 GLY B CA 1
ATOM 5894 C C . GLY B 1 215 ? 4.086 -25.562 -16.109 1 98.25 215 GLY B C 1
ATOM 5895 O O . GLY B 1 215 ? 4.684 -24.953 -17 1 98.25 215 GLY B O 1
ATOM 5896 N N . PHE B 1 216 ? 2.795 -25.906 -16.188 1 97.62 216 PHE B N 1
ATOM 5897 C CA . PHE B 1 216 ? 1.928 -25.453 -17.266 1 97.62 216 PHE B CA 1
ATOM 5898 C C . PHE B 1 216 ? 1.921 -23.922 -17.344 1 97.62 216 PHE B C 1
ATOM 5900 O O . PHE B 1 216 ? 2.006 -23.359 -18.422 1 97.62 216 PHE B O 1
ATOM 5907 N N . SER B 1 217 ? 1.905 -23.25 -16.188 1 98.31 217 SER B N 1
ATOM 5908 C CA . SER B 1 217 ? 1.932 -21.797 -16.109 1 98.31 217 SER B CA 1
ATOM 5909 C C . SER B 1 217 ? 3.25 -21.234 -16.641 1 98.31 217 SER B C 1
ATOM 5911 O O . SER B 1 217 ? 3.264 -20.203 -17.328 1 98.31 217 SER B O 1
ATOM 5913 N N . ALA B 1 218 ? 4.332 -21.859 -16.266 1 98.62 218 ALA B N 1
ATOM 5914 C CA . ALA B 1 218 ? 5.633 -21.422 -16.75 1 98.62 218 ALA B CA 1
ATOM 5915 C C . ALA B 1 218 ? 5.676 -21.422 -18.281 1 98.62 218 ALA B C 1
ATOM 5917 O O . ALA B 1 218 ? 6.188 -20.484 -18.891 1 98.62 218 ALA B O 1
ATOM 5918 N N . PHE B 1 219 ? 5.109 -22.453 -18.875 1 98.25 219 PHE B N 1
ATOM 5919 C CA . PHE B 1 219 ? 5.02 -22.531 -20.328 1 98.25 219 PHE B CA 1
ATOM 5920 C C . PHE B 1 219 ? 4.191 -21.391 -20.891 1 98.25 219 PHE B C 1
ATOM 5922 O O . PHE B 1 219 ? 4.586 -20.75 -21.875 1 98.25 219 PHE B O 1
ATOM 5929 N N . GLN B 1 220 ? 3.025 -21.156 -20.297 1 98.25 220 GLN B N 1
ATOM 5930 C CA . GLN B 1 220 ? 2.148 -20.094 -20.781 1 98.25 220 GLN B CA 1
ATOM 5931 C C . GLN B 1 220 ? 2.82 -18.734 -20.656 1 98.25 220 GLN B C 1
ATOM 5933 O O . GLN B 1 220 ? 2.654 -17.875 -21.531 1 98.25 220 GLN B O 1
ATOM 5938 N N . GLN B 1 221 ? 3.527 -18.531 -19.594 1 98.56 221 GLN B N 1
ATOM 5939 C CA . GLN B 1 221 ? 4.242 -17.266 -19.406 1 98.56 221 GLN B CA 1
ATOM 5940 C C . GLN B 1 221 ? 5.285 -17.062 -20.5 1 98.56 221 GLN B C 1
ATOM 5942 O O . GLN B 1 221 ? 5.449 -15.953 -21.016 1 98.56 221 GLN B O 1
ATOM 5947 N N . LEU B 1 222 ? 6.004 -18.094 -20.828 1 98.56 222 LEU B N 1
ATOM 5948 C CA . LEU B 1 222 ? 7 -17.984 -21.891 1 98.56 222 LEU B CA 1
ATOM 5949 C C . LEU B 1 222 ? 6.336 -17.703 -23.234 1 98.56 222 LEU B C 1
ATOM 5951 O O . LEU B 1 222 ? 6.816 -16.875 -24 1 98.56 222 LEU B O 1
ATOM 5955 N N . ALA B 1 223 ? 5.254 -18.469 -23.516 1 98.12 223 ALA B N 1
ATOM 5956 C CA . ALA B 1 223 ? 4.531 -18.234 -24.766 1 98.12 223 ALA B CA 1
ATOM 5957 C C . ALA B 1 223 ? 4.078 -16.781 -24.875 1 98.12 223 ALA B C 1
ATOM 5959 O O . ALA B 1 223 ? 4.215 -16.172 -25.938 1 98.12 223 ALA B O 1
ATOM 5960 N N . HIS B 1 224 ? 3.527 -16.312 -23.781 1 98.19 224 HIS B N 1
ATOM 5961 C CA . HIS B 1 224 ? 3.121 -14.914 -23.734 1 98.19 224 HIS B CA 1
ATOM 5962 C C . HIS B 1 224 ? 4.289 -13.992 -24.078 1 98.19 224 HIS B C 1
ATOM 5964 O O . HIS B 1 224 ? 4.148 -13.07 -24.875 1 98.19 224 HIS B O 1
ATOM 5970 N N . GLU B 1 225 ? 5.406 -14.258 -23.5 1 97.31 225 GLU B N 1
ATOM 5971 C CA . GLU B 1 225 ? 6.57 -13.391 -23.672 1 97.31 225 GLU B CA 1
ATOM 5972 C C . GLU B 1 225 ? 7.094 -13.453 -25.094 1 97.31 225 GLU B C 1
ATOM 5974 O O . GLU B 1 225 ? 7.539 -12.445 -25.641 1 97.31 225 GLU B O 1
ATOM 5979 N N . LEU B 1 226 ? 7.086 -14.562 -25.656 1 97.81 226 LEU B N 1
ATOM 5980 C CA . LEU B 1 226 ? 7.68 -14.766 -26.984 1 97.81 226 LEU B CA 1
ATOM 5981 C C . LEU B 1 226 ? 6.793 -14.172 -28.062 1 97.81 226 LEU B C 1
ATOM 5983 O O . LEU B 1 226 ? 7.285 -13.773 -29.125 1 97.81 226 LEU B O 1
ATOM 5987 N N . TYR B 1 227 ? 5.504 -14.094 -27.797 1 97.88 227 TYR B N 1
ATOM 5988 C CA . TYR B 1 227 ? 4.617 -13.758 -28.906 1 97.88 227 TYR B CA 1
ATOM 5989 C C . TYR B 1 227 ? 3.869 -12.461 -28.641 1 97.88 227 TYR B C 1
ATOM 5991 O O . TYR B 1 227 ? 3.418 -11.789 -29.562 1 97.88 227 TYR B O 1
ATOM 5999 N N . CYS B 1 228 ? 3.656 -12.109 -27.344 1 96.88 228 CYS B N 1
ATOM 6000 C CA . CYS B 1 228 ? 2.738 -11.016 -27.031 1 96.88 228 CYS B CA 1
ATOM 6001 C C . CYS B 1 228 ? 3.475 -9.852 -26.391 1 96.88 228 CYS B C 1
ATOM 6003 O O . CYS B 1 228 ? 2.867 -8.82 -26.078 1 96.88 228 CYS B O 1
ATOM 6005 N N . VAL B 1 229 ? 4.703 -10.039 -26.156 1 95.94 229 VAL B N 1
ATOM 6006 C CA . VAL B 1 229 ? 5.512 -9.016 -25.5 1 95.94 229 VAL B CA 1
ATOM 6007 C C . VAL B 1 229 ? 6.691 -8.641 -26.391 1 95.94 229 VAL B C 1
ATOM 6009 O O . VAL B 1 229 ? 7.305 -9.508 -27.016 1 95.94 229 VAL B O 1
ATOM 6012 N N . PRO B 1 230 ? 7.066 -7.312 -26.484 1 96.25 230 PRO B N 1
ATOM 6013 C CA . PRO B 1 230 ? 8.273 -6.926 -27.234 1 96.25 230 PRO B CA 1
ATOM 6014 C C . PRO B 1 230 ? 9.539 -7.562 -26.672 1 96.25 230 PRO B C 1
ATOM 6016 O O . PRO B 1 230 ? 9.641 -7.77 -25.453 1 96.25 230 PRO B O 1
ATOM 6019 N N . GLU B 1 231 ? 10.5 -7.754 -27.5 1 95.19 231 GLU B N 1
ATOM 6020 C CA . GLU B 1 231 ? 11.719 -8.469 -27.141 1 95.19 231 GLU B CA 1
ATOM 6021 C C . GLU B 1 231 ? 12.438 -7.793 -25.984 1 95.19 231 GLU B C 1
ATOM 6023 O O . GLU B 1 231 ? 12.961 -8.469 -25.094 1 95.19 231 GLU B O 1
ATOM 6028 N N . GLU B 1 232 ? 12.414 -6.48 -25.953 1 94 232 GLU B N 1
ATOM 6029 C CA . GLU B 1 232 ? 13.172 -5.715 -24.969 1 94 232 GLU B CA 1
ATOM 6030 C C . GLU B 1 232 ? 12.555 -5.836 -23.578 1 94 232 GLU B C 1
ATOM 6032 O O . GLU B 1 232 ? 13.203 -5.527 -22.578 1 94 232 GLU B O 1
ATOM 6037 N N . ALA B 1 233 ? 11.328 -6.344 -23.516 1 94.56 233 ALA B N 1
ATOM 6038 C CA . ALA B 1 233 ? 10.617 -6.422 -22.25 1 94.56 233 ALA B CA 1
ATOM 6039 C C . ALA B 1 233 ? 10.602 -7.852 -21.719 1 94.56 233 ALA B C 1
ATOM 6041 O O . ALA B 1 233 ? 9.984 -8.125 -20.688 1 94.56 233 ALA B O 1
ATOM 6042 N N . ARG B 1 234 ? 11.273 -8.758 -22.391 1 96.81 234 ARG B N 1
ATOM 6043 C CA . ARG B 1 234 ? 11.273 -10.156 -21.969 1 96.81 234 ARG B CA 1
ATOM 6044 C C . ARG B 1 234 ? 12.102 -10.359 -20.703 1 96.81 234 ARG B C 1
ATOM 6046 O O . ARG B 1 234 ? 13.156 -9.75 -20.547 1 96.81 234 ARG B O 1
ATOM 6053 N N . ILE B 1 235 ? 11.586 -11.195 -19.797 1 97.75 235 ILE B N 1
ATOM 6054 C CA . ILE B 1 235 ? 12.141 -11.367 -18.469 1 97.75 235 ILE B CA 1
ATOM 6055 C C . ILE B 1 235 ? 12.664 -12.797 -18.297 1 97.75 235 ILE B C 1
ATOM 6057 O O . ILE B 1 235 ? 13.703 -13.016 -17.688 1 97.75 235 ILE B O 1
ATOM 6061 N N . ILE B 1 236 ? 12.094 -13.773 -18.891 1 98.62 236 ILE B N 1
ATOM 6062 C CA . ILE B 1 236 ? 12.32 -15.188 -18.625 1 98.62 236 ILE B CA 1
ATOM 6063 C C . ILE B 1 236 ? 13.539 -15.672 -19.422 1 98.62 236 ILE B C 1
ATOM 6065 O O . ILE B 1 236 ? 13.617 -15.461 -20.625 1 98.62 236 ILE B O 1
ATOM 6069 N N . LYS B 1 237 ? 14.477 -16.297 -18.734 1 98 237 LYS B N 1
ATOM 6070 C CA . LYS B 1 237 ? 15.68 -16.797 -19.391 1 98 237 LYS B CA 1
ATOM 6071 C C . LYS B 1 237 ? 15.617 -18.312 -19.578 1 98 237 LYS B C 1
ATOM 6073 O O . LYS B 1 237 ? 16.25 -18.859 -20.484 1 98 237 LYS B O 1
ATOM 6078 N N . ARG B 1 238 ? 14.93 -18.984 -18.766 1 98 238 ARG B N 1
ATOM 6079 C CA . ARG B 1 238 ? 14.719 -20.422 -18.875 1 98 238 ARG B CA 1
ATOM 6080 C C . ARG B 1 238 ? 13.453 -20.844 -18.125 1 98 238 ARG B C 1
ATOM 6082 O O . ARG B 1 238 ? 12.938 -20.109 -17.297 1 98 238 ARG B O 1
ATOM 6089 N N . ILE B 1 239 ? 12.883 -22.047 -18.422 1 98.56 239 ILE B N 1
ATOM 6090 C CA . ILE B 1 239 ? 11.672 -22.5 -17.75 1 98.56 239 ILE B CA 1
ATOM 6091 C C . ILE B 1 239 ? 11.867 -23.938 -17.25 1 98.56 239 ILE B C 1
ATOM 6093 O O . ILE B 1 239 ? 12.547 -24.734 -17.906 1 98.56 239 ILE B O 1
ATOM 6097 N N . ALA B 1 240 ? 11.367 -24.25 -16.125 1 98.75 240 ALA B N 1
ATOM 6098 C CA . ALA B 1 240 ? 11.234 -25.594 -15.586 1 98.75 240 ALA B CA 1
ATOM 6099 C C . ALA B 1 240 ? 9.773 -26.016 -15.5 1 98.75 240 ALA B C 1
ATOM 6101 O O . ALA B 1 240 ? 9 -25.438 -14.734 1 98.75 240 ALA B O 1
ATOM 6102 N N . MET B 1 241 ? 9.391 -26.953 -16.312 1 98.44 241 MET B N 1
ATOM 6103 C CA . MET B 1 241 ? 8.055 -27.547 -16.328 1 98.44 241 MET B CA 1
ATOM 6104 C C . MET B 1 241 ? 8.055 -28.906 -15.648 1 98.44 241 MET B C 1
ATOM 6106 O O . MET B 1 241 ? 8.07 -29.938 -16.312 1 98.44 241 MET B O 1
ATOM 6110 N N . LEU B 1 242 ? 7.875 -28.906 -14.359 1 98.56 242 LEU B N 1
ATOM 6111 C CA . LEU B 1 242 ? 8.008 -30.141 -13.594 1 98.56 242 LEU B CA 1
ATOM 6112 C C . LEU B 1 242 ? 6.699 -30.922 -13.594 1 98.56 242 LEU B C 1
ATOM 6114 O O . LEU B 1 242 ? 5.691 -30.453 -13.062 1 98.56 242 LEU B O 1
ATOM 6118 N N . SER B 1 243 ? 6.719 -32.062 -14.203 1 97.69 243 SER B N 1
ATOM 6119 C CA . SER B 1 243 ? 5.633 -33.031 -14.211 1 97.69 243 SER B CA 1
ATOM 6120 C C . SER B 1 243 ? 4.371 -32.469 -14.836 1 97.69 243 SER B C 1
ATOM 6122 O O . SER B 1 243 ? 3.291 -32.531 -14.25 1 97.69 243 SER B O 1
ATOM 6124 N N . ASN B 1 244 ? 4.512 -31.828 -15.984 1 95.12 244 ASN B N 1
ATOM 6125 C CA . ASN B 1 244 ? 3.377 -31.328 -16.75 1 95.12 244 ASN B CA 1
ATOM 6126 C C . ASN B 1 244 ? 3.754 -31.062 -18.203 1 95.12 244 ASN B C 1
ATOM 6128 O O . ASN B 1 244 ? 4.934 -31.062 -18.547 1 95.12 244 ASN B O 1
ATOM 6132 N N . GLY B 1 245 ? 2.756 -30.984 -19.109 1 90 245 GLY B N 1
ATOM 6133 C CA . GLY B 1 245 ? 2.975 -30.656 -20.516 1 90 245 GLY B CA 1
ATOM 6134 C C . GLY B 1 245 ? 1.766 -30.016 -21.172 1 90 245 GLY B C 1
ATOM 6135 O O . GLY B 1 245 ? 0.626 -30.297 -20.797 1 90 245 GLY B O 1
ATOM 6136 N N . PRO B 1 246 ? 1.987 -29.047 -21.922 1 91.94 246 PRO B N 1
ATOM 6137 C CA . PRO B 1 246 ? 0.898 -28.516 -22.734 1 91.94 246 PRO B CA 1
ATOM 6138 C C . PRO B 1 246 ? 0.526 -29.406 -23.906 1 91.94 246 PRO B C 1
ATOM 6140 O O . PRO B 1 246 ? 1.202 -30.422 -24.156 1 91.94 246 PRO B O 1
ATOM 6143 N N . GLY B 1 247 ? -0.676 -29.172 -24.516 1 92.69 247 GLY B N 1
ATOM 6144 C CA . GLY B 1 247 ? -0.878 -29.938 -25.734 1 92.69 247 GLY B CA 1
ATOM 6145 C C . GLY B 1 247 ? -2.318 -29.922 -26.219 1 92.69 247 GLY B C 1
ATOM 6146 O O . GLY B 1 247 ? -2.611 -30.375 -27.328 1 92.69 247 GLY B O 1
ATOM 6147 N N . VAL B 1 248 ? -3.176 -29.562 -25.328 1 94.69 248 VAL B N 1
ATOM 6148 C CA . VAL B 1 248 ? -4.566 -29.391 -25.734 1 94.69 248 VAL B CA 1
ATOM 6149 C C . VAL B 1 248 ? -4.902 -27.906 -25.797 1 94.69 248 VAL B C 1
ATOM 6151 O O . VAL B 1 248 ? -4.645 -27.156 -24.844 1 94.69 248 VAL B O 1
ATOM 6154 N N . ALA B 1 249 ? -5.387 -27.469 -26.953 1 94.56 249 ALA B N 1
ATOM 6155 C CA . ALA B 1 249 ? -5.805 -26.078 -27.062 1 94.56 249 ALA B CA 1
ATOM 6156 C C . ALA B 1 249 ? -6.883 -25.734 -26.031 1 94.56 249 ALA B C 1
ATOM 6158 O O . ALA B 1 249 ? -7.773 -26.547 -25.781 1 94.56 249 ALA B O 1
ATOM 6159 N N . PRO B 1 250 ? -6.801 -24.531 -25.422 1 95.38 250 PRO B N 1
ATOM 6160 C CA . PRO B 1 250 ? -7.844 -24.141 -24.469 1 95.38 250 PRO B CA 1
ATOM 6161 C C . PRO B 1 250 ? -9.203 -23.938 -25.141 1 95.38 250 PRO B C 1
ATOM 6163 O O . PRO B 1 250 ? -9.273 -23.75 -26.359 1 95.38 250 PRO B O 1
ATOM 6166 N N . LYS B 1 251 ? -10.219 -23.953 -24.344 1 95.75 251 LYS B N 1
ATOM 6167 C CA . LYS B 1 251 ? -11.562 -23.641 -24.812 1 95.75 251 LYS B CA 1
ATOM 6168 C C . LYS B 1 251 ? -11.656 -22.219 -25.328 1 95.75 251 LYS B C 1
ATOM 6170 O O . LYS B 1 251 ? -10.977 -21.328 -24.812 1 95.75 251 LYS B O 1
ATOM 6175 N N . THR B 1 252 ? -12.5 -22.031 -26.344 1 94.5 252 THR B N 1
ATOM 6176 C CA . THR B 1 252 ? -12.805 -20.672 -26.797 1 94.5 252 THR B CA 1
ATOM 6177 C C . THR B 1 252 ? -13.734 -19.969 -25.828 1 94.5 252 THR B C 1
ATOM 6179 O O . THR B 1 252 ? -14.312 -20.609 -24.938 1 94.5 252 THR B O 1
ATOM 6182 N N . LEU B 1 253 ? -13.844 -18.656 -25.953 1 95.12 253 LEU B N 1
ATOM 6183 C CA . LEU B 1 253 ? -14.758 -17.906 -25.109 1 95.12 253 LEU B CA 1
ATOM 6184 C C . LEU B 1 253 ? -16.188 -18.406 -25.281 1 95.12 253 LEU B C 1
ATOM 6186 O O . LEU B 1 253 ? -16.953 -18.453 -24.312 1 95.12 253 LEU B O 1
ATOM 6190 N N . ALA B 1 254 ? -16.531 -18.766 -26.484 1 92.44 254 ALA B N 1
ATOM 6191 C CA . ALA B 1 254 ? -17.875 -19.266 -26.766 1 92.44 254 ALA B CA 1
ATOM 6192 C C . ALA B 1 254 ? -18.141 -20.578 -26.016 1 92.44 254 ALA B C 1
ATOM 6194 O O . ALA B 1 254 ? -19.219 -20.781 -25.484 1 92.44 254 ALA B O 1
ATOM 6195 N N . GLU B 1 255 ? -17.141 -21.422 -26.016 1 92.5 255 GLU B N 1
ATOM 6196 C CA . GLU B 1 255 ? -17.266 -22.688 -25.281 1 92.5 255 GLU B CA 1
ATOM 6197 C C . GLU B 1 255 ? -17.344 -22.438 -23.781 1 92.5 255 GLU B C 1
ATOM 6199 O O . GLU B 1 255 ? -18.078 -23.141 -23.078 1 92.5 255 GLU B O 1
ATOM 6204 N N . GLN B 1 256 ? -16.625 -21.469 -23.359 1 95.19 256 GLN B N 1
ATOM 6205 C CA . GLN B 1 256 ? -16.562 -21.172 -21.938 1 95.19 256 GLN B CA 1
ATOM 6206 C C . GLN B 1 256 ? -17.859 -20.5 -21.453 1 95.19 256 GLN B C 1
ATOM 6208 O O . GLN B 1 256 ? -18.156 -20.5 -20.266 1 95.19 256 GLN B O 1
ATOM 6213 N N . GLN B 1 257 ? -18.641 -19.859 -22.438 1 97.38 257 GLN B N 1
ATOM 6214 C CA . GLN B 1 257 ? -19.875 -19.172 -22.062 1 97.38 257 GLN B CA 1
ATOM 6215 C C . GLN B 1 257 ? -20.844 -20.141 -21.391 1 97.38 257 GLN B C 1
ATOM 6217 O O . GLN B 1 257 ? -21.609 -19.734 -20.5 1 97.38 257 GLN B O 1
ATOM 6222 N N . LYS B 1 258 ? -20.812 -21.406 -21.797 1 96.25 258 LYS B N 1
ATOM 6223 C CA . LYS B 1 258 ? -21.672 -22.406 -21.172 1 96.25 258 LYS B CA 1
ATOM 6224 C C . LYS B 1 258 ? -21.359 -22.547 -19.688 1 96.25 258 LYS B C 1
ATOM 6226 O O . LYS B 1 258 ? -22.266 -22.656 -18.859 1 96.25 258 LYS B O 1
ATOM 6231 N N . GLN B 1 259 ? -20.109 -22.625 -19.359 1 97.38 259 GLN B N 1
ATOM 6232 C CA . GLN B 1 259 ? -19.672 -22.703 -17.969 1 97.38 259 GLN B CA 1
ATOM 6233 C C . GLN B 1 259 ? -20.078 -21.469 -17.188 1 97.38 259 GLN B C 1
ATOM 6235 O O . GLN B 1 259 ? -20.547 -21.562 -16.047 1 97.38 259 GLN B O 1
ATOM 6240 N N . PHE B 1 260 ? -19.906 -20.266 -17.781 1 98.31 260 PHE B N 1
ATOM 6241 C CA . PHE B 1 260 ? -20.281 -19.016 -17.141 1 98.31 260 PHE B CA 1
ATOM 6242 C C . PHE B 1 260 ? -21.766 -19 -16.812 1 98.31 260 PHE B C 1
ATOM 6244 O O . PHE B 1 260 ? -22.172 -18.656 -15.703 1 98.31 260 PHE B O 1
ATOM 6251 N N . ASN B 1 261 ? -22.578 -19.406 -17.844 1 98.5 261 ASN B N 1
ATOM 6252 C CA . ASN B 1 261 ? -24.031 -19.422 -17.656 1 98.5 261 ASN B CA 1
ATOM 6253 C C . ASN B 1 261 ? -24.438 -20.391 -16.547 1 98.5 261 ASN B C 1
ATOM 6255 O O . ASN B 1 261 ? -25.297 -20.062 -15.734 1 98.5 261 ASN B O 1
ATOM 6259 N N . GLU B 1 262 ? -23.797 -21.547 -16.578 1 98.12 262 GLU B N 1
ATOM 6260 C CA . GLU B 1 262 ? -24.094 -22.5 -15.516 1 98.12 262 GLU B CA 1
ATOM 6261 C C . GLU B 1 262 ? -23.734 -21.938 -14.141 1 98.12 262 GLU B C 1
ATOM 6263 O O . GLU B 1 262 ? -24.516 -22.062 -13.195 1 98.12 262 GLU B O 1
ATOM 6268 N N . TYR B 1 263 ? -22.609 -21.312 -14.016 1 98.31 263 TYR B N 1
ATOM 6269 C CA . TYR B 1 263 ? -22.062 -20.766 -12.773 1 98.31 263 TYR B CA 1
ATOM 6270 C C . TYR B 1 263 ? -23 -19.719 -12.195 1 98.31 263 TYR B C 1
ATOM 6272 O O . TYR B 1 263 ? -23.422 -19.812 -11.039 1 98.31 263 TYR B O 1
ATOM 6280 N N . ILE B 1 264 ? -23.391 -18.688 -13.008 1 98.31 264 ILE B N 1
ATOM 6281 C CA . ILE B 1 264 ? -24.172 -17.578 -12.461 1 98.31 264 ILE B CA 1
ATOM 6282 C C . ILE B 1 264 ? -25.609 -18.047 -12.18 1 98.31 264 ILE B C 1
ATOM 6284 O O . ILE B 1 264 ? -26.234 -17.578 -11.227 1 98.31 264 ILE B O 1
ATOM 6288 N N . THR B 1 265 ? -26.141 -19.047 -13 1 98.44 265 THR B N 1
ATOM 6289 C CA . THR B 1 265 ? -27.469 -19.578 -12.75 1 98.44 265 THR B CA 1
ATOM 6290 C C . THR B 1 265 ? -27.516 -20.328 -11.422 1 98.44 265 THR B C 1
ATOM 6292 O O . THR B 1 265 ? -28.453 -20.172 -10.641 1 98.44 265 THR B O 1
ATOM 6295 N N . ARG B 1 266 ? -26.5 -21.109 -11.164 1 98.12 266 ARG B N 1
ATOM 6296 C CA . ARG B 1 266 ? -26.438 -21.859 -9.914 1 98.12 266 ARG B CA 1
ATOM 6297 C C . ARG B 1 266 ? -26.281 -20.922 -8.719 1 98.12 266 ARG B C 1
ATOM 6299 O O . ARG B 1 266 ? -26.672 -21.266 -7.602 1 98.12 266 ARG B O 1
ATOM 6306 N N . LEU B 1 267 ? -25.766 -19.734 -8.922 1 98.44 267 LEU B N 1
ATOM 6307 C CA . LEU B 1 267 ? -25.594 -18.734 -7.879 1 98.44 267 LEU B CA 1
ATOM 6308 C C . LEU B 1 267 ? -26.859 -17.922 -7.695 1 98.44 267 LEU B C 1
ATOM 6310 O O . LEU B 1 267 ? -26.891 -16.984 -6.887 1 98.44 267 LEU B O 1
ATOM 6314 N N . GLY B 1 268 ? -27.859 -18.188 -8.484 1 97.94 268 GLY B N 1
ATOM 6315 C CA . GLY B 1 268 ? -29.141 -17.531 -8.352 1 97.94 268 GLY B CA 1
ATOM 6316 C C . GLY B 1 268 ? -29.25 -16.25 -9.156 1 97.94 268 GLY B C 1
ATOM 6317 O O . GLY B 1 268 ? -30.125 -15.422 -8.906 1 97.94 268 GLY B O 1
ATOM 6318 N N . ILE B 1 269 ? -28.391 -16.016 -10.047 1 98.56 269 ILE B N 1
ATOM 6319 C CA . ILE B 1 269 ? -28.406 -14.82 -10.883 1 98.56 269 ILE B CA 1
ATOM 6320 C C . ILE B 1 269 ? -29.062 -15.133 -12.219 1 98.56 269 ILE B C 1
ATOM 6322 O O . ILE B 1 269 ? -28.625 -16.031 -12.945 1 98.56 269 ILE B O 1
ATOM 6326 N N . SER B 1 270 ? -30.047 -14.406 -12.641 1 98.12 270 SER B N 1
ATOM 6327 C CA . SER B 1 270 ? -30.828 -14.648 -13.852 1 98.12 270 SER B CA 1
ATOM 6328 C C . SER B 1 270 ? -30.016 -14.328 -15.102 1 98.12 270 SER B C 1
ATOM 6330 O O . SER B 1 270 ? -29.328 -13.297 -15.156 1 98.12 270 SER B O 1
ATOM 6332 N N . LEU B 1 271 ? -30.094 -15.156 -16.094 1 97.69 271 LEU B N 1
ATOM 6333 C CA . LEU B 1 271 ? -29.422 -14.938 -17.359 1 97.69 271 LEU B CA 1
ATOM 6334 C C . LEU B 1 271 ? -30.062 -13.781 -18.125 1 97.69 271 LEU B C 1
ATOM 6336 O O . LEU B 1 271 ? -29.469 -13.258 -19.078 1 97.69 271 LEU B O 1
ATOM 6340 N N . GLU B 1 272 ? -31.203 -13.336 -17.656 1 97.62 272 GLU B N 1
ATOM 6341 C CA . GLU B 1 272 ? -31.969 -12.32 -18.375 1 97.62 272 GLU B CA 1
ATOM 6342 C C . GLU B 1 272 ? -31.531 -10.914 -17.953 1 97.62 272 GLU B C 1
ATOM 6344 O O . GLU B 1 272 ? -31.859 -9.938 -18.625 1 97.62 272 GLU B O 1
ATOM 6349 N N . LEU B 1 273 ? -30.828 -10.812 -16.891 1 97.88 273 LEU B N 1
ATOM 6350 C CA . LEU B 1 273 ? -30.359 -9.508 -16.438 1 97.88 273 LEU B CA 1
ATOM 6351 C C . LEU B 1 273 ? -29.359 -8.922 -17.438 1 97.88 273 LEU B C 1
ATOM 6353 O O . LEU B 1 273 ? -28.641 -9.664 -18.109 1 97.88 273 LEU B O 1
ATOM 6357 N N . PRO B 1 274 ? -29.359 -7.559 -17.469 1 97.81 274 PRO B N 1
ATOM 6358 C CA . PRO B 1 274 ? -28.266 -6.945 -18.234 1 97.81 274 PRO B CA 1
ATOM 6359 C C . PRO B 1 274 ? -26.891 -7.328 -17.719 1 97.81 274 PRO B C 1
ATOM 6361 O O . PRO B 1 274 ? -26.719 -7.574 -16.531 1 97.81 274 PRO B O 1
ATOM 6364 N N . SER B 1 275 ? -25.938 -7.324 -18.625 1 97.69 275 SER B N 1
ATOM 6365 C CA . SER B 1 275 ? -24.578 -7.773 -18.328 1 97.69 275 SER B CA 1
ATOM 6366 C C . SER B 1 275 ? -24.016 -7.094 -17.094 1 97.69 275 SER B C 1
ATOM 6368 O O . SER B 1 275 ? -23.469 -7.754 -16.203 1 97.69 275 SER B O 1
ATOM 6370 N N . ALA B 1 276 ? -24.188 -5.785 -17.031 1 97.44 276 ALA B N 1
ATOM 6371 C CA . ALA B 1 276 ? -23.641 -5.016 -15.914 1 97.44 276 ALA B CA 1
ATOM 6372 C C . ALA B 1 276 ? -24.281 -5.441 -14.594 1 97.44 276 ALA B C 1
ATOM 6374 O O . ALA B 1 276 ? -23.609 -5.484 -13.562 1 97.44 276 ALA B O 1
ATOM 6375 N N . GLU B 1 277 ? -25.547 -5.738 -14.578 1 98.06 277 GLU B N 1
ATOM 6376 C CA . GLU B 1 277 ? -26.25 -6.16 -13.375 1 98.06 277 GLU B CA 1
ATOM 6377 C C . GLU B 1 277 ? -25.844 -7.57 -12.961 1 98.06 277 GLU B C 1
ATOM 6379 O O . GLU B 1 277 ? -25.75 -7.867 -11.766 1 98.06 277 GLU B O 1
ATOM 6384 N N . LYS B 1 278 ? -25.656 -8.469 -13.961 1 98.38 278 LYS B N 1
ATOM 6385 C CA . LYS B 1 278 ? -25.141 -9.805 -13.672 1 98.38 278 LYS B CA 1
ATOM 6386 C C . LYS B 1 278 ? -23.812 -9.734 -12.93 1 98.38 278 LYS B C 1
ATOM 6388 O O . LYS B 1 278 ? -23.625 -10.406 -11.914 1 98.38 278 LYS B O 1
ATOM 6393 N N . LEU B 1 279 ? -22.906 -8.844 -13.445 1 98.38 279 LEU B N 1
ATOM 6394 C CA . LEU B 1 279 ? -21.578 -8.734 -12.875 1 98.38 279 LEU B CA 1
ATOM 6395 C C . LEU B 1 279 ? -21.625 -8.094 -11.492 1 98.38 279 LEU B C 1
ATOM 6397 O O . LEU B 1 279 ? -20.875 -8.5 -10.594 1 98.38 279 LEU B O 1
ATOM 6401 N N . ASN B 1 280 ? -22.453 -7.055 -11.312 1 98.06 280 ASN B N 1
ATOM 6402 C CA . ASN B 1 280 ? -22.625 -6.445 -9.992 1 98.06 280 ASN B CA 1
ATOM 6403 C C . ASN B 1 280 ? -23.125 -7.457 -8.969 1 98.06 280 ASN B C 1
ATOM 6405 O O . ASN B 1 280 ? -22.656 -7.469 -7.824 1 98.06 280 ASN B O 1
ATOM 6409 N N . ALA B 1 281 ? -24.109 -8.281 -9.391 1 98.06 281 ALA B N 1
ATOM 6410 C CA . ALA B 1 281 ? -24.641 -9.312 -8.508 1 98.06 281 ALA B CA 1
ATOM 6411 C C . ALA B 1 281 ? -23.562 -10.328 -8.148 1 98.06 281 ALA B C 1
ATOM 6413 O O . ALA B 1 281 ? -23.438 -10.727 -6.984 1 98.06 281 ALA B O 1
ATOM 6414 N N . LEU B 1 282 ? -22.797 -10.734 -9.109 1 98.12 282 LEU B N 1
ATOM 6415 C CA . LEU B 1 282 ? -21.719 -11.703 -8.906 1 98.12 282 LEU B CA 1
ATOM 6416 C C . LEU B 1 282 ? -20.672 -11.156 -7.938 1 98.12 282 LEU B C 1
ATOM 6418 O O . LEU B 1 282 ? -20.203 -11.883 -7.051 1 98.12 282 LEU B O 1
ATOM 6422 N N . ARG B 1 283 ? -20.266 -9.898 -8.055 1 97.81 283 ARG B N 1
ATOM 6423 C CA . ARG B 1 283 ? -19.234 -9.266 -7.238 1 97.81 283 ARG B CA 1
ATOM 6424 C C . ARG B 1 283 ? -19.734 -9.023 -5.82 1 97.81 283 ARG B C 1
ATOM 6426 O O . ARG B 1 283 ? -18.938 -8.859 -4.895 1 97.81 283 ARG B O 1
ATOM 6433 N N . SER B 1 284 ? -21.016 -9.016 -5.621 1 97 284 SER B N 1
ATOM 6434 C CA . SER B 1 284 ? -21.578 -8.711 -4.312 1 97 284 SER B CA 1
ATOM 6435 C C . SER B 1 284 ? -21.641 -9.961 -3.438 1 97 284 SER B C 1
ATOM 6437 O O . SER B 1 284 ? -21.859 -9.867 -2.227 1 97 284 SER B O 1
ATOM 6439 N N . LEU B 1 285 ? -21.438 -11.148 -4.004 1 97.88 285 LEU B N 1
ATOM 6440 C CA . LEU B 1 285 ? -21.578 -12.406 -3.271 1 97.88 285 LEU B CA 1
ATOM 6441 C C . LEU B 1 285 ? -20.359 -12.664 -2.393 1 97.88 285 LEU B C 1
ATOM 6443 O O . LEU B 1 285 ? -19.234 -12.352 -2.777 1 97.88 285 LEU B O 1
ATOM 6447 N N . PRO B 1 286 ? -20.547 -13.297 -1.185 1 96.75 286 PRO B N 1
ATOM 6448 C CA . PRO B 1 286 ? -19.391 -13.75 -0.405 1 96.75 286 PRO B CA 1
ATOM 6449 C C . PRO B 1 286 ? -18.547 -14.781 -1.149 1 96.75 286 PRO B C 1
ATOM 6451 O O . PRO B 1 286 ? -19.094 -15.641 -1.854 1 96.75 286 PRO B O 1
ATOM 6454 N N . TYR B 1 287 ? -17.266 -14.703 -0.981 1 96.38 287 TYR B N 1
ATOM 6455 C CA . TYR B 1 287 ? -16.375 -15.555 -1.777 1 96.38 287 TYR B CA 1
ATOM 6456 C C . TYR B 1 287 ? -16.609 -17.031 -1.475 1 96.38 287 TYR B C 1
ATOM 6458 O O . TYR B 1 287 ? -16.391 -17.891 -2.332 1 96.38 287 TYR B O 1
ATOM 6466 N N . LEU B 1 288 ? -17.109 -17.406 -0.318 1 96.38 288 LEU B N 1
ATOM 6467 C CA . LEU B 1 288 ? -17.359 -18.797 0.009 1 96.38 288 LEU B CA 1
ATOM 6468 C C . LEU B 1 288 ? -18.484 -19.359 -0.857 1 96.38 288 LEU B C 1
ATOM 6470 O O . LEU B 1 288 ? -18.438 -20.531 -1.238 1 96.38 288 LEU B O 1
ATOM 6474 N N . LYS B 1 289 ? -19.453 -18.547 -1.122 1 97.75 289 LYS B N 1
ATOM 6475 C CA . LYS B 1 289 ? -20.547 -18.984 -1.992 1 97.75 289 LYS B CA 1
ATOM 6476 C C . LYS B 1 289 ? -20.047 -19.25 -3.408 1 97.75 289 LYS B C 1
ATOM 6478 O O . LYS B 1 289 ? -20.484 -20.203 -4.059 1 97.75 289 LYS B O 1
ATOM 6483 N N . LEU B 1 290 ? -19.141 -18.391 -3.83 1 98.25 290 LEU B N 1
ATOM 6484 C CA . LEU B 1 290 ? -18.578 -18.516 -5.164 1 98.25 290 LEU B CA 1
ATOM 6485 C C . LEU B 1 290 ? -17.812 -19.828 -5.297 1 98.25 290 LEU B C 1
ATOM 6487 O O . LEU B 1 290 ? -17.75 -20.406 -6.383 1 98.25 290 LEU B O 1
ATOM 6491 N N . VAL B 1 291 ? -17.234 -20.328 -4.195 1 98 291 VAL B N 1
ATOM 6492 C CA . VAL B 1 291 ? -16.422 -21.547 -4.199 1 98 291 VAL B CA 1
ATOM 6493 C C . VAL B 1 291 ? -17.328 -22.766 -4.043 1 98 291 VAL B C 1
ATOM 6495 O O . VAL B 1 291 ? -17.203 -23.734 -4.785 1 98 291 VAL B O 1
ATOM 6498 N N . GLU B 1 292 ? -18.281 -22.719 -3.174 1 97.19 292 GLU B N 1
ATOM 6499 C CA . GLU B 1 292 ? -19.109 -23.859 -2.797 1 97.19 292 GLU B CA 1
ATOM 6500 C C . GLU B 1 292 ? -19.984 -24.328 -3.963 1 97.19 292 GLU B C 1
ATOM 6502 O O . GLU B 1 292 ? -20.203 -25.531 -4.141 1 97.19 292 GLU B O 1
ATOM 6507 N N . VAL B 1 293 ? -20.391 -23.422 -4.758 1 98 293 VAL B N 1
ATOM 6508 C CA . VAL B 1 293 ? -21.328 -23.734 -5.832 1 98 293 VAL B CA 1
ATOM 6509 C C . VAL B 1 293 ? -20.641 -24.594 -6.887 1 98 293 VAL B C 1
ATOM 6511 O O . VAL B 1 293 ? -21.312 -25.312 -7.641 1 98 293 VAL B O 1
ATOM 6514 N N . GLN B 1 294 ? -19.344 -24.594 -6.93 1 96.88 294 GLN B N 1
ATOM 6515 C CA . GLN B 1 294 ? -18.578 -25.297 -7.965 1 96.88 294 GLN B CA 1
ATOM 6516 C C . GLN B 1 294 ? -18.766 -26.812 -7.863 1 96.88 294 GLN B C 1
ATOM 6518 O O . GLN B 1 294 ? -18.688 -27.516 -8.867 1 96.88 294 GLN B O 1
ATOM 6523 N N . ARG B 1 295 ? -19.047 -27.344 -6.73 1 93.44 295 ARG B N 1
ATOM 6524 C CA . ARG B 1 295 ? -19.203 -28.766 -6.5 1 93.44 295 ARG B CA 1
ATOM 6525 C C . ARG B 1 295 ? -20.438 -29.297 -7.234 1 93.44 295 ARG B C 1
ATOM 6527 O O . ARG B 1 295 ? -20.484 -30.484 -7.605 1 93.44 295 ARG B O 1
ATOM 6534 N N . ASP B 1 296 ? -21.344 -28.422 -7.453 1 94 296 ASP B N 1
ATOM 6535 C CA . ASP B 1 296 ? -22.609 -28.844 -8.039 1 94 296 ASP B CA 1
ATOM 6536 C C . ASP B 1 296 ? -22.641 -28.578 -9.539 1 94 296 ASP B C 1
ATOM 6538 O O . ASP B 1 296 ? -23.656 -28.781 -10.195 1 94 296 ASP B O 1
ATOM 6542 N N . MET B 1 297 ? -21.547 -28.141 -10.062 1 96.69 297 MET B N 1
ATOM 6543 C CA . MET B 1 297 ? -21.5 -27.812 -11.477 1 96.69 297 MET B CA 1
ATOM 6544 C C . MET B 1 297 ? -21.141 -29.047 -12.312 1 96.69 297 MET B C 1
ATOM 6546 O O . MET B 1 297 ? -20.359 -29.891 -11.867 1 96.69 297 MET B O 1
ATOM 6550 N N . GLU B 1 298 ? -21.609 -29.031 -13.555 1 94.69 298 GLU B N 1
ATOM 6551 C CA . GLU B 1 298 ? -21.188 -30.016 -14.539 1 94.69 298 GLU B CA 1
ATOM 6552 C C . GLU B 1 298 ? -19.812 -29.672 -15.117 1 94.69 298 GLU B C 1
ATOM 6554 O O . GLU B 1 298 ? -18.922 -30.516 -15.195 1 94.69 298 GLU B O 1
ATOM 6559 N N . ILE B 1 299 ? -19.656 -28.469 -15.539 1 95.56 299 ILE B N 1
ATOM 6560 C CA . ILE B 1 299 ? -18.375 -27.969 -16.031 1 95.56 299 ILE B CA 1
ATOM 6561 C C . ILE B 1 299 ? -17.641 -27.25 -14.906 1 95.56 299 ILE B C 1
ATOM 6563 O O . ILE B 1 299 ? -17.547 -26.031 -14.898 1 95.56 299 ILE B O 1
ATOM 6567 N N . HIS B 1 300 ? -17.078 -27.969 -14.023 1 94.69 300 HIS B N 1
ATOM 6568 C CA . HIS B 1 300 ? -16.656 -27.484 -12.711 1 94.69 300 HIS B CA 1
ATOM 6569 C C . HIS B 1 300 ? -15.195 -27.047 -12.727 1 94.69 300 HIS B C 1
ATOM 6571 O O . HIS B 1 300 ? -14.695 -26.516 -11.734 1 94.69 300 HIS B O 1
ATOM 6577 N N . GLU B 1 301 ? -14.383 -27.312 -13.82 1 95.5 301 GLU B N 1
ATOM 6578 C CA . GLU B 1 301 ? -12.984 -26.906 -13.867 1 95.5 301 GLU B CA 1
ATOM 6579 C C . GLU B 1 301 ? -12.812 -25.562 -14.562 1 95.5 301 GLU B C 1
ATOM 6581 O O . GLU B 1 301 ? -13.031 -25.453 -15.773 1 95.5 301 GLU B O 1
ATOM 6586 N N . PHE B 1 302 ? -12.445 -24.547 -13.82 1 96.81 302 PHE B N 1
ATOM 6587 C CA . PHE B 1 302 ? -12.133 -23.25 -14.406 1 96.81 302 PHE B CA 1
ATOM 6588 C C . PHE B 1 302 ? -10.68 -23.188 -14.867 1 96.81 302 PHE B C 1
ATOM 6590 O O . PHE B 1 302 ? -9.766 -23.172 -14.047 1 96.81 302 PHE B O 1
ATOM 6597 N N . ARG B 1 303 ? -10.484 -23.141 -16.156 1 94.56 303 ARG B N 1
ATOM 6598 C CA . ARG B 1 303 ? -9.148 -23.203 -16.75 1 94.56 303 ARG B CA 1
ATOM 6599 C C . ARG B 1 303 ? -8.969 -22.109 -17.797 1 94.56 303 ARG B C 1
ATOM 6601 O O . ARG B 1 303 ? -9.82 -21.234 -17.938 1 94.56 303 ARG B O 1
ATOM 6608 N N . LEU B 1 304 ? -7.914 -22.156 -18.531 1 95.38 304 LEU B N 1
ATOM 6609 C CA . LEU B 1 304 ? -7.527 -21.141 -19.5 1 95.38 304 LEU B CA 1
ATOM 6610 C C . LEU B 1 304 ? -8.539 -21.062 -20.641 1 95.38 304 LEU B C 1
ATOM 6612 O O . LEU B 1 304 ? -9.172 -22.062 -20.984 1 95.38 304 LEU B O 1
ATOM 6616 N N . VAL B 1 305 ? -8.625 -19.922 -21.125 1 95.38 305 VAL B N 1
ATOM 6617 C CA . VAL B 1 305 ? -9.422 -19.641 -22.312 1 95.38 305 VAL B CA 1
ATOM 6618 C C . VAL B 1 305 ? -8.523 -19.078 -23.422 1 95.38 305 VAL B C 1
ATOM 6620 O O . VAL B 1 305 ? -7.57 -18.344 -23.141 1 95.38 305 VAL B O 1
ATOM 6623 N N . ASP B 1 306 ? -8.812 -19.562 -24.609 1 94.69 306 ASP B N 1
ATOM 6624 C CA . ASP B 1 306 ? -8.125 -19 -25.766 1 94.69 306 ASP B CA 1
ATOM 6625 C C . ASP B 1 306 ? -8.617 -17.578 -26.047 1 94.69 306 ASP B C 1
ATOM 6627 O O . ASP B 1 306 ? -9.477 -17.375 -26.906 1 94.69 306 ASP B O 1
ATOM 6631 N N . ASP B 1 307 ? -7.996 -16.594 -25.438 1 91.69 307 ASP B N 1
ATOM 6632 C CA . ASP B 1 307 ? -8.531 -15.234 -25.422 1 91.69 307 ASP B CA 1
ATOM 6633 C C . ASP B 1 307 ? -7.832 -14.359 -26.469 1 91.69 307 ASP B C 1
ATOM 6635 O O . ASP B 1 307 ? -8.312 -13.273 -26.781 1 91.69 307 ASP B O 1
ATOM 6639 N N . GLY B 1 308 ? -6.66 -14.828 -26.984 1 91.62 308 GLY B N 1
ATOM 6640 C CA . GLY B 1 308 ? -5.938 -14.062 -27.984 1 91.62 308 GLY B CA 1
ATOM 6641 C C . GLY B 1 308 ? -5.219 -12.859 -27.422 1 91.62 308 GLY B C 1
ATOM 6642 O O . GLY B 1 308 ? -4.758 -11.992 -28.172 1 91.62 308 GLY B O 1
ATOM 6643 N N . ALA B 1 309 ? -5.207 -12.719 -26.141 1 94.25 309 ALA B N 1
ATOM 6644 C CA . ALA B 1 309 ? -4.543 -11.602 -25.469 1 94.25 309 ALA B CA 1
ATOM 6645 C C . ALA B 1 309 ? -3.348 -12.094 -24.656 1 94.25 309 ALA B C 1
ATOM 6647 O O . ALA B 1 309 ? -2.197 -11.852 -25.031 1 94.25 309 ALA B O 1
ATOM 6648 N N . PHE B 1 310 ? -3.584 -12.844 -23.703 1 97.19 310 PHE B N 1
ATOM 6649 C CA . PHE B 1 310 ? -2.469 -13.438 -22.984 1 97.19 310 PHE B CA 1
ATOM 6650 C C . PHE B 1 310 ? -1.84 -14.562 -23.797 1 97.19 310 PHE B C 1
ATOM 6652 O O . PHE B 1 310 ? -0.614 -14.688 -23.844 1 97.19 310 PHE B O 1
ATOM 6659 N N . LEU B 1 311 ? -2.719 -15.43 -24.281 1 96 311 LEU B N 1
ATOM 6660 C CA . LEU B 1 311 ? -2.277 -16.516 -25.141 1 96 311 LEU B CA 1
ATOM 6661 C C . LEU B 1 311 ? -2.281 -16.078 -26.609 1 96 311 LEU B C 1
ATOM 6663 O O . LEU B 1 311 ? -3.277 -15.547 -27.094 1 96 311 LEU B O 1
ATOM 6667 N N . PRO B 1 312 ? -1.207 -16.344 -27.266 1 94.81 312 PRO B N 1
ATOM 6668 C CA . PRO B 1 312 ? -1.214 -16.031 -28.703 1 94.81 312 PRO B CA 1
ATOM 6669 C C . PRO B 1 312 ? -2.213 -16.875 -29.484 1 94.81 312 PRO B C 1
ATOM 6671 O O . PRO B 1 312 ? -2.484 -18.016 -29.125 1 94.81 312 PRO B O 1
ATOM 6674 N N . LYS B 1 313 ? -2.711 -16.297 -30.562 1 91.69 313 LYS B N 1
ATOM 6675 C CA . LYS B 1 313 ? -3.605 -17.047 -31.438 1 91.69 313 LYS B CA 1
ATOM 6676 C C . LYS B 1 313 ? -2.906 -18.281 -32.031 1 91.69 313 LYS B C 1
ATOM 6678 O O . LYS B 1 313 ? -1.742 -18.203 -32.438 1 91.69 313 LYS B O 1
ATOM 6683 N N . ASN B 1 314 ? -3.561 -19.406 -31.969 1 93.06 314 ASN B N 1
ATOM 6684 C CA . ASN B 1 314 ? -3.088 -20.656 -32.562 1 93.06 314 ASN B CA 1
ATOM 6685 C C . ASN B 1 314 ? -1.785 -21.125 -31.922 1 93.06 314 ASN B C 1
ATOM 6687 O O . ASN B 1 314 ? -0.858 -21.531 -32.625 1 93.06 314 ASN B O 1
ATOM 6691 N N . LEU B 1 315 ? -1.696 -20.969 -30.625 1 95.94 315 LEU B N 1
ATOM 6692 C CA . LEU B 1 315 ? -0.485 -21.312 -29.891 1 95.94 315 LEU B CA 1
ATOM 6693 C C . LEU B 1 315 ? -0.057 -22.75 -30.188 1 95.94 315 LEU B C 1
ATOM 6695 O O . LEU B 1 315 ? 1.111 -23 -30.484 1 95.94 315 LEU B O 1
ATOM 6699 N N . MET B 1 316 ? -0.967 -23.766 -30.156 1 95.12 316 MET B N 1
ATOM 6700 C CA . MET B 1 316 ? -0.576 -25.156 -30.297 1 95.12 316 MET B CA 1
ATOM 6701 C C . MET B 1 316 ? -0.128 -25.453 -31.719 1 95.12 316 MET B C 1
ATOM 6703 O O . MET B 1 316 ? 0.759 -26.281 -31.938 1 95.12 316 MET B O 1
ATOM 6707 N N . SER B 1 317 ? -0.731 -24.719 -32.656 1 94.88 317 SER B N 1
ATOM 6708 C CA . SER B 1 317 ? -0.234 -24.828 -34.031 1 94.88 317 SER B CA 1
ATOM 6709 C C . SER B 1 317 ? 1.187 -24.297 -34.125 1 94.88 317 SER B C 1
ATOM 6711 O O . SER B 1 317 ? 2.021 -24.875 -34.844 1 94.88 317 SER B O 1
ATOM 6713 N N . LYS B 1 318 ? 1.455 -23.203 -33.438 1 96.38 318 LYS B N 1
ATOM 6714 C CA . LYS B 1 318 ? 2.783 -22.594 -33.438 1 96.38 318 LYS B CA 1
ATOM 6715 C C . LYS B 1 318 ? 3.803 -23.5 -32.781 1 96.38 318 LYS B C 1
ATOM 6717 O O . LYS B 1 318 ? 4.988 -23.484 -33.125 1 96.38 318 LYS B O 1
ATOM 6722 N N . VAL B 1 319 ? 3.379 -24.234 -31.812 1 97.44 319 VAL B N 1
ATOM 6723 C CA . VAL B 1 319 ? 4.25 -25.203 -31.156 1 97.44 319 VAL B CA 1
ATOM 6724 C C . VAL B 1 319 ? 4.5 -26.391 -32.094 1 97.44 319 VAL B C 1
ATOM 6726 O O . VAL B 1 319 ? 5.648 -26.75 -32.344 1 97.44 319 VAL B O 1
ATOM 6729 N N . ASP B 1 320 ? 3.439 -26.922 -32.625 1 96.12 320 ASP B N 1
ATOM 6730 C CA . ASP B 1 320 ? 3.498 -28.141 -33.438 1 96.12 320 ASP B CA 1
ATOM 6731 C C . ASP B 1 320 ? 4.375 -27.953 -34.656 1 96.12 320 ASP B C 1
ATOM 6733 O O . ASP B 1 320 ? 5.102 -28.859 -35.062 1 96.12 320 ASP B O 1
ATOM 6737 N N . ASP B 1 321 ? 4.281 -26.797 -35.25 1 95.19 321 ASP B N 1
ATOM 6738 C CA . ASP B 1 321 ? 4.992 -26.594 -36.5 1 95.19 321 ASP B CA 1
ATOM 6739 C C . ASP B 1 321 ? 6.445 -26.203 -36.25 1 95.19 321 ASP B C 1
ATOM 6741 O O . ASP B 1 321 ? 7.188 -25.906 -37.188 1 95.19 321 ASP B O 1
ATOM 6745 N N . GLY B 1 322 ? 6.883 -26.078 -35.031 1 96.88 322 GLY B N 1
ATOM 6746 C CA . GLY B 1 322 ? 8.273 -25.844 -34.688 1 96.88 322 GLY B CA 1
ATOM 6747 C C . GLY B 1 322 ? 8.602 -24.375 -34.438 1 96.88 322 GLY B C 1
ATOM 6748 O O . GLY B 1 322 ? 9.703 -24.047 -34 1 96.88 322 GLY B O 1
ATOM 6749 N N . ASP B 1 323 ? 7.66 -23.484 -34.688 1 98 323 ASP B N 1
ATOM 6750 C CA . ASP B 1 323 ? 7.902 -22.047 -34.531 1 98 323 ASP B CA 1
ATOM 6751 C C . ASP B 1 323 ? 8.25 -21.688 -33.094 1 98 323 ASP B C 1
ATOM 6753 O O . ASP B 1 323 ? 9.133 -20.875 -32.844 1 98 323 ASP B O 1
ATOM 6757 N N . PHE B 1 324 ? 7.547 -22.219 -32.156 1 98 324 PHE B N 1
ATOM 6758 C CA . PHE B 1 324 ? 7.82 -21.984 -30.75 1 98 324 PHE B CA 1
ATOM 6759 C C . PHE B 1 324 ? 9.25 -22.375 -30.406 1 98 324 PHE B C 1
ATOM 6761 O O . PHE B 1 324 ? 9.953 -21.625 -29.719 1 98 324 PHE B O 1
ATOM 6768 N N . GLY B 1 325 ? 9.703 -23.578 -30.859 1 98.38 325 GLY B N 1
ATOM 6769 C CA . GLY B 1 325 ? 11.07 -24.016 -30.641 1 98.38 325 GLY B CA 1
ATOM 6770 C C . GLY B 1 325 ? 12.102 -23.078 -31.266 1 98.38 325 GLY B C 1
ATOM 6771 O O . GLY B 1 325 ? 13.141 -22.812 -30.656 1 98.38 325 GLY B O 1
ATOM 6772 N N . LYS B 1 326 ? 11.781 -22.625 -32.438 1 98.5 326 LYS B N 1
ATOM 6773 C CA . LYS B 1 326 ? 12.68 -21.688 -33.125 1 98.5 326 LYS B CA 1
ATOM 6774 C C . LYS B 1 326 ? 12.844 -20.406 -32.312 1 98.5 326 LYS B C 1
ATOM 6776 O O . LYS B 1 326 ? 13.953 -19.891 -32.156 1 98.5 326 LYS B O 1
ATOM 6781 N N . LYS B 1 327 ? 11.734 -19.891 -31.812 1 98 327 LYS B N 1
ATOM 6782 C CA . LYS B 1 327 ? 11.773 -18.672 -31.016 1 98 327 LYS B CA 1
ATOM 6783 C C . LYS B 1 327 ? 12.523 -18.891 -29.703 1 98 327 LYS B C 1
ATOM 6785 O O . LYS B 1 327 ? 13.219 -18 -29.219 1 98 327 LYS B O 1
ATOM 6790 N N . MET B 1 328 ? 12.32 -20.031 -29.109 1 98.44 328 MET B N 1
ATOM 6791 C CA . MET B 1 328 ? 13.078 -20.375 -27.906 1 98.44 328 MET B CA 1
ATOM 6792 C C . MET B 1 328 ? 14.578 -20.391 -28.188 1 98.44 328 MET B C 1
ATOM 6794 O O . MET B 1 328 ? 15.359 -19.828 -27.422 1 98.44 328 MET B O 1
ATOM 6798 N N . LYS B 1 329 ? 14.898 -21.031 -29.281 1 97.88 329 LYS B N 1
ATOM 6799 C CA . LYS B 1 329 ? 16.312 -21.141 -29.656 1 97.88 329 LYS B CA 1
ATOM 6800 C C . LYS B 1 329 ? 16.922 -19.75 -29.891 1 97.88 329 LYS B C 1
ATOM 6802 O O . LYS B 1 329 ? 18.016 -19.469 -29.391 1 97.88 329 LYS B O 1
ATOM 6807 N N . GLN B 1 330 ? 16.203 -18.938 -30.594 1 97.31 330 GLN B N 1
ATOM 6808 C CA . GLN B 1 330 ? 16.672 -17.578 -30.875 1 97.31 330 GLN B CA 1
ATOM 6809 C C . GLN B 1 330 ? 16.828 -16.766 -29.594 1 97.31 330 GLN B C 1
ATOM 6811 O O . GLN B 1 330 ? 17.75 -15.953 -29.484 1 97.31 330 GLN B O 1
ATOM 6816 N N . ALA B 1 331 ? 15.977 -16.984 -28.656 1 96.94 331 ALA B N 1
ATOM 6817 C CA . ALA B 1 331 ? 15.984 -16.234 -27.391 1 96.94 331 ALA B CA 1
ATOM 6818 C C . ALA B 1 331 ? 16.938 -16.859 -26.391 1 96.94 331 ALA B C 1
ATOM 6820 O O . ALA B 1 331 ? 17.172 -16.312 -25.312 1 96.94 331 ALA B O 1
ATOM 6821 N N . GLY B 1 332 ? 17.5 -18.031 -26.688 1 96.38 332 GLY B N 1
ATOM 6822 C CA . GLY B 1 332 ? 18.422 -18.703 -25.797 1 96.38 332 GLY B CA 1
ATOM 6823 C C . GLY B 1 332 ? 17.75 -19.312 -24.578 1 96.38 332 GLY B C 1
ATOM 6824 O O . GLY B 1 332 ? 18.328 -19.344 -23.5 1 96.38 332 GLY B O 1
ATOM 6825 N N . ILE B 1 333 ? 16.484 -19.75 -24.781 1 97.88 333 ILE B N 1
ATOM 6826 C CA . ILE B 1 333 ? 15.703 -20.281 -23.672 1 97.88 333 ILE B CA 1
ATOM 6827 C C . ILE B 1 333 ? 15.914 -21.781 -23.562 1 97.88 333 ILE B C 1
ATOM 6829 O O . ILE B 1 333 ? 15.789 -22.516 -24.547 1 97.88 333 ILE B O 1
ATOM 6833 N N . THR B 1 334 ? 16.203 -22.266 -22.344 1 98.12 334 THR B N 1
ATOM 6834 C CA . THR B 1 334 ? 16.312 -23.688 -22.078 1 98.12 334 THR B CA 1
ATOM 6835 C C . THR B 1 334 ? 15.133 -24.188 -21.25 1 98.12 334 THR B C 1
ATOM 6837 O O . THR B 1 334 ? 14.453 -23.391 -20.594 1 98.12 334 THR B O 1
ATOM 6840 N N . LEU B 1 335 ? 14.852 -25.5 -21.344 1 98.56 335 LEU B N 1
ATOM 6841 C CA . LEU B 1 335 ? 13.703 -26.125 -20.703 1 98.56 335 LEU B CA 1
ATOM 6842 C C . LEU B 1 335 ? 14.117 -27.344 -19.891 1 98.56 335 LEU B C 1
ATOM 6844 O O . LEU B 1 335 ? 14.867 -28.188 -20.391 1 98.56 335 LEU B O 1
ATOM 6848 N N . LEU B 1 336 ? 13.758 -27.375 -18.641 1 98.75 336 LEU B N 1
ATOM 6849 C CA . LEU B 1 336 ? 13.789 -28.594 -17.812 1 98.75 336 LEU B CA 1
ATOM 6850 C C . LEU B 1 336 ? 12.391 -29.172 -17.641 1 98.75 336 LEU B C 1
ATOM 6852 O O . LEU B 1 336 ? 11.477 -28.469 -17.188 1 98.75 336 LEU B O 1
ATOM 6856 N N . SER B 1 337 ? 12.156 -30.406 -18.062 1 98.25 337 SER B N 1
ATOM 6857 C CA . SER B 1 337 ? 10.82 -31 -18 1 98.25 337 SER B CA 1
ATOM 6858 C C . SER B 1 337 ? 10.891 -32.5 -17.875 1 98.25 337 SER B C 1
ATOM 6860 O O . SER B 1 337 ? 11.859 -33.125 -18.312 1 98.25 337 SER B O 1
ATOM 6862 N N . GLY B 1 338 ? 9.922 -33.094 -17.266 1 97.75 338 GLY B N 1
ATOM 6863 C CA . GLY B 1 338 ? 9.93 -34.531 -17.172 1 97.75 338 GLY B CA 1
ATOM 6864 C C . GLY B 1 338 ? 8.719 -35.094 -16.438 1 97.75 338 GLY B C 1
ATOM 6865 O O . GLY B 1 338 ? 7.637 -34.5 -16.484 1 97.75 338 GLY B O 1
ATOM 6866 N N . GLU B 1 339 ? 8.852 -36.344 -15.922 1 98.12 339 GLU B N 1
ATOM 6867 C CA . GLU B 1 339 ? 7.695 -37.094 -15.453 1 98.12 339 GLU B CA 1
ATOM 6868 C C . GLU B 1 339 ? 8.086 -38.062 -14.352 1 98.12 339 GLU B C 1
ATOM 6870 O O . GLU B 1 339 ? 9.266 -38.406 -14.188 1 98.12 339 GLU B O 1
ATOM 6875 N N . CYS B 1 340 ? 7.086 -38.469 -13.594 1 98.25 340 CYS B N 1
ATOM 6876 C CA . CYS B 1 340 ? 7.16 -39.594 -12.703 1 98.25 340 CYS B CA 1
ATOM 6877 C C . CYS B 1 340 ? 6.551 -40.844 -13.352 1 98.25 340 CYS B C 1
ATOM 6879 O O . CYS B 1 340 ? 5.582 -40.75 -14.109 1 98.25 340 CYS B O 1
ATOM 6881 N N . LYS B 1 341 ? 7.02 -41.969 -12.961 1 97.62 341 LYS B N 1
ATOM 6882 C CA . LYS B 1 341 ? 6.648 -43.219 -13.594 1 97.62 341 LYS B CA 1
ATOM 6883 C C . LYS B 1 341 ? 5.145 -43.469 -13.477 1 97.62 341 LYS B C 1
ATOM 6885 O O . LYS B 1 341 ? 4.52 -43.969 -14.414 1 97.62 341 LYS B O 1
ATOM 6890 N N . ASP B 1 342 ? 4.555 -43.188 -12.383 1 97.94 342 ASP B N 1
ATOM 6891 C CA . ASP B 1 342 ? 3.182 -43.562 -12.078 1 97.94 342 ASP B CA 1
ATOM 6892 C C . ASP B 1 342 ? 2.289 -42.344 -11.875 1 97.94 342 ASP B C 1
ATOM 6894 O O . ASP B 1 342 ? 1.49 -42.312 -10.938 1 97.94 342 ASP B O 1
ATOM 6898 N N . GLU B 1 343 ? 2.391 -41.375 -12.789 1 97.69 343 GLU B N 1
ATOM 6899 C CA . GLU B 1 343 ? 1.616 -40.125 -12.688 1 97.69 343 GLU B CA 1
ATOM 6900 C C . GLU B 1 343 ? 0.13 -40.438 -12.516 1 97.69 343 GLU B C 1
ATOM 6902 O O . GLU B 1 343 ? -0.563 -39.719 -11.773 1 97.69 343 GLU B O 1
ATOM 6907 N N . HIS B 1 344 ? -0.449 -41.469 -13.117 1 97.31 344 HIS B N 1
ATOM 6908 C CA . HIS B 1 344 ? -1.872 -41.75 -13.289 1 97.31 344 HIS B CA 1
ATOM 6909 C C . HIS B 1 344 ? -2.533 -42.094 -11.953 1 97.31 344 HIS B C 1
ATOM 6911 O O . HIS B 1 344 ? -3.748 -41.938 -11.805 1 97.31 344 HIS B O 1
ATOM 6917 N N . THR B 1 345 ? -1.712 -42.469 -10.938 1 96.88 345 THR B N 1
ATOM 6918 C CA . THR B 1 345 ? -2.316 -42.906 -9.688 1 96.88 345 THR B CA 1
ATOM 6919 C C . THR B 1 345 ? -2.912 -41.75 -8.922 1 96.88 345 THR B C 1
ATOM 6921 O O . THR B 1 345 ? -3.963 -41.875 -8.289 1 96.88 345 THR B O 1
ATOM 6924 N N . ILE B 1 346 ? -2.238 -40.594 -8.969 1 95 346 ILE B N 1
ATOM 6925 C CA . ILE B 1 346 ? -2.783 -39.406 -8.312 1 95 346 ILE B CA 1
ATOM 6926 C C . ILE B 1 346 ? -3.775 -38.719 -9.242 1 95 346 ILE B C 1
ATOM 6928 O O . ILE B 1 346 ? -4.805 -38.219 -8.789 1 95 346 ILE B O 1
ATOM 6932 N N . TYR B 1 347 ? -3.525 -38.656 -10.57 1 95.56 347 TYR B N 1
ATOM 6933 C CA . TYR B 1 347 ? -4.445 -38.031 -11.5 1 95.56 347 TYR B CA 1
ATOM 6934 C C . TYR B 1 347 ? -5.816 -38.688 -11.453 1 95.56 347 TYR B C 1
ATOM 6936 O O . TYR B 1 347 ? -6.84 -38.031 -11.625 1 95.56 347 TYR B O 1
ATOM 6944 N N . ARG B 1 348 ? -5.852 -39.969 -11.141 1 95.88 348 ARG B N 1
ATOM 6945 C CA . A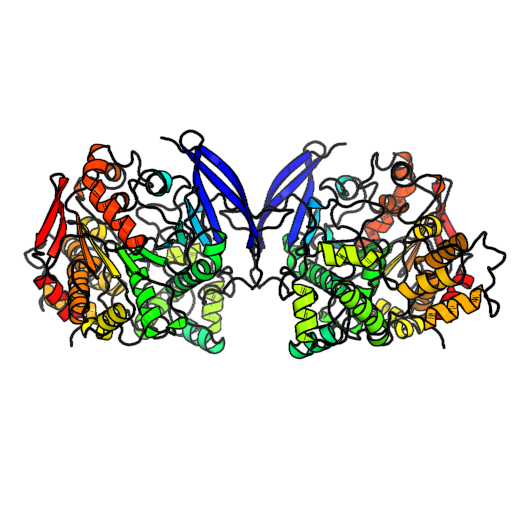RG B 1 348 ? -7.102 -40.719 -11.086 1 95.88 348 ARG B CA 1
ATOM 6946 C C . ARG B 1 348 ? -7.98 -40.219 -9.938 1 95.88 348 ARG B C 1
ATOM 6948 O O . ARG B 1 348 ? -9.203 -40.375 -9.961 1 95.88 348 ARG B O 1
ATOM 6955 N N . THR B 1 349 ? -7.363 -39.562 -9.016 1 93.31 349 THR B N 1
ATOM 6956 C CA . THR B 1 349 ? -8.062 -39.281 -7.766 1 93.31 349 THR B CA 1
ATOM 6957 C C . THR B 1 349 ? -8.688 -37.906 -7.805 1 93.31 349 THR B C 1
ATOM 6959 O O . THR B 1 349 ? -9.477 -37.531 -6.922 1 93.31 349 THR B O 1
ATOM 6962 N N . TRP B 1 350 ? -8.383 -37.062 -8.75 1 93.06 350 TRP B N 1
ATOM 6963 C CA . TRP B 1 350 ? -8.953 -35.719 -8.812 1 93.06 350 TRP B CA 1
ATOM 6964 C C . TRP B 1 350 ? -10.312 -35.719 -9.492 1 93.06 350 TRP B C 1
ATOM 6966 O O . TRP B 1 350 ? -10.406 -35.875 -10.711 1 93.06 350 TRP B O 1
ATOM 6976 N N . ARG B 1 351 ? -11.375 -35.531 -8.719 1 93.38 351 ARG B N 1
ATOM 6977 C CA . ARG B 1 351 ? -12.75 -35.531 -9.203 1 93.38 351 ARG B CA 1
ATOM 6978 C C . ARG B 1 351 ? -13 -36.719 -10.109 1 93.38 351 ARG B C 1
ATOM 6980 O O . ARG B 1 351 ? -13.453 -36.562 -11.242 1 93.38 351 ARG B O 1
ATOM 6987 N N . THR B 1 352 ? -12.773 -37.844 -9.586 1 96 352 THR B N 1
ATOM 6988 C CA . THR B 1 352 ? -12.906 -39.094 -10.305 1 96 352 THR B CA 1
ATOM 6989 C C . THR B 1 352 ? -14.336 -39.312 -10.797 1 96 352 THR B C 1
ATOM 6991 O O . THR B 1 352 ? -15.281 -39.25 -10.008 1 96 352 THR B O 1
ATOM 6994 N N . PRO B 1 353 ? -14.484 -39.469 -12.102 1 97.25 353 PRO B N 1
ATOM 6995 C CA . PRO B 1 353 ? -15.836 -39.719 -12.625 1 97.25 353 PRO B CA 1
ATOM 6996 C C . PRO B 1 353 ? -16.391 -41.062 -12.219 1 97.25 353 PRO B C 1
ATOM 6998 O O . PRO B 1 353 ? -15.648 -41.938 -11.789 1 97.25 353 PRO B O 1
ATOM 7001 N N . GLU B 1 354 ? -17.75 -41.25 -12.398 1 97.44 354 GLU B N 1
ATOM 7002 C CA . GLU B 1 354 ? -18.375 -42.562 -12.258 1 97.44 354 GLU B CA 1
ATOM 7003 C C . GLU B 1 354 ? -17.828 -43.531 -13.281 1 97.44 354 GLU B C 1
ATOM 7005 O O . GLU B 1 354 ? -17.219 -43.125 -14.273 1 97.44 354 GLU B O 1
ATOM 7010 N N . ASN B 1 355 ? -18.016 -44.875 -12.969 1 98.06 355 ASN B N 1
ATOM 7011 C CA . ASN B 1 355 ? -17.438 -45.938 -13.773 1 98.06 355 ASN B CA 1
ATOM 7012 C C . ASN B 1 355 ? -18.25 -46.219 -15.039 1 98.06 355 ASN B C 1
ATOM 7014 O O . ASN B 1 355 ? -18.781 -47.312 -15.219 1 98.06 355 ASN B O 1
ATOM 7018 N N . SER B 1 356 ? -18.312 -45.188 -15.906 1 98.31 356 SER B N 1
ATOM 7019 C CA . SER B 1 356 ? -19.031 -45.312 -17.172 1 98.31 356 SER B CA 1
ATOM 7020 C C . SER B 1 356 ? -18.391 -44.438 -18.25 1 98.31 356 SER B C 1
ATOM 7022 O O . SER B 1 356 ? -17.703 -43.469 -17.938 1 98.31 356 SER B O 1
ATOM 7024 N N . TYR B 1 357 ? -18.672 -44.781 -19.5 1 98.19 357 TYR B N 1
ATOM 7025 C CA . TYR B 1 357 ? -18.203 -44.031 -20.641 1 98.19 357 TYR B CA 1
ATOM 7026 C C . TYR B 1 357 ? -18.672 -42.562 -20.547 1 98.19 357 TYR B C 1
ATOM 7028 O O . TYR B 1 357 ? -17.875 -41.656 -20.703 1 98.19 357 TYR B O 1
ATOM 7036 N N . ASP B 1 358 ? -19.938 -42.406 -20.297 1 98 358 ASP B N 1
ATOM 7037 C CA . ASP B 1 358 ? -20.562 -41.062 -20.297 1 98 358 ASP B CA 1
ATOM 7038 C C . ASP B 1 358 ? -19.969 -40.188 -19.203 1 98 358 ASP B C 1
ATOM 7040 O O . ASP B 1 358 ? -19.781 -38.969 -19.391 1 98 358 ASP B O 1
ATOM 7044 N N . ALA B 1 359 ? -19.703 -40.781 -18.109 1 98.06 359 ALA B N 1
ATOM 7045 C CA . ALA B 1 359 ? -19.141 -40.031 -17 1 98.06 359 ALA B CA 1
ATOM 7046 C C . ALA B 1 359 ? -17.719 -39.562 -17.297 1 98.06 359 ALA B C 1
ATOM 7048 O O . ALA B 1 359 ? -17.344 -38.438 -16.984 1 98.06 359 ALA B O 1
ATOM 7049 N N . VAL B 1 360 ? -16.953 -40.438 -17.875 1 98.5 360 VAL B N 1
ATOM 7050 C CA . VAL B 1 360 ? -15.578 -40.094 -18.234 1 98.5 360 VAL B CA 1
ATOM 7051 C C . VAL B 1 360 ? -15.578 -39 -19.312 1 98.5 360 VAL B C 1
ATOM 7053 O O . VAL B 1 360 ? -14.805 -38.031 -19.234 1 98.5 360 VAL B O 1
ATOM 7056 N N . PHE B 1 361 ? -16.484 -39.156 -20.312 1 98.12 361 PHE B N 1
ATOM 7057 C CA . PHE B 1 361 ? -16.609 -38.156 -21.375 1 98.12 361 PHE B CA 1
ATOM 7058 C C . PHE B 1 361 ? -16.953 -36.781 -20.797 1 98.12 361 PHE B C 1
ATOM 7060 O O . PHE B 1 361 ? -16.297 -35.781 -21.125 1 98.12 361 PHE B O 1
ATOM 7067 N N . SER B 1 362 ? -17.906 -36.75 -19.922 1 97.31 362 SER B N 1
ATOM 7068 C CA . SER B 1 362 ? -18.344 -35.531 -19.297 1 97.31 362 SER B CA 1
ATOM 7069 C C . SER B 1 362 ? -17.234 -34.906 -18.453 1 97.31 362 SER B C 1
ATOM 7071 O O . SER B 1 362 ? -17.062 -33.688 -18.438 1 97.31 362 SER B O 1
ATOM 7073 N N . ARG B 1 363 ? -16.516 -35.75 -17.781 1 97.62 363 ARG B N 1
ATOM 7074 C CA . ARG B 1 363 ? -15.422 -35.281 -16.953 1 97.62 363 ARG B CA 1
ATOM 7075 C C . ARG B 1 363 ? -14.328 -34.625 -17.781 1 97.62 363 ARG B C 1
ATOM 7077 O O . ARG B 1 363 ? -13.797 -33.594 -17.422 1 97.62 363 ARG B O 1
ATOM 7084 N N . PHE B 1 364 ? -13.945 -35.188 -18.875 1 97.94 364 PHE B N 1
ATOM 7085 C CA . PHE B 1 364 ? -12.945 -34.594 -19.766 1 97.94 364 PHE B CA 1
ATOM 7086 C C . PHE B 1 364 ? -13.461 -33.281 -20.375 1 97.94 364 PHE B C 1
ATOM 7088 O O . PHE B 1 364 ? -12.711 -32.344 -20.531 1 97.94 364 PHE B O 1
ATOM 7095 N N . CYS B 1 365 ? -14.781 -33.25 -20.609 1 96.62 365 CYS B N 1
ATOM 7096 C CA . CYS B 1 365 ? -15.375 -32.031 -21.219 1 96.62 365 CYS B CA 1
ATOM 7097 C C . CYS B 1 365 ? -15.406 -30.891 -20.219 1 96.62 365 CYS B C 1
ATOM 7099 O O . CYS B 1 365 ? -15.523 -29.734 -20.594 1 96.62 365 CYS B O 1
ATOM 7101 N N . ALA B 1 366 ? -15.305 -31.234 -18.938 1 95.88 366 ALA B N 1
ATOM 7102 C CA . ALA B 1 366 ? -15.242 -30.188 -17.922 1 95.88 366 ALA B CA 1
ATOM 7103 C C . ALA B 1 366 ? -13.906 -29.438 -17.984 1 95.88 366 ALA B C 1
ATOM 7105 O O . ALA B 1 366 ? -13.797 -28.312 -17.5 1 95.88 366 ALA B O 1
ATOM 7106 N N . GLU B 1 367 ? -12.898 -30.031 -18.594 1 95 367 GLU B N 1
ATOM 7107 C CA . GLU B 1 367 ? -11.57 -29.438 -18.609 1 95 367 GLU B CA 1
ATOM 7108 C C . GLU B 1 367 ? -11.141 -29.062 -20.016 1 95 367 GLU B C 1
ATOM 7110 O O . GLU B 1 367 ? -10.477 -28.031 -20.234 1 95 367 GLU B O 1
ATOM 7115 N N . PHE B 1 368 ? -11.531 -29.859 -21 1 96.25 368 PHE B N 1
ATOM 7116 C CA . PHE B 1 368 ? -11.023 -29.703 -22.359 1 96.25 368 PHE B CA 1
ATOM 7117 C C . PHE B 1 368 ? -12.156 -29.406 -23.328 1 96.25 368 PHE B C 1
ATOM 7119 O O . PHE B 1 368 ? -13.328 -29.641 -23.016 1 96.25 368 PHE B O 1
ATOM 7126 N N . PRO B 1 369 ? -11.812 -28.828 -24.469 1 95.81 369 PRO B N 1
ATOM 7127 C CA . PRO B 1 369 ? -12.844 -28.641 -25.484 1 95.81 369 PRO B CA 1
ATOM 7128 C C . PRO B 1 369 ? -13.523 -29.953 -25.891 1 95.81 369 PRO B C 1
ATOM 7130 O O . PRO B 1 369 ? -12.852 -30.984 -26.016 1 95.81 369 PRO B O 1
ATOM 7133 N N . GLU B 1 370 ? -14.789 -29.859 -26.141 1 96.25 370 GLU B N 1
ATOM 7134 C CA . GLU B 1 370 ? -15.57 -31.047 -26.484 1 96.25 370 GLU B CA 1
ATOM 7135 C C . GLU B 1 370 ? -15.023 -31.734 -27.734 1 96.25 370 GLU B C 1
ATOM 7137 O O . GLU B 1 370 ? -15 -32.969 -27.812 1 96.25 370 GLU B O 1
ATOM 7142 N N . SER B 1 371 ? -14.586 -30.938 -28.688 1 96 371 SER B N 1
ATOM 7143 C CA . SER B 1 371 ? -14.055 -31.5 -29.922 1 96 371 SER B CA 1
ATOM 7144 C C . SER B 1 371 ? -12.812 -32.344 -29.656 1 96 371 SER B C 1
ATOM 7146 O O . SER B 1 371 ? -12.641 -33.406 -30.25 1 96 371 SER B O 1
ATOM 7148 N N . ALA B 1 372 ? -11.93 -31.906 -28.781 1 96.75 372 ALA B N 1
ATOM 7149 C CA . ALA B 1 372 ? -10.734 -32.656 -28.406 1 96.75 372 ALA B CA 1
ATOM 7150 C C . ALA B 1 372 ? -11.109 -33.969 -27.688 1 96.75 372 ALA B C 1
ATOM 7152 O O . ALA B 1 372 ? -10.5 -35 -27.922 1 96.75 372 ALA B O 1
ATOM 7153 N N . VAL B 1 373 ? -12.141 -33.875 -26.859 1 97.75 373 VAL B N 1
ATOM 7154 C CA . VAL B 1 373 ? -12.578 -35.062 -26.109 1 97.75 373 VAL B CA 1
ATOM 7155 C C . VAL B 1 373 ? -13.18 -36.094 -27.047 1 97.75 373 VAL B C 1
ATOM 7157 O O . VAL B 1 373 ? -12.945 -37.281 -26.891 1 97.75 373 VAL B O 1
ATOM 7160 N N . GLN B 1 374 ? -13.938 -35.594 -27.969 1 97.38 374 GLN B N 1
ATOM 7161 C CA . GLN B 1 374 ? -14.523 -36.5 -28.953 1 97.38 374 GLN B CA 1
ATOM 7162 C C . GLN B 1 374 ? -13.445 -37.25 -29.719 1 97.38 374 GLN B C 1
ATOM 7164 O O . GLN B 1 374 ? -13.539 -38.469 -29.906 1 97.38 374 GLN B O 1
ATOM 7169 N N . LYS B 1 375 ? -12.43 -36.531 -30.125 1 97.5 375 LYS B N 1
ATOM 7170 C CA . LYS B 1 375 ? -11.32 -37.156 -30.828 1 97.5 375 LYS B CA 1
ATOM 7171 C C . LYS B 1 375 ? -10.625 -38.188 -29.938 1 97.5 375 LYS B C 1
ATOM 7173 O O . LYS B 1 375 ? -10.344 -39.312 -30.375 1 97.5 375 LYS B O 1
ATOM 7178 N N . LEU B 1 376 ? -10.359 -37.875 -28.734 1 97.81 376 LEU B N 1
ATOM 7179 C CA . LEU B 1 376 ? -9.641 -38.719 -27.781 1 97.81 376 LEU B CA 1
ATOM 7180 C C . LEU B 1 376 ? -10.414 -40 -27.469 1 97.81 376 LEU B C 1
ATOM 7182 O O . LEU B 1 376 ? -9.867 -41.094 -27.547 1 97.81 376 LEU B O 1
ATOM 7186 N N . MET B 1 377 ? -11.703 -39.812 -27.109 1 98.12 377 MET B N 1
ATOM 7187 C CA . MET B 1 377 ? -12.547 -40.938 -26.75 1 98.12 377 MET B CA 1
ATOM 7188 C C . MET B 1 377 ? -12.805 -41.812 -27.953 1 98.12 377 MET B C 1
ATOM 7190 O O . MET B 1 377 ? -12.883 -43.062 -27.828 1 98.12 377 MET B O 1
ATOM 7194 N N . GLY B 1 378 ? -12.961 -41.156 -29.094 1 97.44 378 GLY B N 1
ATOM 7195 C CA . GLY B 1 378 ? -13.094 -41.938 -30.312 1 97.44 378 GLY B CA 1
ATOM 7196 C C . GLY B 1 378 ? -11.875 -42.781 -30.609 1 97.44 378 GLY B C 1
ATOM 7197 O O . GLY B 1 378 ? -12.008 -43.938 -31.047 1 97.44 378 GLY B O 1
ATOM 7198 N N . HIS B 1 379 ? -10.727 -42.281 -30.422 1 96.69 379 HIS B N 1
ATOM 7199 C CA . HIS B 1 379 ? -9.477 -42.969 -30.656 1 96.69 379 HIS B CA 1
ATOM 7200 C C . HIS B 1 379 ? -9.344 -44.188 -29.734 1 96.69 379 HIS B C 1
ATOM 7202 O O . HIS B 1 379 ? -8.953 -45.281 -30.188 1 96.69 379 HIS B O 1
ATOM 7208 N N . TYR B 1 380 ? -9.664 -44.094 -28.453 1 96.94 380 TYR B N 1
ATOM 7209 C CA . TYR B 1 380 ? -9.445 -45.156 -27.484 1 96.94 380 TYR B CA 1
ATOM 7210 C C . TYR B 1 380 ? -10.602 -46.156 -27.5 1 96.94 380 TYR B C 1
ATOM 7212 O O . TYR B 1 380 ? -10.383 -47.375 -27.375 1 96.94 380 TYR B O 1
ATOM 7220 N N . CYS B 1 381 ? -11.828 -45.656 -27.703 1 97.56 381 CYS B N 1
ATOM 7221 C CA . CYS B 1 381 ? -13 -46.469 -27.391 1 97.56 381 CYS B CA 1
ATOM 7222 C C . CYS B 1 381 ? -13.742 -46.875 -28.672 1 97.56 381 CYS B C 1
ATOM 7224 O O . CYS B 1 381 ? -14.555 -47.781 -28.656 1 97.56 381 CYS B O 1
ATOM 7226 N N . GLY B 1 382 ? -13.484 -46.156 -29.734 1 95.75 382 GLY B N 1
ATOM 7227 C CA . GLY B 1 382 ? -14.156 -46.438 -31 1 95.75 382 GLY B CA 1
ATOM 7228 C C . GLY B 1 382 ? -15.594 -45.969 -31.031 1 95.75 382 GLY B C 1
ATOM 7229 O O . GLY B 1 382 ? -16.047 -45.312 -30.094 1 95.75 382 GLY B O 1
ATOM 7230 N N . ALA B 1 383 ? -16.203 -46.375 -32.094 1 94.19 383 ALA B N 1
ATOM 7231 C CA . ALA B 1 383 ? -17.594 -45.938 -32.312 1 94.19 383 ALA B CA 1
ATOM 7232 C C . ALA B 1 383 ? -18.531 -46.594 -31.344 1 94.19 383 ALA B C 1
ATOM 7234 O O . ALA B 1 383 ? -19.562 -46.031 -30.969 1 94.19 383 ALA B O 1
ATOM 7235 N N . ASP B 1 384 ? -18.156 -47.719 -30.844 1 95.25 384 ASP B N 1
ATOM 7236 C CA . ASP B 1 384 ? -19.031 -48.5 -29.969 1 95.25 384 ASP B CA 1
ATOM 7237 C C . ASP B 1 384 ? -18.875 -48.062 -28.516 1 95.25 384 ASP B C 1
ATOM 7239 O O . ASP B 1 384 ? -19.547 -48.625 -27.625 1 95.25 384 ASP B O 1
ATOM 7243 N N . LYS B 1 385 ? -17.938 -47.156 -28.203 1 96.94 385 LYS B N 1
ATOM 7244 C CA . LYS B 1 385 ? -17.75 -46.625 -26.859 1 96.94 385 LYS B CA 1
ATOM 7245 C C . LYS B 1 385 ? -17.406 -47.719 -25.844 1 96.94 385 LYS B C 1
ATOM 7247 O O . LYS B 1 385 ? -17.969 -47.75 -24.75 1 96.94 385 LYS B O 1
ATOM 7252 N N . GLU B 1 386 ? -16.547 -48.594 -26.281 1 97 386 GLU B N 1
ATOM 7253 C CA . GLU B 1 386 ? -16.156 -49.719 -25.422 1 97 386 GLU B CA 1
ATOM 7254 C C . GLU B 1 386 ? -14.883 -49.406 -24.656 1 97 386 GLU B C 1
ATOM 7256 O O . GLU B 1 386 ? -13.992 -48.719 -25.156 1 97 386 GLU B O 1
ATOM 7261 N N . LEU B 1 387 ? -14.883 -49.906 -23.453 1 97.69 387 LEU B N 1
ATOM 7262 C CA . LEU B 1 387 ? -13.656 -49.812 -22.672 1 97.69 387 LEU B CA 1
ATOM 7263 C C . LEU B 1 387 ? -12.523 -50.562 -23.344 1 97.69 387 LEU B C 1
ATOM 7265 O O . LEU B 1 387 ? -12.656 -51.781 -23.609 1 97.69 387 LEU B O 1
ATOM 7269 N N . PRO B 1 388 ? -11.43 -49.938 -23.656 1 96.38 388 PRO B N 1
ATOM 7270 C CA . PRO B 1 388 ? -10.328 -50.688 -24.25 1 96.38 388 PRO B CA 1
ATOM 7271 C C . PRO B 1 388 ? -9.828 -51.812 -23.344 1 96.38 388 PRO B C 1
ATOM 7273 O O . PRO B 1 388 ? -9.797 -51.656 -22.109 1 96.38 388 PRO B O 1
ATOM 7276 N N . SER B 1 389 ? -9.305 -52.875 -23.844 1 95.06 389 SER B N 1
ATOM 7277 C CA . SER B 1 389 ? -8.992 -54.125 -23.141 1 95.06 389 SER B CA 1
ATOM 7278 C C . SER B 1 389 ? -7.832 -53.938 -22.172 1 95.06 389 SER B C 1
ATOM 7280 O O . SER B 1 389 ? -7.688 -54.688 -21.219 1 95.06 389 SER B O 1
ATOM 7282 N N . ASP B 1 390 ? -7.074 -53 -22.391 1 94.38 390 ASP B N 1
ATOM 7283 C CA . ASP B 1 390 ? -5.859 -52.812 -21.594 1 94.38 390 ASP B CA 1
ATOM 7284 C C . ASP B 1 390 ? -6.172 -52.125 -20.266 1 94.38 390 ASP B C 1
ATOM 7286 O O . ASP B 1 390 ? -5.289 -51.938 -19.422 1 94.38 390 ASP B O 1
ATOM 7290 N N . TYR B 1 391 ? -7.398 -51.719 -20.062 1 97.19 391 TYR B N 1
ATOM 7291 C CA . TYR B 1 391 ? -7.773 -51 -18.844 1 97.19 391 TYR B CA 1
ATOM 7292 C C . TYR B 1 391 ? -8.711 -51.844 -17.984 1 97.19 391 TYR B C 1
ATOM 7294 O O . TYR B 1 391 ? -9.562 -52.562 -18.5 1 97.19 391 TYR B O 1
ATOM 7302 N N . ASP B 1 392 ? -8.617 -51.688 -16.656 1 97.25 392 ASP B N 1
ATOM 7303 C CA . ASP B 1 392 ? -9.406 -52.469 -15.719 1 97.25 392 ASP B CA 1
ATOM 7304 C C . ASP B 1 392 ? -10.859 -52 -15.688 1 97.25 392 ASP B C 1
ATOM 7306 O O . ASP B 1 392 ? -11.773 -52.844 -15.602 1 97.25 392 ASP B O 1
ATOM 7310 N N . ASP B 1 393 ? -11.109 -50.781 -15.586 1 98.06 393 ASP B N 1
ATOM 7311 C CA . ASP B 1 393 ? -12.422 -50.156 -15.586 1 98.06 393 ASP B CA 1
ATOM 7312 C C . ASP B 1 393 ? -12.328 -48.688 -16.047 1 98.06 393 ASP B C 1
ATOM 7314 O O . ASP B 1 393 ? -11.266 -48.25 -16.5 1 98.06 393 ASP B O 1
ATOM 7318 N N . TRP B 1 394 ? -13.398 -48 -16.062 1 98.06 394 TRP B N 1
ATOM 7319 C CA . TRP B 1 394 ? -13.422 -46.625 -16.594 1 98.06 394 TRP B CA 1
ATOM 7320 C C . TRP B 1 394 ? -12.633 -45.688 -15.703 1 98.06 394 TRP B C 1
ATOM 7322 O O . TRP B 1 394 ? -12.094 -44.688 -16.188 1 98.06 394 TRP B O 1
ATOM 7332 N N . LYS B 1 395 ? -12.539 -45.969 -14.438 1 97.94 395 LYS B N 1
ATOM 7333 C CA . LYS B 1 395 ? -11.742 -45.125 -13.539 1 97.94 395 LYS B CA 1
ATOM 7334 C C . LYS B 1 395 ? -10.25 -45.281 -13.828 1 97.94 395 LYS B C 1
ATOM 7336 O O . LYS B 1 395 ? -9.508 -44.281 -13.773 1 97.94 395 LYS B O 1
ATOM 7341 N N . ASP B 1 396 ? -9.914 -46.531 -14.062 1 97.62 396 ASP B N 1
ATOM 7342 C CA . ASP B 1 396 ? -8.539 -46.781 -14.477 1 97.62 396 ASP B CA 1
ATOM 7343 C C . ASP B 1 396 ? -8.234 -46.094 -15.805 1 97.62 396 ASP B C 1
ATOM 7345 O O . ASP B 1 396 ? -7.176 -45.469 -15.961 1 97.62 396 ASP B O 1
ATOM 7349 N N . PHE B 1 397 ? -9.188 -46.219 -16.766 1 98.38 397 PHE B N 1
ATOM 7350 C CA . PHE B 1 397 ? -9.055 -45.531 -18.047 1 98.38 397 PHE B CA 1
ATOM 7351 C C . PHE B 1 397 ? -8.906 -44.031 -17.875 1 98.38 397 PHE B C 1
ATOM 7353 O O . PHE B 1 397 ? -8.023 -43.438 -18.469 1 98.38 397 PHE B O 1
ATOM 7360 N N . PHE B 1 398 ? -9.711 -43.438 -17.031 1 98.06 398 PHE B N 1
ATOM 7361 C CA . PHE B 1 398 ? -9.656 -42.031 -16.75 1 98.06 398 PHE B CA 1
ATOM 7362 C C . PHE B 1 398 ? -8.289 -41.625 -16.234 1 98.06 398 PHE B C 1
ATOM 7364 O O . PHE B 1 398 ? -7.664 -40.688 -16.75 1 98.06 398 PHE B O 1
ATOM 7371 N N . GLY B 1 399 ? -7.785 -42.281 -15.188 1 98.06 399 GLY B N 1
ATOM 7372 C CA . GLY B 1 399 ? -6.508 -41.938 -14.578 1 98.06 399 GLY B CA 1
ATOM 7373 C C . GLY B 1 399 ? -5.352 -41.969 -15.562 1 98.06 399 GLY B C 1
ATOM 7374 O O . GLY B 1 399 ? -4.523 -41.062 -15.586 1 98.06 399 GLY B O 1
ATOM 7375 N N . GLN B 1 400 ? -5.309 -43.031 -16.375 1 97.62 400 GLN B N 1
ATOM 7376 C CA . GLN B 1 400 ? -4.219 -43.188 -17.328 1 97.62 400 GLN B CA 1
ATOM 7377 C C . GLN B 1 400 ? -4.301 -42.156 -18.453 1 97.62 400 GLN B C 1
ATOM 7379 O O . GLN B 1 400 ? -3.293 -41.531 -18.812 1 97.62 400 GLN B O 1
ATOM 7384 N N . THR B 1 401 ? -5.52 -41.969 -18.953 1 97.94 401 THR B N 1
ATOM 7385 C CA . THR B 1 401 ? -5.703 -41.031 -20.062 1 97.94 401 THR B CA 1
ATOM 7386 C C . THR B 1 401 ? -5.469 -39.594 -19.578 1 97.94 401 THR B C 1
ATOM 7388 O O . THR B 1 401 ? -4.863 -38.781 -20.297 1 97.94 401 THR B O 1
ATOM 7391 N N . TYR B 1 402 ? -5.961 -39.344 -18.391 1 97.75 402 TYR B N 1
ATOM 7392 C CA . TYR B 1 402 ? -5.75 -38 -17.812 1 97.75 402 TYR B CA 1
ATOM 7393 C C . TYR B 1 402 ? -4.266 -37.719 -17.641 1 97.75 402 TYR B C 1
ATOM 7395 O O . TYR B 1 402 ? -3.795 -36.625 -17.953 1 97.75 402 TYR B O 1
ATOM 7403 N N . ALA B 1 403 ? -3.48 -38.656 -17.141 1 97.94 403 ALA B N 1
ATOM 7404 C CA . ALA B 1 403 ? -2.035 -38.5 -17 1 97.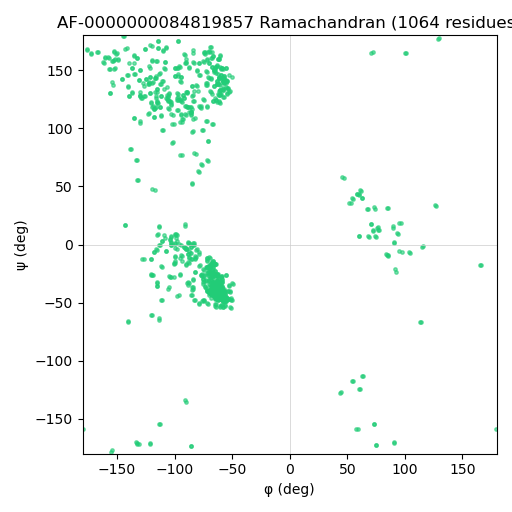94 403 ALA B CA 1
ATOM 7405 C C . ALA B 1 403 ? -1.358 -38.344 -18.359 1 97.94 403 ALA B C 1
ATOM 7407 O O . ALA B 1 403 ? -0.371 -37.594 -18.484 1 97.94 403 ALA B O 1
ATOM 7408 N N . ASN B 1 404 ? -1.883 -39.062 -19.375 1 97.44 404 ASN B N 1
ATOM 7409 C CA . ASN B 1 404 ? -1.359 -38.906 -20.734 1 97.44 404 ASN B CA 1
ATOM 7410 C C . ASN B 1 404 ? -1.555 -37.469 -21.25 1 97.44 404 ASN B C 1
ATOM 7412 O O . ASN B 1 404 ? -0.654 -36.906 -21.859 1 97.44 404 ASN B O 1
ATOM 7416 N N . LEU B 1 405 ? -2.68 -36.938 -20.953 1 97.31 405 LEU B N 1
ATOM 7417 C CA . LEU B 1 405 ? -3.004 -35.594 -21.438 1 97.31 405 LEU B CA 1
ATOM 7418 C C . LEU B 1 405 ? -2.229 -34.531 -20.656 1 97.31 405 LEU B C 1
ATOM 7420 O O . LEU B 1 405 ? -1.873 -33.5 -21.219 1 97.31 405 LEU B O 1
ATOM 7424 N N . GLN B 1 406 ? -1.959 -34.812 -19.406 1 97 406 GLN B N 1
ATOM 7425 C CA . GLN B 1 406 ? -1.339 -33.844 -18.531 1 97 406 GLN B CA 1
ATOM 7426 C C . GLN B 1 406 ? 0.183 -33.906 -18.594 1 97 406 GLN B C 1
ATOM 7428 O O . GLN B 1 406 ? 0.877 -32.906 -18.422 1 97 406 GLN B O 1
ATOM 7433 N N . VAL B 1 407 ? 0.714 -35.125 -18.781 1 98.06 407 VAL B N 1
ATOM 7434 C CA . VAL B 1 407 ? 2.156 -35.281 -18.609 1 98.06 407 VAL B CA 1
ATOM 7435 C C . VAL B 1 407 ? 2.705 -36.219 -19.688 1 98.06 407 VAL B C 1
ATOM 7437 O O . VAL B 1 407 ? 3.293 -35.781 -20.672 1 98.06 407 VAL B O 1
ATOM 7440 N N . HIS B 1 408 ? 2.305 -37.531 -19.656 1 97.5 408 HIS B N 1
ATOM 7441 C CA . HIS B 1 408 ? 3.037 -38.594 -20.328 1 97.5 408 HIS B CA 1
ATOM 7442 C C . HIS B 1 408 ? 3.025 -38.406 -21.844 1 97.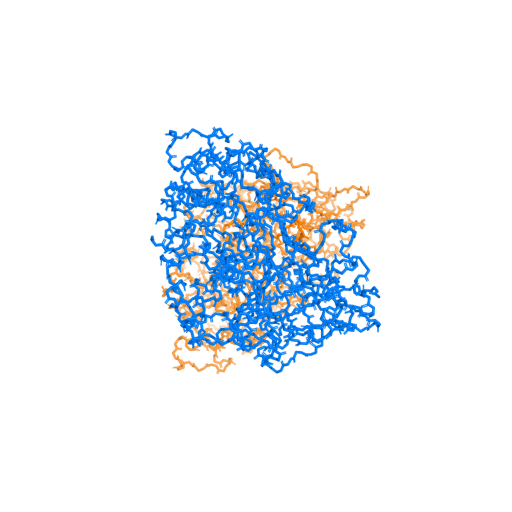5 408 HIS B C 1
ATOM 7444 O O . HIS B 1 408 ? 4.082 -38.312 -22.469 1 97.5 408 HIS B O 1
ATOM 7450 N N . ALA B 1 409 ? 1.884 -38.25 -22.438 1 97.06 409 ALA B N 1
ATOM 7451 C CA . ALA B 1 409 ? 1.807 -38.219 -23.891 1 97.06 409 ALA B CA 1
ATOM 7452 C C . ALA B 1 409 ? 2.137 -36.844 -24.453 1 97.06 409 ALA B C 1
ATOM 7454 O O . ALA B 1 409 ? 3.02 -36.688 -25.297 1 97.06 409 ALA B O 1
ATOM 7455 N N . LEU B 1 410 ? 1.558 -35.875 -23.906 1 95.38 410 LEU B N 1
ATOM 7456 C CA . LEU B 1 410 ? 1.615 -34.594 -24.547 1 95.38 410 LEU B CA 1
ATOM 7457 C C . LEU B 1 410 ? 2.975 -33.938 -24.328 1 95.38 410 LEU B C 1
ATOM 7459 O O . LEU B 1 410 ? 3.404 -33.094 -25.141 1 95.38 410 LEU B O 1
ATOM 7463 N N . GLN B 1 411 ? 3.686 -34.25 -23.266 1 97.06 411 GLN B N 1
ATOM 7464 C CA . GLN B 1 411 ? 5.055 -33.781 -23.109 1 97.06 411 GLN B CA 1
ATOM 7465 C C . GLN B 1 411 ? 5.93 -34.219 -24.281 1 97.06 411 GLN B C 1
ATOM 7467 O O . GLN B 1 411 ? 6.797 -33.469 -24.734 1 97.06 411 GLN B O 1
ATOM 7472 N N . ARG B 1 412 ? 5.707 -35.406 -24.734 1 97.88 412 ARG B N 1
ATOM 7473 C CA . ARG B 1 412 ? 6.508 -35.969 -25.828 1 97.88 412 ARG B CA 1
ATOM 7474 C C . ARG B 1 412 ? 6.219 -35.25 -27.141 1 97.88 412 ARG B C 1
ATOM 7476 O O . ARG B 1 412 ? 7.129 -35.031 -27.938 1 97.88 412 ARG B O 1
ATOM 7483 N N . GLY B 1 413 ? 4.953 -34.938 -27.344 1 97.12 413 GLY B N 1
ATOM 7484 C CA . GLY B 1 413 ? 4.629 -34.094 -28.5 1 97.12 413 GLY B CA 1
ATOM 7485 C C . GLY B 1 413 ? 5.285 -32.75 -28.469 1 97.12 413 GLY B C 1
ATOM 7486 O O . GLY B 1 413 ? 5.789 -32.25 -29.484 1 97.12 413 GLY B O 1
ATOM 7487 N N . LEU B 1 414 ? 5.281 -32.094 -27.312 1 98.06 414 LEU B N 1
ATOM 7488 C CA . LEU B 1 414 ? 5.949 -30.812 -27.141 1 98.06 414 LEU B CA 1
ATOM 7489 C C . LEU B 1 414 ? 7.438 -30.938 -27.453 1 98.06 414 LEU B C 1
ATOM 7491 O O . LEU B 1 414 ? 7.973 -30.141 -28.234 1 98.06 414 LEU B O 1
ATOM 7495 N N . HIS B 1 415 ? 8.141 -31.922 -26.828 1 98.19 415 HIS B N 1
ATOM 7496 C CA . HIS B 1 415 ? 9.578 -32.062 -27 1 98.19 415 HIS B CA 1
ATOM 7497 C C . HIS B 1 415 ? 9.922 -32.312 -28.469 1 98.19 415 HIS B C 1
ATOM 7499 O O . HIS B 1 415 ? 10.875 -31.75 -29 1 98.19 415 HIS B O 1
ATOM 7505 N N . ASN B 1 416 ? 9.117 -33.156 -29.078 1 97.88 416 ASN B N 1
ATOM 7506 C CA . ASN B 1 416 ? 9.336 -33.406 -30.5 1 97.88 416 ASN B CA 1
ATOM 7507 C C . ASN B 1 416 ? 9.266 -32.125 -31.312 1 97.88 416 ASN B C 1
ATOM 7509 O O . ASN B 1 416 ? 10.094 -31.906 -32.219 1 97.88 416 ASN B O 1
ATOM 7513 N N . ALA B 1 417 ? 8.266 -31.359 -31.062 1 97.69 417 ALA B N 1
ATOM 7514 C CA . ALA B 1 417 ? 8.086 -30.078 -31.75 1 97.69 417 ALA B CA 1
ATOM 7515 C C . ALA B 1 417 ? 9.25 -29.141 -31.484 1 97.69 417 ALA B C 1
ATOM 7517 O O . ALA B 1 417 ? 9.695 -28.406 -32.375 1 97.69 417 ALA B O 1
ATOM 7518 N N . LEU B 1 418 ? 9.742 -29.078 -30.266 1 98.38 418 LEU B N 1
ATOM 7519 C CA . LEU B 1 418 ? 10.867 -28.219 -29.891 1 98.38 418 LEU B CA 1
ATOM 7520 C C . LEU B 1 418 ? 12.125 -28.641 -30.641 1 98.38 418 LEU B C 1
ATOM 7522 O O . LEU B 1 418 ? 12.883 -27.781 -31.109 1 98.38 418 LEU B O 1
ATOM 7526 N N . PHE B 1 419 ? 12.336 -29.938 -30.734 1 98.12 419 PHE B N 1
ATOM 7527 C CA . PHE B 1 419 ? 13.492 -30.438 -31.453 1 98.12 419 PHE B CA 1
ATOM 7528 C C . PHE B 1 419 ? 13.383 -30.109 -32.938 1 98.12 419 PHE B C 1
ATOM 7530 O O . PHE B 1 419 ? 14.383 -29.766 -33.594 1 98.12 419 PHE B O 1
ATOM 7537 N N . ARG B 1 420 ? 12.195 -30.172 -33.438 1 96.31 420 ARG B N 1
ATOM 7538 C CA . ARG B 1 420 ? 11.961 -29.75 -34.844 1 96.31 420 ARG B CA 1
ATOM 7539 C C . ARG B 1 420 ? 12.297 -28.281 -35 1 96.31 420 ARG B C 1
ATOM 7541 O O . ARG B 1 420 ? 12.711 -27.859 -36.094 1 96.31 420 ARG B O 1
ATOM 7548 N N . GLY B 1 421 ? 12.07 -27.578 -34 1 97.44 421 GLY B N 1
ATOM 7549 C CA . GLY B 1 421 ? 12.359 -26.156 -34.031 1 97.44 421 GLY B CA 1
ATOM 7550 C C . GLY B 1 421 ? 13.836 -25.844 -33.844 1 97.44 421 GLY B C 1
ATOM 7551 O O . GLY B 1 421 ? 14.234 -24.672 -33.875 1 97.44 421 GLY B O 1
ATOM 7552 N N . GLY B 1 422 ? 14.617 -26.812 -33.531 1 97.88 422 GLY B N 1
ATOM 7553 C CA . GLY B 1 422 ? 16.062 -26.609 -33.531 1 97.88 422 GLY B CA 1
ATOM 7554 C C . GLY B 1 422 ? 16.688 -26.75 -32.156 1 97.88 422 GLY B C 1
ATOM 7555 O O . GLY B 1 422 ? 17.906 -26.641 -32.031 1 97.88 422 GLY B O 1
ATOM 7556 N N . LEU B 1 423 ? 15.922 -27 -31.156 1 98.38 423 LEU B N 1
ATOM 7557 C CA . LEU B 1 423 ? 16.484 -27.172 -29.828 1 98.38 423 LEU B CA 1
ATOM 7558 C C . LEU B 1 423 ? 17.219 -28.5 -29.734 1 98.38 423 LEU B C 1
ATOM 7560 O O . LEU B 1 423 ? 16.797 -29.5 -30.312 1 98.38 423 LEU B O 1
ATOM 7564 N N . VAL B 1 424 ? 18.266 -28.562 -28.906 1 98.19 424 VAL B N 1
ATOM 7565 C CA . VAL B 1 424 ? 19.156 -29.703 -28.844 1 98.19 424 VAL B CA 1
ATOM 7566 C C . VAL B 1 424 ? 18.891 -30.516 -27.562 1 98.19 424 VAL B C 1
ATOM 7568 O O . VAL B 1 424 ? 18.938 -29.969 -26.469 1 98.19 424 VAL B O 1
ATOM 7571 N N . PRO B 1 425 ? 18.578 -31.859 -27.75 1 97.94 425 PRO B N 1
ATOM 7572 C CA . PRO B 1 425 ? 18.391 -32.688 -26.562 1 97.94 425 PRO B CA 1
ATOM 7573 C C . PRO B 1 425 ? 19.594 -32.719 -25.641 1 97.94 425 PRO B C 1
ATOM 7575 O O . PRO B 1 425 ? 20.734 -32.812 -26.109 1 97.94 425 PRO B O 1
ATOM 7578 N N . GLY B 1 426 ? 19.328 -32.562 -24.375 1 97.25 426 GLY B N 1
ATOM 7579 C CA . GLY B 1 426 ? 20.391 -32.656 -23.391 1 97.25 426 GLY B CA 1
ATOM 7580 C C . GLY B 1 426 ? 21.125 -31.328 -23.203 1 97.25 426 GLY B C 1
ATOM 7581 O O . GLY B 1 426 ? 21.938 -31.188 -22.281 1 97.25 426 GLY B O 1
ATOM 7582 N N . VAL B 1 427 ? 20.844 -30.375 -24.078 1 97.5 427 VAL B N 1
ATOM 7583 C CA . VAL B 1 427 ? 21.484 -29.062 -24 1 97.5 427 VAL B CA 1
ATOM 7584 C C . VAL B 1 427 ? 20.422 -27.984 -23.797 1 97.5 427 VAL B C 1
ATOM 7586 O O . VAL B 1 427 ? 20.359 -27.344 -22.734 1 97.5 427 VAL B O 1
ATOM 7589 N N . ASP B 1 428 ? 19.5 -27.875 -24.766 1 98 428 ASP B N 1
ATOM 7590 C CA . ASP B 1 428 ? 18.438 -26.891 -24.688 1 98 428 ASP B CA 1
ATOM 7591 C C . ASP B 1 428 ? 17.234 -27.438 -23.922 1 98 428 ASP B C 1
ATOM 7593 O O . ASP B 1 428 ? 16.453 -26.688 -23.344 1 98 428 ASP B O 1
ATOM 7597 N N . VAL B 1 429 ? 17 -28.766 -24.062 1 98.44 429 VAL B N 1
ATOM 7598 C CA . VAL B 1 429 ? 15.875 -29.438 -23.438 1 98.44 429 VAL B CA 1
ATOM 7599 C C . VAL B 1 429 ? 16.391 -30.562 -22.531 1 98.44 429 VAL B C 1
ATOM 7601 O O . VAL B 1 429 ? 16.984 -31.531 -23.016 1 98.44 429 VAL B O 1
ATOM 7604 N N . LEU B 1 430 ? 16.203 -30.391 -21.297 1 98.69 430 LEU B N 1
ATOM 7605 C CA . LEU B 1 430 ? 16.641 -31.359 -20.297 1 98.69 430 LEU B CA 1
ATOM 7606 C C . LEU B 1 430 ? 15.461 -32.188 -19.797 1 98.69 430 LEU B C 1
ATOM 7608 O O . LEU B 1 430 ? 14.711 -31.75 -18.938 1 98.69 430 LEU B O 1
ATOM 7612 N N . ARG B 1 431 ? 15.359 -33.438 -20.266 1 98.5 431 ARG B N 1
ATOM 7613 C CA . ARG B 1 431 ? 14.242 -34.312 -19.922 1 98.5 431 ARG B CA 1
ATOM 7614 C C . ARG B 1 431 ? 14.617 -35.25 -18.766 1 98.5 431 ARG B C 1
ATOM 7616 O O . ARG B 1 431 ? 15.758 -35.688 -18.672 1 98.5 431 ARG B O 1
ATOM 7623 N N . TYR B 1 432 ? 13.625 -35.531 -17.906 1 98.44 432 TYR B N 1
ATOM 7624 C CA . TYR B 1 432 ? 13.906 -36.438 -16.812 1 98.44 432 TYR B CA 1
ATOM 7625 C C . TYR B 1 432 ? 12.773 -37.469 -16.625 1 98.44 432 TYR B C 1
ATOM 7627 O O . TYR B 1 432 ? 11.641 -37.219 -17.047 1 98.44 432 TYR B O 1
ATOM 7635 N N . ARG B 1 433 ? 13.07 -38.562 -16.047 1 98.19 433 ARG B N 1
ATOM 7636 C CA . ARG B 1 433 ? 12.141 -39.594 -15.594 1 98.19 433 ARG B CA 1
ATOM 7637 C C . ARG B 1 433 ? 12.555 -40.156 -14.234 1 98.19 433 ARG B C 1
ATOM 7639 O O . ARG B 1 433 ? 13.719 -40.469 -14.016 1 98.19 433 ARG B O 1
ATOM 7646 N N . PHE B 1 434 ? 11.609 -40.156 -13.312 1 98.56 434 PHE B N 1
ATOM 7647 C CA . PHE B 1 434 ? 11.875 -40.75 -12 1 98.56 434 PHE B CA 1
ATOM 7648 C C . PHE B 1 434 ? 11.172 -42.094 -11.844 1 98.56 434 PHE B C 1
ATOM 7650 O O . PHE B 1 434 ? 9.953 -42.156 -12 1 98.56 434 PHE B O 1
ATOM 7657 N N . ASP B 1 435 ? 11.891 -43.094 -11.492 1 98.12 435 ASP B N 1
ATOM 7658 C CA . ASP B 1 435 ? 11.359 -44.438 -11.289 1 98.12 435 ASP B CA 1
ATOM 7659 C C . ASP B 1 435 ? 11.5 -44.875 -9.828 1 98.12 435 ASP B C 1
ATOM 7661 O O . ASP B 1 435 ? 11.219 -46.031 -9.492 1 98.12 435 ASP B O 1
ATOM 7665 N N . LYS B 1 436 ? 11.898 -43.906 -9.031 1 97.06 436 LYS B N 1
ATOM 7666 C CA . LYS B 1 436 ? 12.039 -44.188 -7.602 1 97.06 436 LYS B CA 1
ATOM 7667 C C . LYS B 1 436 ? 11.328 -43.125 -6.762 1 97.06 436 LYS B C 1
ATOM 7669 O O . LYS B 1 436 ? 11.195 -41.969 -7.184 1 97.06 436 LYS B O 1
ATOM 7674 N N . ARG B 1 437 ? 10.898 -43.625 -5.625 1 95.06 437 ARG B N 1
ATOM 7675 C CA . ARG B 1 437 ? 10.195 -42.75 -4.691 1 95.06 437 ARG B CA 1
ATOM 7676 C C . ARG B 1 437 ? 11.023 -42.5 -3.438 1 95.06 437 ARG B C 1
ATOM 7678 O O . ARG B 1 437 ? 11.688 -43.406 -2.936 1 95.06 437 ARG B O 1
ATOM 7685 N N . LEU B 1 438 ? 11 -41.312 -2.934 1 95.5 438 LEU B N 1
ATOM 7686 C CA . LEU B 1 438 ? 11.695 -40.969 -1.701 1 95.5 438 LEU B CA 1
ATOM 7687 C C . LEU B 1 438 ? 10.914 -41.438 -0.481 1 95.5 438 LEU B C 1
ATOM 7689 O O . LEU B 1 438 ? 9.68 -41.469 -0.492 1 95.5 438 LEU B O 1
ATOM 7693 N N . ARG B 1 439 ? 11.555 -41.625 0.577 1 94.19 439 ARG B N 1
ATOM 7694 C CA . ARG B 1 439 ? 10.938 -42.094 1.811 1 94.19 439 ARG B CA 1
ATOM 7695 C C . ARG B 1 439 ? 10.102 -41 2.467 1 94.19 439 ARG B C 1
ATOM 7697 O O . ARG B 1 439 ? 9.07 -41.281 3.076 1 94.19 439 ARG B O 1
ATOM 7704 N N . CYS B 1 440 ? 10.547 -39.781 2.365 1 94.5 440 CYS B N 1
ATOM 7705 C CA . CYS B 1 440 ? 9.922 -38.688 3.088 1 94.5 440 CYS B CA 1
ATOM 7706 C C . CYS B 1 440 ? 8.508 -38.438 2.57 1 94.5 440 CYS B C 1
ATOM 7708 O O . CYS B 1 440 ? 7.715 -37.75 3.23 1 94.5 440 CYS B O 1
ATOM 7710 N N . ILE B 1 441 ? 8.117 -38.969 1.422 1 94 441 ILE B N 1
ATOM 7711 C CA . ILE B 1 441 ? 6.816 -38.719 0.82 1 94 441 ILE B CA 1
ATOM 7712 C C . ILE B 1 441 ? 5.797 -39.719 1.369 1 94 441 ILE B C 1
ATOM 7714 O O . ILE B 1 441 ? 4.586 -39.531 1.208 1 94 441 ILE B O 1
ATOM 7718 N N . ASP B 1 442 ? 6.234 -40.719 2.043 1 92.56 442 ASP B N 1
ATOM 7719 C CA . ASP B 1 442 ? 5.395 -41.844 2.439 1 92.56 442 ASP B CA 1
ATOM 7720 C C . ASP B 1 442 ? 4.289 -41.406 3.393 1 92.56 442 ASP B C 1
ATOM 7722 O O . ASP B 1 442 ? 3.203 -42 3.408 1 92.56 442 ASP B O 1
ATOM 7726 N N . GLY B 1 443 ? 4.609 -40.438 4.195 1 87.31 443 GLY B N 1
ATOM 7727 C CA . GLY B 1 443 ? 3.602 -39.938 5.113 1 87.31 443 GLY B CA 1
ATOM 7728 C C . GLY B 1 443 ? 2.496 -39.156 4.418 1 87.31 443 GLY B C 1
ATOM 7729 O O . GLY B 1 443 ? 1.372 -39.094 4.918 1 87.31 443 GLY B O 1
ATOM 7730 N N . THR B 1 444 ? 2.719 -38.625 3.283 1 88.38 444 THR B N 1
ATOM 7731 C CA . THR B 1 444 ? 1.772 -37.781 2.533 1 88.38 444 THR B CA 1
ATOM 7732 C C . THR B 1 444 ? 1.058 -38.625 1.474 1 88.38 444 THR B C 1
ATOM 7734 O O . THR B 1 444 ? -0.152 -38.5 1.278 1 88.38 444 THR B O 1
ATOM 7737 N N . TYR B 1 445 ? 1.82 -39.438 0.795 1 90.5 445 TYR B N 1
ATOM 7738 C CA . TYR B 1 445 ? 1.291 -40.312 -0.242 1 90.5 445 TYR B CA 1
ATOM 7739 C C . TYR B 1 445 ? 1.565 -41.781 0.088 1 90.5 445 TYR B C 1
ATOM 7741 O O . TYR B 1 445 ? 2.723 -42.219 0.17 1 90.5 445 TYR B O 1
ATOM 7749 N N . PRO B 1 446 ? 0.5 -42.531 0.165 1 91.75 446 PRO B N 1
ATOM 7750 C CA . PRO B 1 446 ? 0.689 -43.938 0.458 1 91.75 446 PRO B CA 1
ATOM 7751 C C . PRO B 1 446 ? 1.603 -44.625 -0.55 1 91.75 446 PRO B C 1
ATOM 7753 O O . PRO B 1 446 ? 1.525 -44.344 -1.75 1 91.75 446 PRO B O 1
ATOM 7756 N N . PRO B 1 447 ? 2.473 -45.531 -0.06 1 93.94 447 PRO B N 1
ATOM 7757 C CA . PRO B 1 447 ? 3.436 -46.219 -0.929 1 93.94 447 PRO B CA 1
ATOM 7758 C C . PRO B 1 447 ? 2.766 -46.938 -2.094 1 93.94 447 PRO B C 1
ATOM 7760 O O . PRO B 1 447 ? 3.371 -47.094 -3.156 1 93.94 447 PRO B O 1
ATOM 7763 N N . GLU B 1 448 ? 1.51 -47.344 -1.983 1 93.56 448 GLU B N 1
ATOM 7764 C CA . GLU B 1 448 ? 0.782 -48.094 -3.008 1 93.56 448 GLU B CA 1
ATOM 7765 C C . GLU B 1 448 ? 0.562 -47.25 -4.254 1 93.56 448 GLU B C 1
ATOM 7767 O O . GLU B 1 448 ? 0.298 -47.781 -5.336 1 93.56 448 GLU B O 1
ATOM 7772 N N . LEU B 1 449 ? 0.731 -45.969 -4.121 1 95.38 449 LEU B N 1
ATOM 7773 C CA . LEU B 1 449 ? 0.528 -45.094 -5.258 1 95.38 449 LEU B CA 1
ATOM 7774 C C . LEU B 1 449 ? 1.762 -45.062 -6.152 1 95.38 449 LEU B C 1
ATOM 7776 O O . LEU B 1 449 ? 1.715 -44.531 -7.262 1 95.38 449 LEU B O 1
ATOM 7780 N N . GLY B 1 450 ? 2.922 -45.656 -5.676 1 96.81 450 GLY B N 1
ATOM 7781 C CA . GLY B 1 450 ? 4.137 -45.719 -6.473 1 96.81 450 GLY B CA 1
ATOM 7782 C C . GLY B 1 450 ? 4.848 -44.406 -6.613 1 96.81 450 GLY B C 1
ATOM 7783 O O . GLY B 1 450 ? 4.824 -43.594 -5.691 1 96.81 450 GLY B O 1
ATOM 7784 N N . VAL B 1 451 ? 5.633 -44.281 -7.727 1 97.94 451 VAL B N 1
ATOM 7785 C CA . VAL B 1 451 ? 6.297 -43.031 -8.062 1 97.94 451 VAL B CA 1
ATOM 7786 C C . VAL B 1 451 ? 5.309 -42.094 -8.758 1 97.94 451 VAL B C 1
ATOM 7788 O O . VAL B 1 451 ? 5.359 -41.906 -9.977 1 97.94 451 VAL B O 1
ATOM 7791 N N . THR B 1 452 ? 4.48 -41.5 -7.98 1 96.19 452 THR B N 1
ATOM 7792 C CA . THR B 1 452 ? 3.279 -40.812 -8.461 1 96.19 452 THR B CA 1
ATOM 7793 C C . THR B 1 452 ? 3.52 -39.312 -8.602 1 96.19 452 THR B C 1
ATOM 7795 O O . THR B 1 452 ? 4.613 -38.812 -8.305 1 96.19 452 THR B O 1
ATOM 7798 N N . HIS B 1 453 ? 2.49 -38.656 -9.133 1 95.56 453 HIS B N 1
ATOM 7799 C CA . HIS B 1 453 ? 2.521 -37.188 -9.281 1 95.56 453 HIS B CA 1
ATOM 7800 C C . HIS B 1 453 ? 2.828 -36.531 -7.949 1 95.56 453 HIS B C 1
ATOM 7802 O O . HIS B 1 453 ? 2.232 -36.844 -6.926 1 95.56 453 HIS B O 1
ATOM 7808 N N . SER B 1 454 ? 3.797 -35.594 -7.871 1 93.62 454 SER B N 1
ATOM 7809 C CA . SER B 1 454 ? 4.234 -34.781 -6.738 1 93.62 454 SER B CA 1
ATOM 7810 C C . SER B 1 454 ? 5.242 -35.531 -5.879 1 93.62 454 SER B C 1
ATOM 7812 O O . SER B 1 454 ? 5.852 -34.969 -4.977 1 93.62 454 SER B O 1
ATOM 7814 N N . SER B 1 455 ? 5.422 -36.844 -6.16 1 94.69 455 SER B N 1
ATOM 7815 C CA . SER B 1 455 ? 6.359 -37.594 -5.344 1 94.69 455 SER B CA 1
ATOM 7816 C C . SER B 1 455 ? 7.793 -37.125 -5.566 1 94.69 455 SER B C 1
ATOM 7818 O O . SER B 1 455 ? 8.688 -37.438 -4.773 1 94.69 455 SER B O 1
ATOM 7820 N N . ASP B 1 456 ? 8.062 -36.375 -6.605 1 96.44 456 ASP B N 1
ATOM 7821 C CA . ASP B 1 456 ? 9.414 -35.969 -6.938 1 96.44 456 ASP B CA 1
ATOM 7822 C C . ASP B 1 456 ? 9.664 -34.531 -6.457 1 96.44 456 ASP B C 1
ATOM 7824 O O . ASP B 1 456 ? 10.781 -34 -6.578 1 96.44 456 ASP B O 1
ATOM 7828 N N . VAL B 1 457 ? 8.648 -33.844 -5.879 1 95.75 457 VAL B N 1
ATOM 7829 C CA . VAL B 1 457 ? 8.797 -32.469 -5.43 1 95.75 457 VAL B CA 1
ATOM 7830 C C . VAL B 1 457 ? 9.992 -32.344 -4.48 1 95.75 457 VAL B C 1
ATOM 7832 O O . VAL B 1 457 ? 10.859 -31.5 -4.66 1 95.75 457 VAL B O 1
ATOM 7835 N N . PRO B 1 458 ? 10.141 -33.25 -3.471 1 96.31 458 PRO B N 1
ATOM 7836 C CA . PRO B 1 458 ? 11.266 -33.125 -2.543 1 96.31 458 PRO B CA 1
ATOM 7837 C C . PRO B 1 458 ? 12.617 -33.406 -3.207 1 96.31 458 PRO B C 1
ATOM 7839 O O . PRO B 1 458 ? 13.664 -33.094 -2.643 1 96.31 458 PRO B O 1
ATOM 7842 N N . ILE B 1 459 ? 12.641 -34.031 -4.383 1 97.31 459 ILE B N 1
ATOM 7843 C CA . ILE B 1 459 ? 13.898 -34.219 -5.105 1 97.31 459 ILE B CA 1
ATOM 7844 C C . ILE B 1 459 ? 14.438 -32.844 -5.535 1 97.31 459 ILE B C 1
ATOM 7846 O O . ILE B 1 459 ? 15.609 -32.531 -5.316 1 97.31 459 ILE B O 1
ATOM 7850 N N . TRP B 1 460 ? 13.586 -32 -6.051 1 97.62 460 TRP B N 1
ATOM 7851 C CA . TRP B 1 460 ? 13.977 -30.703 -6.586 1 97.62 460 TRP B CA 1
ATOM 7852 C C . TRP B 1 460 ? 14.242 -29.719 -5.457 1 97.62 460 TRP B C 1
ATOM 7854 O O . TRP B 1 460 ? 15.055 -28.797 -5.609 1 97.62 460 TRP B O 1
ATOM 7864 N N . PHE B 1 461 ? 13.609 -29.938 -4.305 1 97.5 461 PHE B N 1
ATOM 7865 C CA . PHE B 1 461 ? 13.719 -28.953 -3.227 1 97.5 461 PHE B CA 1
ATOM 7866 C C . PHE B 1 461 ? 14.484 -29.531 -2.045 1 97.5 461 PHE B C 1
ATOM 7868 O O . PHE B 1 461 ? 14.383 -29.031 -0.924 1 97.5 461 PHE B O 1
ATOM 7875 N N . TRP B 1 462 ? 15.164 -30.594 -2.268 1 97.31 462 TRP B N 1
ATOM 7876 C CA . TRP B 1 462 ? 16.109 -31.188 -1.336 1 97.31 462 TRP B CA 1
ATOM 7877 C C . TRP B 1 462 ? 15.438 -31.547 -0.016 1 97.31 462 TRP B C 1
ATOM 7879 O O . TRP B 1 462 ? 15.914 -31.156 1.056 1 97.31 462 TRP B O 1
ATOM 7889 N N . GLY B 1 463 ? 14.242 -32.125 -0.145 1 94.75 463 GLY B N 1
ATOM 7890 C CA . GLY B 1 463 ? 13.523 -32.625 1.013 1 94.75 463 GLY B CA 1
ATOM 7891 C C . GLY B 1 463 ? 12.594 -31.594 1.638 1 94.75 463 GLY B C 1
ATOM 7892 O O . GLY B 1 463 ? 11.922 -31.891 2.633 1 94.75 463 GLY B O 1
ATOM 7893 N N . ALA B 1 464 ? 12.477 -30.406 1.105 1 89.75 464 ALA B N 1
ATOM 7894 C CA . ALA B 1 464 ? 11.711 -29.312 1.705 1 89.75 464 ALA B CA 1
ATOM 7895 C C . ALA B 1 464 ? 10.266 -29.719 1.942 1 89.75 464 ALA B C 1
ATOM 7897 O O . ALA B 1 464 ? 9.68 -30.453 1.139 1 89.75 464 ALA B O 1
ATOM 7898 N N . ASN B 1 465 ? 9.633 -29.219 3.062 1 81.88 465 ASN B N 1
ATOM 7899 C CA . ASN B 1 465 ? 8.219 -29.281 3.428 1 81.88 465 ASN B CA 1
ATOM 7900 C C . ASN B 1 465 ? 7.789 -30.703 3.758 1 81.88 465 ASN B C 1
ATOM 7902 O O . ASN B 1 465 ? 6.594 -31 3.838 1 81.88 465 ASN B O 1
ATOM 7906 N N . PHE B 1 466 ? 8.781 -31.672 3.807 1 88.25 466 PHE B N 1
ATOM 7907 C CA . PHE B 1 466 ? 8.406 -33.031 4.152 1 88.25 466 PHE B CA 1
ATOM 7908 C C . PHE B 1 466 ? 9.164 -33.531 5.379 1 88.25 466 PHE B C 1
ATOM 7910 O O . PHE B 1 466 ? 10.367 -33.281 5.512 1 88.25 466 PHE B O 1
ATOM 7917 N N . SER B 1 467 ? 8.406 -34.219 6.23 1 84.19 467 SER B N 1
ATOM 7918 C CA . SER B 1 467 ? 8.969 -34.656 7.496 1 84.19 467 SER B CA 1
ATOM 7919 C C . SER B 1 467 ? 10.125 -35.625 7.273 1 84.19 467 SER B C 1
ATOM 7921 O O . SER B 1 467 ? 10.031 -36.531 6.453 1 84.19 467 SER B O 1
ATOM 7923 N N . GLY B 1 468 ? 11.203 -35.344 7.914 1 87.44 468 GLY B N 1
ATOM 7924 C CA . GLY B 1 468 ? 12.375 -36.219 7.875 1 87.44 468 GLY B CA 1
ATOM 7925 C C . GLY B 1 468 ? 13.352 -35.844 6.77 1 87.44 468 GLY B C 1
ATOM 7926 O O . GLY B 1 468 ? 14.508 -36.281 6.797 1 87.44 468 GLY B O 1
ATOM 7927 N N . GLY B 1 469 ? 12.883 -35.156 5.715 1 93.19 469 GLY B N 1
ATOM 7928 C CA . GLY B 1 469 ? 13.742 -34.75 4.617 1 93.19 469 GLY B CA 1
ATOM 7929 C C . GLY B 1 469 ? 14.422 -35.906 3.926 1 93.19 469 GLY B C 1
ATOM 7930 O O . GLY B 1 469 ? 13.883 -37.031 3.896 1 93.19 469 GLY B O 1
ATOM 7931 N N . LEU B 1 470 ? 15.531 -35.625 3.236 1 96.44 470 LEU B N 1
ATOM 7932 C CA . LEU B 1 470 ? 16.297 -36.656 2.533 1 96.44 470 LEU B CA 1
ATOM 7933 C C . LEU B 1 470 ? 17.219 -37.406 3.49 1 96.44 470 LEU B C 1
ATOM 7935 O O . LEU B 1 470 ? 17.828 -36.812 4.367 1 96.44 470 LEU B O 1
ATOM 7939 N N . THR B 1 471 ? 17.297 -38.688 3.379 1 95.56 471 THR B N 1
ATOM 7940 C CA . THR B 1 471 ? 18.297 -39.469 4.094 1 95.56 471 THR B CA 1
ATOM 7941 C C . THR B 1 471 ? 19.688 -39.219 3.496 1 95.56 471 THR B C 1
ATOM 7943 O O . THR B 1 471 ? 19.812 -38.688 2.387 1 95.56 471 THR B O 1
ATOM 7946 N N . ASP B 1 472 ? 20.719 -39.625 4.219 1 96 472 ASP B N 1
ATOM 7947 C CA . ASP B 1 472 ? 22.078 -39.469 3.713 1 96 472 ASP B CA 1
ATOM 7948 C C . ASP B 1 472 ? 22.281 -40.281 2.418 1 96 472 ASP B C 1
ATOM 7950 O O . ASP B 1 472 ? 22.953 -39.812 1.501 1 96 472 ASP B O 1
ATOM 7954 N N . GLN B 1 473 ? 21.766 -41.406 2.363 1 96.94 473 GLN B N 1
ATOM 7955 C CA . GLN B 1 473 ? 21.844 -42.219 1.153 1 96.94 473 GLN B CA 1
ATOM 7956 C C . GLN B 1 473 ? 21.156 -41.531 -0.021 1 96.94 473 GLN B C 1
ATOM 7958 O O . GLN B 1 473 ? 21.688 -41.531 -1.137 1 96.94 473 GLN B O 1
ATOM 7963 N N . GLU B 1 474 ? 20 -41 0.209 1 97.12 474 GLU B N 1
ATOM 7964 C CA . GLU B 1 474 ? 19.266 -40.312 -0.842 1 97.12 474 GLU B CA 1
ATOM 7965 C C . GLU B 1 474 ? 20 -39.062 -1.299 1 97.12 474 GLU B C 1
ATOM 7967 O O . GLU B 1 474 ? 20.016 -38.75 -2.488 1 97.12 474 GLU B O 1
ATOM 7972 N N . LYS B 1 475 ? 20.578 -38.344 -0.364 1 97.31 475 LYS B N 1
ATOM 7973 C CA . LYS B 1 475 ? 21.406 -37.188 -0.729 1 97.31 475 LYS B CA 1
ATOM 7974 C C . LYS B 1 475 ? 22.547 -37.594 -1.65 1 97.31 475 LYS B C 1
ATOM 7976 O O . LYS B 1 475 ? 22.891 -36.906 -2.596 1 97.31 475 LYS B O 1
ATOM 7981 N N . SER B 1 476 ? 23.125 -38.75 -1.3 1 97.12 476 SER B N 1
ATOM 7982 C CA . SER B 1 476 ? 24.203 -39.25 -2.129 1 97.12 476 SER B CA 1
ATOM 7983 C C . SER B 1 476 ? 23.703 -39.625 -3.523 1 97.12 476 SER B C 1
ATOM 7985 O O . SER B 1 476 ? 24.359 -39.312 -4.523 1 97.12 476 SER B O 1
ATOM 7987 N N . TRP B 1 477 ? 22.562 -40.281 -3.641 1 97.62 477 TRP B N 1
ATOM 7988 C CA . TRP B 1 477 ? 21.969 -40.688 -4.914 1 97.62 477 TRP B CA 1
ATOM 7989 C C . TRP B 1 477 ? 21.641 -39.469 -5.758 1 97.62 477 TRP B C 1
ATOM 7991 O O . TRP B 1 477 ? 21.797 -39.469 -6.98 1 97.62 477 TRP B O 1
ATOM 8001 N N . LEU B 1 478 ? 21.203 -38.375 -5.094 1 97.75 478 LEU B N 1
ATOM 8002 C CA . LEU B 1 478 ? 20.547 -37.281 -5.793 1 97.75 478 LEU B CA 1
ATOM 8003 C C . LEU B 1 478 ? 21.5 -36.094 -5.961 1 97.75 478 LEU B C 1
ATOM 8005 O O . LEU B 1 478 ? 21.125 -35.062 -6.508 1 97.75 478 LEU B O 1
ATOM 8009 N N . GLY B 1 479 ? 22.766 -36.219 -5.457 1 97.38 479 GLY B N 1
ATOM 8010 C CA . GLY B 1 479 ? 23.75 -35.156 -5.566 1 97.38 479 GLY B CA 1
ATOM 8011 C C . GLY B 1 479 ? 23.891 -34.625 -6.977 1 97.38 479 GLY B C 1
ATOM 8012 O O . GLY B 1 479 ? 23.891 -33.406 -7.191 1 97.38 479 GLY B O 1
ATOM 8013 N N . GLY B 1 480 ? 24.016 -35.562 -7.949 1 97.06 480 GLY B N 1
ATOM 8014 C CA . GLY B 1 480 ? 24.156 -35.156 -9.344 1 97.06 480 GLY B CA 1
ATOM 8015 C C . GLY B 1 480 ? 22.938 -34.438 -9.891 1 97.06 480 GLY B C 1
ATOM 8016 O O . GLY B 1 480 ? 23.047 -33.531 -10.711 1 97.06 480 GLY B O 1
ATOM 8017 N N . TRP B 1 481 ? 21.75 -34.875 -9.508 1 98 481 TRP B N 1
ATOM 8018 C CA . TRP B 1 481 ? 20.516 -34.219 -9.906 1 98 481 TRP B CA 1
ATOM 8019 C C . TRP B 1 481 ? 20.453 -32.781 -9.383 1 98 481 TRP B C 1
ATOM 8021 O O . TRP B 1 481 ? 20.062 -31.859 -10.102 1 98 481 TRP B O 1
ATOM 8031 N N . ASN B 1 482 ? 20.859 -32.594 -8.102 1 97.94 482 ASN B N 1
ATOM 8032 C CA . ASN B 1 482 ? 20.875 -31.281 -7.488 1 97.94 482 ASN B CA 1
ATOM 8033 C C . ASN B 1 482 ? 21.891 -30.359 -8.172 1 97.94 482 ASN B C 1
ATOM 8035 O O . ASN B 1 482 ? 21.609 -29.188 -8.398 1 97.94 482 ASN B O 1
ATOM 8039 N N . LEU B 1 483 ? 23.078 -30.875 -8.469 1 97.88 483 LEU B N 1
ATOM 8040 C CA . LEU B 1 483 ? 24.094 -30.109 -9.172 1 97.88 483 LEU B CA 1
ATOM 8041 C C . LEU B 1 483 ? 23.578 -29.641 -10.531 1 97.88 483 LEU B C 1
ATOM 8043 O O . LEU B 1 483 ? 23.828 -28.5 -10.93 1 97.88 483 LEU B O 1
ATOM 8047 N N . GLY B 1 484 ? 22.953 -30.547 -11.242 1 97.88 484 GLY B N 1
ATOM 8048 C CA . GLY B 1 484 ? 22.375 -30.203 -12.539 1 97.88 484 GLY B CA 1
ATOM 8049 C C . GLY B 1 484 ? 21.312 -29.125 -12.445 1 97.88 484 GLY B C 1
ATOM 8050 O O . GLY B 1 484 ? 21.312 -28.188 -13.234 1 97.88 484 GLY B O 1
ATOM 8051 N N . PHE B 1 485 ? 20.438 -29.281 -11.516 1 98.12 485 PHE B N 1
ATOM 8052 C CA . PHE B 1 485 ? 19.359 -28.312 -11.312 1 98.12 485 PHE B CA 1
ATOM 8053 C C . PHE B 1 485 ? 19.922 -26.953 -10.922 1 98.12 485 PHE B C 1
ATOM 8055 O O . PHE B 1 485 ? 19.469 -25.906 -11.422 1 98.12 485 PHE B O 1
ATOM 8062 N N . ALA B 1 486 ? 20.906 -26.891 -10.016 1 98.31 486 ALA B N 1
ATOM 8063 C CA . ALA B 1 486 ? 21.578 -25.656 -9.602 1 98.31 486 ALA B CA 1
ATOM 8064 C C . ALA B 1 486 ? 22.203 -24.953 -10.789 1 98.31 486 ALA B C 1
ATOM 8066 O O . ALA B 1 486 ? 22.047 -23.734 -10.953 1 98.31 486 ALA B O 1
ATOM 8067 N N . ALA B 1 487 ? 22.922 -25.719 -11.609 1 98.31 487 ALA B N 1
ATOM 8068 C CA . ALA B 1 487 ? 23.578 -25.156 -12.797 1 98.31 487 ALA B CA 1
ATOM 8069 C C . ALA B 1 487 ? 22.531 -24.609 -13.773 1 98.31 487 ALA B C 1
ATOM 8071 O O . ALA B 1 487 ? 22.734 -23.547 -14.375 1 98.31 487 ALA B O 1
ATOM 8072 N N . PHE B 1 488 ? 21.484 -25.328 -13.953 1 98.25 488 PHE B N 1
ATOM 8073 C CA . PHE B 1 488 ? 20.391 -24.906 -14.82 1 98.25 488 PHE B CA 1
ATOM 8074 C C . PHE B 1 488 ? 19.844 -23.547 -14.391 1 98.25 488 PHE B C 1
ATOM 8076 O O . PHE B 1 488 ? 19.781 -22.609 -15.195 1 98.25 488 PHE B O 1
ATOM 8083 N N . VAL B 1 489 ? 19.484 -23.359 -13.07 1 98.56 489 VAL B N 1
ATOM 8084 C CA . VAL B 1 489 ? 18.891 -22.125 -12.547 1 98.56 489 VAL B CA 1
ATOM 8085 C C . VAL B 1 489 ? 19.922 -21 -12.586 1 98.56 489 VAL B C 1
ATOM 8087 O O . VAL B 1 489 ? 19.578 -19.844 -12.82 1 98.56 489 VAL B O 1
ATOM 8090 N N . LYS B 1 490 ? 21.156 -21.344 -12.414 1 97.44 490 LYS B N 1
ATOM 8091 C CA . LYS B 1 490 ? 22.234 -20.359 -12.477 1 97.44 490 LYS B CA 1
ATOM 8092 C C . LYS B 1 490 ? 22.438 -19.859 -13.906 1 97.44 490 LYS B C 1
ATOM 8094 O O . LYS B 1 490 ? 22.922 -18.734 -14.109 1 97.44 490 LYS B O 1
ATOM 8099 N N . GLY B 1 491 ? 22.094 -20.703 -14.883 1 96.31 491 GLY B N 1
ATOM 8100 C CA . GLY B 1 491 ? 22.281 -20.375 -16.281 1 96.31 491 GLY B CA 1
ATOM 8101 C C . GLY B 1 491 ? 23.562 -20.938 -16.875 1 96.31 491 GLY B C 1
ATOM 8102 O O . GLY B 1 491 ? 24.031 -20.484 -17.922 1 96.31 491 GLY B O 1
ATOM 8103 N N . ASP B 1 492 ? 24.078 -21.906 -16.188 1 95.56 492 ASP B N 1
ATOM 8104 C CA . ASP B 1 492 ? 25.297 -22.547 -16.656 1 95.56 492 ASP B CA 1
ATOM 8105 C C . ASP B 1 492 ? 24.984 -23.75 -17.547 1 95.56 492 ASP B C 1
ATOM 8107 O O . ASP B 1 492 ? 23.844 -24.219 -17.578 1 95.56 492 ASP B O 1
ATOM 8111 N N . GLY B 1 493 ? 26 -24.156 -18.281 1 94.56 493 GLY B N 1
ATOM 8112 C CA . GLY B 1 493 ? 25.859 -25.422 -18.984 1 94.56 493 GLY B CA 1
ATOM 8113 C C . GLY B 1 493 ? 25.688 -26.594 -18.031 1 94.56 493 GLY B C 1
ATOM 8114 O O . GLY B 1 493 ? 26.312 -26.641 -16.969 1 94.56 493 GLY B O 1
ATOM 8115 N N . VAL B 1 494 ? 24.812 -27.531 -18.422 1 95.94 494 VAL B N 1
ATOM 8116 C CA . VAL B 1 494 ? 24.5 -28.672 -17.578 1 95.94 494 VAL B CA 1
ATOM 8117 C C . VAL B 1 494 ? 24.922 -29.953 -18.266 1 95.94 494 VAL B C 1
ATOM 8119 O O . VAL B 1 494 ? 24.672 -30.156 -19.453 1 95.94 494 VAL B O 1
ATOM 8122 N N . ILE B 1 495 ? 25.609 -30.766 -17.578 1 94.25 495 ILE B N 1
ATOM 8123 C CA . ILE B 1 495 ? 25.844 -32.125 -18.062 1 94.25 495 ILE B CA 1
ATOM 8124 C C . ILE B 1 495 ? 24.656 -33.031 -17.672 1 94.25 495 ILE B C 1
ATOM 8126 O O . ILE B 1 495 ? 24.688 -33.656 -16.609 1 94.25 495 ILE B O 1
ATOM 8130 N N . TRP B 1 496 ? 23.75 -33.188 -18.656 1 97.31 496 TRP B N 1
ATOM 8131 C CA . TRP B 1 496 ? 22.484 -33.812 -18.312 1 97.31 496 TRP B CA 1
ATOM 8132 C C . TRP B 1 496 ? 22.469 -35.281 -18.734 1 97.31 496 TRP B C 1
ATOM 8134 O O . TRP B 1 496 ? 21.797 -36.094 -18.109 1 97.31 496 TRP B O 1
ATOM 8144 N N . GLY B 1 497 ? 23.25 -35.594 -19.797 1 96.25 497 GLY B N 1
ATOM 8145 C CA . GLY B 1 497 ? 23.375 -37 -20.188 1 96.25 497 GLY B CA 1
ATOM 8146 C C . GLY B 1 497 ? 22.766 -37.281 -21.531 1 96.25 497 GLY B C 1
ATOM 8147 O O . GLY B 1 497 ? 23.469 -37.688 -22.469 1 96.25 497 GLY B O 1
ATOM 8148 N N . PRO B 1 498 ? 21.406 -37.188 -21.781 1 97.31 498 PRO B N 1
ATOM 8149 C CA . PRO B 1 498 ? 20.75 -37.5 -23.047 1 97.31 498 PRO B CA 1
ATOM 8150 C C . PRO B 1 498 ? 21.344 -36.719 -24.219 1 97.31 498 PRO B C 1
ATOM 8152 O O . PRO B 1 498 ? 21.672 -35.531 -24.094 1 97.31 498 PRO B O 1
ATOM 8155 N N . LYS B 1 499 ? 21.469 -37.375 -25.406 1 96.75 499 LYS B N 1
ATOM 8156 C CA . LYS B 1 499 ? 22.016 -36.75 -26.609 1 96.75 499 LYS B CA 1
ATOM 8157 C C . LYS B 1 499 ? 21.062 -36.938 -27.797 1 96.75 499 LYS B C 1
ATOM 8159 O O . LYS B 1 499 ? 21.234 -36.281 -28.828 1 96.75 499 LYS B O 1
ATOM 8164 N N . GLN B 1 500 ? 20.125 -37.812 -27.562 1 97.06 500 GLN B N 1
ATOM 8165 C CA . GLN B 1 500 ? 19.172 -38.094 -28.625 1 97.06 500 GLN B CA 1
ATOM 8166 C C . GLN B 1 500 ? 17.766 -37.688 -28.234 1 97.06 500 GLN B C 1
ATOM 8168 O O . GLN B 1 500 ? 17.438 -37.625 -27.047 1 97.06 500 GLN B O 1
ATOM 8173 N N . HIS B 1 501 ? 16.906 -37.469 -29.219 1 96.5 501 HIS B N 1
ATOM 8174 C CA . HIS B 1 501 ? 15.57 -36.906 -29.016 1 96.5 501 HIS B CA 1
ATOM 8175 C C . HIS B 1 501 ? 14.719 -37.812 -28.141 1 96.5 501 HIS B C 1
ATOM 8177 O O . HIS B 1 501 ? 13.844 -37.344 -27.406 1 96.5 501 HIS B O 1
ATOM 8183 N N . LYS B 1 502 ? 14.969 -39.125 -28.141 1 97.25 502 LYS B N 1
ATOM 8184 C CA . LYS B 1 502 ? 14.102 -40.031 -27.422 1 97.25 502 LYS B CA 1
ATOM 8185 C C . LYS B 1 502 ? 14.695 -40.406 -26.062 1 97.25 502 LYS B C 1
ATOM 8187 O O . LYS B 1 502 ? 14.219 -41.312 -25.391 1 97.25 502 LYS B O 1
ATOM 8192 N N . GLU B 1 503 ? 15.711 -39.75 -25.703 1 97.94 503 GLU B N 1
ATOM 8193 C CA . GLU B 1 503 ? 16.391 -40.094 -24.453 1 97.94 503 GLU B CA 1
ATOM 8194 C C . GLU B 1 503 ? 15.977 -39.156 -23.328 1 97.94 503 GLU B C 1
ATOM 8196 O O . GLU B 1 503 ? 15.617 -38 -23.578 1 97.94 503 GLU B O 1
ATOM 8201 N N . MET B 1 504 ? 16.047 -39.688 -22.109 1 97.88 504 MET B N 1
ATOM 8202 C CA . MET B 1 504 ? 15.812 -38.938 -20.875 1 97.88 504 MET B CA 1
ATOM 8203 C C . MET B 1 504 ? 16.766 -39.375 -19.781 1 97.88 504 MET B C 1
ATOM 8205 O O . MET B 1 504 ? 17.172 -40.531 -19.734 1 97.88 504 MET B O 1
ATOM 8209 N N . ARG B 1 505 ? 17.156 -38.406 -18.953 1 98.5 505 ARG B N 1
ATOM 8210 C CA . ARG B 1 505 ? 17.844 -38.781 -17.719 1 98.5 505 ARG B CA 1
ATOM 8211 C C . ARG B 1 505 ? 16.891 -39.469 -16.75 1 98.5 505 ARG B C 1
ATOM 8213 O O . ARG B 1 505 ? 15.781 -39 -16.5 1 98.5 505 ARG B O 1
ATOM 8220 N N . ARG B 1 506 ? 17.312 -40.625 -16.188 1 98.69 506 ARG B N 1
ATOM 8221 C CA . ARG B 1 506 ? 16.391 -41.375 -15.352 1 98.69 506 ARG B CA 1
ATOM 8222 C C . ARG B 1 506 ? 17.016 -41.75 -14.008 1 98.69 506 ARG B C 1
ATOM 8224 O O . ARG B 1 506 ? 18.188 -42.156 -13.953 1 98.69 506 ARG B O 1
ATOM 8231 N N . TRP B 1 507 ? 16.312 -41.438 -12.938 1 98.62 507 TRP B N 1
ATOM 8232 C CA . TRP B 1 507 ? 16.625 -42.031 -11.633 1 98.62 507 TRP B CA 1
ATOM 8233 C C . TRP B 1 507 ? 15.938 -43.375 -11.445 1 98.62 507 TRP B C 1
ATOM 8235 O O . TRP B 1 507 ? 14.719 -43.438 -11.234 1 98.62 507 TRP B O 1
ATOM 8245 N N . ARG B 1 508 ? 16.688 -44.406 -11.375 1 98 508 ARG B N 1
ATOM 8246 C CA . ARG B 1 508 ? 16.172 -45.75 -11.43 1 98 508 ARG B CA 1
ATOM 8247 C C . ARG B 1 508 ? 15.695 -46.219 -10.055 1 98 508 ARG B C 1
ATOM 8249 O O . ARG B 1 508 ? 16.094 -45.656 -9.031 1 98 508 ARG B O 1
ATOM 8256 N N . SER B 1 509 ? 14.977 -47.312 -10.055 1 96.62 509 SER B N 1
ATOM 8257 C CA . SER B 1 509 ? 14.398 -47.875 -8.836 1 96.62 509 SER B CA 1
ATOM 8258 C C . SER B 1 509 ? 15.492 -48.312 -7.871 1 96.62 509 SER B C 1
ATOM 8260 O O . SER B 1 509 ? 15.266 -48.375 -6.66 1 96.62 509 SER B O 1
ATOM 8262 N N . ASP B 1 510 ? 16.672 -48.656 -8.32 1 96.12 510 ASP B N 1
ATOM 8263 C CA . ASP B 1 510 ? 17.75 -49.156 -7.469 1 96.12 510 ASP B CA 1
ATOM 8264 C C . ASP B 1 510 ? 18.609 -48 -6.953 1 96.12 510 ASP B C 1
ATOM 8266 O O . ASP B 1 510 ? 19.609 -48.25 -6.273 1 96.12 510 ASP B O 1
ATOM 8270 N N . GLY B 1 511 ? 18.328 -46.781 -7.383 1 96.31 511 GLY B N 1
ATOM 8271 C CA . GLY B 1 511 ? 19.031 -45.625 -6.859 1 96.31 511 GLY B CA 1
ATOM 8272 C C . GLY B 1 511 ? 20.062 -45.094 -7.816 1 96.31 511 GLY B C 1
ATOM 8273 O O . GLY B 1 511 ? 20.594 -44 -7.609 1 96.31 511 GLY B O 1
ATOM 8274 N N . GLU B 1 512 ? 20.281 -45.781 -8.891 1 97.19 512 GLU B N 1
ATOM 8275 C CA . GLU B 1 512 ? 21.266 -45.281 -9.859 1 97.19 512 GLU B CA 1
ATOM 8276 C C . GLU B 1 512 ? 20.609 -44.375 -10.891 1 97.19 512 GLU B C 1
ATOM 8278 O O . GLU B 1 512 ? 19.391 -44.406 -11.062 1 97.19 512 GLU B O 1
ATOM 8283 N N . THR B 1 513 ? 21.406 -43.562 -11.523 1 98.06 513 THR B N 1
ATOM 8284 C CA . THR B 1 513 ? 20.969 -42.656 -12.586 1 98.06 513 THR B CA 1
ATOM 8285 C C . THR B 1 513 ? 21.5 -43.125 -13.938 1 98.06 513 THR B C 1
ATOM 8287 O O . THR B 1 513 ? 22.656 -43.531 -14.047 1 98.06 513 THR B O 1
ATOM 8290 N N . ASP B 1 514 ? 20.672 -43.156 -14.93 1 98.06 514 ASP B N 1
ATOM 8291 C CA . ASP B 1 514 ? 21.109 -43.5 -16.281 1 98.06 514 ASP B CA 1
ATOM 8292 C C . ASP B 1 5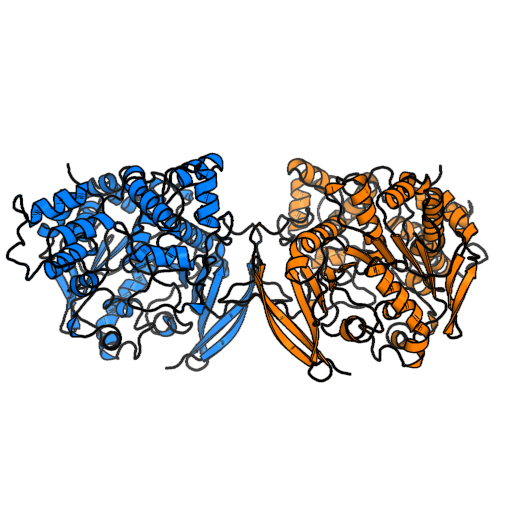14 ? 20.359 -42.688 -17.328 1 98.06 514 ASP B C 1
ATOM 8294 O O . ASP B 1 514 ? 19.672 -41.719 -17 1 98.06 514 ASP B O 1
ATOM 8298 N N . VAL B 1 515 ? 20.672 -42.906 -18.625 1 98.25 515 VAL B N 1
ATOM 8299 C CA . VAL B 1 515 ? 19.922 -42.375 -19.766 1 98.25 515 VAL B CA 1
ATOM 8300 C C . VAL B 1 515 ? 18.953 -43.438 -20.297 1 98.25 515 VAL B C 1
ATOM 8302 O O . VAL B 1 515 ? 19.375 -44.531 -20.703 1 98.25 515 VAL B O 1
ATOM 8305 N N . TRP B 1 516 ? 17.734 -43.156 -20.203 1 97.44 516 TRP B N 1
ATOM 8306 C CA . TRP B 1 516 ? 16.688 -44.062 -20.609 1 97.44 516 TRP B CA 1
ATOM 8307 C C . TRP B 1 516 ? 16.188 -43.75 -22.016 1 97.44 516 TRP B C 1
ATOM 8309 O O . TRP B 1 516 ? 15.93 -42.594 -22.344 1 97.44 516 TRP B O 1
ATOM 8319 N N . THR B 1 517 ? 16.141 -44.812 -22.875 1 97.69 517 THR B N 1
ATOM 8320 C CA . THR B 1 517 ? 15.453 -44.625 -24.141 1 97.69 517 THR B CA 1
ATOM 8321 C C . THR B 1 517 ? 13.938 -44.688 -23.953 1 97.69 517 THR B C 1
ATOM 8323 O O . THR B 1 517 ? 13.398 -45.719 -23.578 1 97.69 517 THR B O 1
ATOM 8326 N N . ASP B 1 518 ? 13.266 -43.656 -24.25 1 97.06 518 ASP B N 1
ATOM 8327 C CA . ASP B 1 518 ? 11.844 -43.438 -24 1 97.06 518 ASP B CA 1
ATOM 8328 C C . ASP B 1 518 ? 10.984 -44.375 -24.844 1 97.06 518 ASP B C 1
ATOM 8330 O O . ASP B 1 518 ? 10.68 -44.094 -25.984 1 97.06 518 ASP B O 1
ATOM 8334 N N . ASP B 1 519 ? 10.453 -45.375 -24.266 1 94.94 519 ASP B N 1
ATOM 8335 C CA . ASP B 1 519 ? 9.688 -46.375 -24.984 1 94.94 519 ASP B CA 1
ATOM 8336 C C . ASP B 1 519 ? 8.242 -45.938 -25.188 1 94.94 519 ASP B C 1
ATOM 8338 O O . ASP B 1 519 ? 7.434 -46.688 -25.75 1 94.94 519 ASP B O 1
ATOM 8342 N N . LYS B 1 520 ? 7.855 -44.781 -24.75 1 96.19 520 LYS B N 1
ATOM 8343 C CA . LYS B 1 520 ? 6.504 -44.25 -24.922 1 96.19 520 LYS B CA 1
ATOM 8344 C C . LYS B 1 520 ? 6.488 -43.125 -25.938 1 96.19 520 LYS B C 1
ATOM 8346 O O . LYS B 1 520 ? 5.473 -42.438 -26.094 1 96.19 520 LYS B O 1
ATOM 8351 N N . TRP B 1 521 ? 7.617 -42.875 -26.578 1 97.38 521 TRP B N 1
ATOM 8352 C CA . TRP B 1 521 ? 7.777 -41.75 -27.484 1 97.38 521 TRP B CA 1
ATOM 8353 C C . TRP B 1 521 ? 6.727 -41.75 -28.594 1 97.38 521 TRP B C 1
ATOM 8355 O O . TRP B 1 521 ? 6.016 -40.781 -28.812 1 97.38 521 TRP B O 1
ATOM 8365 N N . GLN B 1 522 ? 6.562 -42.938 -29.234 1 96.69 522 GLN B N 1
ATOM 8366 C CA . GLN B 1 522 ? 5.645 -43.062 -30.359 1 96.69 522 GLN B CA 1
ATOM 8367 C C . GLN B 1 522 ? 4.195 -42.906 -29.906 1 96.69 522 GLN B C 1
ATOM 8369 O O . GLN B 1 522 ? 3.391 -42.281 -30.609 1 96.69 522 GLN B O 1
ATOM 8374 N N . MET B 1 523 ? 3.883 -43.5 -28.844 1 95.38 523 MET B N 1
ATOM 8375 C CA . MET B 1 523 ? 2.543 -43.344 -28.281 1 95.38 523 MET B CA 1
ATOM 8376 C C . MET B 1 523 ? 2.229 -41.875 -28.031 1 95.38 523 MET B C 1
ATOM 8378 O O . MET B 1 523 ? 1.13 -41.406 -28.328 1 95.38 523 MET B O 1
ATOM 8382 N N . GLY B 1 524 ? 3.195 -41.156 -27.438 1 96.88 524 GLY B N 1
ATOM 8383 C CA . GLY B 1 524 ? 3.025 -39.75 -27.188 1 96.88 524 GLY B CA 1
ATOM 8384 C C . GLY B 1 524 ? 2.787 -38.938 -28.453 1 96.88 524 GLY B C 1
ATOM 8385 O O . GLY B 1 524 ? 1.913 -38.062 -28.469 1 96.88 524 GLY B O 1
ATOM 8386 N N . LEU B 1 525 ? 3.52 -39.219 -29.484 1 97.38 525 LEU B N 1
ATOM 8387 C CA . LEU B 1 525 ? 3.383 -38.5 -30.75 1 97.38 525 LEU B CA 1
ATOM 8388 C C . LEU B 1 525 ? 2.014 -38.75 -31.375 1 97.38 525 LEU B C 1
ATOM 8390 O O . LEU B 1 525 ? 1.424 -37.844 -31.969 1 97.38 525 LEU B O 1
ATOM 8394 N N . GLU B 1 526 ? 1.52 -39.938 -31.219 1 97.25 526 GLU B N 1
ATOM 8395 C CA . GLU B 1 526 ? 0.211 -40.281 -31.766 1 97.25 526 GLU B CA 1
ATOM 8396 C C . GLU B 1 526 ? -0.896 -39.469 -31.109 1 97.25 526 GLU B C 1
ATOM 8398 O O . GLU B 1 526 ? -1.789 -38.938 -31.781 1 97.25 526 GLU B O 1
ATOM 8403 N N . ILE B 1 527 ? -0.843 -39.406 -29.844 1 97.12 527 ILE B N 1
ATOM 8404 C CA . ILE B 1 527 ? -1.854 -38.656 -29.109 1 97.12 527 ILE B CA 1
ATOM 8405 C C . ILE B 1 527 ? -1.725 -37.188 -29.422 1 97.12 527 ILE B C 1
ATOM 8407 O O . ILE B 1 527 ? -2.73 -36.469 -29.578 1 97.12 527 ILE B O 1
ATOM 8411 N N . TRP B 1 528 ? -0.478 -36.625 -29.469 1 97.62 528 TRP B N 1
ATOM 8412 C CA . TRP B 1 528 ? -0.242 -35.25 -29.844 1 97.62 528 TRP B CA 1
ATOM 8413 C C . TRP B 1 528 ? -0.842 -34.938 -31.219 1 97.62 528 TRP B C 1
ATOM 8415 O O . TRP B 1 528 ? -1.538 -33.938 -31.375 1 97.62 528 TRP B O 1
ATOM 8425 N N . ASP B 1 529 ? -0.562 -35.812 -32.188 1 97.19 529 ASP B N 1
ATOM 8426 C CA . ASP B 1 529 ? -1.055 -35.625 -33.531 1 97.19 529 ASP B CA 1
ATOM 8427 C C . ASP B 1 529 ? -2.58 -35.656 -33.594 1 97.19 529 ASP B C 1
ATOM 8429 O O . ASP B 1 529 ? -3.211 -34.906 -34.312 1 97.19 529 ASP B O 1
ATOM 8433 N N . LEU B 1 530 ? -3.137 -36.594 -32.844 1 97 530 LEU B N 1
ATOM 8434 C CA . LEU B 1 530 ? -4.586 -36.719 -32.75 1 97 530 LEU B CA 1
ATOM 8435 C C . LEU B 1 530 ? -5.234 -35.406 -32.344 1 97 530 LEU B C 1
ATOM 8437 O O . LEU B 1 530 ? -6.281 -35.031 -32.875 1 97 530 LEU B O 1
ATOM 8441 N N . LEU B 1 531 ? -4.617 -34.688 -31.422 1 96.38 531 LEU B N 1
ATOM 8442 C CA . LEU B 1 531 ? -5.254 -33.531 -30.781 1 96.38 531 LEU B CA 1
ATOM 8443 C C . LEU B 1 531 ? -4.855 -32.25 -31.484 1 96.38 531 LEU B C 1
ATOM 8445 O O . LEU B 1 531 ? -5.559 -31.234 -31.375 1 96.38 531 LEU B O 1
ATOM 8449 N N . ASN B 1 532 ? -3.688 -32.156 -32.156 1 94.44 532 ASN B N 1
ATOM 8450 C CA . ASN B 1 532 ? -3.17 -30.891 -32.625 1 94.44 532 ASN B CA 1
ATOM 8451 C C . ASN B 1 532 ? -3.049 -30.859 -34.156 1 94.44 532 ASN B C 1
ATOM 8453 O O . ASN B 1 532 ? -2.742 -29.812 -34.75 1 94.44 532 ASN B O 1
ATOM 8457 N N . LYS B 1 533 ? -3.283 -31.938 -34.781 1 90.19 533 LYS B N 1
ATOM 8458 C CA . LYS B 1 533 ? -3.279 -31.953 -36.219 1 90.19 533 LYS B CA 1
ATOM 8459 C C . LYS B 1 533 ? -4.691 -32.125 -36.781 1 90.19 533 LYS B C 1
ATOM 8461 O O . LYS B 1 533 ? -5.559 -32.688 -36.125 1 90.19 533 LYS B O 1
ATOM 8466 N N . PRO B 1 534 ? -4.949 -31.562 -38.062 1 79.69 534 PRO B N 1
ATOM 8467 C CA . PRO B 1 534 ? -6.273 -31.672 -38.656 1 79.69 534 PRO B CA 1
ATOM 8468 C C . PRO B 1 534 ? -6.652 -33.125 -38.969 1 79.69 534 PRO B C 1
ATOM 8470 O O . PRO B 1 534 ? -5.773 -33.969 -39.188 1 79.69 534 PRO B O 1
#

Foldseek 3Di:
DDWDKDWDWAQLDLQEIAIEIFTDDPPHTFKTKFAAAAQFDQCAFPNQQFATHGDDPSHHQAYPVGHRYGHFHFQADDADQDLDGDDPVRHDSRRLTKMKMATPDAAPPLFFQEEEEEEDDLLGGDGLDAHNCQLRCLCGVALAHGMYMRGHFHGFCRQFQAAPLQCVVCVVVVGDHGRNRLSSVVSSLLSCLVRVVSVRHRQQQYEQEYAQVSLVSSVLQVQLCLPVNDPVSDRHAEYERELWFAFFDAAANVLSNVVNVQLLVLLVQDPPDPSVVSVNVVSPDDVVSSHVSLVVDLLSGRDGHPRCRSHNPLNNVCLLQLVSLLSCVVSNYAYEYEHEPQALLVQLVPVHFPQALVRLLSVVVSGHPNVLSCLVQCVQQNPVSHHHPVADTVSRVSSVVSSLNTGVQQRLSSLVSSVVNPAFEQWRYAYEYEQAAFPQCCVSDPCVSGRYRPRCVLLQSQQGSTPPGHDPLLCVLSSLVSNQSSCVSSPHTGRRADGDSQWHWYQHHVSHIHIDRHPCSVVSNVSSCSNSPD/DDWDKDWDWAQLDLQEIAIEIFTDDPPHTFKTKFAAAAQFDQCAFPNQQFATHGDDPSHHQAYPVGHRYGHFHFQADDADQDLDGDDPVRHDSRRLTKMKMATPDAAPPLFFQEEEEEEADLLGGDGLDAHRCQLRCLCGVALAHGMYMRGHFHGFCRQFQAAPLQCVVCVVVVGDHGRNRLSSVVSVLLSCLVRVVSVRHRQQQYEQEYAQVSLVSSVLQVQLCLPVNDPVSDRHAEYERELWFAFFAAAANVLSNVVNVQLLVLLVQDPPDPSVVSVNVVSVDDVVSSHVSLVVDLLSGRDGHPRCRSHNPLNNVCLLQLVSLLSCVVSNYAYHYEHEPQALLVQLVPVHFPQALVRLLSVVVSGHPNVLSCLVQCVQQNPVSHHHPVADTVSRVSSVVSSLNTGVQRRLSSLVSSVVNPAFEQWRYAYEYEQAAFPQCCVSDPCVSGRYRPRCVLLQSQQGPTPPGHDPLLCVLSSLVSNQSSCVSSPHTGRRADGDSQWHWYQHHVSHIHIDRHPCSVVSNVSSCSNSPD

pLDDT: mean 96.5, std 3.03, range [58.38, 98.94]

Radius of gyration: 35.24 Å; Cα contacts (8 Å, |Δi|>4): 2459; chains: 2; bounding box: 60×112×80 Å

Organism: Colletotrichum graminicola (strain M1.001 / M2 / FGSC 10212) (NCBI:txid645133)

Secondary structure (DSSP, 8-state):
-PPEEEEEEEE-GGGBEEEEEEEEETTEEEEEEEEEEESB----GGGTTS---BPPTT--SB-SSSPEE-BS-PPBPP----SS---GGGB-S---EEEEEEESSPPPTT-EEEEEEE--STTTS--S---TTTTHHHHHSSS---EEEEE----HHHHH---HHHHHHHHHHT---S-HHHHHHHHHHHHHHHHGGGGTEEEEEEEEEEETHHHHHHHHHHHHHHHHS-GGG--EEEEEEET----SPPBPHHHHHHHHHHHHHHTT--TTS-HHHHHHHHHHS-HHHHHHGGGG-SS-----B--SSSSPTTHHHHHHTTHHHHHHHHHT-EEEEEEETTTHHHHTTTTPPPSSHHHHHHHHHTTS-HHHHHHHHHHHHTTTTPPPTT-SSHHHHHHHHHHIIIIIHHHHHHHHHHHHTT--BTTTEEEEEE----GGGTTTS-GGG-S-TTTTHHHHTTTTTSTT---HHHHHHHHHHHHHHHHHHHT--------STTEEEEE-TTS-EEEEE-TTHHHHHHHHHHHH--/-PPEEEEEEEE-GGGBEEEEEEEEETTEEEEEEEEEEESB----GGGTTS---BPPTT--SB-SSSPEE-BS---B------SS---GGGB-S---EEEEEEESSPPPTT-EEEEEEE--STTTS--S---TTTTHHHHHSSS---EEEEE----HHHHH---HHHHHHHHHHT---S-HHHHHHHHHHHHHHHHGGGGTEEEEEEEEEEETHHHHHHHHHHHHHHHHS-GGG--EEEEEEET----SPPBPHHHHHHHHHHHHHHTT--TTS-HHHHHHHHHHS-HHHHHHGGGG-SS-----B--SSSSPTTHHHHHHTTHHHHHHHHHT-EEEEEEETTTHHHHTTTTPPPSSHHHHHHHHHTTS-HHHHHHHHHHHHTTTTPPPTT-SSHHHHHHHHHHIIIIIHHHHHHHHHHHHTT--BTTTEEEEEE----GGGTTTS-GGG-S-TTTTHHHHTTTTTSTT---HHHHHHHHHHHHHHHHHHHT--------STTEEEEE-TTS-EEEEE-TTHHHHHHHHHHHH--